Protein 4BX9 (pdb70)

Solvent-accessible surface area: 56184 Å² total; per-residue (Å²): 58,70,26,4,47,140,48,119,1,64,0,29,65,6,44,81,12,15,37,119,76,0,73,93,11,0,92,105,1,75,27,26,4,0,0,1,12,7,122,92,15,60,30,26,3,27,23,0,8,98,87,74,19,2,120,135,24,92,1,94,104,77,46,56,19,141,30,106,138,11,59,103,18,153,13,103,3,1,0,0,0,0,50,20,54,4,84,16,0,41,50,0,0,31,1,12,24,22,31,60,141,188,53,142,94,34,40,12,3,0,2,0,4,29,78,76,2,147,15,0,11,32,20,0,101,27,23,42,1,25,83,49,11,101,48,83,59,85,7,49,20,13,12,5,4,13,6,7,27,8,0,0,23,20,24,83,16,2,8,34,46,18,35,6,63,60,9,77,66,4,1,78,25,0,0,74,2,0,42,56,1,11,58,47,8,1,12,0,26,35,0,31,0,0,0,106,6,0,51,62,0,0,51,29,0,44,106,39,66,162,119,124,137,48,109,144,49,110,75,174,34,48,3,60,12,0,0,0,2,2,2,30,6,4,26,8,0,2,2,0,9,2,16,1,0,11,0,3,0,8,34,55,67,16,21,121,36,10,63,1,137,1,46,30,123,87,8,85,140,103,185,156,45,57,120,30,87,6,11,13,60,48,141,15,0,42,81,0,22,29,61,3,14,84,7,0,47,57,22,14,58,135,56,45,151,116,23,69,57,34,44,109,94,149,122,100,17,95,71,136,51,79,79,67,106,33,84,82,88,49,87,122,19,83,66,29,115,33,20,18,57,36,1,49,16,0,14,83,21,0,99,99,56,28,94,44,148,59,19,141,58,41,29,58,9,5,50,61,0,5,29,34,89,92,11,52,151,46,20,106,33,0,29,45,0,0,2,50,74,55,71,22,21,34,0,1,22,4,0,0,1,0,0,30,1,8,32,0,0,98,98,180,20,4,42,89,0,16,63,2,0,14,16,1,23,1,32,102,32,11,42,5,4,10,3,0,72,82,7,21,0,3,76,38,24,115,69,76,70,48,64,14,52,74,16,42,167,65,4,134,0,46,58,108,153,33,71,43,90,111,44,117,19,0,0,9,0,2,22,0,0,0,0,12,2,0,7,0,1,50,35,33,30,130,100,17,18,171,76,14,45,132,7,0,162,77,17,57,26,51,48,24,90,55,170,8,100,90,72,193,79,106,4,8,0,0,0,1,3,6,0,0,0,20,0,0,0,2,0,0,28,21,17,18,111,60,156,70,58,9,10,35,13,4,0,0,0,1,39,22,10,11,0,47,49,8,0,102,34,2,37,52,82,160,59,71,25,5,50,137,46,114,3,63,0,33,66,5,45,88,13,9,39,120,63,0,70,94,10,0,93,105,1,72,23,27,4,0,0,1,12,6,126,79,10,61,28,17,3,28,24,0,7,102,85,83,12,2,131,142,22,91,0,94,104,77,47,57,19,141,28,106,140,11,61,102,19,128,11,126,3,1,0,0,0,0,46,40,105,96,98,14,0,60,46,0,4,80,1,13,128,37,42,67,232,235,27,109,120,28,44,14,4,0,2,1,6,24,38,98,26,25,55,1,22,44,81,0,98,58,54,61,2,34,78,51,13,105,48,102,58,81,6,44,17,10,11,5,3,11,6,7,27,8,0,0,20,20,28,73,18,2,8,37,47,18,51,28,105,30,46,35,43,4,2,22,33,0,0,67,2,0,40,57,1,19,67,47,10,4,18,0,22,35,0,32,0,1,0,109,6,0,52,40,0,0,48,6,0,22,45,20,64,120,20,114,110,42,113,98,95,24,22,32,4,45,2,27,12,0,1,0,3,3,2,33,6,3,27,8,0,1,2,1,9,1,16,1,0,12,0,3,0,7,34,54,68,19,22,118,28,9,65,1,134,2,48,38,144,92,23,149,182,156,46,66,117,28,84,7,11,14,59,47,134,16,0,40,81,0,22,28,62,3,14,83,7,0,46,57,20,13,66,133,56,44,157,116,22,64,56,27,34,122,102,83,155,108,28,92,78,104,47,71,77,142,110,19,81,82,102,27,91,104,18,86,66,29,114,34,18,18,57,35,2,49,16,0,14,80,22,0,101,98,56,28,94,44,138,60,20,140,53,40,29,57,10,6,49,60,0,5,30,37,90,87,13,45,140,46,21,106,33,0,53,85,1,2,89,126,131,54,75,20,23,37,0,0,20,3,0,0,1,0,1,30,2,8,33,0,0,101,101,181,21,6,62,54,0,57,125,49,0,28,135,45,26,21,167,101,35,82,93,4,6,95,5,0,77,98,9,22,0,4,76,39,27,114,70,78,72,48,69,16,52,73,15,44,164,64,4,128,1,37,77,100,153,34,72,44,89,110,43,116,26,1,2,9,0,2,22,0,0,0,0,12,2,0,8,0,1,52,36,31,29,133,101,16,16,174,75,15,41,128,6,0,162,77,16,60,26,49,47,24,91,52,168,9,38,24,34,26,9,0,70,136,53,221,217,82,100,4,7,0,0,0,2,3,6,0,1,0,20,0,0,0,2,0,0,27,21,16,19,108,60,150,66,59,9,9,36,14,4,0,0,0,1,36,20,11,12,0,49,50,8,0,102,35,1,40,84,78,110,191,156,104,146,13,129,53,100,23,58,32,21,78,66,6,0,70,1,5,82,128,3,174,34,105,35,0,0,97,14,0,63,47,26,7,121,7,2,122,46,0,86,150,6,30,87,92,60,39,63,161,12,38,82,55,11,6,15,40,0,1,25,53,1,18,110,50,52,65,86,186,90,2,60,100,4,1,165,62,13,176,16,53,130,128,20,15,141,50,1,76,85,59,19,121,70,200

B-factor: mean 71.1, std 23.74, range [35.02, 200.02]

CATH classification: 3.40.50.2060 (+3 more: 3.40.50.1910, 3.90.830.10, 1.25.40.850)

Organism: Homo sapiens (NCBI:txid9606)

Nearest PDB structures (foldseek):
  4bx9-assembly2_B  TM=1.002E+00  e=0.000E+00  Homo sapiens
  5bv0-assembly1_A  TM=9.174E-01  e=5.388E-52  Thermochaetoides thermophila DSM 1495
  5buz-assembly2_D  TM=9.061E-01  e=5.449E-51  Thermochaetoides thermophila DSM 1495
  5bv1-assembly2_C  TM=9.093E-01  e=2.889E-50  Thermochaetoides thermophila DSM 1495
  4jc8-assembly2_B  TM=8.865E-01  e=1.598E-50  Thermochaetoides thermophila DSM 1495

GO terms:
  GO:0060090 molecular adaptor activity (F, IDA)
  GO:0005765 lysosomal membrane (C, IDA)
  GO:0030897 HOPS complex (C, IDA)
  GO:0061909 autophagosome-lysosome fusion (P, IDA)
  GO:0016192 vesicle-mediated transport (P, IDA)
  GO:0030123 AP-3 adaptor complex (C, IDA)
  GO:0071439 clathrin complex (C, IDA)
  GO:0097352 autophagosome maturation (P, IMP)
  GO:0008333 endosome to lysosome transport (P, IMP)
  GO:0005515 protein binding (F, IPI)
  GO:0010008 endosome membrane (C, TAS)
  GO:0048471 perinuclear region of cytoplasm (C, IDA)
  GO:0005769 early endosome (C, IDA)
  GO:0005770 late endosome (C, IDA)
  GO:0032400 melanosome localization (P, IDA)
  GO:0032418 lysosome localization (P, IDA)
  GO:0005765 lysosomal membrane (C, HDA)

Secondary structure (DSSP, 8-state):
-GGGGSSSS-THHHHHHHHHHHHHHHHHS-S-EEEEE-GGGHHHHTTT--HHHHHTTTEEEEEE--SSSPPP---SEEEEEE-S-HHHHHHHHHHHHTS--SSS--EEEEEESS---HHHHHHHHHTT-GGGEEEEEE----SEEEETTEEE---TTHHHHHHHH---HHHHHHHHHHHHHHHHH----EEEEESHHHHHHHHHHHHHHHT--SSPP-PPPS-SEEEEEEGGG--SGGGSPP-BHHHHHHHHT-EETTEEEE-STTSS---PPEEEE-STTSHHHHHHTTSBGGGHHHHHHHHHHHHHHHHHTTTT--SSHHHHHHHHHHHHHHHHHHHHHHHHHHHHHHHHHHTSHHHHHHHHHHHHHHTTSS-SSPPHHHHHHHHTT--HHHHHHHHHHHHHHHTSB-HHHHHHHHHHHHHHH-GGGHHHHHHHHHTTSS-B--TT---HHHHHHHHT-B-SS--SSS--SGGGGGTTB--HHHHHHHHHHTT-GGGGHHHHTTSSS-EEEEE------EEEEEEEET-B-HHHHHHHHHHHH--SS-EEEEEEES-B--HHHHHHHHS---/-GGGGSSSS-HHHHHHHHHHHHHHHHHHS-S-EEEEE-HHHHHHHTTT--HHHHHTTTEEEEEE--SSSPPP---SEEEEEE-S-HHHHHHHHHHHHT--TTS---EEEEEESS---HHHHHHHHHTTGGGGEEEEEE----SEEEETTEEE---TTHHHIIIII---HHHHHHHHHHHHHHHHH----EEEEESHHHHHHHHHHHHHHHH--S-------S-SEEEEEEGGG--STTTSPP-BHHHHHHHHT-EETTEEEE-STT---PPEEEE-STTSHHHHHHTTSBGGGHHHHHHHHHHHHHHHHHHHTT--SSHHHHHHHHTHHHHHHHHHHHHHHHHHHHHHHHHHTSHHHHHHHHHHHHHHTTSSTTSPPHHHHHHHHTT--HHHHHHHHHHHHHHHTSB-HHHHHHHHHHHHHHH-GGGHHHHHHHHHTTSS-B--TT---HHHHHHHHT-B-SS--SSS--SGGGGGTTB--HHHHHHHHHHTT-GGGGHHHHTTSSS-EEEEE-PPPGGG------EEEEEEEET-B-HHHHHHHHHHHH--SS-EEEEEEES-B--HHHHHHHHS-----/-TTHHHHHHHHHHHHHHHHTT-HHHHHHHHHHHHHHHHHHHHHHHH-S--TT--HHHHHHHHHHTT-HHHHHHHHHHTT--HHHHHHHHHHHH--

InterPro domains:
  IPR001619 Sec1-like protein [PF00995] (34-589)
  IPR001619 Sec1-like protein [PTHR11679] (26-591)
  IPR027482 Sec1-like, domain 2 [G3DSA:3.40.50.1910] (502-596)
  IPR036045 Sec1-like superfamily [SSF56815] (10-593)
  IPR043127 Sec1-like, domain 3a [G3DSA:3.90.830.10] (243-367)
  IPR043154 Sec1-like, domain 1 [G3DSA:3.40.50.2060] (1-143)
  IPR043155 Vacuolar protein sorting-associated protein 33, domain 3b [G3DSA:1.25.40.850] (368-459)

Radius of gyration: 36.99 Å; Cα contacts (8 Å, |Δi|>4): 2010; chains: 3; bounding box: 77×98×110 Å

Sequence (1250 aa):
AAHLSYGRVNLNVLREAVRRELREFLDKCAGSKAIVWDEYLTGPFGLIAQYSLLKEHEVEKMFTLKGNRLPAADVKNIIFFVRPRLELMDIIAENVLSEDRRGPTRDFHILFVPRRSLLCEQRLKDLGVLGSFIHREEYSLDLIPFDGDLLSMESEGAFKECYLEGDQTSLYHAAKGLMTLQALYGTIPQIFGKGECARQVANMMIRMKREFTGSQNSIFPVFDNLLLLDRNVDLLTPLATQLTYEGLIDEIYGIQNSYVKLPPEKFAPKTEAKKLQLNSAEELYAEIRDKNFNAVGSVLSKKAKIISAAFEERHNAKTVGEIKQFVSQLPHMQAARGSLANHTSIAELIKDVTTSEDFFDKLTVEQEFMSGIDTDKVNNYIEDCIAQKHSLIKVLRLVCLQSVCNSGLKQKVLDYYKREILQTYGYEHILTLHNLEKAGLLKPQTGGRNNYPTIRKTLRLWMDDVNEQNPTDISYVYSGYAPLSVRLAQLLSRPGWRSIEEVLRILPGPHFEERQPLPTNRVTLIFFLGGVTFAEIAALRFLSQLEDGGTEYVIATTKLMNGTSWIEALMEKPAAHLSYGRVNLNVLREAVRRELREFLDKCAGSKAIVWDEYLTGPFGLIAQYSLLKEHEVEKMFTLKGNRLPAADVKNIIFFVRPRLELMDIIAENVLSEDRRGPTRDFHILFVPRRSLLCEQRLKDLGVLGSFIHREEYSLDLIPFDGDLLSMESEGAFKECYLEGDQTSLYHAAKGLMTLQALYGTIPQIFGKGECARQVANMMIRMKREFTGSQNSIFPVFDNLLLLDRNVDLLTPLATQLTYEGLIDEIYGIQNSYVKLPPEKFATEAKKLQLNSAEELYAEIRDKNFNAVGSVLSKKAKIISAAFEERHNAKTVGEIKQFVSQLPHMQAARGSLANHTSIAELIKDVTTSEDFFDKLTVEQEFMSGIDTDKVNNYIEDCIAQKHSLIKVLRLVCLQSVCNSGLKQKVLDYYKREILQTYGYEHILTLHNLEKAGLLKPQTGGRNNYPTIRKTLRLWMDDVNEQNPTDISYVYSGYAPLSVRLAQLLSRPGWRSIEEVLRILPGPHFEERQPLPTGLQKKRQNRVTLIFFLGGVTFAEIAALRFLSQLEDGGTEYVIATTKLMNGTSWIEALMEKPFHERIEGRVAALQTAADAFYKAKNEFAAKATEDQMRLLRLQRRLEDELGGQFLDLSLHDTVTTLILGGHNKRAEQLARDFRIPDKRLWWLKLTALAD

Structure (mmCIF, N/CA/C/O backbone):
data_4BX9
#
_entry.id   4BX9
#
_cell.length_a   128.410
_cell.length_b   128.410
_cell.length_c   263.360
_cell.angle_alpha   90.00
_cell.angle_beta   90.00
_cell.angle_gamma   90.00
#
_symmetry.space_group_name_H-M   'P 43 21 2'
#
loop_
_entity.id
_entity.type
_entity.pdbx_description
1 polymer 'VACUOLAR PROTEIN SORTING-ASSOCIATED PROTEIN 33A'
2 polymer 'VACUOLAR PROTEIN SORTING-ASSOCIATED PROTEIN 16 HOMOLOG'
3 non-polymer 'FORMIC ACID'
4 non-polymer '(2S)-2-hydroxybutanedioic acid'
5 non-polymer 'MALONIC ACID'
6 water water
#
loop_
_atom_site.group_PDB
_atom_site.id
_atom_site.type_symbol
_atom_site.label_atom_id
_atom_site.label_alt_id
_atom_site.label_comp_id
_atom_site.label_asym_id
_atom_site.label_entity_id
_atom_site.label_seq_id
_atom_site.pdbx_PDB_ins_code
_atom_site.Cartn_x
_atom_site.Cartn_y
_atom_site.Cartn_z
_atom_site.occupancy
_atom_site.B_iso_or_equiv
_atom_site.auth_seq_id
_atom_site.auth_comp_id
_atom_site.auth_asym_id
_atom_site.auth_atom_id
_atom_site.pdbx_PDB_model_num
ATOM 1 N N . ALA A 1 2 ? 56.748 64.168 313.260 1.00 71.05 2 ALA A N 1
ATOM 2 C CA . ALA A 1 2 ? 55.449 63.844 313.943 1.00 61.13 2 ALA A CA 1
ATOM 3 C C . ALA A 1 2 ? 55.188 62.351 313.761 1.00 57.53 2 ALA A C 1
ATOM 4 O O . ALA A 1 2 ? 54.803 61.896 312.697 1.00 56.14 2 ALA A O 1
ATOM 6 N N . ALA A 1 3 ? 55.390 61.595 314.815 1.00 57.06 3 ALA A N 1
ATOM 7 C CA . ALA A 1 3 ? 55.284 60.170 314.730 1.00 56.69 3 ALA A CA 1
ATOM 8 C C . ALA A 1 3 ? 53.959 59.755 314.146 1.00 55.98 3 ALA A C 1
ATOM 9 O O . ALA A 1 3 ? 53.918 58.838 313.347 1.00 57.22 3 ALA A O 1
ATOM 11 N N . HIS A 1 4 ? 52.872 60.414 314.511 1.00 51.96 4 HIS A N 1
ATOM 12 C CA . HIS A 1 4 ? 51.607 59.926 314.033 1.00 53.01 4 HIS A CA 1
ATOM 13 C C . HIS A 1 4 ? 51.438 59.951 312.524 1.00 53.50 4 HIS A C 1
ATOM 14 O O . HIS A 1 4 ? 50.557 59.260 311.990 1.00 51.98 4 HIS A O 1
ATOM 21 N N . LEU A 1 5 ? 52.245 60.762 311.832 1.00 57.77 5 LEU A N 1
ATOM 22 C CA . LEU A 1 5 ? 52.213 60.833 310.325 1.00 55.72 5 LEU A CA 1
ATOM 23 C C . LEU A 1 5 ? 52.787 59.583 309.730 1.00 56.08 5 LEU A C 1
ATOM 24 O O . LEU A 1 5 ? 52.634 59.319 308.558 1.00 57.31 5 LEU A O 1
ATOM 29 N N . SER A 1 6 ? 53.383 58.767 310.576 1.00 59.82 6 SER A N 1
ATOM 30 C CA . SER A 1 6 ? 53.988 57.545 310.119 1.00 64.22 6 SER A CA 1
ATOM 31 C C . SER A 1 6 ? 53.374 56.292 310.723 1.00 63.54 6 SER A C 1
ATOM 32 O O . SER A 1 6 ? 53.992 55.308 310.753 1.00 64.50 6 SER A O 1
ATOM 35 N N . TYR A 1 7 ? 52.160 56.318 311.218 1.00 64.55 7 TYR A N 1
ATOM 36 C CA . TYR A 1 7 ? 51.647 55.115 311.920 1.00 69.77 7 TYR A CA 1
ATOM 37 C C . TYR A 1 7 ? 51.081 54.110 310.958 1.00 71.50 7 TYR A C 1
ATOM 38 O O . TYR A 1 7 ? 50.978 52.928 311.281 1.00 81.05 7 TYR A O 1
ATOM 47 N N . GLY A 1 8 ? 50.694 54.582 309.792 1.00 67.08 8 GLY A N 1
ATOM 48 C CA . GLY A 1 8 ? 50.047 53.733 308.835 1.00 67.66 8 GLY A CA 1
ATOM 49 C C . GLY A 1 8 ? 50.978 53.304 307.749 1.00 69.96 8 GLY A C 1
ATOM 50 O O . GLY A 1 8 ? 52.192 53.140 307.940 1.00 71.71 8 GLY A O 1
ATOM 51 N N . ARG A 1 9 ? 50.389 53.180 306.572 1.00 75.81 9 ARG A N 1
ATOM 52 C CA . ARG A 1 9 ? 51.055 52.608 305.403 1.00 80.49 9 ARG A CA 1
ATOM 53 C C . ARG A 1 9 ? 52.058 53.515 304.689 1.00 77.00 9 ARG A C 1
ATOM 54 O O . ARG A 1 9 ? 53.064 53.029 304.209 1.00 76.24 9 ARG A O 1
ATOM 62 N N . VAL A 1 10 ? 51.777 54.823 304.643 1.00 71.79 10 VAL A N 1
ATOM 63 C CA . VAL A 1 10 ? 52.603 55.729 303.920 1.00 67.94 10 VAL A CA 1
ATOM 64 C C . VAL A 1 10 ? 53.214 56.669 304.943 1.00 63.07 10 VAL A C 1
ATOM 65 O O . VAL A 1 10 ? 52.548 57.157 305.817 1.00 60.69 10 VAL A O 1
ATOM 69 N N . ASN A 1 11 ? 54.509 56.901 304.847 1.00 61.36 11 ASN A N 1
ATOM 70 C CA . ASN A 1 11 ? 55.120 57.829 305.725 1.00 59.22 11 ASN A CA 1
ATOM 71 C C . ASN A 1 11 ? 54.917 59.304 305.293 1.00 57.34 11 ASN A C 1
ATOM 72 O O . ASN A 1 11 ? 55.752 59.886 304.589 1.00 56.69 11 ASN A O 1
ATOM 77 N N . LEU A 1 12 ? 53.855 59.936 305.802 1.00 54.91 12 LEU A N 1
ATOM 78 C CA . LEU A 1 12 ? 53.614 61.312 305.440 1.00 53.46 12 LEU A CA 1
ATOM 79 C C . LEU A 1 12 ? 54.561 62.334 306.080 1.00 53.91 12 LEU A C 1
ATOM 80 O O . LEU A 1 12 ? 54.476 63.534 305.744 1.00 53.57 12 LEU A O 1
ATOM 85 N N . ASN A 1 13 ? 55.478 61.926 306.953 1.00 53.39 13 ASN A N 1
ATOM 86 C CA . ASN A 1 13 ? 56.583 62.848 307.262 1.00 56.65 13 ASN A CA 1
ATOM 87 C C . ASN A 1 13 ? 57.522 63.181 306.057 1.00 58.11 13 ASN A C 1
ATOM 88 O O . ASN A 1 13 ? 58.217 64.179 306.064 1.00 60.54 13 ASN A O 1
ATOM 93 N N . VAL A 1 14 ? 57.552 62.354 305.027 1.00 57.22 14 VAL A N 1
ATOM 94 C CA . VAL A 1 14 ? 58.434 62.646 303.939 1.00 57.52 14 VAL A CA 1
ATOM 95 C C . VAL A 1 14 ? 57.918 63.887 303.267 1.00 54.96 14 VAL A C 1
ATOM 96 O O . VAL A 1 14 ? 58.664 64.793 302.967 1.00 55.04 14 VAL A O 1
ATOM 100 N N . LEU A 1 15 ? 56.626 63.894 303.028 1.00 54.65 15 LEU A N 1
ATOM 101 C CA . LEU A 1 15 ? 55.950 65.052 302.491 1.00 54.20 15 LEU A CA 1
ATOM 102 C C . LEU A 1 15 ? 56.045 66.274 303.407 1.00 55.44 15 LEU A C 1
ATOM 103 O O . LEU A 1 15 ? 56.517 67.324 302.973 1.00 53.40 15 LEU A O 1
ATOM 108 N N . ARG A 1 16 ? 55.608 66.149 304.671 1.00 56.89 16 ARG A N 1
ATOM 109 C CA . ARG A 1 16 ? 55.680 67.289 305.591 1.00 53.56 16 ARG A CA 1
ATOM 110 C C . ARG A 1 16 ? 57.118 67.783 305.674 1.00 55.15 16 ARG A C 1
ATOM 111 O O . ARG A 1 16 ? 57.374 69.004 305.595 1.00 56.15 16 ARG A O 1
ATOM 119 N N . GLU A 1 17 ? 58.083 66.883 305.728 1.00 55.35 17 GLU A N 1
ATOM 120 C CA . GLU A 1 17 ? 59.443 67.388 305.893 1.00 58.67 17 GLU A CA 1
ATOM 121 C C . GLU A 1 17 ? 59.963 68.044 304.594 1.00 54.51 17 GLU A C 1
ATOM 122 O O . GLU A 1 17 ? 60.708 68.986 304.632 1.00 52.32 17 GLU A O 1
ATOM 128 N N . ALA A 1 18 ? 59.483 67.647 303.441 1.00 53.70 18 ALA A N 1
ATOM 129 C CA . ALA A 1 18 ? 59.964 68.286 302.219 1.00 53.42 18 ALA A CA 1
ATOM 130 C C . ALA A 1 18 ? 59.491 69.735 302.157 1.00 55.02 18 ALA A C 1
ATOM 131 O O . ALA A 1 18 ? 60.290 70.618 301.888 1.00 62.48 18 ALA A O 1
ATOM 133 N N . VAL A 1 19 ? 58.210 69.985 302.425 1.00 52.90 19 VAL A N 1
ATOM 134 C CA . VAL A 1 19 ? 57.708 71.334 302.383 1.00 51.36 19 VAL A CA 1
ATOM 135 C C . VAL A 1 19 ? 58.235 72.180 303.535 1.00 51.90 19 VAL A C 1
ATOM 136 O O . VAL A 1 19 ? 58.330 73.379 303.394 1.00 52.42 19 VAL A O 1
ATOM 140 N N . ARG A 1 20 ? 58.590 71.587 304.665 1.00 54.36 20 ARG A N 1
ATOM 141 C CA . ARG A 1 20 ? 59.293 72.359 305.727 1.00 54.12 20 ARG A CA 1
ATOM 142 C C . ARG A 1 20 ? 60.692 72.772 305.273 1.00 53.09 20 ARG A C 1
ATOM 143 O O . ARG A 1 20 ? 61.079 73.922 305.464 1.00 52.00 20 ARG A O 1
ATOM 151 N N . ARG A 1 21 ? 61.409 71.864 304.627 1.00 54.34 21 ARG A N 1
ATOM 152 C CA . ARG A 1 21 ? 62.747 72.161 304.097 1.00 58.80 21 ARG A CA 1
ATOM 153 C C . ARG A 1 21 ? 62.627 73.346 303.106 1.00 61.68 21 ARG A C 1
ATOM 154 O O . ARG A 1 21 ? 63.457 74.252 303.137 1.00 59.92 21 ARG A O 1
ATOM 162 N N . GLU A 1 22 ? 61.591 73.364 302.264 1.00 56.13 22 GLU A N 1
ATOM 163 C CA . GLU A 1 22 ? 61.498 74.419 301.290 1.00 60.48 22 GLU A CA 1
ATOM 164 C C . GLU A 1 22 ? 61.322 75.751 301.983 1.00 60.23 22 GLU A C 1
ATOM 165 O O . GLU A 1 22 ? 61.902 76.755 301.597 1.00 62.09 22 GLU A O 1
ATOM 171 N N . LEU A 1 23 ? 60.484 75.778 302.989 1.00 60.36 23 LEU A N 1
ATOM 172 C CA . LEU A 1 23 ? 60.230 77.014 303.650 1.00 57.52 23 LEU A CA 1
ATOM 173 C C . LEU A 1 23 ? 61.505 77.519 304.289 1.00 57.97 23 LEU A C 1
ATOM 174 O O . LEU A 1 23 ? 61.767 78.689 304.282 1.00 57.73 23 LEU A O 1
ATOM 179 N N . ARG A 1 24 ? 62.277 76.617 304.850 1.00 56.67 24 ARG A N 1
ATOM 180 C CA . ARG A 1 24 ? 63.497 76.983 305.530 1.00 59.03 24 ARG A CA 1
ATOM 181 C C . ARG A 1 24 ? 64.474 77.602 304.596 1.00 60.52 24 ARG A C 1
ATOM 182 O O . ARG A 1 24 ? 65.159 78.544 304.949 1.00 63.85 24 ARG A O 1
ATOM 190 N N . GLU A 1 25 ? 64.598 76.997 303.422 1.00 64.63 25 GLU A N 1
ATOM 191 C CA . GLU A 1 25 ? 65.530 77.427 302.404 1.00 61.04 25 GLU A CA 1
ATOM 192 C C . GLU A 1 25 ? 65.101 78.811 301.966 1.00 59.28 25 GLU A C 1
ATOM 193 O O . GLU A 1 25 ? 65.934 79.687 301.804 1.00 66.29 25 GLU A O 1
ATOM 199 N N . PHE A 1 26 ? 63.803 79.062 301.853 1.00 55.79 26 PHE A N 1
ATOM 200 C CA . PHE A 1 26 ? 63.363 80.377 301.451 1.00 55.47 26 PHE A CA 1
ATOM 201 C C . PHE A 1 26 ? 63.666 81.453 302.485 1.00 56.08 26 PHE A C 1
ATOM 202 O O . PHE A 1 26 ? 64.214 82.514 302.160 1.00 58.06 26 PHE A O 1
ATOM 210 N N . LEU A 1 27 ? 63.400 81.153 303.740 1.00 55.94 27 LEU A N 1
ATOM 211 C CA . LEU A 1 27 ? 63.704 82.106 304.772 1.00 56.09 27 LEU A CA 1
ATOM 212 C C . LEU A 1 27 ? 65.214 82.395 304.881 1.00 57.63 27 LEU A C 1
ATOM 213 O O . LEU A 1 27 ? 65.638 83.510 305.130 1.00 59.13 27 LEU A O 1
ATOM 218 N N . ASP A 1 28 ? 66.022 81.386 304.695 1.00 59.97 28 ASP A N 1
ATOM 219 C CA . ASP A 1 28 ? 67.462 81.567 304.729 1.00 62.45 28 ASP A CA 1
ATOM 220 C C . ASP A 1 28 ? 68.000 82.467 303.600 1.00 64.29 28 ASP A C 1
ATOM 221 O O . ASP A 1 28 ? 69.028 83.082 303.778 1.00 70.48 28 ASP A O 1
ATOM 226 N N . LYS A 1 29 ? 67.313 82.589 302.476 1.00 62.54 29 LYS A N 1
ATOM 227 C CA . LYS A 1 29 ? 67.787 83.523 301.443 1.00 65.45 29 LYS A CA 1
ATOM 228 C C . LYS A 1 29 ? 67.542 84.971 301.863 1.00 65.31 29 LYS A C 1
ATOM 229 O O . LYS A 1 29 ? 68.271 85.857 301.492 1.00 64.84 29 LYS A O 1
ATOM 235 N N . CYS A 1 30 ? 66.476 85.202 302.604 1.00 63.05 30 CYS A N 1
ATOM 236 C CA . CYS A 1 30 ? 66.162 86.504 303.080 1.00 58.14 30 CYS A CA 1
ATOM 237 C C . CYS A 1 30 ? 66.938 86.771 304.387 1.00 61.07 30 CYS A C 1
ATOM 238 O O . CYS A 1 30 ? 66.369 86.839 305.463 1.00 66.15 30 CYS A O 1
ATOM 241 N N . ALA A 1 31 ? 68.248 86.926 304.286 1.00 65.45 31 ALA A N 1
ATOM 242 C CA . ALA A 1 31 ? 69.177 86.977 305.462 1.00 64.58 31 ALA A CA 1
ATOM 243 C C . ALA A 1 31 ? 68.928 88.138 306.433 1.00 62.93 31 ALA A C 1
ATOM 244 O O . ALA A 1 31 ? 68.704 89.291 306.007 1.00 57.96 31 ALA A O 1
ATOM 246 N N . GLY A 1 32 ? 69.005 87.827 307.729 1.00 61.60 32 GLY A N 1
ATOM 247 C CA . GLY A 1 32 ? 68.720 88.783 308.804 1.00 61.66 32 GLY A CA 1
ATOM 248 C C . GLY A 1 32 ? 67.310 88.662 309.425 1.00 62.18 32 GLY A C 1
ATOM 249 O O . GLY A 1 32 ? 66.501 87.804 309.062 1.00 58.87 32 GLY A O 1
ATOM 250 N N . SER A 1 33 ? 67.052 89.543 310.385 1.00 60.01 33 SER A N 1
ATOM 251 C CA . SER A 1 33 ? 65.833 89.575 311.133 1.00 55.80 33 SER A CA 1
ATOM 252 C C . SER A 1 33 ? 64.632 89.895 310.182 1.00 58.04 33 SER A C 1
ATOM 253 O O . SER A 1 33 ? 64.777 90.644 309.215 1.00 57.07 33 SER A O 1
ATOM 256 N N . LYS A 1 34 ? 63.476 89.282 310.455 1.00 53.60 34 LYS A N 1
ATOM 257 C CA . LYS A 1 34 ? 62.339 89.365 309.560 1.00 56.53 34 LYS A CA 1
ATOM 258 C C . LYS A 1 34 ? 61.026 89.647 310.286 1.00 53.76 34 LYS A C 1
ATOM 259 O O . LYS A 1 34 ? 60.829 89.236 311.419 1.00 52.38 34 LYS A O 1
ATOM 265 N N . ALA A 1 35 ? 60.116 90.269 309.562 1.00 49.86 35 ALA A N 1
ATOM 266 C CA . ALA A 1 35 ? 58.726 90.195 309.887 1.00 50.04 35 ALA A CA 1
ATOM 267 C C . ALA A 1 35 ? 58.051 89.560 308.701 1.00 49.00 35 ALA A C 1
ATOM 268 O O . ALA A 1 35 ? 58.360 89.883 307.571 1.00 49.93 35 ALA A O 1
ATOM 270 N N . ILE A 1 36 ? 57.100 88.680 308.979 1.00 49.69 36 ILE A N 1
ATOM 271 C CA . ILE A 1 36 ? 56.223 88.147 307.976 1.00 46.40 36 ILE A CA 1
ATOM 272 C C . ILE A 1 36 ? 54.883 88.878 308.071 1.00 47.64 36 ILE A C 1
ATOM 273 O O . ILE A 1 36 ? 54.326 89.008 309.170 1.00 47.93 36 ILE A O 1
ATOM 278 N N . VAL A 1 37 ? 54.403 89.398 306.919 1.00 44.70 37 VAL A N 1
ATOM 279 C CA . VAL A 1 37 ? 53.065 89.955 306.803 1.00 44.63 37 VAL A CA 1
ATOM 280 C C . VAL A 1 37 ? 52.172 88.947 306.084 1.00 44.97 37 VAL A C 1
ATOM 281 O O . VAL A 1 37 ? 52.439 88.618 304.942 1.00 47.46 37 VAL A O 1
ATOM 285 N N . TRP A 1 38 ? 51.136 88.465 306.762 1.00 43.29 38 TRP A N 1
ATOM 286 C CA . TRP A 1 38 ? 50.317 87.335 306.310 1.00 43.76 38 TRP A CA 1
ATOM 287 C C . TRP A 1 38 ? 49.003 87.719 305.708 1.00 47.23 38 TRP A C 1
ATOM 288 O O . TRP A 1 38 ? 48.250 88.489 306.323 1.00 50.45 38 TRP A O 1
ATOM 299 N N . ASP A 1 39 ? 48.680 87.150 304.537 1.00 49.06 39 ASP A N 1
ATOM 300 C CA . ASP A 1 39 ? 47.272 87.084 304.034 1.00 47.05 39 ASP A CA 1
ATOM 301 C C . ASP A 1 39 ? 46.568 86.166 305.041 1.00 47.15 39 ASP A C 1
ATOM 302 O O . ASP A 1 39 ? 46.912 85.021 305.171 1.00 46.30 39 ASP A O 1
ATOM 307 N N . GLU A 1 40 ? 45.690 86.731 305.850 1.00 49.80 40 GLU A N 1
ATOM 308 C CA . GLU A 1 40 ? 45.028 86.024 306.954 1.00 54.71 40 GLU A CA 1
ATOM 309 C C . GLU A 1 40 ? 44.458 84.627 306.630 1.00 53.05 40 GLU A C 1
ATOM 310 O O . GLU A 1 40 ? 44.528 83.687 307.457 1.00 55.31 40 GLU A O 1
ATOM 316 N N . TYR A 1 41 ? 43.984 84.462 305.417 1.00 49.83 41 TYR A N 1
ATOM 317 C CA . TYR A 1 41 ? 43.465 83.188 304.951 1.00 49.00 41 TYR A CA 1
ATOM 318 C C . TYR A 1 41 ? 44.473 82.060 305.018 1.00 46.78 41 TYR A C 1
ATOM 319 O O . TYR A 1 41 ? 44.115 80.929 305.146 1.00 52.79 41 TYR A O 1
ATOM 328 N N . LEU A 1 42 ? 45.748 82.363 304.910 1.00 48.51 42 LEU A N 1
ATOM 329 C CA . LEU A 1 42 ? 46.762 81.326 304.927 1.00 49.67 42 LEU A CA 1
ATOM 330 C C . LEU A 1 42 ? 47.196 80.784 306.335 1.00 51.55 42 LEU A C 1
ATOM 331 O O . LEU A 1 42 ? 47.825 79.724 306.425 1.00 50.78 42 LEU A O 1
ATOM 336 N N . THR A 1 43 ? 46.929 81.511 307.417 1.00 48.98 43 THR A N 1
ATOM 337 C CA . THR A 1 43 ? 47.589 81.176 308.699 1.00 48.00 43 THR A CA 1
ATOM 338 C C . THR A 1 43 ? 47.149 79.833 309.299 1.00 48.26 43 THR A C 1
ATOM 339 O O . THR A 1 43 ? 47.965 79.080 309.784 1.00 50.17 43 THR A O 1
ATOM 343 N N . GLY A 1 44 ? 45.857 79.534 309.259 1.00 49.61 44 GLY A N 1
ATOM 344 C CA . GLY A 1 44 ? 45.300 78.313 309.840 1.00 48.87 44 GLY A CA 1
ATOM 345 C C . GLY A 1 44 ? 45.935 77.041 309.283 1.00 51.46 44 GLY A C 1
ATOM 346 O O . GLY A 1 44 ? 46.587 76.286 310.009 1.00 61.25 44 GLY A O 1
ATOM 347 N N . PRO A 1 45 ? 45.760 76.796 307.983 1.00 56.03 45 PRO A N 1
ATOM 348 C CA . PRO A 1 45 ? 46.312 75.587 307.370 1.00 56.96 45 PRO A CA 1
ATOM 349 C C . PRO A 1 45 ? 47.826 75.544 307.419 1.00 53.86 45 PRO A C 1
ATOM 350 O O . PRO A 1 45 ? 48.384 74.490 307.555 1.00 61.90 45 PRO A O 1
ATOM 354 N N . PHE A 1 46 ? 48.489 76.683 307.328 1.00 55.31 46 PHE A N 1
ATOM 355 C CA . PHE A 1 46 ? 49.966 76.701 307.449 1.00 54.02 46 PHE A CA 1
ATOM 356 C C . PHE A 1 46 ? 50.403 76.164 308.791 1.00 51.80 46 PHE A C 1
ATOM 357 O O . PHE A 1 46 ? 51.511 75.621 308.916 1.00 50.38 46 PHE A O 1
ATOM 365 N N . GLY A 1 47 ? 49.531 76.338 309.798 1.00 48.75 47 GLY A N 1
ATOM 366 C CA . GLY A 1 47 ? 49.773 75.810 311.124 1.00 48.52 47 GLY A CA 1
ATOM 367 C C . GLY A 1 47 ? 50.028 74.321 311.216 1.00 48.28 47 GLY A C 1
ATOM 368 O O . GLY A 1 47 ? 50.597 73.856 312.163 1.00 54.67 47 GLY A O 1
ATOM 369 N N . LEU A 1 48 ? 49.595 73.553 310.242 1.00 47.89 48 LEU A N 1
ATOM 370 C CA . LEU A 1 48 ? 49.900 72.123 310.200 1.00 49.54 48 LEU A CA 1
ATOM 371 C C . LEU A 1 48 ? 51.279 71.773 309.679 1.00 50.81 48 LEU A C 1
ATOM 372 O O . LEU A 1 48 ? 51.679 70.584 309.731 1.00 50.88 48 LEU A O 1
ATOM 377 N N . ILE A 1 49 ? 51.925 72.764 309.063 1.00 47.46 49 ILE A N 1
ATOM 378 C CA . ILE A 1 49 ? 53.202 72.599 308.477 1.00 46.49 49 ILE A CA 1
ATOM 379 C C . ILE A 1 49 ? 54.264 73.210 309.349 1.00 49.36 49 ILE A C 1
ATOM 380 O O . ILE A 1 49 ? 55.289 72.595 309.579 1.00 46.63 49 ILE A O 1
ATOM 385 N N . ALA A 1 50 ? 54.006 74.425 309.842 1.00 54.95 50 ALA A N 1
ATOM 386 C CA . ALA A 1 50 ? 54.950 75.125 310.717 1.00 53.27 50 ALA A CA 1
ATOM 387 C C . ALA A 1 50 ? 54.345 76.194 311.612 1.00 54.99 50 ALA A C 1
ATOM 388 O O . ALA A 1 50 ? 53.674 77.151 311.157 1.00 70.19 50 ALA A O 1
ATOM 390 N N . GLN A 1 51 ? 54.586 76.021 312.894 1.00 59.02 51 GLN A N 1
ATOM 391 C CA . GLN A 1 51 ? 54.196 76.970 313.943 1.00 64.03 51 GLN A CA 1
ATOM 392 C C . GLN A 1 51 ? 55.261 78.082 314.086 1.00 58.55 51 GLN A C 1
ATOM 393 O O . GLN A 1 51 ? 56.371 77.972 313.561 1.00 57.85 51 GLN A O 1
ATOM 399 N N . TYR A 1 52 ? 54.952 79.068 314.917 1.00 55.26 52 TYR A N 1
ATOM 400 C CA . TYR A 1 52 ? 55.857 80.125 315.192 1.00 54.72 52 TYR A CA 1
ATOM 401 C C . TYR A 1 52 ? 57.227 79.611 315.681 1.00 60.41 52 TYR A C 1
ATOM 402 O O . TYR A 1 52 ? 58.257 80.202 315.355 1.00 60.67 52 TYR A O 1
ATOM 411 N N . SER A 1 53 ? 57.253 78.503 316.412 1.00 59.49 53 SER A N 1
ATOM 412 C CA . SER A 1 53 ? 58.519 77.998 316.929 1.00 62.52 53 SER A CA 1
ATOM 413 C C . SER A 1 53 ? 59.552 77.708 315.853 1.00 61.48 53 SER A C 1
ATOM 414 O O . SER A 1 53 ? 60.750 77.904 316.091 1.00 69.64 53 SER A O 1
ATOM 417 N N . LEU A 1 54 ? 59.137 77.254 314.677 1.00 58.51 54 LEU A N 1
ATOM 418 C CA . LEU A 1 54 ? 60.127 77.014 313.624 1.00 59.69 54 LEU A CA 1
ATOM 419 C C . LEU A 1 54 ? 60.568 78.347 313.043 1.00 58.91 54 LEU A C 1
ATOM 420 O O . LEU A 1 54 ? 61.751 78.580 312.845 1.00 60.43 54 LEU A O 1
ATOM 425 N N . LEU A 1 55 ? 59.595 79.211 312.758 1.00 54.85 55 LEU A N 1
ATOM 426 C CA . LEU A 1 55 ? 59.865 80.480 312.173 1.00 53.14 55 LEU A CA 1
ATOM 427 C C . LEU A 1 55 ? 60.871 81.295 313.023 1.00 57.87 55 LEU A C 1
ATOM 428 O O . LEU A 1 55 ? 61.735 81.972 312.516 1.00 60.87 55 LEU A O 1
ATOM 433 N N . LYS A 1 56 ? 60.754 81.188 314.331 1.00 63.16 56 LYS A N 1
ATOM 434 C CA . LYS A 1 56 ? 61.617 81.893 315.235 1.00 64.30 56 LYS A CA 1
ATOM 435 C C . LYS A 1 56 ? 63.056 81.544 315.098 1.00 63.83 56 LYS A C 1
ATOM 436 O O . LYS A 1 56 ? 63.925 82.389 315.296 1.00 67.95 56 LYS A O 1
ATOM 442 N N . GLU A 1 57 ? 63.328 80.306 314.763 1.00 63.76 57 GLU A N 1
ATOM 443 C CA . GLU A 1 57 ? 64.704 79.887 314.615 1.00 64.86 57 GLU A CA 1
ATOM 444 C C . GLU A 1 57 ? 65.298 80.380 313.309 1.00 63.68 57 GLU A C 1
ATOM 445 O O . GLU A 1 57 ? 66.508 80.198 313.078 1.00 59.03 57 GLU A O 1
ATOM 451 N N . HIS A 1 58 ? 64.464 81.017 312.468 1.00 61.83 58 HIS A N 1
ATOM 452 C CA . HIS A 1 58 ? 64.938 81.684 311.244 1.00 61.42 58 HIS A CA 1
ATOM 453 C C . HIS A 1 58 ? 64.802 83.199 311.347 1.00 60.57 58 HIS A C 1
ATOM 454 O O . HIS A 1 58 ? 64.607 83.897 310.379 1.00 58.91 58 HIS A O 1
ATOM 461 N N . GLU A 1 59 ? 64.931 83.687 312.574 1.00 65.76 59 GLU A N 1
ATOM 462 C CA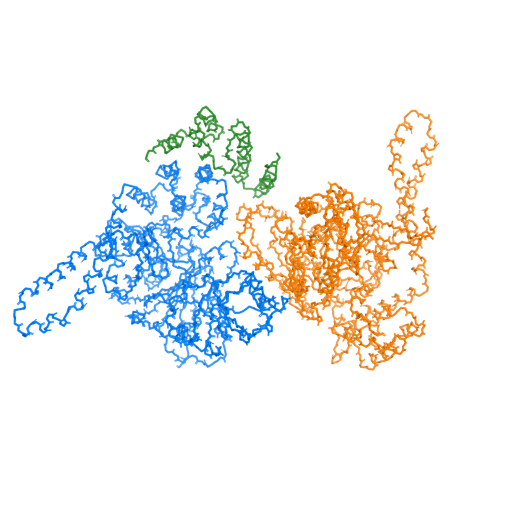 . GLU A 1 59 ? 64.942 85.120 312.916 1.00 65.93 59 GLU A CA 1
ATOM 463 C C . GLU A 1 59 ? 63.675 85.898 312.519 1.00 59.83 59 GLU A C 1
ATOM 464 O O . GLU A 1 59 ? 63.723 87.105 312.338 1.00 59.31 59 GLU A O 1
ATOM 470 N N . VAL A 1 60 ? 62.543 85.212 312.465 1.00 54.88 60 VAL A N 1
ATOM 471 C CA . VAL A 1 60 ? 61.291 85.886 312.362 1.00 53.16 60 VAL A CA 1
ATOM 472 C C . VAL A 1 60 ? 60.934 86.458 313.747 1.00 54.93 60 VAL A C 1
ATOM 473 O O . VAL A 1 60 ? 60.618 85.723 314.700 1.00 53.77 60 VAL A O 1
ATOM 477 N N . GLU A 1 61 ? 61.004 87.773 313.847 1.00 53.05 61 GLU A N 1
ATOM 478 C CA . GLU A 1 61 ? 60.814 88.428 315.097 1.00 57.68 61 GLU A CA 1
ATOM 479 C C . GLU A 1 61 ? 59.392 88.949 315.262 1.00 57.31 61 GLU A C 1
ATOM 480 O O . GLU A 1 61 ? 58.993 89.227 316.352 1.00 55.16 61 GLU A O 1
ATOM 486 N N . LYS A 1 62 ? 58.658 89.151 314.175 1.00 60.22 62 LYS A N 1
ATOM 487 C CA . LYS A 1 62 ? 57.345 89.715 314.238 1.00 59.14 62 LYS A CA 1
ATOM 488 C C . LYS A 1 62 ? 56.488 89.072 313.163 1.00 55.51 62 LYS A C 1
ATOM 489 O O . LYS A 1 62 ? 57.002 88.611 312.174 1.00 58.37 62 LYS A O 1
ATOM 495 N N . MET A 1 63 ? 55.179 89.040 313.391 1.00 55.99 63 MET A N 1
ATOM 496 C CA . MET A 1 63 ? 54.173 88.548 312.461 1.00 54.47 63 MET A CA 1
ATOM 497 C C . MET A 1 63 ? 52.963 89.482 312.431 1.00 55.08 63 MET A C 1
ATOM 498 O O . MET A 1 63 ? 52.451 89.848 313.488 1.00 49.55 63 MET A O 1
ATOM 503 N N . PHE A 1 64 ? 52.566 89.942 311.227 1.00 49.22 64 PHE A N 1
ATOM 504 C CA . PHE A 1 64 ? 51.487 90.841 311.147 1.00 48.00 64 PHE A CA 1
ATOM 505 C C . PHE A 1 64 ? 50.496 90.316 310.148 1.00 48.63 64 PHE A C 1
ATOM 506 O O . PHE A 1 64 ? 50.757 89.374 309.427 1.00 54.60 64 PHE A O 1
ATOM 514 N N . THR A 1 65 ? 49.356 90.953 310.123 1.00 50.01 65 THR A N 1
ATOM 515 C CA . THR A 1 65 ? 48.320 90.688 309.169 1.00 51.53 65 THR A CA 1
ATOM 516 C C . THR A 1 65 ? 48.361 91.775 308.071 1.00 49.35 65 THR A C 1
ATOM 517 O O . THR A 1 65 ? 48.562 92.941 308.353 1.00 47.23 65 THR A O 1
ATOM 521 N N . LEU A 1 66 ? 48.181 91.351 306.825 1.00 50.32 66 LEU A N 1
ATOM 522 C CA . LEU A 1 66 ? 48.098 92.242 305.658 1.00 51.05 66 LEU A CA 1
ATOM 523 C C . LEU A 1 66 ? 46.874 93.125 305.722 1.00 56.24 66 LEU A C 1
ATOM 524 O O . LEU A 1 66 ? 45.757 92.600 305.829 1.00 53.07 66 LEU A O 1
ATOM 529 N N . LYS A 1 67 ? 47.103 94.436 305.789 1.00 58.82 67 LYS A N 1
ATOM 530 C CA . LYS A 1 67 ? 46.059 95.472 305.733 1.00 66.52 67 LYS A CA 1
ATOM 531 C C . LYS A 1 67 ? 46.660 96.711 305.048 1.00 75.70 67 LYS A C 1
ATOM 532 O O . LYS A 1 67 ? 47.905 96.821 304.833 1.00 69.33 67 LYS A O 1
ATOM 538 N N . GLY A 1 68 ? 45.793 97.701 304.844 1.00 69.54 68 GLY A N 1
ATOM 539 C CA . GLY A 1 68 ? 46.173 98.882 304.104 1.00 72.96 68 GLY A CA 1
ATOM 540 C C . GLY A 1 68 ? 47.094 99.814 304.817 1.00 72.39 68 GLY A C 1
ATOM 541 O O . GLY A 1 68 ? 47.525 99.539 305.932 1.00 78.84 68 GLY A O 1
ATOM 542 N N . ASN A 1 69 ? 47.400 100.921 304.154 1.00 74.77 69 ASN A N 1
ATOM 543 C CA . ASN A 1 69 ? 48.163 102.018 304.760 1.00 82.57 69 ASN A CA 1
ATOM 544 C C . ASN A 1 69 ? 49.556 101.582 305.156 1.00 74.03 69 ASN A C 1
ATOM 545 O O . ASN A 1 69 ? 50.133 100.745 304.502 1.00 71.74 69 ASN A O 1
ATOM 550 N N . ARG A 1 70 ? 50.102 102.180 306.214 1.00 76.68 70 ARG A N 1
ATOM 551 C CA . ARG A 1 70 ? 51.494 102.022 306.537 1.00 71.86 70 ARG A CA 1
ATOM 552 C C . ARG A 1 70 ? 51.682 100.699 307.244 1.00 64.00 70 ARG A C 1
ATOM 553 O O . ARG A 1 70 ? 50.789 100.229 307.944 1.00 69.07 70 ARG A O 1
ATOM 561 N N . LEU A 1 71 ? 52.845 100.081 307.060 1.00 58.96 71 LEU A N 1
ATOM 562 C CA . LEU A 1 71 ? 53.206 98.922 307.875 1.00 57.91 71 LEU A CA 1
ATOM 563 C C . LEU A 1 71 ? 53.549 99.342 309.276 1.00 57.73 71 LEU A C 1
ATOM 564 O O . LEU A 1 71 ? 53.930 100.483 309.532 1.00 58.89 71 LEU A O 1
ATOM 569 N N . PRO A 1 72 ? 53.411 98.423 310.210 1.00 58.10 72 PRO A N 1
ATOM 570 C CA . PRO A 1 72 ? 53.723 98.843 311.597 1.00 60.87 72 PRO A CA 1
ATOM 571 C C . PRO A 1 72 ? 55.203 99.008 311.775 1.00 62.96 72 PRO A C 1
ATOM 572 O O . PRO A 1 72 ? 55.974 98.387 311.055 1.00 62.41 72 PRO A O 1
ATOM 576 N N . ALA A 1 73 ? 55.605 99.852 312.712 1.00 69.22 73 ALA A N 1
ATOM 577 C CA . ALA A 1 73 ? 57.027 100.053 312.963 1.00 67.38 73 ALA A CA 1
ATOM 578 C C . ALA A 1 73 ? 57.598 98.761 313.559 1.00 64.73 73 ALA A C 1
ATOM 579 O O . ALA A 1 73 ? 56.933 98.044 314.317 1.00 67.44 73 ALA A O 1
ATOM 581 N N . ALA A 1 74 ? 58.775 98.387 313.091 1.00 62.51 74 ALA A N 1
ATOM 582 C CA . ALA A 1 74 ? 59.459 97.222 313.634 1.00 63.08 74 ALA A CA 1
ATOM 583 C C . ALA A 1 74 ? 60.889 97.285 313.129 1.00 68.05 74 ALA A C 1
ATOM 584 O O . ALA A 1 74 ? 61.131 97.437 311.915 1.00 66.34 74 ALA A O 1
ATOM 586 N N . ASP A 1 75 ? 61.831 97.162 314.060 1.00 72.06 75 ASP A N 1
ATOM 587 C CA . ASP A 1 75 ? 63.239 97.270 313.720 1.00 73.33 75 ASP A CA 1
ATOM 588 C C . ASP A 1 75 ? 63.720 95.903 313.230 1.00 66.22 75 ASP A C 1
ATOM 589 O O . ASP A 1 75 ? 64.348 95.167 313.976 1.00 62.50 75 ASP A O 1
ATOM 594 N N . VAL A 1 76 ? 63.401 95.577 311.973 1.00 59.37 76 VAL A N 1
ATOM 595 C CA . VAL A 1 76 ? 63.839 94.325 311.331 1.00 57.65 76 VAL A CA 1
ATOM 596 C C . VAL A 1 76 ? 64.462 94.634 309.967 1.00 59.73 76 VAL A C 1
ATOM 597 O O . VAL A 1 76 ? 64.149 95.637 309.316 1.00 55.78 76 VAL A O 1
ATOM 601 N N . LYS A 1 77 ? 65.326 93.744 309.517 1.00 62.05 77 LYS A N 1
ATOM 602 C CA . LYS A 1 77 ? 65.983 93.921 308.240 1.00 62.87 77 LYS A CA 1
ATOM 603 C C . LYS A 1 77 ? 65.054 93.680 307.022 1.00 58.11 77 LYS A C 1
ATOM 604 O O . LYS A 1 77 ? 65.117 94.422 306.010 1.00 55.03 77 LYS A O 1
ATOM 610 N N . ASN A 1 78 ? 64.232 92.643 307.131 1.00 53.23 78 ASN A N 1
ATOM 611 C CA . ASN A 1 78 ? 63.390 92.129 306.044 1.00 52.52 78 ASN A CA 1
ATOM 612 C C . ASN A 1 78 ? 61.894 92.093 306.370 1.00 49.74 78 ASN A C 1
ATOM 613 O O . ASN A 1 78 ? 61.524 91.686 307.451 1.00 54.44 78 ASN A O 1
ATOM 618 N N . ILE A 1 79 ? 61.055 92.555 305.465 1.00 47.58 79 ILE A N 1
ATOM 619 C CA . ILE A 1 79 ? 59.604 92.334 305.516 1.00 45.95 79 ILE A CA 1
ATOM 620 C C . ILE A 1 79 ? 59.255 91.370 304.403 1.00 47.10 79 ILE A C 1
ATOM 621 O O . ILE A 1 79 ? 59.628 91.606 303.253 1.00 53.99 79 ILE A O 1
ATOM 626 N N . ILE A 1 80 ? 58.583 90.276 304.723 1.00 47.23 80 ILE A N 1
ATOM 627 C CA . ILE A 1 80 ? 58.222 89.224 303.728 1.00 45.84 80 ILE A CA 1
ATOM 628 C C . ILE A 1 80 ? 56.729 89.041 303.663 1.00 44.21 80 ILE A C 1
ATOM 629 O O . ILE A 1 80 ? 56.140 88.730 304.677 1.00 42.25 80 ILE A O 1
ATOM 634 N N . PHE A 1 81 ? 56.115 89.213 302.489 1.00 45.17 81 PHE A N 1
ATOM 635 C CA . PHE A 1 81 ? 54.671 89.049 302.366 1.00 43.05 81 PHE A CA 1
ATOM 636 C C . PHE A 1 81 ? 54.412 87.586 302.067 1.00 45.53 81 PHE A C 1
ATOM 637 O O . PHE A 1 81 ? 55.042 87.073 301.129 1.00 46.33 81 PHE A O 1
ATOM 645 N N . PHE A 1 82 ? 53.550 86.906 302.862 1.00 42.40 82 PHE A N 1
ATOM 646 C CA . PHE A 1 82 ? 53.061 85.577 302.488 1.00 44.19 82 PHE A CA 1
ATOM 647 C C . PHE A 1 82 ? 51.630 85.741 302.013 1.00 43.83 82 PHE A C 1
ATOM 648 O O . PHE A 1 82 ? 50.764 86.072 302.816 1.00 44.29 82 PHE A O 1
ATOM 656 N N . VAL A 1 83 ? 51.366 85.449 300.749 1.00 42.77 83 VAL A N 1
ATOM 657 C CA . VAL A 1 83 ? 50.144 85.936 300.157 1.00 45.52 83 VAL A CA 1
ATOM 658 C C . VAL A 1 83 ? 49.649 85.029 299.003 1.00 45.19 83 VAL A C 1
ATOM 659 O O . VAL A 1 83 ? 50.436 84.423 298.329 1.00 45.15 83 VAL A O 1
ATOM 663 N N . ARG A 1 84 ? 48.335 84.887 298.864 1.00 45.23 84 ARG A N 1
ATOM 664 C CA . ARG A 1 84 ? 47.734 84.181 297.720 1.00 46.00 84 ARG A CA 1
ATOM 665 C C . ARG A 1 84 ? 47.873 85.112 296.465 1.00 49.01 84 ARG A C 1
ATOM 666 O O . ARG A 1 84 ? 47.955 86.333 296.599 1.00 46.49 84 ARG A O 1
ATOM 674 N N . PRO A 1 85 ? 47.853 84.536 295.248 1.00 50.95 85 PRO A N 1
ATOM 675 C CA . PRO A 1 85 ? 47.929 85.280 294.009 1.00 52.06 85 PRO A CA 1
ATOM 676 C C . PRO A 1 85 ? 46.557 85.848 293.731 1.00 56.86 85 PRO A C 1
ATOM 677 O O . PRO A 1 85 ? 45.823 85.345 292.870 1.00 58.07 85 PRO A O 1
ATOM 681 N N . ARG A 1 86 ? 46.204 86.895 294.456 1.00 54.58 86 ARG A N 1
ATOM 682 C CA . ARG A 1 86 ? 44.937 87.571 294.228 1.00 52.07 86 ARG A CA 1
ATOM 683 C C . ARG A 1 86 ? 45.185 89.016 293.862 1.00 49.93 86 ARG A C 1
ATOM 684 O O . ARG A 1 86 ? 45.900 89.732 294.535 1.00 46.21 86 ARG A O 1
ATOM 692 N N . LEU A 1 87 ? 44.505 89.462 292.832 1.00 51.15 87 LEU A N 1
ATOM 693 C CA . LEU A 1 87 ? 44.715 90.783 292.305 1.00 52.13 87 LEU A CA 1
ATOM 694 C C . LEU A 1 87 ? 44.516 91.840 293.371 1.00 52.95 87 LEU A C 1
ATOM 695 O O . LEU A 1 87 ? 45.320 92.746 293.514 1.00 55.88 87 LEU A O 1
ATOM 700 N N . GLU A 1 88 ? 43.421 91.751 294.102 1.00 56.11 88 GLU A N 1
ATOM 701 C CA . GLU A 1 88 ? 43.077 92.797 295.078 1.00 57.99 88 GLU A CA 1
ATOM 702 C C . GLU A 1 88 ? 44.176 92.927 296.181 1.00 55.82 88 GLU A C 1
ATOM 703 O O . GLU A 1 88 ? 44.434 94.017 296.659 1.00 61.45 88 GLU A O 1
ATOM 709 N N . LEU A 1 89 ? 44.796 91.819 296.586 1.00 50.02 89 LEU A N 1
ATOM 710 C CA . LEU A 1 89 ? 45.819 91.861 297.595 1.00 49.36 89 LEU A CA 1
ATOM 711 C C . LEU A 1 89 ? 47.080 92.573 297.058 1.00 50.69 89 LEU A C 1
ATOM 712 O O . LEU A 1 89 ? 47.890 93.095 297.837 1.00 49.05 89 LEU A O 1
ATOM 717 N N . MET A 1 90 ? 47.261 92.593 295.744 1.00 49.54 90 MET A N 1
ATOM 718 C CA . MET A 1 90 ? 48.456 93.261 295.199 1.00 50.65 90 MET A CA 1
ATOM 719 C C . MET A 1 90 ? 48.406 94.767 295.463 1.00 48.93 90 MET A C 1
ATOM 720 O O . MET A 1 90 ? 49.398 95.370 295.787 1.00 46.06 90 MET A O 1
ATOM 725 N N . ASP A 1 91 ? 47.225 95.341 295.404 1.00 50.94 91 ASP A N 1
ATOM 726 C CA . ASP A 1 91 ? 47.059 96.780 295.676 1.00 54.68 91 ASP A CA 1
ATOM 727 C C . ASP A 1 91 ? 47.425 97.136 297.122 1.00 54.00 91 ASP A C 1
ATOM 728 O O . ASP A 1 91 ? 48.088 98.127 297.355 1.00 49.96 91 ASP A O 1
ATOM 733 N N . ILE A 1 92 ? 47.095 96.250 298.064 1.00 53.91 92 ILE A N 1
ATOM 734 C CA . ILE A 1 92 ? 47.410 96.463 299.478 1.00 53.62 92 ILE A CA 1
ATOM 735 C C . ILE A 1 92 ? 48.882 96.371 299.717 1.00 50.01 92 ILE A C 1
ATOM 736 O O . ILE A 1 92 ? 49.451 97.206 300.373 1.00 53.61 92 ILE A O 1
ATOM 741 N N . ILE A 1 93 ? 49.522 95.366 299.174 1.00 46.84 93 ILE A N 1
ATOM 742 C CA . ILE A 1 93 ? 50.989 95.289 299.276 1.00 47.43 93 ILE A CA 1
ATOM 743 C C . ILE A 1 93 ? 51.678 96.547 298.688 1.00 47.79 93 ILE A C 1
ATOM 744 O O . ILE A 1 93 ? 52.584 97.114 299.257 1.00 48.65 93 ILE A O 1
ATOM 749 N N . ALA A 1 94 ? 51.208 97.016 297.557 1.00 49.85 94 ALA A N 1
ATOM 750 C CA . ALA A 1 94 ? 51.791 98.212 296.968 1.00 51.77 94 ALA A CA 1
ATOM 751 C C . ALA A 1 94 ? 51.692 99.416 297.885 1.00 51.92 94 ALA A C 1
ATOM 752 O O . ALA A 1 94 ? 52.671 100.110 298.135 1.00 53.85 94 ALA A O 1
ATOM 754 N N . GLU A 1 95 ? 50.518 99.609 298.441 1.00 52.98 95 GLU A N 1
ATOM 755 C CA . GLU A 1 95 ? 50.322 100.640 299.428 1.00 57.85 95 GLU A CA 1
ATOM 756 C C . GLU A 1 95 ? 51.267 100.489 300.623 1.00 56.30 95 GLU A C 1
ATOM 757 O O . GLU A 1 95 ? 51.790 101.475 301.098 1.00 58.29 95 GLU A O 1
ATOM 763 N N . ASN A 1 96 ? 51.505 99.261 301.086 1.00 53.85 96 ASN A N 1
ATOM 764 C CA . ASN A 1 96 ? 52.435 99.051 302.188 1.00 52.31 96 ASN A CA 1
ATOM 765 C C . ASN A 1 96 ? 53.832 99.516 301.812 1.00 52.51 96 ASN A C 1
ATOM 766 O O . ASN A 1 96 ? 54.560 100.091 302.635 1.00 53.71 96 ASN A O 1
ATOM 771 N N . VAL A 1 97 ? 54.245 99.140 300.606 1.00 52.41 97 VAL A N 1
ATOM 772 C CA . VAL A 1 97 ? 55.609 99.368 300.183 1.00 54.40 97 VAL A CA 1
ATOM 773 C C . VAL A 1 97 ? 55.862 100.850 299.948 1.00 55.64 97 VAL A C 1
ATOM 774 O O . VAL A 1 97 ? 56.795 101.376 300.460 1.00 58.83 97 VAL A O 1
ATOM 778 N N . LEU A 1 98 ? 54.967 101.506 299.224 1.00 59.04 98 LEU A N 1
ATOM 779 C CA . LEU A 1 98 ? 55.053 102.940 298.932 1.00 58.45 98 LEU A CA 1
ATOM 780 C C . LEU A 1 98 ? 54.856 103.858 300.151 1.00 61.86 98 LEU A C 1
ATOM 781 O O . LEU A 1 98 ? 55.233 105.006 300.107 1.00 66.58 98 LEU A O 1
ATOM 786 N N . SER A 1 99 ? 54.302 103.346 301.237 1.00 61.59 99 SER A N 1
ATOM 787 C CA . SER A 1 99 ? 54.097 104.134 302.436 1.00 61.28 99 SER A CA 1
ATOM 788 C C . SER A 1 99 ? 55.282 104.030 303.413 1.00 59.66 99 SER A C 1
ATOM 789 O O . SER A 1 99 ? 55.189 104.583 304.494 1.00 65.22 99 SER A O 1
ATOM 792 N N . GLU A 1 100 ? 56.356 103.305 303.095 1.00 54.01 100 GLU A N 1
ATOM 793 C CA . GLU A 1 100 ? 57.467 103.250 304.006 1.00 56.19 100 GLU A CA 1
ATOM 794 C C . GLU A 1 100 ? 58.034 104.653 304.196 1.00 58.22 100 GLU A C 1
ATOM 795 O O . GLU A 1 100 ? 58.239 105.393 303.246 1.00 59.50 100 GLU A O 1
ATOM 801 N N . ASP A 1 101 ? 58.299 104.971 305.445 1.00 66.44 101 ASP A N 1
ATOM 802 C CA . ASP A 1 101 ? 59.140 106.074 305.819 1.00 76.09 101 ASP A CA 1
ATOM 803 C C . ASP A 1 101 ? 60.497 105.940 305.132 1.00 79.49 101 ASP A C 1
ATOM 804 O O . ASP A 1 101 ? 61.206 104.995 305.355 1.00 75.57 101 ASP A O 1
ATOM 809 N N . ARG A 1 102 ? 60.857 106.892 304.296 1.00 91.62 102 ARG A N 1
ATOM 810 C CA . ARG A 1 102 ? 62.084 106.772 303.513 1.00 108.80 102 ARG A CA 1
ATOM 811 C C . ARG A 1 102 ? 63.346 106.967 304.358 1.00 106.31 102 ARG A C 1
ATOM 812 O O . ARG A 1 102 ? 64.334 106.255 304.175 1.00 116.07 102 ARG A O 1
ATOM 820 N N . ARG A 1 103 ? 63.281 107.874 305.327 1.00 98.56 103 ARG A N 1
ATOM 821 C CA . ARG A 1 103 ? 64.461 108.315 306.042 1.00 95.50 103 ARG A CA 1
ATOM 822 C C . ARG A 1 103 ? 64.917 107.199 306.934 1.00 88.43 103 ARG A C 1
ATOM 823 O O . ARG A 1 103 ? 64.106 106.436 307.407 1.00 86.07 103 ARG A O 1
ATOM 831 N N . GLY A 1 104 ? 66.224 107.089 307.165 1.00 91.85 104 GLY A N 1
ATOM 832 C CA . GLY A 1 104 ? 66.760 106.021 308.031 1.00 87.81 104 GLY A CA 1
ATOM 833 C C . GLY A 1 104 ? 66.868 104.662 307.349 1.00 79.70 104 GLY A C 1
ATOM 834 O O . GLY A 1 104 ? 66.430 104.511 306.220 1.00 75.25 104 GLY A O 1
ATOM 835 N N . PRO A 1 105 ? 67.491 103.676 308.026 1.00 77.84 105 PRO A N 1
ATOM 836 C CA . PRO A 1 105 ? 67.702 102.375 307.376 1.00 71.51 105 PRO A CA 1
ATOM 837 C C . PRO A 1 105 ? 66.455 101.786 306.827 1.00 65.10 105 PRO A C 1
ATOM 838 O O . PRO A 1 105 ? 65.402 101.871 307.435 1.00 71.19 105 PRO A O 1
ATOM 842 N N . THR A 1 106 ? 66.570 101.200 305.661 1.00 60.10 106 THR A N 1
ATOM 843 C CA . THR A 1 106 ? 65.429 100.678 304.994 1.00 60.40 106 THR A CA 1
ATOM 844 C C . THR A 1 106 ? 65.264 99.251 305.298 1.00 55.49 106 THR A C 1
ATOM 845 O O . THR A 1 106 ? 66.163 98.619 305.771 1.00 57.22 106 THR A O 1
ATOM 849 N N . ARG A 1 107 ? 64.098 98.759 304.916 1.00 54.66 107 ARG A N 1
ATOM 850 C CA . ARG A 1 107 ? 63.719 97.400 305.125 1.00 53.47 107 ARG A CA 1
ATOM 851 C C . ARG A 1 107 ? 63.549 96.775 303.762 1.00 50.68 107 ARG A C 1
ATOM 852 O O . ARG A 1 107 ? 62.873 97.320 302.935 1.00 53.03 107 ARG A O 1
ATOM 860 N N . ASP A 1 108 ? 64.218 95.657 303.532 1.00 50.51 108 ASP A N 1
ATOM 861 C CA . ASP A 1 108 ? 64.174 94.986 302.277 1.00 50.36 108 ASP A CA 1
ATOM 862 C C . ASP A 1 108 ? 62.883 94.189 302.223 1.00 50.40 108 ASP A C 1
ATOM 863 O O . ASP A 1 108 ? 62.466 93.578 303.215 1.00 52.18 108 ASP A O 1
ATOM 868 N N . PHE A 1 109 ? 62.275 94.179 301.050 1.00 50.04 109 PHE A N 1
ATOM 869 C CA . PHE A 1 109 ? 60.995 93.521 300.800 1.00 48.95 109 PHE A CA 1
ATOM 870 C C . PHE A 1 109 ? 61.141 92.233 300.000 1.00 50.63 109 PHE A C 1
ATOM 871 O O . PHE A 1 109 ? 62.017 92.100 299.131 1.00 53.15 109 PHE A O 1
ATOM 879 N N . HIS A 1 110 ? 60.305 91.260 300.340 1.00 50.80 110 HIS A N 1
ATOM 880 C CA . HIS A 1 110 ? 60.247 90.011 299.583 1.00 52.83 110 HIS A CA 1
ATOM 881 C C . HIS A 1 110 ? 58.818 89.477 299.569 1.00 48.96 110 HIS A C 1
ATOM 882 O O . HIS A 1 110 ? 58.003 89.827 300.403 1.00 55.72 110 HIS A O 1
ATOM 889 N N . ILE A 1 111 ? 58.543 88.568 298.669 1.00 49.42 111 ILE A N 1
ATOM 890 C CA . ILE A 1 111 ? 57.207 88.035 298.531 1.00 49.01 111 ILE A CA 1
ATOM 891 C C . ILE A 1 111 ? 57.222 86.562 298.151 1.00 48.74 111 ILE A C 1
ATOM 892 O O . ILE A 1 111 ? 58.017 86.127 297.308 1.00 48.42 111 ILE A O 1
ATOM 897 N N . LEU A 1 112 ? 56.384 85.807 298.864 1.00 48.13 112 LEU A N 1
ATOM 898 C CA . LEU A 1 112 ? 56.183 84.385 298.682 1.00 48.64 112 LEU A CA 1
ATOM 899 C C . LEU A 1 112 ? 54.709 84.187 298.345 1.00 51.58 112 LEU A C 1
ATOM 900 O O . LEU A 1 112 ? 53.816 84.494 299.166 1.00 48.60 112 LEU A O 1
ATOM 905 N N . PHE A 1 113 ? 54.459 83.741 297.119 1.00 51.63 113 PHE A N 1
ATOM 906 C CA . PHE A 1 113 ? 53.128 83.490 296.642 1.00 48.90 113 PHE A CA 1
ATOM 907 C C . PHE A 1 113 ? 52.740 82.041 296.978 1.00 47.78 113 PHE A C 1
ATOM 908 O O . PHE A 1 113 ? 53.494 81.081 296.701 1.00 45.29 113 PHE A O 1
ATOM 916 N N . VAL A 1 114 ? 51.553 81.877 297.532 1.00 48.60 114 VAL A N 1
ATOM 917 C CA . VAL A 1 114 ? 51.063 80.579 298.015 1.00 51.38 114 VAL A CA 1
ATOM 918 C C . VAL A 1 114 ? 49.617 80.380 297.526 1.00 55.77 114 VAL A C 1
ATOM 919 O O . VAL A 1 114 ? 48.669 81.055 297.965 1.00 57.41 114 VAL A O 1
ATOM 923 N N . PRO A 1 115 ? 49.390 79.400 296.686 1.00 55.24 115 PRO A N 1
ATOM 924 C CA . PRO A 1 115 ? 50.165 78.281 296.338 1.00 56.59 115 PRO A CA 1
ATOM 925 C C . PRO A 1 115 ? 50.878 78.410 295.030 1.00 57.41 115 PRO A C 1
ATOM 926 O O . PRO A 1 115 ? 51.523 77.428 294.631 1.00 57.13 115 PRO A O 1
ATOM 930 N N . ARG A 1 116 ? 50.788 79.567 294.364 1.00 56.18 116 ARG A N 1
ATOM 931 C CA . ARG A 1 116 ? 51.407 79.722 293.018 1.00 58.67 116 ARG A CA 1
ATOM 932 C C . ARG A 1 116 ? 51.714 81.153 292.744 1.00 60.51 116 ARG A C 1
ATOM 933 O O . ARG A 1 116 ? 50.953 82.006 293.160 1.00 60.89 116 ARG A O 1
ATOM 941 N N . ARG A 1 117 ? 52.796 81.450 292.027 1.00 65.01 117 ARG A N 1
ATOM 942 C CA . ARG A 1 117 ? 52.969 82.824 291.545 1.00 67.42 117 ARG A CA 1
ATOM 943 C C . ARG A 1 117 ? 52.293 83.078 290.214 1.00 66.59 117 ARG A C 1
ATOM 944 O O . ARG A 1 117 ? 52.144 82.175 289.436 1.00 72.05 117 ARG A O 1
ATOM 952 N N . SER A 1 118 ? 51.833 84.310 289.993 1.00 61.74 118 SER A N 1
ATOM 953 C CA . SER A 1 118 ? 50.921 84.599 288.917 1.00 58.98 118 SER A CA 1
ATOM 954 C C . SER A 1 118 ? 51.544 85.679 288.086 1.00 58.77 118 SER A C 1
ATOM 955 O O . SER A 1 118 ? 51.894 86.698 288.627 1.00 55.54 118 SER A O 1
ATOM 958 N N . LEU A 1 119 ? 51.687 85.465 286.783 1.00 62.95 119 LEU A N 1
ATOM 959 C CA . LEU A 1 119 ? 52.264 86.500 285.905 1.00 67.66 119 LEU A CA 1
ATOM 960 C C . LEU A 1 119 ? 51.446 87.790 285.975 1.00 62.67 119 LEU A C 1
ATOM 961 O O . LEU A 1 119 ? 51.973 88.904 286.066 1.00 59.02 119 LEU A O 1
ATOM 966 N N . LEU A 1 120 ? 50.146 87.607 286.017 1.00 60.37 120 LEU A N 1
ATOM 967 C CA . LEU A 1 120 ? 49.243 88.691 286.096 1.00 59.24 120 LEU A CA 1
ATOM 968 C C . LEU A 1 120 ? 49.417 89.539 287.378 1.00 59.06 120 LEU A C 1
ATOM 969 O O . LEU A 1 120 ? 49.364 90.769 287.270 1.00 56.75 120 LEU A O 1
ATOM 974 N N . CYS A 1 121 ? 49.557 88.897 288.561 1.00 54.34 121 CYS A N 1
ATOM 975 C CA . CYS A 1 121 ? 49.784 89.641 289.805 1.00 53.18 121 CYS A CA 1
ATOM 976 C C . CYS A 1 121 ? 51.075 90.430 289.794 1.00 54.08 121 CYS A C 1
ATOM 977 O O . CYS A 1 121 ? 51.134 91.580 290.248 1.00 54.83 121 CYS A O 1
ATOM 980 N N . GLU A 1 122 ? 52.105 89.835 289.213 1.00 55.23 122 GLU A N 1
ATOM 981 C CA . GLU A 1 122 ? 53.375 90.520 289.061 1.00 54.29 122 GLU A CA 1
ATOM 982 C C . GLU A 1 122 ? 53.235 91.726 288.140 1.00 54.35 122 GLU A C 1
ATOM 983 O O . GLU A 1 122 ? 53.793 92.800 288.411 1.00 51.71 122 GLU A O 1
ATOM 989 N N . GLN A 1 123 ? 52.417 91.580 287.089 1.00 54.36 123 GLN A N 1
ATOM 990 C CA . GLN A 1 123 ? 52.187 92.686 286.150 1.00 53.30 123 GLN A CA 1
ATOM 991 C C . GLN A 1 123 ? 51.532 93.851 286.913 1.00 53.28 123 GLN A C 1
ATOM 992 O O . GLN A 1 123 ? 51.830 95.042 286.657 1.00 51.78 123 GLN A O 1
ATOM 998 N N . ARG A 1 124 ? 50.640 93.497 287.846 1.00 50.72 124 ARG A N 1
ATOM 999 C CA . ARG A 1 124 ? 49.921 94.483 288.567 1.00 50.01 124 ARG A CA 1
ATOM 1000 C C . ARG A 1 124 ? 50.870 95.189 289.499 1.00 49.21 124 ARG A C 1
ATOM 1001 O O . ARG A 1 124 ? 50.891 96.413 289.594 1.00 49.89 124 ARG A O 1
ATOM 1009 N N . LEU A 1 125 ? 51.705 94.436 290.170 1.00 49.57 125 LEU A N 1
ATOM 1010 C CA . LEU A 1 125 ? 52.700 95.055 291.027 1.00 49.51 125 LEU A CA 1
ATOM 1011 C C . LEU A 1 125 ? 53.670 95.945 290.203 1.00 51.37 125 LEU A C 1
ATOM 1012 O O . LEU A 1 125 ? 54.113 96.971 290.686 1.00 53.07 125 LEU A O 1
ATOM 1017 N N . LYS A 1 126 ? 53.963 95.579 288.966 1.00 49.62 126 LYS A N 1
ATOM 1018 C CA . LYS A 1 126 ? 54.771 96.442 288.137 1.00 52.42 126 LYS A CA 1
ATOM 1019 C C . LYS A 1 126 ? 54.087 97.770 287.787 1.00 52.20 126 LYS A C 1
ATOM 1020 O O . LYS A 1 126 ? 54.690 98.802 287.861 1.00 53.11 126 LYS A O 1
ATOM 1026 N N . ASP A 1 127 ? 52.840 97.722 287.363 1.00 54.61 127 ASP A N 1
ATOM 1027 C CA . ASP A 1 127 ? 52.071 98.901 287.068 1.00 55.14 127 ASP A CA 1
ATOM 1028 C C . ASP A 1 127 ? 51.863 99.809 288.263 1.00 55.33 127 ASP A C 1
ATOM 1029 O O . ASP A 1 127 ? 51.930 101.006 288.133 1.00 57.70 127 ASP A O 1
ATOM 1034 N N . LEU A 1 128 ? 51.678 99.253 289.448 1.00 54.79 128 LEU A N 1
ATOM 1035 C CA . LEU A 1 128 ? 51.547 100.059 290.631 1.00 52.53 128 LEU A CA 1
ATOM 1036 C C . LEU A 1 128 ? 52.846 100.699 291.051 1.00 54.98 128 LEU A C 1
ATOM 1037 O O . LEU A 1 128 ? 52.861 101.548 291.942 1.00 55.03 128 LEU A O 1
ATOM 1042 N N . GLY A 1 129 ? 53.942 100.285 290.430 1.00 56.46 129 GLY A N 1
ATOM 1043 C CA . GLY A 1 129 ? 55.248 100.917 290.630 1.00 55.81 129 GLY A CA 1
ATOM 1044 C C . GLY A 1 129 ? 56.129 100.298 291.701 1.00 54.42 129 GLY A C 1
ATOM 1045 O O . GLY A 1 129 ? 57.077 100.922 292.103 1.00 53.82 129 GLY A O 1
ATOM 1046 N N . VAL A 1 130 ? 55.863 99.069 292.136 1.00 51.11 130 VAL A N 1
ATOM 1047 C CA . VAL A 1 130 ? 56.681 98.482 293.166 1.00 47.51 130 VAL A CA 1
ATOM 1048 C C . VAL A 1 130 ? 57.323 97.178 292.867 1.00 48.68 130 VAL A C 1
ATOM 1049 O O . VAL A 1 130 ? 57.992 96.646 293.760 1.00 53.18 130 VAL A O 1
ATOM 1053 N N . LEU A 1 131 ? 57.185 96.604 291.672 1.00 48.09 131 LEU A N 1
ATOM 1054 C CA . LEU A 1 131 ? 57.807 95.272 291.467 1.00 49.48 131 LEU A CA 1
ATOM 1055 C C . LEU A 1 131 ? 59.321 95.221 291.744 1.00 51.53 131 LEU A C 1
ATOM 1056 O O . LEU A 1 131 ? 59.847 94.220 292.277 1.00 58.14 131 LEU A O 1
ATOM 1061 N N . GLY A 1 132 ? 60.017 96.287 291.391 1.00 52.45 132 GLY A N 1
ATOM 1062 C CA . GLY A 1 132 ? 61.438 96.335 291.573 1.00 55.03 132 GLY A CA 1
ATOM 1063 C C . GLY A 1 132 ? 61.913 96.497 293.023 1.00 56.14 132 GLY A C 1
ATOM 1064 O O . GLY A 1 132 ? 63.108 96.476 293.258 1.00 58.99 132 GLY A O 1
ATOM 1065 N N . SER A 1 133 ? 61.005 96.713 293.977 1.00 55.99 133 SER A N 1
ATOM 1066 C CA . SER A 1 133 ? 61.364 96.789 295.398 1.00 56.63 133 SER A CA 1
ATOM 1067 C C . SER A 1 133 ? 61.496 95.421 296.079 1.00 53.42 133 SER A C 1
ATOM 1068 O O . SER A 1 133 ? 62.010 95.342 297.185 1.00 53.02 133 SER A O 1
ATOM 1071 N N . PHE A 1 134 ? 61.078 94.355 295.407 1.00 51.39 134 PHE A N 1
ATOM 1072 C CA . PHE A 1 134 ? 61.217 93.000 295.941 1.00 51.56 134 PHE A CA 1
ATOM 1073 C C . PHE A 1 134 ? 62.521 92.357 295.543 1.00 52.78 134 PHE A C 1
ATOM 1074 O O . PHE A 1 134 ? 62.758 92.167 294.413 1.00 57.12 134 PHE A O 1
ATOM 1082 N N . ILE A 1 135 ? 63.366 92.039 296.511 1.00 56.10 135 ILE A N 1
ATOM 1083 C CA . ILE A 1 135 ? 64.565 91.261 296.266 1.00 54.64 135 ILE A CA 1
ATOM 1084 C C . ILE A 1 135 ? 64.257 89.799 295.885 1.00 57.60 135 ILE A C 1
ATOM 1085 O O . ILE A 1 135 ? 64.816 89.311 294.953 1.00 65.02 135 ILE A O 1
ATOM 1090 N N . HIS A 1 136 ? 63.405 89.073 296.617 1.00 61.63 136 HIS A N 1
ATOM 1091 C CA . HIS A 1 136 ? 63.008 87.702 296.226 1.00 56.38 136 HIS A CA 1
ATOM 1092 C C . HIS A 1 136 ? 61.526 87.602 295.974 1.00 55.35 136 HIS A C 1
ATOM 1093 O O . HIS A 1 136 ? 60.701 88.169 296.724 1.00 55.60 136 HIS A O 1
ATOM 1100 N N . ARG A 1 137 ? 61.194 86.899 294.907 1.00 53.63 137 ARG A N 1
ATOM 1101 C CA . ARG A 1 137 ? 59.826 86.609 294.554 1.00 55.17 137 ARG A CA 1
ATOM 1102 C C . ARG A 1 137 ? 59.724 85.128 294.275 1.00 55.98 137 ARG A C 1
ATOM 1103 O O . ARG A 1 137 ? 60.131 84.697 293.220 1.00 57.37 137 ARG A O 1
ATOM 1111 N N . GLU A 1 138 ? 59.082 84.360 295.127 1.00 57.06 138 GLU A N 1
ATOM 1112 C CA . GLU A 1 138 ? 59.007 82.954 294.856 1.00 63.04 138 GLU A CA 1
ATOM 1113 C C . GLU A 1 138 ? 57.662 82.403 295.120 1.00 61.76 138 GLU A C 1
ATOM 1114 O O . GLU A 1 138 ? 56.811 83.088 295.681 1.00 68.41 138 GLU A O 1
ATOM 1120 N N . GLU A 1 139 ? 57.461 81.150 294.731 1.00 58.92 139 GLU A N 1
ATOM 1121 C CA . GLU A 1 139 ? 56.230 80.459 295.086 1.00 55.66 139 GLU A CA 1
ATOM 1122 C C . GLU A 1 139 ? 56.514 79.312 296.056 1.00 52.58 139 GLU A C 1
ATOM 1123 O O . GLU A 1 139 ? 57.568 78.741 296.023 1.00 51.85 139 GLU A O 1
ATOM 1129 N N . TYR A 1 140 ? 55.541 78.983 296.886 1.00 53.65 140 TYR A N 1
ATOM 1130 C CA . TYR A 1 140 ? 55.574 77.855 297.804 1.00 52.91 140 TYR A CA 1
ATOM 1131 C C . TYR A 1 140 ? 54.274 77.055 297.561 1.00 55.71 140 TYR A C 1
ATOM 1132 O O . TYR A 1 140 ? 53.157 77.507 297.942 1.00 47.57 140 TYR A O 1
ATOM 1141 N N . SER A 1 141 ? 54.401 75.899 296.897 1.00 61.18 141 SER A N 1
ATOM 1142 C CA . SER A 1 141 ? 53.219 75.140 296.404 1.00 63.84 141 SER A CA 1
ATOM 1143 C C . SER A 1 141 ? 52.733 74.102 297.379 1.00 64.96 141 SER A C 1
ATOM 1144 O O . SER A 1 141 ? 52.818 72.878 297.183 1.00 74.63 141 SER A O 1
ATOM 1147 N N . LEU A 1 142 ? 52.220 74.649 298.459 1.00 61.99 142 LEU A N 1
ATOM 1148 C CA . LEU A 1 142 ? 51.459 73.919 299.436 1.00 63.89 142 LEU A CA 1
ATOM 1149 C C . LEU A 1 142 ? 50.049 73.620 298.909 1.00 65.20 142 LEU A C 1
ATOM 1150 O O . LEU A 1 142 ? 49.216 74.520 298.914 1.00 67.66 142 LEU A O 1
ATOM 1155 N N . ASP A 1 143 ? 49.831 72.395 298.413 1.00 59.97 143 ASP A N 1
ATOM 1156 C CA . ASP A 1 143 ? 48.573 71.903 297.934 1.00 61.16 143 ASP A CA 1
ATOM 1157 C C . ASP A 1 143 ? 47.922 70.898 298.887 1.00 62.20 143 ASP A C 1
ATOM 1158 O O . ASP A 1 143 ? 46.958 71.235 299.511 1.00 75.61 143 ASP A O 1
ATOM 1163 N N . LEU A 1 144 ? 48.447 69.680 299.035 1.00 60.05 144 LEU A N 1
ATOM 1164 C CA . LEU A 1 144 ? 47.899 68.703 299.954 1.00 53.12 144 LEU A CA 1
ATOM 1165 C C . LEU A 1 144 ? 48.656 68.771 301.262 1.00 53.65 144 LEU A C 1
ATOM 1166 O O . LEU A 1 144 ? 49.838 68.510 301.302 1.00 59.04 144 LEU A O 1
ATOM 1171 N N . ILE A 1 145 ? 47.950 69.099 302.335 1.00 51.59 145 ILE A N 1
ATOM 1172 C CA . ILE A 1 145 ? 48.494 69.212 303.674 1.00 49.02 145 ILE A CA 1
ATOM 1173 C C . ILE A 1 145 ? 48.111 67.948 304.442 1.00 50.16 145 ILE A C 1
ATOM 1174 O O . ILE A 1 145 ? 46.949 67.524 304.397 1.00 51.06 145 ILE A O 1
ATOM 1179 N N . PRO A 1 146 ? 49.070 67.329 305.131 1.00 51.19 146 PRO A N 1
ATOM 1180 C CA . PRO A 1 146 ? 48.799 66.150 305.929 1.00 51.55 146 PRO A CA 1
ATOM 1181 C C . PRO A 1 146 ? 48.213 66.545 307.255 1.00 53.03 146 PRO A C 1
ATOM 1182 O O . PRO A 1 146 ? 48.821 67.305 308.001 1.00 53.45 146 PRO A O 1
ATOM 1186 N N . PHE A 1 147 ? 47.059 65.969 307.542 1.00 48.18 147 PHE A N 1
ATOM 1187 C CA . PHE A 1 147 ? 46.329 66.201 308.755 1.00 52.45 147 PHE A CA 1
ATOM 1188 C C . PHE A 1 147 ? 46.539 65.027 309.726 1.00 55.06 147 PHE A C 1
ATOM 1189 O O . PHE A 1 147 ? 46.495 65.222 310.956 1.00 51.01 147 PHE A O 1
ATOM 1197 N N . ASP A 1 148 ? 46.748 63.828 309.186 1.00 52.53 148 ASP A N 1
ATOM 1198 C CA . ASP A 1 148 ? 47.002 62.651 310.034 1.00 54.25 148 ASP A CA 1
ATOM 1199 C C . ASP A 1 148 ? 47.669 61.589 309.187 1.00 53.90 148 ASP A C 1
ATOM 1200 O O . ASP A 1 148 ? 47.874 61.799 307.985 1.00 52.15 148 ASP A O 1
ATOM 1205 N N . GLY A 1 149 ? 47.949 60.437 309.788 1.00 51.25 149 GLY A N 1
ATOM 1206 C CA . GLY A 1 149 ? 48.705 59.403 309.111 1.00 53.28 149 GLY A CA 1
ATOM 1207 C C . GLY A 1 149 ? 48.043 58.828 307.870 1.00 55.19 149 GLY A C 1
ATOM 1208 O O . GLY A 1 149 ? 48.706 58.184 307.043 1.00 59.93 149 GLY A O 1
ATOM 1209 N N . ASP A 1 150 ? 46.745 59.028 307.730 1.00 50.42 150 ASP A N 1
ATOM 1210 C CA . ASP A 1 150 ? 46.068 58.527 306.539 1.00 52.73 150 ASP A CA 1
ATOM 1211 C C . ASP A 1 150 ? 45.198 59.618 305.888 1.00 53.24 150 ASP A C 1
ATOM 1212 O O . ASP A 1 150 ? 44.185 59.294 305.263 1.00 51.05 150 ASP A O 1
ATOM 1217 N N . LEU A 1 151 ? 45.547 60.905 306.058 1.00 48.33 151 LEU A N 1
ATOM 1218 C CA . LEU A 1 151 ? 44.614 61.938 305.695 1.00 45.58 151 LEU A CA 1
ATOM 1219 C C . LEU A 1 151 ? 45.306 63.173 305.204 1.00 48.04 151 LEU A C 1
ATOM 1220 O O . LEU A 1 151 ? 46.139 63.721 305.910 1.00 51.87 151 LEU A O 1
ATOM 1225 N N . LEU A 1 152 ? 44.924 63.625 304.003 1.00 48.81 152 LEU A N 1
ATOM 1226 C CA . LEU A 1 152 ? 45.451 64.847 303.375 1.00 47.21 152 LEU A CA 1
ATOM 1227 C C . LEU A 1 152 ? 44.305 65.759 302.896 1.00 48.45 152 LEU A C 1
ATOM 1228 O O . LEU A 1 152 ? 43.322 65.275 302.336 1.00 48.30 152 LEU A O 1
ATOM 1233 N N . SER A 1 153 ? 44.422 67.059 303.122 1.00 48.72 153 SER A N 1
ATOM 1234 C CA . SER A 1 153 ? 43.452 68.015 302.610 1.00 51.56 153 SER A CA 1
ATOM 1235 C C . SER A 1 153 ? 44.122 69.244 301.982 1.00 50.85 153 SER A C 1
ATOM 1236 O O . SER A 1 153 ? 45.184 69.667 302.417 1.00 52.42 153 SER A O 1
ATOM 1239 N N . MET A 1 154 ? 43.482 69.787 300.951 1.00 49.37 154 MET A N 1
ATOM 1240 C CA . MET A 1 154 ? 43.825 71.077 300.377 1.00 48.06 154 MET A CA 1
ATOM 1241 C C . MET A 1 154 ? 43.198 72.212 301.171 1.00 46.22 154 MET A C 1
ATOM 1242 O O . MET A 1 154 ? 43.587 73.349 301.070 1.00 48.71 154 MET A O 1
ATOM 1247 N N . GLU A 1 155 ? 42.155 71.936 301.906 1.00 44.21 155 GLU A N 1
ATOM 1248 C CA . GLU A 1 155 ? 41.460 73.020 302.655 1.00 47.65 155 GLU A CA 1
ATOM 1249 C C . GLU A 1 155 ? 41.067 74.212 301.758 1.00 47.73 155 GLU A C 1
ATOM 1250 O O . GLU A 1 155 ? 41.256 75.346 302.080 1.00 49.79 155 GLU A O 1
ATOM 1256 N N . SER A 1 156 ? 40.463 73.859 300.641 1.00 50.21 156 SER A N 1
ATOM 1257 C CA . SER A 1 156 ? 39.874 74.777 299.693 1.00 51.03 156 SER A CA 1
ATOM 1258 C C . SER A 1 156 ? 38.355 74.698 299.794 1.00 48.79 156 SER A C 1
ATOM 1259 O O . SER A 1 156 ? 37.699 73.921 299.129 1.00 48.83 156 SER A O 1
ATOM 1262 N N . GLU A 1 157 ? 37.777 75.512 300.660 1.00 51.50 157 GLU A N 1
ATOM 1263 C CA . GLU A 1 157 ? 36.350 75.434 300.959 1.00 52.06 157 GLU A CA 1
ATOM 1264 C C . GLU A 1 157 ? 35.463 75.813 299.768 1.00 49.94 157 GLU A C 1
ATOM 1265 O O . GLU A 1 157 ? 34.341 75.352 299.668 1.00 51.23 157 GLU A O 1
ATOM 1271 N N . GLY A 1 158 ? 35.977 76.633 298.878 1.00 46.13 158 GLY A N 1
ATOM 1272 C CA . GLY A 1 158 ? 35.229 77.083 297.715 1.00 48.88 158 GLY A CA 1
ATOM 1273 C C . GLY A 1 158 ? 35.190 76.126 296.529 1.00 51.75 158 GLY A C 1
ATOM 1274 O O . GLY A 1 158 ? 34.462 76.370 295.564 1.00 47.57 158 GLY A O 1
ATOM 1275 N N . ALA A 1 159 ? 35.937 75.022 296.600 1.00 50.39 159 ALA A N 1
ATOM 1276 C CA . ALA A 1 159 ? 36.033 74.119 295.447 1.00 51.25 159 ALA A CA 1
ATOM 1277 C C . ALA A 1 159 ? 34.726 73.585 294.953 1.00 50.25 159 ALA A C 1
ATOM 1278 O O . ALA A 1 159 ? 34.518 73.445 293.750 1.00 54.13 159 ALA A O 1
ATOM 1280 N N . PHE A 1 160 ? 33.852 73.245 295.869 1.00 50.08 160 PHE A N 1
ATOM 1281 C CA . PHE A 1 160 ? 32.576 72.686 295.443 1.00 51.66 160 PHE A CA 1
ATOM 1282 C C . PHE A 1 160 ? 31.779 73.719 294.639 1.00 50.43 160 PHE A C 1
ATOM 1283 O O . PHE A 1 160 ? 31.328 73.461 293.520 1.00 47.89 160 PHE A O 1
ATOM 1291 N N . LYS A 1 161 ? 31.620 74.894 295.219 1.00 50.01 161 LYS A N 1
ATOM 1292 C CA . LYS A 1 161 ? 30.954 75.975 294.513 1.00 54.25 161 LYS A CA 1
ATOM 1293 C C . LYS A 1 161 ? 31.660 76.334 293.175 1.00 50.53 161 LYS A C 1
ATOM 1294 O O . LYS A 1 161 ? 31.032 76.451 292.112 1.00 47.43 161 LYS A O 1
ATOM 1300 N N . GLU A 1 162 ? 32.964 76.469 293.221 1.00 49.11 162 GLU A N 1
ATOM 1301 C CA . GLU A 1 162 ? 33.655 76.908 292.036 1.00 50.75 162 GLU A CA 1
ATOM 1302 C C . GLU A 1 162 ? 33.420 75.965 290.878 1.00 53.49 162 GLU A C 1
ATOM 1303 O O . GLU A 1 162 ? 32.993 76.395 289.778 1.00 56.57 162 GLU A O 1
ATOM 1309 N N . CYS A 1 163 ? 33.634 74.683 291.131 1.00 51.72 163 CYS A N 1
ATOM 1310 C CA . CYS A 1 163 ? 33.429 73.694 290.102 1.00 52.75 163 CYS A CA 1
ATOM 1311 C C . CYS A 1 163 ? 31.978 73.562 289.622 1.00 54.64 163 CYS A C 1
ATOM 1312 O O . CYS A 1 163 ? 31.755 73.607 288.438 1.00 57.87 163 CYS A O 1
ATOM 1315 N N . TYR A 1 164 ? 31.003 73.360 290.509 1.00 54.50 164 TYR A N 1
ATOM 1316 C CA . TYR A 1 164 ? 29.659 72.956 290.067 1.00 52.77 164 TYR A CA 1
ATOM 1317 C C . TYR A 1 164 ? 28.693 74.102 289.767 1.00 56.68 164 TYR A C 1
ATOM 1318 O O . TYR A 1 164 ? 27.699 73.912 289.064 1.00 60.12 164 TYR A O 1
ATOM 1327 N N . LEU A 1 165 ? 28.957 75.280 290.317 1.00 56.73 165 LEU A N 1
ATOM 1328 C CA . LEU A 1 165 ? 28.172 76.459 290.029 1.00 53.39 165 LEU A CA 1
ATOM 1329 C C . LEU A 1 165 ? 28.827 77.491 289.126 1.00 56.60 165 LEU A C 1
ATOM 1330 O O . LEU A 1 165 ? 28.138 78.180 288.392 1.00 61.04 165 LEU A O 1
ATOM 1335 N N . GLU A 1 166 ? 30.125 77.673 289.228 1.00 58.61 166 GLU A N 1
ATOM 1336 C CA . GLU A 1 166 ? 30.789 78.782 288.536 1.00 59.58 166 GLU A CA 1
ATOM 1337 C C . GLU A 1 166 ? 31.651 78.362 287.365 1.00 57.22 166 GLU A C 1
ATOM 1338 O O . GLU A 1 166 ? 32.187 79.194 286.666 1.00 55.12 166 GLU A O 1
ATOM 1344 N N . GLY A 1 167 ? 31.747 77.064 287.115 1.00 60.16 167 GLY A N 1
ATOM 1345 C CA . GLY A 1 167 ? 32.569 76.557 286.002 1.00 61.58 167 GLY A CA 1
ATOM 1346 C C . GLY A 1 167 ? 34.079 76.812 286.166 1.00 63.96 167 GLY A C 1
ATOM 1347 O O . GLY A 1 167 ? 34.843 76.652 285.219 1.00 64.39 167 GLY A O 1
ATOM 1348 N N . ASP A 1 168 ? 34.497 77.181 287.375 1.00 59.77 168 ASP A N 1
ATOM 1349 C CA . ASP A 1 168 ? 35.888 77.488 287.714 1.00 58.83 168 ASP A CA 1
ATOM 1350 C C . ASP A 1 168 ? 36.600 76.230 288.242 1.00 55.36 168 ASP A C 1
ATOM 1351 O O . ASP A 1 168 ? 36.309 75.747 289.342 1.00 58.14 168 ASP A O 1
ATOM 1356 N N . GLN A 1 169 ? 37.537 75.719 287.483 1.00 53.95 169 GLN A N 1
ATOM 1357 C CA . GLN A 1 169 ? 38.261 74.522 287.891 1.00 55.63 169 GLN A CA 1
ATOM 1358 C C . GLN A 1 169 ? 39.686 74.770 288.376 1.00 52.74 169 GLN A C 1
ATOM 1359 O O . GLN A 1 169 ? 40.505 73.894 288.389 1.00 54.42 169 GLN A O 1
ATOM 1365 N N . THR A 1 170 ? 39.954 75.954 288.870 1.00 53.21 170 THR A N 1
ATOM 1366 C CA . THR A 1 170 ? 41.195 76.217 289.541 1.00 55.49 170 THR A CA 1
ATOM 1367 C C . THR A 1 170 ? 41.582 75.120 290.555 1.00 56.25 170 THR A C 1
ATOM 1368 O O . THR A 1 170 ? 42.723 74.661 290.587 1.00 56.58 170 THR A O 1
ATOM 1372 N N . SER A 1 171 ? 40.631 74.691 291.365 1.00 54.11 171 SER A N 1
ATOM 1373 C CA . SER A 1 171 ? 40.942 73.716 292.411 1.00 58.81 171 SER A CA 1
ATOM 1374 C C . SER A 1 171 ? 41.353 72.374 291.830 1.00 61.02 171 SER A C 1
ATOM 1375 O O . SER A 1 171 ? 42.074 71.652 292.471 1.00 63.10 171 SER A O 1
ATOM 1378 N N . LEU A 1 172 ? 40.916 72.038 290.609 1.00 66.13 172 LEU A N 1
ATOM 1379 C CA . LEU A 1 172 ? 41.276 70.745 289.984 1.00 59.45 172 LEU A CA 1
ATOM 1380 C C . LEU A 1 172 ? 42.693 70.772 289.471 1.00 58.55 172 LEU A C 1
ATOM 1381 O O . LEU A 1 172 ? 43.399 69.747 289.540 1.00 57.22 172 LEU A O 1
ATOM 1386 N N . TYR A 1 173 ? 43.126 71.942 289.019 1.00 53.54 173 TYR A N 1
ATOM 1387 C CA . TYR A 1 173 ? 44.521 72.092 288.668 1.00 56.98 173 TYR A CA 1
ATOM 1388 C C . TYR A 1 173 ? 45.413 71.882 289.925 1.00 54.44 173 TYR A C 1
ATOM 1389 O O . TYR A 1 173 ? 46.394 71.184 289.871 1.00 54.06 173 TYR A O 1
ATOM 1398 N N . HIS A 1 174 ? 45.035 72.432 291.054 1.00 55.50 174 HIS A N 1
ATOM 1399 C CA . HIS A 1 174 ? 45.849 72.287 292.268 1.00 56.51 174 HIS A CA 1
ATOM 1400 C C . HIS A 1 174 ? 45.807 70.860 292.809 1.00 54.13 174 HIS A C 1
ATOM 1401 O O . HIS A 1 174 ? 46.812 70.342 293.287 1.00 56.28 174 HIS A O 1
ATOM 1408 N N . ALA A 1 175 ? 44.684 70.195 292.640 1.00 51.87 175 ALA A N 1
ATOM 1409 C CA . ALA A 1 175 ? 44.643 68.787 292.970 1.00 52.43 175 ALA A CA 1
ATOM 1410 C C . ALA A 1 175 ? 45.596 68.000 292.095 1.00 53.41 175 ALA A C 1
ATOM 1411 O O . ALA A 1 175 ? 46.331 67.152 292.574 1.00 51.71 175 ALA A O 1
ATOM 1413 N N . ALA A 1 176 ? 45.585 68.246 290.799 1.00 55.26 176 ALA A N 1
ATOM 1414 C CA . ALA A 1 176 ? 46.533 67.517 289.947 1.00 56.86 176 ALA A CA 1
ATOM 1415 C C . ALA A 1 176 ? 47.989 67.781 290.342 1.00 56.00 176 ALA A C 1
ATOM 1416 O O . ALA A 1 176 ? 48.791 66.851 290.414 1.00 56.60 176 ALA A O 1
ATOM 1418 N N . LYS A 1 177 ? 48.326 69.040 290.593 1.00 57.21 177 LYS A N 1
ATOM 1419 C CA . LYS A 1 177 ? 49.690 69.415 291.018 1.00 61.45 177 LYS A CA 1
ATOM 1420 C C . LYS A 1 177 ? 50.009 68.684 292.316 1.00 58.98 177 LYS A C 1
ATOM 1421 O O . LYS A 1 177 ? 51.088 68.103 292.483 1.00 61.32 177 LYS A O 1
ATOM 1427 N N . GLY A 1 178 ? 49.052 68.671 293.233 1.00 56.81 178 GLY A N 1
ATOM 1428 C CA . GLY A 1 178 ? 49.194 67.863 294.450 1.00 56.35 178 GLY A CA 1
ATOM 1429 C C . GLY A 1 178 ? 49.557 66.405 294.223 1.00 57.61 178 GLY A C 1
ATOM 1430 O O . GLY A 1 178 ? 50.488 65.855 294.839 1.00 63.70 178 GLY A O 1
ATOM 1431 N N . LEU A 1 179 ? 48.842 65.776 293.316 1.00 60.45 179 LEU A N 1
ATOM 1432 C CA . LEU A 1 179 ? 49.152 64.398 292.914 1.00 61.46 179 LEU A CA 1
ATOM 1433 C C . LEU A 1 179 ? 50.504 64.273 292.255 1.00 64.20 179 LEU A C 1
ATOM 1434 O O . LEU A 1 179 ? 51.180 63.237 292.433 1.00 69.43 179 LEU A O 1
ATOM 1439 N N . MET A 1 180 ? 50.953 65.293 291.535 1.00 62.83 180 MET A N 1
ATOM 1440 C CA . MET A 1 180 ? 52.340 65.192 291.004 1.00 66.51 180 MET A CA 1
ATOM 1441 C C . MET A 1 180 ? 53.378 65.224 292.097 1.00 65.85 180 MET A C 1
ATOM 1442 O O . MET A 1 180 ? 54.347 64.469 292.057 1.00 70.41 180 MET A O 1
ATOM 1447 N N . THR A 1 181 ? 53.200 66.101 293.078 1.00 66.20 181 THR A N 1
ATOM 1448 C CA . THR A 1 181 ? 54.120 66.120 294.222 1.00 67.64 181 THR A CA 1
ATOM 1449 C C . THR A 1 181 ? 54.151 64.779 294.973 1.00 67.20 181 THR A C 1
ATOM 1450 O O . THR A 1 181 ? 55.260 64.235 295.249 1.00 70.65 181 THR A O 1
ATOM 1454 N N . LEU A 1 182 ? 52.968 64.228 295.278 1.00 61.39 182 LEU A N 1
ATOM 1455 C CA . LEU A 1 182 ? 52.934 62.897 295.854 1.00 61.11 182 LEU A CA 1
ATOM 1456 C C . LEU A 1 182 ? 53.676 61.858 295.017 1.00 65.21 182 LEU A C 1
ATOM 1457 O O . LEU A 1 182 ? 54.369 60.993 295.572 1.00 69.00 182 LEU A O 1
ATOM 1462 N N . GLN A 1 183 ? 53.527 61.888 293.698 1.00 64.13 183 GLN A N 1
ATOM 1463 C CA . GLN A 1 183 ? 54.219 60.874 292.906 1.00 63.91 183 GLN A CA 1
ATOM 1464 C C . GLN A 1 183 ? 55.725 61.065 292.891 1.00 64.89 183 GLN A C 1
ATOM 1465 O O . GLN A 1 183 ? 56.476 60.084 292.777 1.00 65.94 183 GLN A O 1
ATOM 1471 N N . ALA A 1 184 ? 56.192 62.309 292.963 1.00 63.23 184 ALA A N 1
ATOM 1472 C CA . ALA A 1 184 ? 57.646 62.561 293.073 1.00 63.34 184 ALA A CA 1
ATOM 1473 C C . ALA A 1 184 ? 58.221 61.964 294.378 1.00 65.43 184 ALA A C 1
ATOM 1474 O O . ALA A 1 184 ? 59.377 61.589 294.435 1.00 70.30 184 ALA A O 1
ATOM 1476 N N . LEU A 1 185 ? 57.427 61.888 295.436 1.00 65.48 185 LEU A N 1
ATOM 1477 C CA . LEU A 1 185 ? 57.957 61.383 296.711 1.00 66.31 185 LEU A CA 1
ATOM 1478 C C . LEU A 1 185 ? 57.661 59.923 296.944 1.00 64.17 185 LEU A C 1
ATOM 1479 O O . LEU A 1 185 ? 58.456 59.232 297.580 1.00 62.02 185 LEU A O 1
ATOM 1484 N N . TYR A 1 186 ? 56.512 59.461 296.459 1.00 60.96 186 TYR A N 1
ATOM 1485 C CA . TYR A 1 186 ? 56.029 58.151 296.804 1.00 63.64 186 TYR A CA 1
ATOM 1486 C C . TYR A 1 186 ? 55.844 57.251 295.601 1.00 65.92 186 TYR A C 1
ATOM 1487 O O . TYR A 1 186 ? 55.338 56.140 295.714 1.00 73.02 186 TYR A O 1
ATOM 1496 N N . GLY A 1 187 ? 56.282 57.719 294.451 1.00 68.74 187 GLY A N 1
ATOM 1497 C CA . GLY A 1 187 ? 56.303 56.910 293.252 1.00 69.17 187 GLY A CA 1
ATOM 1498 C C . GLY A 1 187 ? 55.043 57.065 292.446 1.00 70.58 187 GLY A C 1
ATOM 1499 O O . GLY A 1 187 ? 53.977 57.510 292.948 1.00 71.79 187 GLY A O 1
ATOM 1500 N N . THR A 1 188 ? 55.158 56.657 291.195 1.00 71.06 188 THR A N 1
ATOM 1501 C CA . THR A 1 188 ? 54.058 56.741 290.260 1.00 72.34 188 THR A CA 1
ATOM 1502 C C . THR A 1 188 ? 52.893 55.866 290.722 1.00 73.75 188 THR A C 1
ATOM 1503 O O . THR A 1 188 ? 53.117 54.771 291.231 1.00 80.05 188 THR A O 1
ATOM 1507 N N . ILE A 1 189 ? 51.663 56.344 290.540 1.00 71.50 189 ILE A N 1
ATOM 1508 C CA . ILE A 1 189 ? 50.468 55.561 290.811 1.00 69.67 189 ILE A CA 1
ATOM 1509 C C . ILE A 1 189 ? 50.050 54.855 289.534 1.00 71.59 189 ILE A C 1
ATOM 1510 O O . ILE A 1 189 ? 49.658 55.493 288.573 1.00 71.08 189 ILE A O 1
ATOM 1515 N N . PRO A 1 190 ? 50.111 53.539 289.507 1.00 74.66 190 PRO A N 1
ATOM 1516 C CA . PRO A 1 190 ? 49.966 52.837 288.203 1.00 78.47 190 PRO A CA 1
ATOM 1517 C C . PRO A 1 190 ? 48.551 52.727 287.664 1.00 79.95 190 PRO A C 1
ATOM 1518 O O . PRO A 1 190 ? 48.404 52.557 286.471 1.00 79.90 190 PRO A O 1
ATOM 1522 N N . GLN A 1 191 ? 47.543 52.758 288.546 1.00 84.52 191 GLN A N 1
ATOM 1523 C CA . GLN A 1 191 ? 46.120 52.582 288.176 1.00 83.82 191 GLN A CA 1
ATOM 1524 C C . GLN A 1 191 ? 45.293 53.723 288.673 1.00 76.63 191 GLN A C 1
ATOM 1525 O O . GLN A 1 191 ? 45.404 54.118 289.837 1.00 74.85 191 GLN A O 1
ATOM 1531 N N . ILE A 1 192 ? 44.462 54.245 287.802 1.00 72.35 192 ILE A N 1
ATOM 1532 C CA . ILE A 1 192 ? 43.637 55.348 288.133 1.00 72.57 192 ILE A CA 1
ATOM 1533 C C . ILE A 1 192 ? 42.232 54.990 287.781 1.00 70.52 192 ILE A C 1
ATOM 1534 O O . ILE A 1 192 ? 41.973 54.629 286.658 1.00 72.25 192 ILE A O 1
ATOM 1539 N N . PHE A 1 193 ? 41.323 55.154 288.737 1.00 68.97 193 PHE A N 1
ATOM 1540 C CA . PHE A 1 193 ? 39.893 54.926 288.520 1.00 67.83 193 PHE A CA 1
ATOM 1541 C C . PHE A 1 193 ? 39.182 56.195 288.910 1.00 64.27 193 PHE A C 1
ATOM 1542 O O . PHE A 1 193 ? 39.648 56.911 289.777 1.00 63.93 193 PHE A O 1
ATOM 1550 N N . GLY A 1 194 ? 38.044 56.474 288.285 1.00 68.28 194 GLY A N 1
ATOM 1551 C CA . GLY A 1 194 ? 37.221 57.613 288.703 1.00 65.39 194 GLY A CA 1
ATOM 1552 C C . GLY A 1 194 ? 35.762 57.573 288.313 1.00 65.42 194 GLY A C 1
ATOM 1553 O O . GLY A 1 194 ? 35.341 56.813 287.409 1.00 65.48 194 GLY A O 1
ATOM 1554 N N . LYS A 1 195 ? 34.995 58.367 289.059 1.00 60.19 195 LYS A N 1
ATOM 1555 C CA . LYS A 1 195 ? 33.604 58.611 288.795 1.00 59.91 195 LYS A CA 1
ATOM 1556 C C . LYS A 1 195 ? 33.332 60.105 289.020 1.00 59.92 195 LYS A C 1
ATOM 1557 O O . LYS A 1 195 ? 33.523 60.610 290.136 1.00 57.18 195 LYS A O 1
ATOM 1563 N N . GLY A 1 196 ? 32.889 60.793 287.965 1.00 59.51 196 GLY A N 1
ATOM 1564 C CA . GLY A 1 196 ? 32.505 62.209 288.018 1.00 56.99 196 GLY A CA 1
ATOM 1565 C C . GLY A 1 196 ? 33.163 63.122 286.965 1.00 58.02 196 GLY A C 1
ATOM 1566 O O . GLY A 1 196 ? 34.253 62.837 286.457 1.00 59.38 196 GLY A O 1
ATOM 1567 N N . GLU A 1 197 ? 32.524 64.243 286.673 1.00 58.04 197 GLU A N 1
ATOM 1568 C CA . GLU A 1 197 ? 33.101 65.245 285.778 1.00 62.46 197 GLU A CA 1
ATOM 1569 C C . GLU A 1 197 ? 34.439 65.794 286.288 1.00 60.30 197 GLU A C 1
ATOM 1570 O O . GLU A 1 197 ? 35.440 65.812 285.561 1.00 59.33 197 GLU A O 1
ATOM 1576 N N . CYS A 1 198 ? 34.468 66.219 287.538 1.00 58.90 198 CYS A N 1
ATOM 1577 C CA . CYS A 1 198 ? 35.703 66.764 288.103 1.00 58.35 198 CYS A CA 1
ATOM 1578 C C . CYS A 1 198 ? 36.816 65.755 288.049 1.00 57.78 198 CYS A C 1
ATOM 1579 O O . CYS A 1 198 ? 37.943 66.089 287.704 1.00 60.72 198 CYS A O 1
ATOM 1582 N N . ALA A 1 199 ? 36.500 64.516 288.383 1.00 54.50 199 ALA A N 1
ATOM 1583 C CA . ALA A 1 199 ? 37.446 63.437 288.334 1.00 55.35 199 ALA A CA 1
ATOM 1584 C C . ALA A 1 199 ? 38.089 63.262 286.988 1.00 60.58 199 ALA A C 1
ATOM 1585 O O . ALA A 1 199 ? 39.299 63.001 286.911 1.00 63.20 199 ALA A O 1
ATOM 1587 N N . ARG A 1 200 ? 37.267 63.306 285.935 1.00 61.71 200 ARG A N 1
ATOM 1588 C CA . ARG A 1 200 ? 37.764 63.125 284.567 1.00 62.37 200 ARG A CA 1
ATOM 1589 C C . ARG A 1 200 ? 38.806 64.177 284.248 1.00 61.58 200 ARG A C 1
ATOM 1590 O O . ARG A 1 200 ? 39.797 63.886 283.551 1.00 64.20 200 ARG A O 1
ATOM 1598 N N . GLN A 1 201 ? 38.577 65.399 284.723 1.00 58.72 201 GLN A N 1
ATOM 1599 C CA . GLN A 1 201 ? 39.534 66.504 284.474 1.00 61.94 201 GLN A CA 1
ATOM 1600 C C . GLN A 1 201 ? 40.840 66.349 285.269 1.00 62.89 201 GLN A C 1
ATOM 1601 O O . GLN A 1 201 ? 41.941 66.512 284.721 1.00 63.84 201 GLN A O 1
ATOM 1607 N N . VAL A 1 202 ? 40.729 65.946 286.533 1.00 59.25 202 VAL A N 1
ATOM 1608 C CA . VAL A 1 202 ? 41.913 65.726 287.313 1.00 57.63 202 VAL A CA 1
ATOM 1609 C C . VAL A 1 202 ? 42.765 64.647 286.655 1.00 61.49 202 VAL A C 1
ATOM 1610 O O . VAL A 1 202 ? 43.988 64.839 286.458 1.00 60.19 202 VAL A O 1
ATOM 1614 N N . ALA A 1 203 ? 42.149 63.511 286.323 1.00 63.18 203 ALA A N 1
ATOM 1615 C CA . ALA A 1 203 ? 42.893 62.445 285.617 1.00 64.82 203 ALA A CA 1
ATOM 1616 C C . ALA A 1 203 ? 43.571 63.010 284.360 1.00 65.32 203 ALA A C 1
ATOM 1617 O O . ALA A 1 203 ? 44.783 62.801 284.139 1.00 68.16 203 ALA A O 1
ATOM 1619 N N . ASN A 1 204 ? 42.817 63.755 283.560 1.00 65.16 204 ASN A N 1
ATOM 1620 C CA . ASN A 1 204 ? 43.368 64.225 282.285 1.00 66.00 204 ASN A CA 1
ATOM 1621 C C . ASN A 1 204 ? 44.572 65.115 282.566 1.00 67.09 204 ASN A C 1
ATOM 1622 O O . ASN A 1 204 ? 45.579 64.976 281.890 1.00 69.03 204 ASN A O 1
ATOM 1627 N N . MET A 1 205 ? 44.502 65.973 283.596 1.00 65.27 205 MET A N 1
ATOM 1628 C CA . MET A 1 205 ? 45.648 66.838 283.951 1.00 65.72 205 MET A CA 1
ATOM 1629 C C . MET A 1 205 ? 46.850 66.101 284.536 1.00 67.59 205 MET A C 1
ATOM 1630 O O . MET A 1 205 ? 47.961 66.404 284.160 1.00 74.94 205 MET A O 1
ATOM 1635 N N . MET A 1 206 ? 46.638 65.138 285.427 1.00 67.82 206 MET A N 1
ATOM 1636 C CA . MET A 1 206 ? 47.713 64.234 285.865 1.00 71.75 206 MET A CA 1
ATOM 1637 C C . MET A 1 206 ? 48.550 63.686 284.709 1.00 73.46 206 MET A C 1
ATOM 1638 O O . MET A 1 206 ? 49.759 63.643 284.763 1.00 73.24 206 MET A O 1
ATOM 1643 N N . ILE A 1 207 ? 47.856 63.163 283.715 1.00 75.24 207 ILE A N 1
ATOM 1644 C CA . ILE A 1 207 ? 48.478 62.408 282.658 1.00 81.84 207 ILE A CA 1
ATOM 1645 C C . ILE A 1 207 ? 49.257 63.378 281.757 1.00 79.92 207 ILE A C 1
ATOM 1646 O O . ILE A 1 207 ? 50.417 63.124 281.428 1.00 73.99 207 ILE A O 1
ATOM 1651 N N . ARG A 1 208 ? 48.644 64.520 281.462 1.00 80.58 208 ARG A N 1
ATOM 1652 C CA . ARG A 1 208 ? 49.316 65.587 280.728 1.00 86.67 208 ARG A CA 1
ATOM 1653 C C . ARG A 1 208 ? 50.566 66.079 281.434 1.00 85.35 208 ARG A C 1
ATOM 1654 O O . ARG A 1 208 ? 51.621 66.239 280.802 1.00 85.74 208 ARG A O 1
ATOM 1662 N N . MET A 1 209 ? 50.454 66.319 282.741 1.00 77.52 209 MET A N 1
ATOM 1663 C CA . MET A 1 209 ? 51.573 66.895 283.501 1.00 76.87 209 MET A CA 1
ATOM 1664 C C . MET A 1 209 ? 52.764 65.930 283.547 1.00 77.40 209 MET A C 1
ATOM 1665 O O . MET A 1 209 ? 53.927 66.351 283.494 1.00 73.19 209 MET A O 1
ATOM 1670 N N . LYS A 1 210 ? 52.453 64.638 283.625 1.00 79.78 210 LYS A N 1
ATOM 1671 C CA . LYS A 1 210 ? 53.454 63.575 283.585 1.00 83.84 210 LYS A CA 1
ATOM 1672 C C . LYS A 1 210 ? 54.120 63.413 282.208 1.00 88.61 210 LYS A C 1
ATOM 1673 O O . LYS A 1 210 ? 55.328 63.230 282.127 1.00 89.27 210 LYS A O 1
ATOM 1679 N N . ARG A 1 211 ? 53.336 63.486 281.138 1.00 92.61 211 ARG A N 1
ATOM 1680 C CA . ARG A 1 211 ? 53.920 63.488 279.794 1.00 98.45 211 ARG A CA 1
ATOM 1681 C C . ARG A 1 211 ? 54.824 64.717 279.552 1.00 98.91 211 ARG A C 1
ATOM 1682 O O . ARG A 1 211 ? 55.826 64.592 278.908 1.00 101.75 211 ARG A O 1
ATOM 1690 N N . GLU A 1 212 ? 54.474 65.886 280.089 1.00 101.00 212 GLU A N 1
ATOM 1691 C CA . GLU A 1 212 ? 55.255 67.127 279.922 1.00 97.29 212 GLU A CA 1
ATOM 1692 C C . GLU A 1 212 ? 56.422 67.264 280.945 1.00 96.85 212 GLU A C 1
ATOM 1693 O O . GLU A 1 212 ? 57.210 68.176 280.864 1.00 94.82 212 GLU A O 1
ATOM 1699 N N . PHE A 1 213 ? 56.534 66.382 281.924 1.00 100.48 213 PHE A N 1
ATOM 1700 C CA . PHE A 1 213 ? 57.706 66.397 282.798 1.00 108.31 213 PHE A CA 1
ATOM 1701 C C . PHE A 1 213 ? 58.905 65.984 281.949 1.00 112.36 213 PHE A C 1
ATOM 1702 O O . PHE A 1 213 ? 58.757 65.170 281.045 1.00 110.02 213 PHE A O 1
ATOM 1710 N N . THR A 1 214 ? 60.079 66.553 282.196 1.00 122.02 214 THR A N 1
ATOM 1711 C CA . THR A 1 214 ? 61.301 66.128 281.462 1.00 131.97 214 THR A CA 1
ATOM 1712 C C . THR A 1 214 ? 62.575 66.058 282.323 1.00 128.25 214 THR A C 1
ATOM 1713 O O . THR A 1 214 ? 63.675 66.095 281.791 1.00 117.11 214 THR A O 1
ATOM 1717 N N . GLY A 1 215 ? 62.402 65.943 283.643 1.00 134.09 215 GLY A N 1
ATOM 1718 C CA . GLY A 1 215 ? 63.501 65.661 284.588 1.00 142.37 215 GLY A CA 1
ATOM 1719 C C . GLY A 1 215 ? 63.830 64.174 284.686 1.00 144.15 215 GLY A C 1
ATOM 1720 O O . GLY A 1 215 ? 63.329 63.371 283.895 1.00 141.15 215 GLY A O 1
ATOM 1721 N N . SER A 1 216 ? 64.672 63.801 285.654 1.00 144.08 216 SER A N 1
ATOM 1722 C CA . SER A 1 216 ? 65.048 62.383 285.865 1.00 145.04 216 SER A CA 1
ATOM 1723 C C . SER A 1 216 ? 63.819 61.493 285.978 1.00 154.05 216 SER A C 1
ATOM 1724 O O . SER A 1 216 ? 62.866 61.837 286.689 1.00 144.81 216 SER A O 1
ATOM 1727 N N . GLN A 1 217 ? 63.856 60.346 285.296 1.00 151.71 217 GLN A N 1
ATOM 1728 C CA . GLN A 1 217 ? 62.741 59.411 285.339 1.00 147.36 217 GLN A CA 1
ATOM 1729 C C . GLN A 1 217 ? 62.601 58.835 286.750 1.00 137.78 217 GLN A C 1
ATOM 1730 O O . GLN A 1 217 ? 63.598 58.557 287.425 1.00 131.87 217 GLN A O 1
ATOM 1736 N N . ASN A 1 218 ? 61.355 58.673 287.188 1.00 123.42 218 ASN A N 1
ATOM 1737 C CA . ASN A 1 218 ? 61.084 58.394 288.584 1.00 110.71 218 ASN A CA 1
ATOM 1738 C C . ASN A 1 218 ? 61.405 56.954 288.947 1.00 110.52 218 ASN A C 1
ATOM 1739 O O . ASN A 1 218 ? 60.807 56.040 288.397 1.00 112.25 218 ASN A O 1
ATOM 1744 N N . SER A 1 219 ? 62.320 56.758 289.891 1.00 103.31 219 SER A N 1
ATOM 1745 C CA . SER A 1 219 ? 62.841 55.439 290.181 1.00 105.35 219 SER A CA 1
ATOM 1746 C C . SER A 1 219 ? 62.171 54.879 291.432 1.00 99.97 219 SER A C 1
ATOM 1747 O O . SER A 1 219 ? 62.361 53.737 291.794 1.00 106.88 219 SER A O 1
ATOM 1750 N N . ILE A 1 220 ? 61.361 55.685 292.084 1.00 96.33 220 ILE A N 1
ATOM 1751 C CA . ILE A 1 220 ? 60.792 55.314 293.372 1.00 93.01 220 ILE A CA 1
ATOM 1752 C C . ILE A 1 220 ? 59.741 54.193 293.273 1.00 88.05 220 ILE A C 1
ATOM 1753 O O . ILE A 1 220 ? 58.853 54.236 292.473 1.00 81.05 220 ILE A O 1
ATOM 1758 N N . PHE A 1 221 ? 59.872 53.185 294.118 1.00 92.40 221 PHE A N 1
ATOM 1759 C CA . PHE A 1 221 ? 58.944 52.076 294.143 1.00 95.02 221 PHE A CA 1
ATOM 1760 C C . PHE A 1 221 ? 57.596 52.546 294.689 1.00 88.05 221 PHE A C 1
ATOM 1761 O O . PHE A 1 221 ? 57.521 53.115 295.791 1.00 86.34 221 PHE A O 1
ATOM 1769 N N . PRO A 1 222 ? 56.523 52.278 293.936 1.00 82.93 222 PRO A N 1
ATOM 1770 C CA . PRO A 1 222 ? 55.201 52.786 294.235 1.00 79.84 222 PRO A CA 1
ATOM 1771 C C . PRO A 1 222 ? 54.672 52.346 295.587 1.00 77.45 222 PRO A C 1
ATOM 1772 O O . PRO A 1 222 ? 54.709 51.159 295.911 1.00 79.50 222 PRO A O 1
ATOM 1776 N N . VAL A 1 223 ? 54.217 53.318 296.347 1.00 70.09 223 VAL A N 1
ATOM 1777 C CA . VAL A 1 223 ? 53.563 53.102 297.622 1.00 71.73 223 VAL A CA 1
ATOM 1778 C C . VAL A 1 223 ? 52.050 52.969 297.457 1.00 68.90 223 VAL A C 1
ATOM 1779 O O . VAL A 1 223 ? 51.442 52.114 298.072 1.00 68.53 223 VAL A O 1
ATOM 1783 N N . PHE A 1 224 ? 51.463 53.803 296.606 1.00 70.51 224 PHE A N 1
ATOM 1784 C CA . PHE A 1 224 ? 50.066 53.649 296.187 1.00 68.77 224 PHE A CA 1
ATOM 1785 C C . PHE A 1 224 ? 49.928 52.730 294.991 1.00 71.46 224 PHE A C 1
ATOM 1786 O O . PHE A 1 224 ? 50.590 52.907 293.974 1.00 78.22 224 PHE A O 1
ATOM 1794 N N . ASP A 1 225 ? 49.056 51.748 295.131 1.00 71.72 225 ASP A N 1
ATOM 1795 C CA . ASP A 1 225 ? 48.691 50.860 294.053 1.00 73.70 225 ASP A CA 1
ATOM 1796 C C . ASP A 1 225 ? 47.628 51.487 293.149 1.00 73.63 225 ASP A C 1
ATOM 1797 O O . ASP A 1 225 ? 47.586 51.188 291.979 1.00 79.78 225 ASP A O 1
ATOM 1802 N N . ASN A 1 226 ? 46.764 52.330 293.698 1.00 73.96 226 ASN A N 1
ATOM 1803 C CA . ASN A 1 226 ? 45.577 52.828 293.002 1.00 72.77 226 ASN A CA 1
ATOM 1804 C C . ASN A 1 226 ? 45.244 54.195 293.419 1.00 70.06 226 ASN A C 1
ATOM 1805 O O . ASN A 1 226 ? 45.400 54.507 294.592 1.00 65.61 226 ASN A O 1
ATOM 1810 N N . LEU A 1 227 ? 44.686 54.970 292.498 1.00 68.78 227 LEU A N 1
ATOM 1811 C CA . LEU A 1 227 ? 44.004 56.192 292.851 1.00 66.72 227 LEU A CA 1
ATOM 1812 C C . LEU A 1 227 ? 42.553 56.065 292.463 1.00 66.50 227 LEU A C 1
ATOM 1813 O O . LEU A 1 227 ? 42.254 55.598 291.361 1.00 69.96 227 LEU A O 1
ATOM 1818 N N . LEU A 1 228 ? 41.662 56.510 293.343 1.00 62.80 228 LEU A N 1
ATOM 1819 C CA . LEU A 1 228 ? 40.239 56.601 293.025 1.00 61.69 228 LEU A CA 1
ATOM 1820 C C . LEU A 1 228 ? 39.782 58.016 293.205 1.00 60.81 228 LEU A C 1
ATOM 1821 O O . LEU A 1 228 ? 39.832 58.534 294.347 1.00 57.97 228 LEU A O 1
ATOM 1826 N N . LEU A 1 229 ? 39.333 58.629 292.096 1.00 61.75 229 LEU A N 1
ATOM 1827 C CA . LEU A 1 229 ? 38.907 60.021 292.061 1.00 57.95 229 LEU A CA 1
ATOM 1828 C C . LEU A 1 229 ? 37.431 60.051 292.096 1.00 58.05 229 LEU A C 1
ATOM 1829 O O . LEU A 1 229 ? 36.778 59.433 291.264 1.00 60.52 229 LEU A O 1
ATOM 1834 N N . LEU A 1 230 ? 36.884 60.815 293.032 1.00 56.33 230 LEU A N 1
ATOM 1835 C CA . LEU A 1 230 ? 35.462 60.808 293.245 1.00 56.55 230 LEU A CA 1
ATOM 1836 C C . LEU A 1 230 ? 34.831 62.166 293.402 1.00 53.53 230 LEU A C 1
ATOM 1837 O O . LEU A 1 230 ? 35.153 62.887 294.339 1.00 55.02 230 LEU A O 1
ATOM 1842 N N . ASP A 1 231 ? 33.884 62.487 292.536 1.00 54.80 231 ASP A N 1
ATOM 1843 C CA . ASP A 1 231 ? 33.166 63.757 292.620 1.00 55.87 231 ASP A CA 1
ATOM 1844 C C . ASP A 1 231 ? 32.228 63.787 293.796 1.00 54.80 231 ASP A C 1
ATOM 1845 O O . ASP A 1 231 ? 31.468 62.876 293.992 1.00 56.91 231 ASP A O 1
ATOM 1850 N N . ARG A 1 232 ? 32.229 64.879 294.552 1.00 54.52 232 ARG A N 1
ATOM 1851 C CA . ARG A 1 232 ? 31.279 65.041 295.637 1.00 51.30 232 ARG A CA 1
ATOM 1852 C C . ARG A 1 232 ? 29.831 64.923 295.139 1.00 51.85 232 ARG A C 1
ATOM 1853 O O . ARG A 1 232 ? 28.966 64.435 295.857 1.00 47.59 232 ARG A O 1
ATOM 1861 N N . ASN A 1 233 ? 29.564 65.383 293.909 1.00 52.45 233 ASN A N 1
ATOM 1862 C CA . ASN A 1 233 ? 28.172 65.408 293.424 1.00 55.34 233 ASN A CA 1
ATOM 1863 C C . ASN A 1 233 ? 27.648 64.053 293.023 1.00 53.62 233 ASN A C 1
ATOM 1864 O O . ASN A 1 233 ? 26.521 63.922 292.659 1.00 52.46 233 ASN A O 1
ATOM 1869 N N . VAL A 1 234 ? 28.502 63.052 293.084 1.00 55.72 234 VAL A N 1
ATOM 1870 C CA . VAL A 1 234 ? 28.055 61.680 292.921 1.00 57.71 234 VAL A CA 1
ATOM 1871 C C . VAL A 1 234 ? 27.289 61.218 294.138 1.00 55.69 234 VAL A C 1
ATOM 1872 O O . VAL A 1 234 ? 26.401 60.398 294.020 1.00 56.23 234 VAL A O 1
ATOM 1876 N N . ASP A 1 235 ? 27.632 61.765 295.307 1.00 54.55 235 ASP A N 1
ATOM 1877 C CA . ASP A 1 235 ? 26.939 61.463 296.548 1.00 53.49 235 ASP A CA 1
ATOM 1878 C C . ASP A 1 235 ? 26.667 62.724 297.328 1.00 51.40 235 ASP A C 1
ATOM 1879 O O . ASP A 1 235 ? 27.425 63.142 298.197 1.00 53.80 235 ASP A O 1
ATOM 1884 N N . LEU A 1 236 ? 25.570 63.355 296.964 1.00 53.99 236 LEU A N 1
ATOM 1885 C CA . LEU A 1 236 ? 25.080 64.555 297.620 1.00 49.59 236 LEU A CA 1
ATOM 1886 C C . LEU A 1 236 ? 24.389 64.295 298.942 1.00 49.67 236 LEU A C 1
ATOM 1887 O O . LEU A 1 236 ? 24.185 65.212 299.720 1.00 52.44 236 LEU A O 1
ATOM 1892 N N . LEU A 1 237 ? 23.980 63.065 299.175 1.00 51.62 237 LEU A N 1
ATOM 1893 C CA . LEU A 1 237 ? 23.213 62.755 300.366 1.00 53.65 237 LEU A CA 1
ATOM 1894 C C . LEU A 1 237 ? 24.082 62.813 301.638 1.00 54.65 237 LEU A C 1
ATOM 1895 O O . LEU A 1 237 ? 23.750 63.505 302.612 1.00 54.26 237 LEU A O 1
ATOM 1900 N N . THR A 1 238 ? 25.206 62.089 301.627 1.00 52.68 238 THR A N 1
ATOM 1901 C CA . THR A 1 238 ? 25.930 61.796 302.846 1.00 50.15 238 THR A CA 1
ATOM 1902 C C . THR A 1 238 ? 26.222 63.025 303.749 1.00 46.96 238 THR A C 1
ATOM 1903 O O . THR A 1 238 ? 26.051 62.962 304.960 1.00 49.18 238 THR A O 1
ATOM 1907 N N . PRO A 1 239 ? 26.670 64.145 303.161 1.00 45.88 239 PRO A N 1
ATOM 1908 C CA . PRO A 1 239 ? 27.043 65.287 304.005 1.00 44.85 239 PRO A CA 1
ATOM 1909 C C . PRO A 1 239 ? 25.881 65.959 304.682 1.00 43.93 239 PRO A C 1
ATOM 1910 O O . PRO A 1 239 ? 26.065 66.585 305.694 1.00 45.35 239 PRO A O 1
ATOM 1914 N N . LEU A 1 240 ? 24.684 65.775 304.157 1.00 45.91 240 LEU A N 1
ATOM 1915 C CA . LEU A 1 240 ? 23.499 66.392 304.705 1.00 43.25 240 LEU A CA 1
ATOM 1916 C C . LEU A 1 240 ? 23.112 65.704 306.031 1.00 48.18 240 LEU A C 1
ATOM 1917 O O . LEU A 1 240 ? 22.598 66.364 306.923 1.00 48.71 240 LEU A O 1
ATOM 1922 N N . ALA A 1 241 ? 23.280 64.382 306.120 1.00 46.47 241 ALA A N 1
ATOM 1923 C CA . ALA A 1 241 ? 22.851 63.628 307.304 1.00 48.39 241 ALA A CA 1
ATOM 1924 C C . ALA A 1 241 ? 23.709 63.947 308.533 1.00 49.40 241 ALA A C 1
ATOM 1925 O O . ALA A 1 241 ? 24.912 64.308 308.426 1.00 46.56 241 ALA A O 1
ATOM 1927 N N . THR A 1 242 ? 23.079 63.869 309.699 1.00 48.54 242 THR A N 1
ATOM 1928 C CA . THR A 1 242 ? 23.807 64.082 310.941 1.00 46.65 242 THR A CA 1
ATOM 1929 C C . THR A 1 242 ? 24.767 62.933 311.223 1.00 46.45 242 THR A C 1
ATOM 1930 O O . THR A 1 242 ? 24.356 61.772 311.289 1.00 50.82 242 THR A O 1
ATOM 1934 N N . GLN A 1 243 ? 26.039 63.269 311.399 1.00 43.80 243 GLN A N 1
ATOM 1935 C CA . GLN A 1 243 ? 27.035 62.284 311.709 1.00 45.05 243 GLN A CA 1
ATOM 1936 C C . GLN A 1 243 ? 26.885 61.730 313.109 1.00 44.70 243 GLN A C 1
ATOM 1937 O O . GLN A 1 243 ? 26.593 62.482 314.042 1.00 44.78 243 GLN A O 1
ATOM 1943 N N . LEU A 1 244 ? 27.151 60.432 313.269 1.00 43.89 244 LEU A N 1
ATOM 1944 C CA . LEU A 1 244 ? 26.895 59.795 314.571 1.00 47.03 244 LEU A CA 1
ATOM 1945 C C . LEU A 1 244 ? 28.150 59.153 315.210 1.00 44.67 244 LEU A C 1
ATOM 1946 O O . LEU A 1 244 ? 28.040 58.430 316.215 1.00 47.77 244 LEU A O 1
ATOM 1951 N N . THR A 1 245 ? 29.323 59.423 314.656 1.00 41.29 245 THR A N 1
ATOM 1952 C CA . THR A 1 245 ? 30.547 59.020 315.318 1.00 45.51 245 THR A CA 1
ATOM 1953 C C . THR A 1 245 ? 30.996 60.060 316.323 1.00 46.04 245 THR A C 1
ATOM 1954 O O . THR A 1 245 ? 30.485 61.165 316.332 1.00 46.40 245 THR A O 1
ATOM 1958 N N . TYR A 1 246 ? 31.954 59.693 317.174 1.00 47.00 246 TYR A N 1
ATOM 1959 C CA . TYR A 1 246 ? 32.446 60.614 318.197 1.00 46.63 246 TYR A CA 1
ATOM 1960 C C . TYR A 1 246 ? 33.040 61.849 317.521 1.00 44.20 246 TYR A C 1
ATOM 1961 O O . TYR A 1 246 ? 32.631 62.981 317.813 1.00 46.13 246 TYR A O 1
ATOM 1970 N N . GLU A 1 247 ? 33.983 61.639 316.613 1.00 43.78 247 GLU A N 1
ATOM 1971 C CA . GLU A 1 247 ? 34.643 62.767 315.925 1.00 45.20 247 GLU A CA 1
ATOM 1972 C C . GLU A 1 247 ? 33.605 63.509 315.075 1.00 44.16 247 GLU A C 1
ATOM 1973 O O . GLU A 1 247 ? 33.511 64.729 315.109 1.00 42.08 247 GLU A O 1
ATOM 1979 N N . GLY A 1 248 ? 32.748 62.766 314.403 1.00 44.00 248 GLY A N 1
ATOM 1980 C CA . GLY A 1 248 ? 31.654 63.391 313.653 1.00 45.78 248 GLY A CA 1
ATOM 1981 C C . GLY A 1 248 ? 30.832 64.360 314.483 1.00 44.89 248 GLY A C 1
ATOM 1982 O O . GLY A 1 248 ? 30.504 65.484 314.038 1.00 43.44 248 GLY A O 1
ATOM 1983 N N . LEU A 1 249 ? 30.432 63.918 315.652 1.00 40.81 249 LEU A N 1
ATOM 1984 C CA . LEU A 1 249 ? 29.582 64.761 316.462 1.00 41.03 249 LEU A CA 1
ATOM 1985 C C . LEU A 1 249 ? 30.323 65.942 317.046 1.00 39.52 249 LEU A C 1
A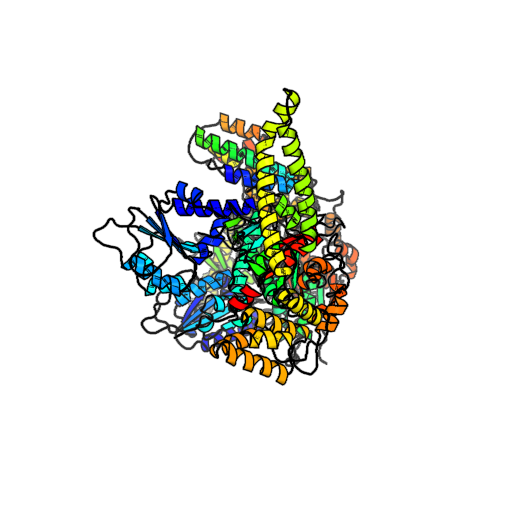TOM 1986 O O . LEU A 1 249 ? 29.750 66.994 317.208 1.00 41.24 249 LEU A O 1
ATOM 1991 N N . ILE A 1 250 ? 31.612 65.811 317.314 1.00 41.51 250 ILE A N 1
ATOM 1992 C CA . ILE A 1 250 ? 32.362 66.970 317.762 1.00 42.11 250 ILE A CA 1
ATOM 1993 C C . ILE A 1 250 ? 32.362 68.010 316.624 1.00 44.22 250 ILE A C 1
ATOM 1994 O O . ILE A 1 250 ? 32.116 69.198 316.856 1.00 45.24 250 ILE A O 1
ATOM 1999 N N . ASP A 1 251 ? 32.577 67.545 315.392 1.00 41.99 251 ASP A N 1
ATOM 2000 C CA . ASP A 1 251 ? 32.498 68.423 314.234 1.00 45.93 251 ASP A CA 1
ATOM 2001 C C . ASP A 1 251 ? 31.080 69.039 313.995 1.00 47.70 251 ASP A C 1
ATOM 2002 O O . ASP A 1 251 ? 30.947 70.265 313.813 1.00 46.11 251 ASP A O 1
ATOM 2007 N N . GLU A 1 252 ? 30.026 68.225 314.106 1.00 47.15 252 GLU A N 1
ATOM 2008 C CA . GLU A 1 252 ? 28.645 68.737 313.933 1.00 45.21 252 GLU A CA 1
ATOM 2009 C C . GLU A 1 252 ? 28.353 69.805 314.931 1.00 45.79 252 GLU A C 1
ATOM 2010 O O . GLU A 1 252 ? 27.795 70.830 314.571 1.00 41.13 252 GLU A O 1
ATOM 2016 N N . ILE A 1 253 ? 28.796 69.617 316.166 1.00 47.65 253 ILE A N 1
ATOM 2017 C CA . ILE A 1 253 ? 28.336 70.484 317.246 1.00 45.86 253 ILE A CA 1
ATOM 2018 C C . ILE A 1 253 ? 29.255 71.664 317.457 1.00 43.98 253 ILE A C 1
ATOM 2019 O O . ILE A 1 253 ? 28.764 72.757 317.580 1.00 43.66 253 ILE A O 1
ATOM 2024 N N . TYR A 1 254 ? 30.557 71.446 317.556 1.00 44.93 254 TYR A N 1
ATOM 2025 C CA . TYR A 1 254 ? 31.529 72.543 317.841 1.00 43.93 254 TYR A CA 1
ATOM 2026 C C . TYR A 1 254 ? 32.394 72.969 316.673 1.00 43.29 254 TYR A C 1
ATOM 2027 O O . TYR A 1 254 ? 32.918 74.098 316.678 1.00 42.01 254 TYR A O 1
ATOM 2036 N N . GLY A 1 255 ? 32.567 72.070 315.695 1.00 46.50 255 GLY A N 1
ATOM 2037 C CA . GLY A 1 255 ? 33.378 72.306 314.498 1.00 45.33 255 GLY A CA 1
ATOM 2038 C C . GLY A 1 255 ? 34.861 72.084 314.771 1.00 49.11 255 GLY A C 1
ATOM 2039 O O . GLY A 1 255 ? 35.407 72.617 315.743 1.00 54.55 255 GLY A O 1
ATOM 2040 N N . ILE A 1 256 ? 35.512 71.266 313.944 1.00 46.81 256 ILE A N 1
ATOM 2041 C CA . ILE A 1 256 ? 36.944 71.059 314.092 1.00 47.66 256 ILE A CA 1
ATOM 2042 C C . ILE A 1 256 ? 37.653 71.854 312.983 1.00 49.23 256 ILE A C 1
ATOM 2043 O O . ILE A 1 256 ? 37.315 71.703 311.830 1.00 46.81 256 ILE A O 1
ATOM 2048 N N . GLN A 1 257 ? 38.579 72.740 313.336 1.00 52.84 257 GLN A N 1
ATOM 2049 C CA . GLN A 1 257 ? 39.264 73.580 312.326 1.00 56.72 257 GLN A CA 1
ATOM 2050 C C . GLN A 1 257 ? 40.750 73.317 312.393 1.00 49.68 257 GLN A C 1
ATOM 2051 O O . GLN A 1 257 ? 41.327 73.511 313.446 1.00 46.95 257 GLN A O 1
ATOM 2057 N N . ASN A 1 258 ? 41.376 72.903 311.291 1.00 49.17 258 ASN A N 1
ATOM 2058 C CA . ASN A 1 258 ? 42.831 72.631 311.320 1.00 50.84 258 ASN A CA 1
ATOM 2059 C C . ASN A 1 258 ? 43.293 71.689 312.447 1.00 48.80 258 ASN A C 1
ATOM 2060 O O . ASN A 1 258 ? 44.394 71.850 313.017 1.00 51.20 258 ASN A O 1
ATOM 2065 N N . SER A 1 259 ? 42.435 70.682 312.676 1.00 46.40 259 SER A N 1
ATOM 2066 C CA . SER A 1 259 ? 42.520 69.658 313.766 1.00 50.59 259 SER A CA 1
ATOM 2067 C C . SER A 1 259 ? 42.476 70.185 315.207 1.00 45.81 259 SER A C 1
ATOM 2068 O O . SER A 1 259 ? 42.928 69.468 316.135 1.00 46.40 259 SER A O 1
ATOM 2071 N N . TYR A 1 260 ? 41.959 71.394 315.400 1.00 43.79 260 TYR A N 1
ATOM 2072 C CA . TYR A 1 260 ? 41.661 71.900 316.753 1.00 46.71 260 TYR A CA 1
ATOM 2073 C C . TYR A 1 260 ? 40.173 72.165 316.925 1.00 43.64 260 TYR A C 1
ATOM 2074 O O . TYR A 1 260 ? 39.476 72.493 315.980 1.00 45.76 260 TYR A O 1
ATOM 2083 N N . VAL A 1 261 ? 39.693 71.976 318.151 1.00 44.81 261 VAL A N 1
ATOM 2084 C CA . VAL A 1 261 ? 38.324 72.309 318.532 1.00 43.89 261 VAL A CA 1
ATOM 2085 C C . VAL A 1 261 ? 38.353 73.288 319.720 1.00 45.64 261 VAL A C 1
ATOM 2086 O O . VAL A 1 261 ? 39.236 73.234 320.589 1.00 49.00 261 VAL A O 1
ATOM 2090 N N . LYS A 1 262 ? 37.412 74.200 319.717 1.00 46.07 262 LYS A N 1
ATOM 2091 C CA . LYS A 1 262 ? 37.206 75.155 320.777 1.00 51.78 262 LYS A CA 1
ATOM 2092 C C . LYS A 1 262 ? 35.966 74.756 321.549 1.00 48.49 262 LYS A C 1
ATOM 2093 O O . LYS A 1 262 ? 34.884 74.716 321.011 1.00 51.30 262 LYS A O 1
ATOM 2099 N N . LEU A 1 263 ? 36.127 74.474 322.812 1.00 46.91 263 LEU A N 1
ATOM 2100 C CA . LEU A 1 263 ? 35.007 74.006 323.634 1.00 51.22 263 LEU A CA 1
ATOM 2101 C C . LEU A 1 263 ? 34.633 74.992 324.723 1.00 49.61 263 LEU A C 1
ATOM 2102 O O . LEU A 1 263 ? 35.469 75.774 325.196 1.00 49.55 263 LEU A O 1
ATOM 2107 N N . PRO A 1 264 ? 33.412 74.918 325.184 1.00 48.73 264 PRO A N 1
ATOM 2108 C CA . PRO A 1 264 ? 33.102 75.649 326.451 1.00 51.65 264 PRO A CA 1
ATOM 2109 C C . PRO A 1 264 ? 33.988 75.188 327.593 1.00 53.40 264 PRO A C 1
ATOM 2110 O O . PRO A 1 264 ? 34.186 73.995 327.808 1.00 53.64 264 PRO A O 1
ATOM 2114 N N . PRO A 1 265 ? 34.508 76.129 328.356 1.00 59.27 265 PRO A N 1
ATOM 2115 C CA . PRO A 1 265 ? 35.570 75.808 329.327 1.00 57.68 265 PRO A CA 1
ATOM 2116 C C . PRO A 1 265 ? 35.185 75.257 330.721 1.00 63.45 265 PRO A C 1
ATOM 2117 O O . PRO A 1 265 ? 36.111 74.879 331.486 1.00 65.54 265 PRO A O 1
ATOM 2121 N N . GLU A 1 266 ? 33.886 75.219 331.058 1.00 61.04 266 GLU A N 1
ATOM 2122 C CA . GLU A 1 266 ? 33.469 74.999 332.452 1.00 67.41 266 GLU A CA 1
ATOM 2123 C C . GLU A 1 266 ? 33.999 73.698 332.961 1.00 65.32 266 GLU A C 1
ATOM 2124 O O . GLU A 1 266 ? 34.487 73.663 334.070 1.00 62.84 266 GLU A O 1
ATOM 2130 N N . LYS A 1 267 ? 33.923 72.634 332.149 1.00 60.19 267 LYS A N 1
ATOM 2131 C CA . LYS A 1 267 ? 34.288 71.295 332.616 1.00 55.35 267 LYS A CA 1
ATOM 2132 C C . LYS A 1 267 ? 35.770 71.050 332.621 1.00 55.85 267 LYS A C 1
ATOM 2133 O O . LYS A 1 267 ? 36.228 70.031 333.100 1.00 58.15 267 LYS A O 1
ATOM 2139 N N . PHE A 1 268 ? 36.542 71.980 332.095 1.00 59.97 268 PHE A N 1
ATOM 2140 C CA . PHE A 1 268 ? 37.956 71.739 331.965 1.00 60.84 268 PHE A CA 1
ATOM 2141 C C . PHE A 1 268 ? 38.838 72.458 332.974 1.00 66.05 268 PHE A C 1
ATOM 2142 O O . PHE A 1 268 ? 38.432 73.448 333.576 1.00 68.74 268 PHE A O 1
ATOM 2150 N N . ALA A 1 269 ? 40.062 71.935 333.126 1.00 83.86 269 ALA A N 1
ATOM 2151 C CA . ALA A 1 269 ? 41.140 72.616 333.874 1.00 104.60 269 ALA A CA 1
ATOM 2152 C C . ALA A 1 269 ? 41.688 73.894 333.150 1.00 119.54 269 AL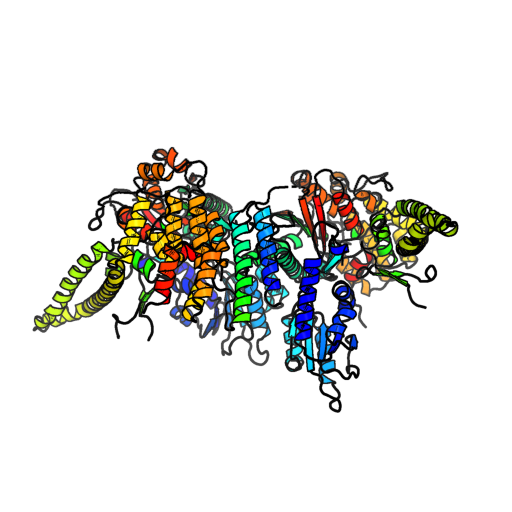A A C 1
ATOM 2153 O O . ALA A 1 269 ? 41.880 73.898 331.901 1.00 92.84 269 ALA A O 1
ATOM 2155 N N . PRO A 1 270 ? 41.906 74.995 333.926 1.00 136.60 270 PRO A N 1
ATOM 2156 C CA . PRO A 1 270 ? 41.364 75.209 335.291 1.00 134.15 270 PRO A CA 1
ATOM 2157 C C . PRO A 1 270 ? 40.012 75.977 335.259 1.00 131.94 270 PRO A C 1
ATOM 2158 O O . PRO A 1 270 ? 39.960 77.105 334.759 1.00 131.40 270 PRO A O 1
ATOM 2162 N N . LYS A 1 271 ? 38.927 75.369 335.738 1.00 116.33 271 LYS A N 1
ATOM 2163 C CA . LYS A 1 271 ? 37.631 76.079 335.825 1.00 112.16 271 LYS A CA 1
ATOM 2164 C C . LYS A 1 271 ? 36.634 75.355 336.765 1.00 108.13 271 LYS A C 1
ATOM 2165 O O . LYS A 1 271 ? 36.826 74.177 337.109 1.00 103.18 271 LYS A O 1
ATOM 2167 N N . THR A 1 282 ? 35.674 84.417 330.479 1.00 102.40 282 THR A N 1
ATOM 2168 C CA . THR A 1 282 ? 36.926 83.716 330.192 1.00 114.74 282 THR A CA 1
ATOM 2169 C C . THR A 1 282 ? 36.793 82.751 328.988 1.00 112.47 282 THR A C 1
ATOM 2170 O O . THR A 1 282 ? 35.719 82.217 328.691 1.00 103.63 282 THR A O 1
ATOM 2174 N N . GLU A 1 283 ? 37.935 82.511 328.345 1.00 109.07 283 GLU A N 1
ATOM 2175 C CA . GLU A 1 283 ? 38.025 81.918 327.009 1.00 95.97 283 GLU A CA 1
ATOM 2176 C C . GLU A 1 283 ? 37.846 80.378 326.914 1.00 87.25 283 GLU A C 1
ATOM 2177 O O . GLU A 1 283 ? 37.990 79.601 327.903 1.00 79.17 283 GLU A O 1
ATOM 2183 N N . ALA A 1 284 ? 37.575 79.964 325.676 1.00 64.82 284 ALA A N 1
ATOM 2184 C CA . ALA A 1 284 ? 37.330 78.595 325.331 1.00 54.82 284 ALA A CA 1
ATOM 2185 C C . ALA A 1 284 ? 38.537 77.716 325.542 1.00 55.31 284 ALA A C 1
ATOM 2186 O O . ALA A 1 284 ? 39.653 78.125 325.321 1.00 60.29 284 ALA A O 1
ATOM 2188 N N . LYS A 1 285 ? 38.276 76.482 325.920 1.00 52.02 285 LYS A N 1
ATOM 2189 C CA . LYS A 1 285 ? 39.279 75.457 325.977 1.00 61.59 285 LYS A CA 1
ATOM 2190 C C . LYS A 1 285 ? 39.572 74.963 324.555 1.00 59.13 285 LYS A C 1
ATOM 2191 O O . LYS A 1 285 ? 38.660 74.491 323.870 1.00 57.56 285 LYS A O 1
ATOM 2197 N N . LYS A 1 286 ? 40.825 75.098 324.125 1.00 56.22 286 LYS A N 1
ATOM 2198 C CA . LYS A 1 286 ? 41.267 74.699 322.798 1.00 55.13 286 LYS A CA 1
ATOM 2199 C C . LYS A 1 286 ? 42.007 73.358 322.879 1.00 56.31 286 LYS A C 1
ATOM 2200 O O . LYS A 1 286 ? 42.962 73.250 323.626 1.00 51.55 286 LYS A O 1
ATOM 2206 N N . LEU A 1 287 ? 41.590 72.344 322.119 1.00 55.93 287 LEU A N 1
ATOM 2207 C CA . LEU A 1 287 ? 42.266 71.035 322.122 1.00 51.96 287 LEU A CA 1
ATOM 2208 C C . LEU A 1 287 ? 42.566 70.507 320.739 1.00 49.20 287 LEU A C 1
ATOM 2209 O O . LEU A 1 287 ? 41.748 70.645 319.812 1.00 47.94 287 LEU A O 1
ATOM 2214 N N . GLN A 1 288 ? 43.704 69.839 320.612 1.00 50.97 288 GLN A N 1
ATOM 2215 C CA . GLN A 1 288 ? 44.065 69.199 319.358 1.00 48.03 288 GLN A CA 1
ATOM 2216 C C . GLN A 1 288 ? 43.510 67.774 319.303 1.00 45.62 288 GLN A C 1
ATOM 2217 O O . GLN A 1 288 ? 43.664 67.021 320.203 1.00 44.47 288 GLN A O 1
ATOM 2223 N N . LEU A 1 289 ? 42.903 67.417 318.192 1.00 44.49 289 LEU A N 1
ATOM 2224 C CA . LEU A 1 289 ? 42.327 66.130 317.991 1.00 43.90 289 LEU A CA 1
ATOM 2225 C C . LEU A 1 289 ? 42.952 65.417 316.805 1.00 47.22 289 LEU A C 1
ATOM 2226 O O . LEU A 1 289 ? 42.654 65.709 315.598 1.00 50.39 289 LEU A O 1
ATOM 2231 N N . ASN A 1 290 ? 43.820 64.463 317.108 1.00 45.91 290 ASN A N 1
ATOM 2232 C CA . ASN A 1 290 ? 44.349 63.611 316.054 1.00 44.23 290 ASN A CA 1
ATOM 2233 C C . ASN A 1 290 ? 44.831 62.310 316.660 1.00 44.21 290 ASN A C 1
ATOM 2234 O O . ASN A 1 290 ? 44.802 62.191 317.885 1.00 48.14 290 ASN A O 1
ATOM 2239 N N . SER A 1 291 ? 45.382 61.424 315.821 1.00 43.20 291 SER A N 1
ATOM 2240 C CA . SER A 1 291 ? 45.812 60.121 316.234 1.00 44.49 291 SER A CA 1
ATOM 2241 C C . SER A 1 291 ? 47.002 60.038 317.132 1.00 45.17 291 SER A C 1
ATOM 2242 O O . SER A 1 291 ? 47.345 58.976 317.578 1.00 48.14 291 SER A O 1
ATOM 2245 N N . ALA A 1 292 ? 47.668 61.128 317.410 1.00 46.95 292 ALA A N 1
ATOM 2246 C CA . ALA A 1 292 ? 48.853 61.055 318.320 1.00 47.23 292 ALA A CA 1
ATOM 2247 C C . ALA A 1 292 ? 48.435 60.750 319.765 1.00 45.84 292 ALA A C 1
ATOM 2248 O O . ALA A 1 292 ? 49.224 60.313 320.509 1.00 50.41 292 ALA A O 1
ATOM 2250 N N . GLU A 1 293 ? 47.204 61.046 320.142 1.00 47.36 293 GLU A N 1
ATOM 2251 C CA . GLU A 1 293 ? 46.610 60.713 321.453 1.00 47.68 293 GLU A CA 1
ATOM 2252 C C . GLU A 1 293 ? 45.983 59.304 321.444 1.00 46.70 293 GLU A C 1
ATOM 2253 O O . GLU A 1 293 ? 44.975 59.073 320.746 1.00 46.27 293 GLU A O 1
ATOM 2259 N N . GLU A 1 294 ? 46.562 58.372 322.187 1.00 51.90 294 GLU A N 1
ATOM 2260 C CA . GLU A 1 294 ? 46.109 56.956 322.095 1.00 57.28 294 GLU A CA 1
ATOM 2261 C C . GLU A 1 294 ? 44.569 56.847 322.267 1.00 52.21 294 GLU A C 1
ATOM 2262 O O . GLU A 1 294 ? 43.882 56.125 321.560 1.00 50.72 294 GLU A O 1
ATOM 2268 N N . LEU A 1 295 ? 44.043 57.533 323.257 1.00 48.13 295 LEU A N 1
ATOM 2269 C CA . LEU A 1 295 ? 42.675 57.298 323.621 1.00 47.28 295 LEU A CA 1
ATOM 2270 C C . LEU A 1 295 ? 41.795 57.816 322.496 1.00 48.06 295 LEU A C 1
ATOM 2271 O O . LEU A 1 295 ? 40.821 57.183 322.142 1.00 52.50 295 LEU A O 1
ATOM 2276 N N . TYR A 1 296 ? 42.129 58.983 321.933 1.00 49.33 296 TYR A N 1
ATOM 2277 C CA . TYR A 1 296 ? 41.366 59.546 320.798 1.00 46.47 296 TYR A CA 1
ATOM 2278 C C . TYR A 1 296 ? 41.444 58.640 319.585 1.00 45.34 296 TYR A C 1
ATOM 2279 O O . TYR A 1 296 ? 40.423 58.360 318.910 1.00 44.75 296 TYR A O 1
ATOM 2288 N N . ALA A 1 297 ? 42.616 58.087 319.344 1.00 45.31 297 ALA A N 1
ATOM 2289 C CA . ALA A 1 297 ? 42.731 57.090 318.232 1.00 47.64 297 ALA A CA 1
ATOM 2290 C C . ALA A 1 297 ? 41.729 55.945 318.395 1.00 48.49 297 ALA A C 1
ATOM 2291 O O . ALA A 1 297 ? 41.184 55.454 317.462 1.00 50.99 297 ALA A O 1
ATOM 2293 N N . GLU A 1 298 ? 41.463 55.573 319.625 1.00 52.92 298 GLU A N 1
ATOM 2294 C CA . GLU A 1 298 ? 40.670 54.418 319.905 1.00 55.46 298 GLU A CA 1
ATOM 2295 C C . GLU A 1 298 ? 39.160 54.708 319.804 1.00 53.82 298 GLU A C 1
ATOM 2296 O O . GLU A 1 298 ? 38.439 53.845 319.352 1.00 57.68 298 GLU A O 1
ATOM 2302 N N . ILE A 1 299 ? 38.700 55.904 320.185 1.00 46.83 299 ILE A N 1
ATOM 2303 C CA . ILE A 1 299 ? 37.296 56.204 320.155 1.00 44.20 299 ILE A CA 1
ATOM 2304 C C . ILE A 1 299 ? 36.803 57.115 319.008 1.00 43.45 299 ILE A C 1
ATOM 2305 O O . ILE A 1 299 ? 35.612 57.217 318.776 1.00 44.40 299 ILE A O 1
ATOM 2310 N N . ARG A 1 300 ? 37.673 57.824 318.311 1.00 43.15 300 ARG A N 1
ATOM 2311 C CA . ARG A 1 300 ? 37.199 58.794 317.354 1.00 41.73 300 ARG A CA 1
ATOM 2312 C C . ARG A 1 300 ? 36.312 58.251 316.241 1.00 43.03 300 ARG A C 1
ATOM 2313 O O . ARG A 1 300 ? 35.382 58.925 315.812 1.00 48.58 300 ARG A O 1
ATOM 2321 N N . ASP A 1 301 ? 36.590 57.053 315.758 1.00 44.54 301 ASP A N 1
ATOM 2322 C CA . ASP A 1 301 ? 35.858 56.428 314.650 1.00 45.69 301 ASP A CA 1
ATOM 2323 C C . ASP A 1 301 ? 34.661 55.601 315.114 1.00 48.29 301 ASP A C 1
ATOM 2324 O O . ASP A 1 301 ? 33.907 55.050 314.302 1.00 51.42 301 ASP A O 1
ATOM 2329 N N . LYS A 1 302 ? 34.487 55.463 316.414 1.00 51.16 302 LYS A N 1
ATOM 2330 C CA . LYS A 1 302 ? 33.350 54.716 316.958 1.00 50.27 302 LYS A CA 1
ATOM 2331 C C . LYS A 1 302 ? 32.033 55.461 316.854 1.00 49.44 302 LYS A C 1
ATOM 2332 O O . LYS A 1 302 ? 31.983 56.685 317.002 1.00 46.77 302 LYS A O 1
ATOM 2338 N N . ASN A 1 303 ? 30.951 54.714 316.680 1.00 50.08 303 ASN A N 1
ATOM 2339 C CA . ASN A 1 303 ? 29.612 55.262 316.946 1.00 49.65 303 ASN A CA 1
ATOM 2340 C C . ASN A 1 303 ? 29.545 55.797 318.364 1.00 47.88 303 ASN A C 1
ATOM 2341 O O . ASN A 1 303 ? 30.065 55.186 319.283 1.00 45.85 303 ASN A O 1
ATOM 2346 N N . PHE A 1 304 ? 28.957 56.968 318.533 1.00 48.01 304 PHE A N 1
ATOM 2347 C CA . PHE A 1 304 ? 29.023 57.622 319.823 1.00 48.21 304 PHE A CA 1
ATOM 2348 C C . PHE A 1 304 ? 28.418 56.768 320.935 1.00 52.75 304 PHE A C 1
ATOM 2349 O O . PHE A 1 304 ? 28.835 56.894 322.099 1.00 59.56 304 PHE A O 1
ATOM 2357 N N . ASN A 1 305 ? 27.496 55.863 320.611 1.00 49.86 305 ASN A N 1
ATOM 2358 C CA . ASN A 1 305 ? 26.928 55.007 321.675 1.00 52.81 305 ASN A CA 1
ATOM 2359 C C . ASN A 1 305 ? 27.875 53.914 322.218 1.00 53.79 305 ASN A C 1
ATOM 2360 O O . ASN A 1 305 ? 27.553 53.300 323.188 1.00 55.20 305 ASN A O 1
ATOM 2365 N N . ALA A 1 306 ? 29.021 53.680 321.585 1.00 50.75 306 ALA A N 1
ATOM 2366 C CA . ALA A 1 306 ? 30.033 52.735 322.068 1.00 49.22 306 ALA A CA 1
ATOM 2367 C C . ALA A 1 306 ? 31.134 53.395 322.904 1.00 50.36 306 ALA A C 1
ATOM 2368 O O . ALA A 1 306 ? 31.964 52.699 323.483 1.00 58.27 306 ALA A O 1
ATOM 2370 N N . VAL A 1 307 ? 31.127 54.719 322.998 1.00 47.27 307 VAL A N 1
ATOM 2371 C CA . VAL A 1 307 ? 32.187 55.424 323.662 1.00 45.34 307 VAL A CA 1
ATOM 2372 C C . VAL A 1 307 ? 32.176 55.306 325.187 1.00 47.22 307 VAL A C 1
ATOM 2373 O O . VAL A 1 307 ? 33.237 55.043 325.797 1.00 50.92 307 VAL A O 1
ATOM 2377 N N . GLY A 1 308 ? 31.011 55.518 325.795 1.00 45.92 308 GLY A N 1
ATOM 2378 C CA . GLY A 1 308 ? 30.800 55.325 327.232 1.00 47.05 308 GLY A CA 1
ATOM 2379 C C . GLY A 1 308 ? 31.479 54.109 327.808 1.00 48.52 308 GLY A C 1
ATOM 2380 O O . GLY A 1 308 ? 32.206 54.249 328.782 1.00 51.47 308 GLY A O 1
ATOM 2381 N N . SER A 1 309 ? 31.322 52.925 327.189 1.00 50.67 309 SER A N 1
ATOM 2382 C CA . SER A 1 309 ? 31.960 51.704 327.741 1.00 55.08 309 SER A CA 1
ATOM 2383 C C . SER A 1 309 ? 33.457 51.785 327.697 1.00 53.87 309 SER A C 1
ATOM 2384 O O . SER A 1 309 ? 34.108 51.337 328.659 1.00 57.74 309 SER A O 1
ATOM 2387 N N . VAL A 1 310 ? 34.004 52.285 326.578 1.00 47.89 310 VAL A N 1
ATOM 2388 C CA . VAL A 1 310 ? 35.445 52.433 326.483 1.00 46.86 310 VAL A CA 1
ATOM 2389 C C . VAL A 1 310 ? 35.959 53.296 327.629 1.00 48.14 310 VAL A C 1
ATOM 2390 O O . VAL A 1 310 ? 36.882 52.849 328.358 1.00 48.56 310 VAL A O 1
ATOM 2394 N N . LEU A 1 311 ? 35.305 54.447 327.869 1.00 47.93 311 LEU A N 1
ATOM 2395 C CA . LEU A 1 311 ? 35.712 55.371 328.981 1.00 46.70 311 LEU A CA 1
ATOM 2396 C C . LEU A 1 311 ? 35.657 54.742 330.356 1.00 49.71 311 LEU A C 1
ATOM 2397 O O . LEU A 1 311 ? 36.581 54.914 331.164 1.00 50.02 311 LEU A O 1
ATOM 2402 N N . SER A 1 312 ? 34.584 54.004 330.648 1.00 52.24 312 SER A N 1
ATOM 2403 C CA . SER A 1 312 ? 34.522 53.239 331.898 1.00 52.33 312 SER A CA 1
ATOM 2404 C C . SER A 1 312 ? 35.648 52.274 332.104 1.00 51.79 312 SER A C 1
ATOM 2405 O O . SER A 1 312 ? 36.122 52.156 333.224 1.00 56.10 312 SER A O 1
ATOM 2408 N N . LYS A 1 313 ? 36.011 51.515 331.067 1.00 49.66 313 LYS A N 1
ATOM 2409 C CA . LYS A 1 313 ? 37.156 50.645 331.175 1.00 53.60 313 LYS A CA 1
ATOM 2410 C C . LYS A 1 313 ? 38.426 51.409 331.521 1.00 51.17 313 LYS A C 1
ATOM 2411 O O . LYS A 1 313 ? 39.156 50.989 332.429 1.00 53.94 313 LYS A O 1
ATOM 2417 N N . LYS A 1 314 ? 38.665 52.540 330.884 1.00 47.33 314 LYS A N 1
ATOM 2418 C CA . LYS A 1 314 ? 39.901 53.219 331.163 1.00 51.47 314 LYS A CA 1
ATOM 2419 C C . LYS A 1 314 ? 39.875 53.779 332.566 1.00 49.13 314 LYS A C 1
ATOM 2420 O O . LYS A 1 314 ? 40.881 53.759 333.271 1.00 47.13 314 LYS A O 1
ATOM 2426 N N . ALA A 1 315 ? 38.730 54.300 332.961 1.00 48.02 315 ALA A N 1
ATOM 2427 C CA . ALA A 1 315 ? 38.590 54.836 334.320 1.00 47.07 315 ALA A CA 1
ATOM 2428 C C . ALA A 1 315 ? 38.967 53.822 335.323 1.00 46.95 315 ALA A C 1
ATOM 2429 O O . ALA A 1 315 ? 39.745 54.124 336.211 1.00 49.81 315 ALA A O 1
ATOM 2431 N N . LYS A 1 316 ? 38.475 52.600 335.187 1.00 48.88 316 LYS A N 1
ATOM 2432 C CA . LYS A 1 316 ? 38.891 51.551 336.126 1.00 52.13 316 LYS A CA 1
ATOM 2433 C C . LYS A 1 316 ? 40.377 51.237 336.098 1.00 52.02 316 LYS A C 1
ATOM 2434 O O . LYS A 1 316 ? 40.969 50.960 337.141 1.00 56.27 316 LYS A O 1
ATOM 2440 N N . ILE A 1 317 ? 41.001 51.228 334.918 1.00 50.48 317 ILE A N 1
ATOM 2441 C CA . ILE A 1 317 ? 42.411 50.859 334.852 1.00 51.18 317 ILE A CA 1
ATOM 2442 C C . ILE A 1 317 ? 43.264 51.923 335.528 1.00 49.74 317 ILE A C 1
ATOM 2443 O O . ILE A 1 317 ? 44.136 51.641 336.353 1.00 47.12 317 ILE A O 1
ATOM 2448 N N . ILE A 1 318 ? 42.955 53.168 335.200 1.00 50.10 318 ILE A N 1
ATOM 2449 C CA . ILE A 1 318 ? 43.691 54.334 335.730 1.00 52.31 318 ILE A CA 1
ATOM 2450 C C . ILE A 1 318 ? 43.483 54.534 337.215 1.00 52.04 318 ILE A C 1
ATOM 2451 O O . ILE A 1 318 ? 44.416 54.556 338.049 1.00 54.51 318 ILE A O 1
ATOM 2456 N N . SER A 1 319 ? 42.240 54.475 337.577 1.00 52.43 319 SER A N 1
ATOM 2457 C CA . SER A 1 319 ? 41.882 54.493 338.977 1.00 52.79 319 SER A CA 1
ATOM 2458 C C . SER A 1 319 ? 42.652 53.470 339.802 1.00 53.45 319 SER A C 1
ATOM 2459 O O . SER A 1 319 ? 43.148 53.767 340.878 1.00 55.51 319 SER A O 1
ATOM 2462 N N . ALA A 1 320 ? 42.749 52.226 339.318 1.00 55.12 320 ALA A N 1
ATOM 2463 C CA . ALA A 1 320 ? 43.480 51.166 340.046 1.00 53.36 320 ALA A CA 1
ATOM 2464 C C . ALA A 1 320 ? 44.961 51.386 340.121 1.00 52.59 320 ALA A C 1
ATOM 2465 O O . ALA A 1 320 ? 45.597 51.047 341.094 1.00 53.23 320 ALA A O 1
ATOM 2467 N N . ALA A 1 321 ? 45.531 51.931 339.063 1.00 52.36 321 ALA A N 1
ATOM 2468 C CA . ALA A 1 321 ? 46.965 52.226 339.072 1.00 51.92 321 ALA A CA 1
ATOM 2469 C C . ALA A 1 321 ? 47.263 53.217 340.190 1.00 52.55 321 ALA A C 1
ATOM 2470 O O . ALA A 1 321 ? 48.194 53.000 340.929 1.00 50.85 321 ALA A O 1
ATOM 2472 N N . PHE A 1 322 ? 46.478 54.313 340.259 1.00 53.16 322 PHE A N 1
ATOM 2473 C CA . PHE A 1 322 ? 46.648 55.349 341.307 1.00 56.85 322 PHE A CA 1
ATOM 2474 C C . PHE A 1 322 ? 46.355 54.812 342.705 1.00 58.98 322 PHE A C 1
ATOM 2475 O O . PHE A 1 322 ? 47.148 55.008 343.594 1.00 62.59 322 PHE A O 1
ATOM 2483 N N . GLU A 1 323 ? 45.273 54.062 342.871 1.00 60.78 323 GLU A N 1
ATOM 2484 C CA . GLU A 1 323 ? 45.009 53.375 344.138 1.00 66.76 323 GLU A CA 1
ATOM 2485 C C . GLU A 1 323 ? 46.189 52.545 344.627 1.00 67.44 323 GLU A C 1
ATOM 2486 O O . GLU A 1 323 ? 46.366 52.336 345.782 1.00 67.97 323 GLU A O 1
ATOM 2492 N N . GLU A 1 324 ? 47.028 52.104 343.720 1.00 70.18 324 GLU A N 1
ATOM 2493 C CA . GLU A 1 324 ? 48.175 51.271 344.059 1.00 74.24 324 GLU A CA 1
ATOM 2494 C C . GLU A 1 324 ? 49.317 52.057 344.734 1.00 79.71 324 GLU A C 1
ATOM 2495 O O . GLU A 1 324 ? 50.268 51.405 345.202 1.00 77.28 324 GLU A O 1
ATOM 2501 N N . ARG A 1 325 ? 49.229 53.404 344.845 1.00 82.35 325 ARG A N 1
ATOM 2502 C CA . ARG A 1 325 ? 50.315 54.177 345.549 1.00 86.99 325 ARG A CA 1
ATOM 2503 C C . ARG A 1 325 ? 50.382 53.949 347.055 1.00 90.21 325 ARG A C 1
ATOM 2504 O O . ARG A 1 325 ? 51.468 54.006 347.613 1.00 93.98 325 ARG A O 1
ATOM 2512 N N . HIS A 1 326 ? 49.239 53.653 347.682 1.00 96.20 326 HIS A N 1
ATOM 2513 C CA . HIS A 1 326 ? 49.173 53.249 349.102 1.00 103.12 326 HIS A CA 1
ATOM 2514 C C . HIS A 1 326 ? 49.937 51.938 349.355 1.00 105.15 326 HIS A C 1
ATOM 2515 O O . HIS A 1 326 ? 50.554 51.799 350.391 1.00 110.66 326 HIS A O 1
ATOM 2522 N N . ASN A 1 327 ? 49.929 50.998 348.409 1.00 109.41 327 ASN A N 1
ATOM 2523 C CA . ASN A 1 327 ? 50.686 49.719 348.556 1.00 110.83 327 ASN A CA 1
ATOM 2524 C C . ASN A 1 327 ? 52.205 49.858 348.389 1.00 113.33 327 ASN A C 1
ATOM 2525 O O . ASN A 1 327 ? 52.941 48.953 348.764 1.00 126.81 327 ASN A O 1
ATOM 2530 N N . ALA A 1 328 ? 52.702 50.921 347.774 1.00 114.28 328 ALA A N 1
ATOM 2531 C CA . ALA A 1 328 ? 54.139 50.986 347.572 1.00 119.49 328 ALA A CA 1
ATOM 2532 C C . ALA A 1 328 ? 54.860 51.505 348.850 1.00 126.79 328 ALA A C 1
ATOM 2533 O O . ALA A 1 328 ? 55.235 52.677 348.954 1.00 126.15 328 ALA A O 1
ATOM 2535 N N . LYS A 1 329 ? 55.042 50.599 349.824 1.00 135.26 329 LYS A N 1
ATOM 2536 C CA . LYS A 1 329 ? 55.599 50.931 351.164 1.00 129.38 329 LYS A CA 1
ATOM 2537 C C . LYS A 1 329 ? 57.141 50.821 351.142 1.00 133.16 329 LYS A C 1
ATOM 2538 O O . LYS A 1 329 ? 57.825 51.548 351.868 1.00 121.79 329 LYS A O 1
ATOM 2540 N N . THR A 1 330 ? 57.658 49.949 350.260 1.00 138.85 330 THR A N 1
ATOM 2541 C CA . THR A 1 330 ? 59.100 49.618 350.135 1.00 146.57 330 THR A CA 1
ATOM 2542 C C . THR A 1 330 ? 59.915 50.695 349.430 1.00 146.77 330 THR A C 1
ATOM 2543 O O . THR A 1 330 ? 59.351 51.542 348.755 1.00 154.20 330 THR A O 1
ATOM 2547 N N . VAL A 1 331 ? 61.242 50.623 349.527 1.00 149.49 331 VAL A N 1
ATOM 2548 C CA . VAL A 1 331 ? 62.114 51.445 348.663 1.00 153.29 331 VAL A CA 1
ATOM 2549 C C . VAL A 1 331 ? 62.153 50.899 347.216 1.00 156.28 331 VAL A C 1
ATOM 2550 O O . VAL A 1 331 ? 62.283 51.684 346.262 1.00 147.75 331 VAL A O 1
ATOM 2554 N N . GLY A 1 332 ? 62.051 49.569 347.060 1.00 155.02 332 GLY A N 1
ATOM 2555 C CA . GLY A 1 332 ? 62.089 48.919 345.737 1.00 150.49 332 GLY A CA 1
ATOM 2556 C C . GLY A 1 332 ? 60.954 49.298 344.781 1.00 146.33 332 GLY A C 1
ATOM 2557 O O . GLY A 1 332 ? 61.195 49.736 343.643 1.00 126.39 332 GLY A O 1
ATOM 2558 N N . GLU A 1 333 ? 59.718 49.126 345.260 1.00 147.81 333 GLU A N 1
ATOM 2559 C CA . GLU A 1 333 ? 58.492 49.355 344.464 1.00 136.72 333 GLU A CA 1
ATOM 2560 C C . GLU A 1 333 ? 58.054 50.826 344.398 1.00 131.53 333 GLU A C 1
ATOM 2561 O O . GLU A 1 333 ? 57.121 51.158 343.653 1.00 121.86 333 GLU A O 1
ATOM 2567 N N . ILE A 1 334 ? 58.709 51.691 345.185 1.00 127.37 334 ILE A N 1
ATOM 2568 C CA . ILE A 1 334 ? 58.543 53.141 345.047 1.00 128.19 334 ILE A CA 1
ATOM 2569 C C . ILE A 1 334 ? 59.340 53.630 343.834 1.00 131.34 334 ILE A C 1
ATOM 2570 O O . ILE A 1 334 ? 58.869 54.495 343.100 1.00 129.46 334 ILE A O 1
ATOM 2575 N N . LYS A 1 335 ? 60.546 53.091 343.644 1.00 138.71 335 LYS A N 1
ATOM 2576 C CA . LYS A 1 335 ? 61.305 53.286 342.386 1.00 134.65 335 LYS A CA 1
ATOM 2577 C C . LYS A 1 335 ? 60.414 53.110 341.157 1.00 128.03 335 LYS A C 1
ATOM 2578 O O . LYS A 1 335 ? 60.379 53.971 340.267 1.00 117.63 335 LYS A O 1
ATOM 2580 N N . GLN A 1 336 ? 59.722 51.975 341.109 1.00 123.59 336 GLN A N 1
ATOM 2581 C CA . GLN A 1 336 ? 58.938 51.613 339.947 1.00 120.28 336 GLN A CA 1
ATOM 2582 C C . GLN A 1 336 ? 57.608 52.396 339.731 1.00 112.18 336 GLN A C 1
ATOM 2583 O O . GLN A 1 336 ? 57.355 52.897 338.630 1.00 110.36 336 GLN A O 1
ATOM 2589 N N . PHE A 1 337 ? 56.754 52.462 340.746 1.00 101.87 337 PHE A N 1
ATOM 2590 C CA . PHE A 1 337 ? 55.555 53.285 340.691 1.00 97.65 337 PHE A CA 1
ATOM 2591 C C . PHE A 1 337 ? 55.902 54.677 340.138 1.00 98.78 337 PHE A C 1
ATOM 2592 O O . PHE A 1 337 ? 55.246 55.172 339.193 1.00 95.24 337 PHE A O 1
ATOM 2600 N N . VAL A 1 338 ? 56.935 55.279 340.728 1.00 93.60 338 VAL A N 1
ATOM 2601 C CA . VAL A 1 338 ? 57.471 56.578 340.319 1.00 94.84 338 VAL A CA 1
ATOM 2602 C C . VAL A 1 338 ? 57.868 56.681 338.846 1.00 91.74 338 VAL A C 1
ATOM 2603 O O . VAL A 1 338 ? 57.693 57.727 338.220 1.00 81.94 338 VAL A O 1
ATOM 2607 N N . SER A 1 339 ? 58.430 55.607 338.306 1.00 92.74 339 SER A N 1
ATOM 2608 C CA . SER A 1 339 ? 58.868 55.610 336.923 1.00 93.05 339 SER A CA 1
ATOM 2609 C C . SER A 1 339 ? 57.667 55.562 335.989 1.00 87.17 339 SER A C 1
ATOM 2610 O O . SER A 1 339 ? 57.804 55.962 334.840 1.00 88.50 339 SER A O 1
ATOM 2613 N N . GLN A 1 340 ? 56.522 55.076 336.486 1.00 81.57 340 GLN A N 1
ATOM 2614 C CA . GLN A 1 340 ? 55.296 54.934 335.688 1.00 81.35 340 GLN A CA 1
ATOM 2615 C C . GLN A 1 340 ? 54.368 56.134 335.733 1.00 76.64 340 GLN A C 1
ATOM 2616 O O . GLN A 1 340 ? 53.426 56.230 334.948 1.00 67.18 340 GLN A O 1
ATOM 2622 N N . LEU A 1 341 ? 54.672 57.056 336.633 1.00 76.09 341 LEU A N 1
ATOM 2623 C CA . LEU A 1 341 ? 53.759 58.140 336.992 1.00 74.85 341 LEU A CA 1
ATOM 2624 C C . LEU A 1 341 ? 53.493 59.123 335.875 1.00 70.23 341 LEU A C 1
ATOM 2625 O O . LEU A 1 341 ? 52.376 59.604 335.717 1.00 70.99 341 LEU A O 1
ATOM 2630 N N . PRO A 1 342 ? 54.515 59.447 335.084 1.00 67.85 342 PRO A N 1
ATOM 2631 C CA . PRO A 1 342 ? 54.245 60.427 334.041 1.00 64.64 342 PRO A CA 1
ATOM 2632 C C . PRO A 1 342 ? 53.199 59.942 333.067 1.00 61.24 342 PRO A C 1
ATOM 2633 O O . PRO A 1 342 ? 52.384 60.735 332.549 1.00 64.24 342 PRO A O 1
ATOM 2637 N N . HIS A 1 343 ? 53.260 58.653 332.785 1.00 60.06 343 HIS A N 1
ATOM 2638 C CA . HIS A 1 343 ? 52.356 58.070 331.835 1.00 58.28 343 HIS A CA 1
ATOM 2639 C C . HIS A 1 343 ? 50.968 57.993 332.466 1.00 54.66 343 HIS A C 1
ATOM 2640 O O . HIS A 1 343 ? 49.982 58.326 331.838 1.00 52.90 343 HIS A O 1
ATOM 2647 N N . MET A 1 344 ? 50.903 57.578 333.720 1.00 54.74 344 MET A N 1
ATOM 2648 C CA . MET A 1 344 ? 49.640 57.588 334.462 1.00 56.30 344 MET A CA 1
ATOM 2649 C C . MET A 1 344 ? 48.976 58.954 334.470 1.00 53.71 344 MET A C 1
ATOM 2650 O O . MET A 1 344 ? 47.769 59.071 334.179 1.00 52.06 344 MET A O 1
ATOM 2655 N N . GLN A 1 345 ? 49.764 59.988 334.697 1.00 53.52 345 GLN A N 1
ATOM 2656 C CA . GLN A 1 345 ? 49.222 61.383 334.712 1.00 54.75 345 GLN A CA 1
ATOM 2657 C C . GLN A 1 345 ? 48.705 61.832 333.371 1.00 52.87 345 GLN A C 1
ATOM 2658 O O . GLN A 1 345 ? 47.627 62.422 333.272 1.00 56.02 345 GLN A O 1
ATOM 2664 N N . ALA A 1 346 ? 49.433 61.524 332.314 1.00 50.50 346 ALA A N 1
ATOM 2665 C CA . ALA A 1 346 ? 48.959 61.888 330.966 1.00 48.93 346 ALA A CA 1
ATOM 2666 C C . ALA A 1 346 ? 47.675 61.071 330.544 1.00 50.80 346 ALA A C 1
ATOM 2667 O O . ALA A 1 346 ? 46.726 61.604 329.910 1.00 51.22 346 ALA A O 1
ATOM 2669 N N . ALA A 1 347 ? 47.619 59.795 330.946 1.00 48.56 347 ALA A N 1
ATOM 2670 C CA . ALA A 1 347 ? 46.459 58.983 330.639 1.00 46.91 347 ALA A CA 1
ATOM 2671 C C . ALA A 1 347 ? 45.234 59.509 331.402 1.00 46.84 347 ALA A C 1
ATOM 2672 O O . ALA A 1 347 ? 44.145 59.608 330.820 1.00 44.89 347 ALA A O 1
ATOM 2674 N N . ARG A 1 348 ? 45.429 59.879 332.680 1.00 46.13 348 ARG A N 1
ATOM 2675 C CA . ARG A 1 348 ? 44.351 60.538 333.486 1.00 47.41 348 ARG A CA 1
ATOM 2676 C C . ARG A 1 348 ? 43.881 61.822 332.837 1.00 47.42 348 ARG A C 1
ATOM 2677 O O . ARG A 1 348 ? 42.693 62.054 332.756 1.00 50.89 348 ARG A O 1
ATOM 2685 N N . GLY A 1 349 ? 44.810 62.637 332.311 1.00 45.89 349 GLY A N 1
ATOM 2686 C CA . GLY A 1 349 ? 44.432 63.919 331.729 1.00 44.35 349 GLY A CA 1
ATOM 2687 C C . GLY A 1 349 ? 43.665 63.739 330.433 1.00 44.97 349 GLY A C 1
ATOM 2688 O O . GLY A 1 349 ? 42.627 64.379 330.183 1.00 48.70 349 GLY A O 1
ATOM 2689 N N . SER A 1 350 ? 44.174 62.861 329.591 1.00 43.75 350 SER A N 1
ATOM 2690 C CA . SER A 1 350 ? 43.505 62.523 328.343 1.00 42.56 350 SER A CA 1
ATOM 2691 C C . SER A 1 350 ? 42.076 61.983 328.600 1.00 43.78 350 SER A C 1
ATOM 2692 O O . SER A 1 350 ? 41.128 62.359 327.957 1.00 41.63 350 SER A O 1
ATOM 2695 N N . LEU A 1 351 ? 41.943 61.095 329.583 1.00 46.40 351 LEU A N 1
ATOM 2696 C CA . LEU A 1 351 ? 40.665 60.561 329.909 1.00 45.85 351 LEU A CA 1
ATOM 2697 C C . LEU A 1 351 ? 39.749 61.642 330.435 1.00 43.88 351 LEU A C 1
ATOM 2698 O O . LEU A 1 351 ? 38.584 61.611 330.174 1.00 48.21 351 LEU A O 1
ATOM 2703 N N . ALA A 1 352 ? 40.241 62.546 331.277 1.00 42.90 352 ALA A N 1
ATOM 2704 C CA . ALA A 1 352 ? 39.344 63.596 331.837 1.00 40.92 352 ALA A CA 1
ATOM 2705 C C . ALA A 1 352 ? 38.833 64.419 330.652 1.00 41.62 352 ALA A C 1
ATOM 2706 O O . ALA A 1 352 ? 37.645 64.721 330.557 1.00 45.71 352 ALA A O 1
ATOM 2708 N N . ASN A 1 353 ? 39.687 64.729 329.680 1.00 42.27 353 ASN A N 1
ATOM 2709 C CA . ASN A 1 353 ? 39.185 65.582 328.575 1.00 44.95 353 ASN A CA 1
ATOM 2710 C C . ASN A 1 353 ? 38.102 64.924 327.814 1.00 43.61 353 ASN A C 1
ATOM 2711 O O . ASN A 1 353 ? 37.110 65.535 327.510 1.00 45.14 353 ASN A O 1
ATOM 2716 N N . HIS A 1 354 ? 38.292 63.674 327.452 1.00 46.22 354 HIS A N 1
ATOM 2717 C CA . HIS A 1 354 ? 37.302 63.039 326.568 1.00 46.74 354 HIS A CA 1
ATOM 2718 C C . HIS A 1 354 ? 36.087 62.646 327.318 1.00 47.94 354 HIS A C 1
ATOM 2719 O O . HIS A 1 354 ? 35.002 62.580 326.724 1.00 50.11 354 HIS A O 1
ATOM 2726 N N . THR A 1 355 ? 36.242 62.404 328.613 1.00 47.01 355 THR A N 1
ATOM 2727 C CA . THR A 1 355 ? 35.075 62.221 329.459 1.00 47.73 355 THR A CA 1
ATOM 2728 C C . THR A 1 355 ? 34.213 63.481 329.497 1.00 47.24 355 THR A C 1
ATOM 2729 O O . THR A 1 355 ? 32.956 63.388 329.396 1.00 49.85 355 THR A O 1
ATOM 2733 N N . SER A 1 356 ? 34.845 64.634 329.605 1.00 45.19 356 SER A N 1
ATOM 2734 C CA . SER A 1 356 ? 34.062 65.902 329.579 1.00 46.89 356 SER A CA 1
ATOM 2735 C C . SER A 1 356 ? 33.442 66.181 328.194 1.00 45.74 356 SER A C 1
ATOM 2736 O O . SER A 1 356 ? 32.314 66.637 328.081 1.00 47.98 356 SER A O 1
ATOM 2739 N N . ILE A 1 357 ? 34.157 65.856 327.129 1.00 45.05 357 ILE A N 1
ATOM 2740 C CA . ILE A 1 357 ? 33.617 66.056 325.787 1.00 43.98 357 ILE A CA 1
ATOM 2741 C C . ILE A 1 357 ? 32.409 65.151 325.592 1.00 45.65 357 ILE A C 1
ATOM 2742 O O . ILE A 1 357 ? 31.401 65.587 325.098 1.00 42.47 357 ILE A O 1
ATOM 2747 N N . ALA A 1 358 ? 32.517 63.871 325.961 1.00 48.23 358 ALA A N 1
ATOM 2748 C CA . ALA A 1 358 ? 31.365 62.961 325.866 1.00 46.92 358 ALA A CA 1
ATOM 2749 C C . ALA A 1 358 ? 30.155 63.481 326.628 1.00 48.84 358 ALA A C 1
ATOM 2750 O O . ALA A 1 358 ? 29.069 63.355 326.125 1.00 50.14 358 ALA A O 1
ATOM 2752 N N . GLU A 1 359 ? 30.327 64.097 327.810 1.00 50.39 359 GLU A N 1
ATOM 2753 C CA . GLU A 1 359 ? 29.185 64.666 328.552 1.00 47.58 359 GLU A CA 1
ATOM 2754 C C . GLU A 1 359 ? 28.554 65.806 327.775 1.00 50.02 359 GLU A C 1
ATOM 2755 O O . GLU A 1 359 ? 27.325 65.865 327.658 1.00 48.29 359 GLU A O 1
ATOM 2761 N N . LEU A 1 360 ? 29.375 66.646 327.129 1.00 50.62 360 LEU A N 1
ATOM 2762 C CA . LEU A 1 360 ? 28.818 67.699 326.264 1.00 50.45 360 LEU A CA 1
ATOM 2763 C C . LEU A 1 360 ? 28.023 67.182 325.105 1.00 50.39 360 LEU A C 1
ATOM 2764 O O . LEU A 1 360 ? 26.945 67.682 324.818 1.00 56.19 360 LEU A O 1
ATOM 2769 N N . ILE A 1 361 ? 28.523 66.145 324.453 1.00 53.03 361 ILE A N 1
ATOM 2770 C CA . ILE A 1 361 ? 27.818 65.558 323.325 1.00 51.36 361 ILE A CA 1
ATOM 2771 C C . ILE A 1 361 ? 26.497 64.899 323.773 1.00 52.29 361 ILE A C 1
ATOM 2772 O O . ILE A 1 361 ? 25.488 65.017 323.123 1.00 58.88 361 ILE A O 1
ATOM 2777 N N . LYS A 1 362 ? 26.523 64.226 324.909 1.00 56.97 362 LYS A N 1
ATOM 2778 C CA . LYS A 1 362 ? 25.355 63.600 325.529 1.00 59.98 362 LYS A CA 1
ATOM 2779 C C . LYS A 1 362 ? 24.205 64.605 325.826 1.00 58.52 362 LYS A C 1
ATOM 2780 O O . LYS A 1 362 ? 23.032 64.310 325.559 1.00 57.65 362 LYS A O 1
ATOM 2786 N N . ASP A 1 363 ? 24.554 65.787 326.343 1.00 55.95 363 ASP A N 1
ATOM 2787 C CA . ASP A 1 363 ? 23.576 66.861 326.568 1.00 59.73 363 ASP A CA 1
ATOM 2788 C C . ASP A 1 363 ? 22.804 67.135 325.252 1.00 62.24 363 ASP A C 1
ATOM 2789 O O . ASP A 1 363 ? 21.600 67.380 325.254 1.00 63.06 363 ASP A O 1
ATOM 2794 N N . VAL A 1 364 ? 23.495 67.072 324.111 1.00 57.91 364 VAL A N 1
ATOM 2795 C CA . VAL A 1 364 ? 22.830 67.282 322.854 1.00 52.62 364 VAL A CA 1
ATOM 2796 C C . VAL A 1 364 ? 22.126 66.038 322.378 1.00 51.99 364 VAL A C 1
ATOM 2797 O O . VAL A 1 364 ? 20.965 66.109 321.990 1.00 54.62 364 VAL A O 1
ATOM 2801 N N . THR A 1 365 ? 22.794 64.902 322.389 1.00 51.51 365 THR A N 1
ATOM 2802 C CA . THR A 1 365 ? 22.172 63.714 321.777 1.00 56.23 365 THR A CA 1
ATOM 2803 C C . THR A 1 365 ? 21.015 63.118 322.543 1.00 59.88 365 THR A C 1
ATOM 2804 O O . THR A 1 365 ? 20.361 62.225 322.024 1.00 60.48 365 THR A O 1
ATOM 2808 N N . THR A 1 366 ? 20.794 63.550 323.785 1.00 57.92 366 THR A N 1
ATOM 2809 C CA . THR A 1 366 ? 19.643 63.076 324.539 1.00 55.48 366 THR A CA 1
ATOM 2810 C C . THR A 1 366 ? 18.517 64.078 324.495 1.00 57.18 366 THR A C 1
ATOM 2811 O O . THR A 1 366 ? 17.504 63.864 325.146 1.00 58.89 366 THR A O 1
ATOM 2815 N N . SER A 1 367 ? 18.682 65.204 323.803 1.00 57.74 367 SER A N 1
ATOM 2816 C CA . SER A 1 367 ? 17.596 66.211 323.789 1.00 57.07 367 SER A CA 1
ATOM 2817 C C . SER A 1 367 ? 16.405 65.716 322.950 1.00 59.07 367 SER A C 1
ATOM 2818 O O . SER A 1 367 ? 16.561 64.836 322.100 1.00 60.97 367 SER A O 1
ATOM 2821 N N . GLU A 1 368 ? 15.221 66.252 323.188 1.00 64.80 368 GLU A N 1
ATOM 2822 C CA . GLU A 1 368 ? 14.057 65.870 322.364 1.00 69.18 368 GLU A CA 1
ATOM 2823 C C . GLU A 1 368 ? 14.258 66.322 320.895 1.00 66.26 368 GLU A C 1
ATOM 2824 O O . GLU A 1 368 ? 14.007 65.556 319.944 1.00 63.23 368 GLU A O 1
ATOM 2830 N N . ASP A 1 369 ? 14.788 67.529 320.694 1.00 60.93 369 ASP A N 1
ATOM 2831 C CA . ASP A 1 369 ? 14.966 67.999 319.332 1.00 54.65 369 ASP A CA 1
ATOM 2832 C C . ASP A 1 369 ? 15.882 67.071 318.517 1.00 55.89 369 ASP A C 1
ATOM 2833 O O . ASP A 1 369 ? 15.662 66.858 317.317 1.00 59.10 369 ASP A O 1
ATOM 2838 N N . PHE A 1 370 ? 16.927 66.543 319.140 1.00 52.14 370 PHE A N 1
ATOM 2839 C CA . PHE A 1 370 ? 17.840 65.672 318.423 1.00 50.03 370 PHE A CA 1
ATOM 2840 C C . PHE A 1 370 ? 17.099 64.392 318.024 1.00 53.18 370 PHE A C 1
ATOM 2841 O O . PHE A 1 370 ? 17.154 63.955 316.884 1.00 52.43 370 PHE A O 1
ATOM 2849 N N . PHE A 1 371 ? 16.369 63.806 318.961 1.00 55.07 371 PHE A N 1
ATOM 2850 C CA . PHE A 1 371 ? 15.659 62.580 318.669 1.00 58.44 371 PHE A CA 1
ATOM 2851 C C . PHE A 1 371 ? 14.729 62.785 317.454 1.00 56.79 371 PHE A C 1
ATOM 2852 O O . PHE A 1 371 ? 14.623 61.903 316.576 1.00 54.97 371 PHE A O 1
ATOM 2860 N N . ASP A 1 372 ? 14.052 63.930 317.413 1.00 55.86 372 ASP A N 1
ATOM 2861 C CA . ASP A 1 372 ? 13.056 64.196 316.350 1.00 58.56 372 ASP A CA 1
ATOM 2862 C C . ASP A 1 372 ? 13.699 64.410 314.986 1.00 55.75 372 ASP A C 1
ATOM 2863 O O . ASP A 1 372 ? 13.253 63.841 313.992 1.00 54.26 372 ASP A O 1
ATOM 2868 N N . LYS A 1 373 ? 14.803 65.152 314.976 1.00 54.94 373 LYS A N 1
ATOM 2869 C CA . LYS A 1 373 ? 15.592 65.388 313.769 1.00 53.74 373 LYS A CA 1
ATOM 2870 C C . LYS A 1 373 ? 16.022 64.090 313.157 1.00 53.70 373 LYS A C 1
ATOM 2871 O O . LYS A 1 373 ? 15.856 63.856 311.968 1.00 56.69 373 LYS A O 1
ATOM 2877 N N . LEU A 1 374 ? 16.507 63.218 313.996 1.00 53.42 374 LEU A N 1
ATOM 2878 C CA . LEU A 1 374 ? 17.047 61.967 313.548 1.00 58.21 374 LEU A CA 1
ATOM 2879 C C . LEU A 1 374 ? 15.995 60.979 313.081 1.00 55.18 374 LEU A C 1
ATOM 2880 O O . LEU A 1 374 ? 16.200 60.231 312.123 1.00 54.45 374 LEU A O 1
ATOM 2885 N N . THR A 1 375 ? 14.876 60.945 313.769 1.00 54.98 375 THR A N 1
ATOM 2886 C CA . THR A 1 375 ? 13.757 60.187 313.296 1.00 56.96 375 THR A CA 1
ATOM 2887 C C . THR A 1 375 ? 13.431 60.628 311.835 1.00 58.49 375 THR A C 1
ATOM 2888 O O . THR A 1 375 ? 13.273 59.796 310.938 1.00 56.99 375 THR A O 1
ATOM 2892 N N . VAL A 1 376 ? 13.357 61.943 311.611 1.00 57.33 376 VAL A N 1
ATOM 2893 C CA . VAL A 1 376 ? 13.068 62.470 310.275 1.00 56.18 376 VAL A CA 1
ATOM 2894 C C . VAL A 1 376 ? 14.165 62.115 309.276 1.00 53.46 376 VAL A C 1
ATOM 2895 O O . VAL A 1 376 ? 13.855 61.620 308.188 1.00 53.94 376 VAL A O 1
ATOM 2899 N N . GLU A 1 377 ? 15.430 62.286 309.655 1.00 52.25 377 GLU A N 1
ATOM 2900 C CA . GLU A 1 377 ? 16.545 61.941 308.751 1.00 52.00 377 GLU A CA 1
ATOM 2901 C C . GLU A 1 377 ? 16.459 60.472 308.296 1.00 52.89 377 GLU A C 1
ATOM 2902 O O . GLU A 1 377 ? 16.586 60.148 307.126 1.00 53.62 377 GLU A O 1
ATOM 2908 N N . GLN A 1 378 ? 16.143 59.612 309.236 1.00 56.24 378 GLN A N 1
ATOM 2909 C CA . GLN A 1 378 ? 16.074 58.190 309.001 1.00 55.45 378 GLN A CA 1
ATOM 2910 C C . GLN A 1 378 ? 14.878 57.776 308.251 1.00 55.74 378 GLN A C 1
ATOM 2911 O O . GLN A 1 378 ? 14.961 56.852 307.429 1.00 55.77 378 GLN A O 1
ATOM 2917 N N . GLU A 1 379 ? 13.762 58.448 308.503 1.00 58.37 379 GLU A N 1
ATOM 2918 C CA . GLU A 1 379 ? 12.603 58.295 307.625 1.00 62.01 379 GLU A CA 1
ATOM 2919 C C . GLU A 1 379 ? 13.016 58.549 306.136 1.00 61.83 379 GLU A C 1
ATOM 2920 O O . GLU A 1 379 ? 12.831 57.693 305.280 1.00 60.98 379 GLU A O 1
ATOM 2926 N N . PHE A 1 380 ? 13.609 59.700 305.848 1.00 57.51 380 PHE A N 1
ATOM 2927 C CA . PHE A 1 380 ? 13.954 60.024 304.471 1.00 57.64 380 PHE A CA 1
ATOM 2928 C C . PHE A 1 380 ? 14.966 59.048 303.874 1.00 60.22 380 PHE A C 1
ATOM 2929 O O . PHE A 1 380 ? 14.827 58.666 302.715 1.00 63.72 380 PHE A O 1
ATOM 2937 N N . MET A 1 381 ? 15.992 58.666 304.635 1.00 58.40 381 MET A N 1
ATOM 2938 C CA . MET A 1 381 ? 17.026 57.759 304.095 1.00 58.78 381 MET A CA 1
ATOM 2939 C C . MET A 1 381 ? 16.500 56.362 303.844 1.00 61.34 381 MET A C 1
ATOM 2940 O O . MET A 1 381 ? 16.904 55.713 302.912 1.00 66.18 381 MET A O 1
ATOM 2945 N N . SER A 1 382 ? 15.529 55.916 304.616 1.00 65.32 382 SER A N 1
ATOM 2946 C CA . SER A 1 382 ? 14.931 54.604 304.339 1.00 67.64 382 SER A CA 1
ATOM 2947 C C . SER A 1 382 ? 13.767 54.659 303.361 1.00 68.88 382 SER A C 1
ATOM 2948 O O . SER A 1 382 ? 13.068 53.695 303.236 1.00 70.38 382 SER A O 1
ATOM 2951 N N . GLY A 1 383 ? 13.512 55.798 302.728 1.00 74.14 383 GLY A N 1
ATOM 2952 C CA . GLY A 1 383 ? 12.448 55.886 301.688 1.00 76.44 383 GLY A CA 1
ATOM 2953 C C . GLY A 1 383 ? 11.018 56.196 302.068 1.00 75.58 383 GLY A C 1
ATOM 2954 O O . GLY A 1 383 ? 10.150 56.126 301.222 1.00 80.65 383 GLY A O 1
ATOM 2955 N N . ILE A 1 384 ? 10.778 56.585 303.316 1.00 79.58 384 ILE A N 1
ATOM 2956 C CA . ILE A 1 384 ? 9.422 56.893 303.822 1.00 86.13 384 ILE A CA 1
ATOM 2957 C C . ILE A 1 384 ? 8.990 58.375 303.643 1.00 83.16 384 ILE A C 1
ATOM 2958 O O . ILE A 1 384 ? 9.594 59.262 304.230 1.00 80.32 384 ILE A O 1
ATOM 2963 N N . ASP A 1 385 ? 7.916 58.632 302.892 1.00 85.10 385 ASP A N 1
ATOM 2964 C CA . ASP A 1 385 ? 7.280 59.959 302.902 1.00 85.16 385 ASP A CA 1
ATOM 2965 C C . ASP A 1 385 ? 8.211 61.085 302.447 1.00 81.84 385 ASP A C 1
ATOM 2966 O O . ASP A 1 385 ? 8.210 62.196 302.982 1.00 77.60 385 ASP A O 1
ATOM 2971 N N . THR A 1 386 ? 9.008 60.790 301.439 1.00 77.85 386 THR A N 1
ATOM 2972 C CA . THR A 1 386 ? 9.996 61.730 301.019 1.00 74.23 386 THR A CA 1
ATOM 2973 C C . THR A 1 386 ? 9.382 62.725 300.047 1.00 73.75 386 THR A C 1
ATOM 2974 O O . THR A 1 386 ? 10.132 63.502 299.445 1.00 76.39 386 THR A O 1
ATOM 2978 N N . ASP A 1 387 ? 8.058 62.722 299.866 1.00 73.69 387 ASP A N 1
ATOM 2979 C CA . ASP A 1 387 ? 7.424 63.705 298.943 1.00 77.35 387 ASP A CA 1
ATOM 2980 C C . ASP A 1 387 ? 6.387 64.634 299.560 1.00 72.67 387 ASP A C 1
ATOM 2981 O O . ASP A 1 387 ? 5.987 65.567 298.943 1.00 70.22 387 ASP A O 1
ATOM 2986 N N . LYS A 1 388 ? 5.964 64.403 300.787 1.00 80.71 388 LYS A N 1
ATOM 2987 C CA . LYS A 1 388 ? 5.025 65.328 301.421 1.00 77.93 388 LYS A CA 1
ATOM 2988 C C . LYS A 1 388 ? 5.784 66.429 302.152 1.00 67.56 388 LYS A C 1
ATOM 2989 O O . LYS A 1 388 ? 6.915 66.254 302.509 1.00 67.45 388 LYS A O 1
ATOM 2995 N N . VAL A 1 389 ? 5.167 67.569 302.332 1.00 63.65 389 VAL A N 1
ATOM 2996 C CA . VAL A 1 389 ? 5.654 68.570 303.250 1.00 62.56 389 VAL A CA 1
ATOM 2997 C C . VAL A 1 389 ? 5.737 67.909 304.652 1.00 64.43 389 VAL A C 1
ATOM 2998 O O . VAL A 1 389 ? 4.819 67.259 305.085 1.00 61.75 389 VAL A O 1
ATOM 3002 N N . ASN A 1 390 ? 6.846 68.069 305.345 1.00 60.44 390 ASN A N 1
ATOM 3003 C CA . ASN A 1 390 ? 7.096 67.338 306.549 1.00 59.18 390 ASN A CA 1
ATOM 3004 C C . ASN A 1 390 ? 6.843 68.215 307.763 1.00 59.79 390 ASN A C 1
ATOM 3005 O O . ASN A 1 390 ? 7.335 69.350 307.830 1.00 58.54 390 ASN A O 1
ATOM 3010 N N . ASN A 1 391 ? 6.150 67.672 308.754 1.00 60.24 391 ASN A N 1
ATOM 3011 C CA . ASN A 1 391 ? 5.642 68.493 309.864 1.00 61.38 391 ASN A CA 1
ATOM 3012 C C . ASN A 1 391 ? 6.712 68.948 310.845 1.00 58.40 391 ASN A C 1
ATOM 3013 O O . ASN A 1 391 ? 6.610 70.043 311.409 1.00 56.24 391 ASN A O 1
ATOM 3018 N N . TYR A 1 392 ? 7.782 68.182 310.980 1.00 54.45 392 TYR A N 1
ATOM 3019 C CA . TYR A 1 392 ? 8.848 68.606 311.873 1.00 54.04 392 TYR A CA 1
ATOM 3020 C C . TYR A 1 392 ? 9.618 69.752 311.222 1.00 53.89 392 TYR A C 1
ATOM 3021 O O . TYR A 1 392 ? 10.006 70.727 311.903 1.00 48.60 392 TYR A O 1
ATOM 3030 N N . ILE A 1 393 ? 9.829 69.661 309.904 1.00 55.64 393 ILE A N 1
ATOM 3031 C CA . ILE A 1 393 ? 10.533 70.753 309.196 1.00 54.02 393 ILE A CA 1
ATOM 3032 C C . ILE A 1 393 ? 9.718 72.029 309.367 1.00 54.50 393 ILE A C 1
ATOM 3033 O O . ILE A 1 393 ? 10.262 73.057 309.767 1.00 55.70 393 ILE A O 1
ATOM 3038 N N . GLU A 1 394 ? 8.416 71.938 309.129 1.00 54.99 394 GLU A N 1
ATOM 3039 C CA . GLU A 1 394 ? 7.525 73.090 309.296 1.00 61.58 394 GLU A CA 1
ATOM 3040 C C . GLU A 1 394 ? 7.567 73.706 310.713 1.00 56.84 394 GLU A C 1
ATOM 3041 O O . GLU A 1 394 ? 7.665 74.914 310.839 1.00 52.84 394 GLU A O 1
ATOM 3047 N N . ASP A 1 395 ? 7.543 72.874 311.768 1.00 57.99 395 ASP A N 1
ATOM 3048 C CA . ASP A 1 395 ? 7.775 73.358 313.162 1.00 55.81 395 ASP A CA 1
ATOM 3049 C C . ASP A 1 395 ? 9.106 74.101 313.323 1.00 53.86 395 ASP A C 1
ATOM 3050 O O . ASP A 1 395 ? 9.136 75.213 313.900 1.00 51.98 395 ASP A O 1
ATOM 3055 N N . CYS A 1 396 ? 10.184 73.564 312.740 1.00 50.23 396 CYS A N 1
ATOM 3056 C CA . CYS A 1 396 ? 11.480 74.238 312.851 1.00 51.02 396 CYS A CA 1
ATOM 3057 C C . CYS A 1 396 ? 11.493 75.566 312.120 1.00 53.74 396 CYS A C 1
ATOM 3058 O O . CYS A 1 396 ? 12.077 76.542 312.605 1.00 59.79 396 CYS A O 1
ATOM 3061 N N . ILE A 1 397 ? 10.842 75.630 310.951 1.00 53.40 397 ILE A N 1
ATOM 3062 C CA . ILE A 1 397 ? 10.774 76.881 310.247 1.00 50.11 397 ILE A CA 1
ATOM 3063 C C . ILE A 1 397 ? 9.949 77.868 311.040 1.00 50.63 397 ILE A C 1
ATOM 3064 O O . ILE A 1 397 ? 10.323 79.012 311.153 1.00 51.17 397 ILE A O 1
ATOM 3069 N N . ALA A 1 398 ? 8.813 77.440 311.580 1.00 52.07 398 ALA A N 1
ATOM 3070 C CA . ALA A 1 398 ? 7.936 78.351 312.324 1.00 55.23 398 ALA A CA 1
ATOM 3071 C C . ALA A 1 398 ? 8.614 78.902 313.582 1.00 53.92 398 ALA A C 1
ATOM 3072 O O . ALA A 1 398 ? 8.405 80.053 313.971 1.00 51.63 398 ALA A O 1
ATOM 3074 N N . GLN A 1 399 ? 9.440 78.082 314.208 1.00 55.92 399 GLN A N 1
ATOM 3075 C CA . GLN A 1 399 ? 10.134 78.533 315.400 1.00 58.95 399 GLN A CA 1
ATOM 3076 C C . GLN A 1 399 ? 11.400 79.260 315.085 1.00 56.54 399 GLN A C 1
ATOM 3077 O O . GLN A 1 399 ? 12.119 79.686 315.974 1.00 59.61 399 GLN A O 1
ATOM 3083 N N . LYS A 1 400 ? 11.680 79.393 313.800 1.00 57.08 400 LYS A N 1
ATOM 3084 C CA . LYS A 1 400 ? 12.871 80.073 313.344 1.00 52.91 400 LYS A CA 1
ATOM 3085 C C . LYS A 1 400 ? 14.157 79.461 313.981 1.00 52.04 400 LYS A C 1
ATOM 3086 O O . LYS A 1 400 ? 15.032 80.150 314.480 1.00 49.33 400 LYS A O 1
ATOM 3092 N N . HIS A 1 401 ? 14.267 78.147 313.942 1.00 49.89 401 HIS A N 1
ATOM 3093 C CA . HIS A 1 401 ? 15.528 77.530 314.220 1.00 50.14 401 HIS A CA 1
ATOM 3094 C C . HIS A 1 401 ? 16.548 77.952 313.178 1.00 48.94 401 HIS A C 1
ATOM 3095 O O . HIS A 1 401 ? 16.254 78.653 312.223 1.00 54.99 401 HIS A O 1
ATOM 3102 N N . SER A 1 402 ? 17.769 77.517 313.372 1.00 48.67 402 SER A N 1
ATOM 3103 C CA . SER A 1 402 ? 18.863 77.873 312.494 1.00 49.30 402 SER A CA 1
ATOM 3104 C C . SER A 1 402 ? 18.531 77.570 311.002 1.00 48.70 402 SER A C 1
ATOM 3105 O O . SER A 1 402 ? 18.130 76.455 310.586 1.00 50.57 402 SER A O 1
ATOM 3108 N N . LEU A 1 403 ? 18.697 78.565 310.172 1.00 49.35 403 LEU A N 1
ATOM 3109 C CA . LEU A 1 403 ? 18.421 78.376 308.761 1.00 51.55 403 LEU A CA 1
ATOM 3110 C C . LEU A 1 403 ? 19.124 77.151 308.149 1.00 50.71 403 LEU A C 1
ATOM 3111 O O . LEU A 1 403 ? 18.518 76.410 307.354 1.00 51.14 403 LEU A O 1
ATOM 3116 N N . ILE A 1 404 ? 20.388 76.965 308.503 1.00 48.62 404 ILE A N 1
ATOM 3117 C CA . ILE A 1 404 ? 21.164 75.891 307.924 1.00 46.93 404 ILE A CA 1
ATOM 3118 C C . ILE A 1 404 ? 20.703 74.518 308.334 1.00 46.78 404 ILE A C 1
ATOM 3119 O O . ILE A 1 404 ? 20.793 73.563 307.552 1.00 47.55 404 ILE A O 1
ATOM 3124 N N . LYS A 1 405 ? 20.154 74.398 309.548 1.00 47.57 405 LYS A N 1
ATOM 3125 C CA . LYS A 1 405 ? 19.551 73.142 309.960 1.00 45.76 405 LYS A CA 1
ATOM 3126 C C . LYS A 1 405 ? 18.367 72.848 309.057 1.00 48.49 405 LYS A C 1
ATOM 3127 O O . LYS A 1 405 ? 18.173 71.713 308.621 1.00 49.88 405 LYS A O 1
ATOM 3133 N N . VAL A 1 406 ? 17.557 73.868 308.797 1.00 47.29 406 VAL A N 1
ATOM 3134 C CA . VAL A 1 406 ? 16.398 73.678 307.953 1.00 47.64 406 VAL A CA 1
ATOM 3135 C C . VAL A 1 406 ? 16.807 73.302 306.536 1.00 47.71 406 VAL A C 1
ATOM 3136 O O . VAL A 1 406 ? 16.237 72.388 305.954 1.00 46.87 406 VAL A O 1
ATOM 3140 N N . LEU A 1 407 ? 17.809 73.978 306.000 1.00 46.86 407 LEU A N 1
ATOM 3141 C CA . LEU A 1 407 ? 18.223 73.696 304.646 1.00 49.70 407 LEU A CA 1
ATOM 3142 C C . LEU A 1 407 ? 18.775 72.259 304.484 1.00 50.47 407 LEU A C 1
ATOM 3143 O O . LEU A 1 407 ? 18.501 71.561 303.479 1.00 46.37 407 LEU A O 1
ATOM 3148 N N . ARG A 1 408 ? 19.545 71.821 305.459 1.00 49.27 408 ARG A N 1
ATOM 3149 C CA . ARG A 1 408 ? 20.038 70.449 305.405 1.00 48.49 408 ARG A CA 1
ATOM 3150 C C . ARG A 1 408 ? 18.901 69.479 305.313 1.00 46.99 408 ARG A C 1
ATOM 3151 O O . ARG A 1 408 ? 18.967 68.512 304.570 1.00 53.37 408 ARG A O 1
ATOM 3159 N N . LEU A 1 409 ? 17.852 69.741 306.057 1.00 46.34 409 LEU A N 1
ATOM 3160 C CA . LEU A 1 409 ? 16.748 68.817 306.102 1.00 49.59 409 LEU A CA 1
ATOM 3161 C C . LEU A 1 409 ? 15.951 68.809 304.796 1.00 49.35 409 LEU A C 1
ATOM 3162 O O . LEU A 1 409 ? 15.610 67.757 304.305 1.00 50.76 409 LEU A O 1
ATOM 3167 N N . VAL A 1 410 ? 15.618 69.971 304.253 1.00 50.00 410 VAL A N 1
ATOM 3168 C CA . VAL A 1 410 ? 14.859 69.995 302.995 1.00 51.27 410 VAL A CA 1
ATOM 3169 C C . VAL A 1 410 ? 15.719 69.478 301.835 1.00 51.47 410 VAL A C 1
ATOM 3170 O O . VAL A 1 410 ? 15.164 68.900 300.880 1.00 49.47 410 VAL A O 1
ATOM 3174 N N . CYS A 1 411 ? 17.046 69.670 301.897 1.00 49.10 411 CYS A N 1
ATOM 3175 C CA . CYS A 1 411 ? 17.887 69.137 300.828 1.00 49.94 411 CYS A CA 1
ATOM 3176 C C . CYS A 1 411 ? 17.962 67.618 300.912 1.00 51.66 411 CYS A C 1
ATOM 3177 O O . CYS A 1 411 ? 17.943 66.925 299.904 1.00 52.74 411 CYS A O 1
ATOM 3180 N N . LEU A 1 412 ? 17.987 67.087 302.124 1.00 50.07 412 LEU A N 1
ATOM 3181 C CA . LEU A 1 412 ? 17.964 65.658 302.293 1.00 49.12 412 LEU A CA 1
ATOM 3182 C C . LEU A 1 412 ? 16.698 65.063 301.709 1.00 51.12 412 LEU A C 1
ATOM 3183 O O . LEU A 1 412 ? 16.724 64.032 301.009 1.00 54.82 412 LEU A O 1
ATOM 3188 N N . GLN A 1 413 ? 15.573 65.698 302.014 1.00 49.33 413 GLN A N 1
ATOM 3189 C CA . GLN A 1 413 ? 14.321 65.292 301.441 1.00 50.73 413 GLN A CA 1
ATOM 3190 C C . GLN A 1 413 ? 14.389 65.323 299.898 1.00 52.09 413 GLN A C 1
ATOM 3191 O O . GLN A 1 413 ? 13.943 64.375 299.254 1.00 53.34 413 GLN A O 1
ATOM 3197 N N . SER A 1 414 ? 14.999 66.355 299.313 1.00 51.00 414 SER A N 1
ATOM 3198 C CA . SER A 1 414 ? 15.001 66.473 297.852 1.00 55.59 414 SER A CA 1
ATOM 3199 C C . SER A 1 414 ? 15.858 65.363 297.254 1.00 54.83 414 SER A C 1
ATOM 3200 O O . SER A 1 414 ? 15.468 64.668 296.343 1.00 58.00 414 SER A O 1
ATOM 3203 N N . VAL A 1 415 ? 17.032 65.181 297.795 1.00 54.38 415 VAL A N 1
ATOM 3204 C CA . VAL A 1 415 ? 17.917 64.166 297.305 1.00 52.87 415 VAL A CA 1
ATOM 3205 C C . VAL A 1 415 ? 17.333 62.757 297.438 1.00 56.20 415 VAL A C 1
ATOM 3206 O O . VAL A 1 415 ? 17.489 61.968 296.550 1.00 59.55 415 VAL A O 1
ATOM 3210 N N . CYS A 1 416 ? 16.650 62.452 298.530 1.00 55.85 416 CYS A N 1
ATOM 3211 C CA . CYS A 1 416 ? 16.018 61.147 298.690 1.00 59.99 416 CYS A CA 1
ATOM 3212 C C . CYS A 1 416 ? 14.793 60.907 297.830 1.00 60.73 416 CYS A C 1
ATOM 3213 O O . CYS A 1 416 ? 14.378 59.783 297.654 1.00 64.57 416 CYS A O 1
ATOM 3216 N N . ASN A 1 417 ? 14.190 61.974 297.339 1.00 63.04 417 ASN A N 1
ATOM 3217 C CA . ASN A 1 417 ? 13.041 61.913 296.442 1.00 61.82 417 ASN A CA 1
ATOM 3218 C C . ASN A 1 417 ? 13.380 62.193 294.952 1.00 59.36 417 ASN A C 1
ATOM 3219 O O . ASN A 1 417 ? 12.501 62.108 294.107 1.00 55.70 417 ASN A O 1
ATOM 3224 N N . SER A 1 418 ? 14.643 62.471 294.630 1.00 58.43 418 SER A N 1
ATOM 3225 C CA . SER A 1 418 ? 15.035 63.001 293.281 1.00 62.47 418 SER A CA 1
ATOM 3226 C C . SER A 1 418 ? 14.292 64.295 292.918 1.00 61.81 418 SER A C 1
ATOM 3227 O O . SER A 1 418 ? 13.809 64.452 291.807 1.00 70.31 418 SER A O 1
ATOM 3230 N N . GLY A 1 419 ? 14.234 65.223 293.864 1.00 61.57 419 GLY A N 1
ATOM 3231 C CA . GLY A 1 419 ? 13.592 66.491 293.669 1.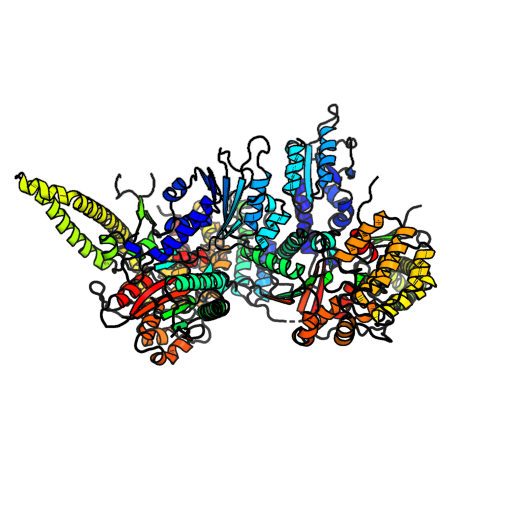00 59.87 419 GLY A CA 1
ATOM 3232 C C . GLY A 1 419 ? 12.271 66.411 294.358 1.00 59.54 419 GLY A C 1
ATOM 3233 O O . GLY A 1 419 ? 11.814 65.349 294.744 1.00 59.45 419 GLY A O 1
ATOM 3234 N N . LEU A 1 420 ? 11.643 67.560 294.507 1.00 60.05 420 LEU A N 1
ATOM 3235 C CA . LEU A 1 420 ? 10.325 67.632 295.109 1.00 59.20 420 LEU A CA 1
ATOM 3236 C C . LEU A 1 420 ? 9.345 68.134 294.054 1.00 62.69 420 LEU A C 1
ATOM 3237 O O . LEU A 1 420 ? 9.727 68.914 293.169 1.00 64.11 420 LEU A O 1
ATOM 3242 N N . LYS A 1 421 ? 8.105 67.696 294.123 1.00 67.06 421 LYS A N 1
ATOM 3243 C CA . LYS A 1 421 ? 7.095 68.235 293.234 1.00 70.54 421 LYS A CA 1
ATOM 3244 C C . LYS A 1 421 ? 7.066 69.748 293.399 1.00 69.30 421 LYS A C 1
ATOM 3245 O O . LYS A 1 421 ? 7.300 70.230 294.508 1.00 65.22 421 LYS A O 1
ATOM 3251 N N . GLN A 1 422 ? 6.787 70.469 292.294 1.00 68.55 422 GLN A N 1
ATOM 3252 C CA . GLN A 1 422 ? 6.668 71.911 292.306 1.00 69.62 422 GLN A CA 1
ATOM 3253 C C . GLN A 1 422 ? 5.969 72.478 293.530 1.00 68.61 422 GLN A C 1
ATOM 3254 O O . GLN A 1 422 ? 6.469 73.401 294.160 1.00 67.46 422 GLN A O 1
ATOM 3260 N N . LYS A 1 423 ? 4.816 71.945 293.870 1.00 70.72 423 LYS A N 1
ATOM 3261 C CA . LYS A 1 423 ? 3.993 72.533 294.940 1.00 76.07 423 LYS A CA 1
ATOM 3262 C C . LYS A 1 423 ? 4.687 72.467 296.277 1.00 72.40 423 LYS A C 1
ATOM 3263 O O . LYS A 1 423 ? 4.634 73.394 297.052 1.00 76.59 423 LYS A O 1
ATOM 3269 N N . VAL A 1 424 ? 5.320 71.339 296.539 1.00 66.55 424 VAL A N 1
ATOM 3270 C CA . VAL A 1 424 ? 6.035 71.130 297.768 1.00 64.25 424 VAL A CA 1
ATOM 3271 C C . VAL A 1 424 ? 7.238 72.036 297.800 1.00 57.80 424 VAL A C 1
ATOM 3272 O O . VAL A 1 424 ? 7.511 72.689 298.779 1.00 58.85 424 VAL A O 1
ATOM 3276 N N . LEU A 1 425 ? 7.997 72.049 296.741 1.00 58.94 425 LEU A N 1
ATOM 3277 C CA . LEU A 1 425 ? 9.262 72.849 296.711 1.00 56.45 425 LEU A CA 1
ATOM 3278 C C . LEU A 1 425 ? 8.978 74.326 296.936 1.00 55.73 425 LEU A C 1
ATOM 3279 O O . LEU A 1 425 ? 9.590 74.955 297.789 1.00 54.65 425 LEU A O 1
ATOM 3284 N N . ASP A 1 426 ? 7.992 74.824 296.201 1.00 57.83 426 ASP A N 1
ATOM 3285 C CA . ASP A 1 426 ? 7.502 76.195 296.304 1.00 59.82 426 ASP A CA 1
ATOM 3286 C C . ASP A 1 426 ? 6.930 76.541 297.691 1.00 59.01 426 ASP A C 1
ATOM 3287 O O . ASP A 1 426 ? 7.040 77.657 298.151 1.00 57.58 426 ASP A O 1
ATOM 3292 N N . TYR A 1 427 ? 6.327 75.583 298.365 1.00 58.24 427 TYR A N 1
ATOM 3293 C CA . TYR A 1 427 ? 5.758 75.833 299.685 1.00 56.50 427 TYR A CA 1
ATOM 3294 C C . TYR A 1 427 ? 6.896 76.022 300.695 1.00 56.00 427 TYR A C 1
ATOM 3295 O O . TYR A 1 427 ? 6.989 77.010 301.406 1.00 57.09 427 TYR A O 1
ATOM 3304 N N . TYR A 1 428 ? 7.825 75.091 300.699 1.00 56.76 428 TYR A N 1
ATOM 3305 C CA . TYR A 1 428 ? 9.075 75.241 301.473 1.00 54.12 428 TYR A CA 1
ATOM 3306 C C . TYR A 1 428 ? 9.756 76.561 301.196 1.00 53.78 428 TYR A C 1
ATOM 3307 O O . TYR A 1 428 ? 10.108 77.259 302.128 1.00 52.30 428 TYR A O 1
ATOM 3316 N N . LYS A 1 429 ? 9.888 76.951 299.922 1.00 56.31 429 LYS A N 1
ATOM 3317 C CA . LYS A 1 429 ? 10.632 78.178 299.605 1.00 54.88 429 LYS A CA 1
ATOM 3318 C C . LYS A 1 429 ? 9.959 79.454 300.089 1.00 53.92 429 LYS A C 1
ATOM 3319 O O . LYS A 1 429 ? 10.598 80.338 300.673 1.00 53.44 429 LYS A O 1
ATOM 3325 N N . ARG A 1 430 ? 8.666 79.547 299.877 1.00 53.28 430 ARG A N 1
ATOM 3326 C CA . ARG A 1 430 ? 7.930 80.728 300.340 1.00 53.86 430 ARG A CA 1
ATOM 3327 C C . ARG A 1 430 ? 8.059 80.904 301.853 1.00 53.33 430 ARG A C 1
ATOM 3328 O O . ARG A 1 430 ? 8.326 81.994 302.316 1.00 51.46 430 ARG A O 1
ATOM 3336 N N . GLU A 1 431 ? 7.939 79.821 302.616 1.00 54.91 431 GLU A N 1
ATOM 3337 C CA . GLU A 1 431 ? 8.021 79.952 304.067 1.00 57.93 431 GLU A CA 1
ATOM 3338 C C . GLU A 1 431 ? 9.443 80.213 304.543 1.00 53.56 431 GLU A C 1
ATOM 3339 O O . GLU A 1 431 ? 9.634 80.976 305.490 1.00 51.73 431 GLU A O 1
ATOM 3345 N N . ILE A 1 432 ? 10.444 79.722 303.811 1.00 51.95 432 ILE A N 1
ATOM 3346 C CA . ILE A 1 432 ? 11.842 80.089 304.113 1.00 49.37 432 ILE A CA 1
ATOM 3347 C C . ILE A 1 432 ? 12.074 81.561 303.857 1.00 52.08 432 ILE A C 1
ATOM 3348 O O . ILE A 1 432 ? 12.594 82.219 304.708 1.00 59.36 432 ILE A O 1
ATOM 3353 N N . LEU A 1 433 ? 11.669 82.101 302.712 1.00 52.83 433 LEU A N 1
ATOM 3354 C CA . LEU A 1 433 ? 11.834 83.544 302.466 1.00 50.80 433 LEU A CA 1
ATOM 3355 C C . LEU A 1 433 ? 11.043 84.457 303.408 1.00 51.46 433 LEU A C 1
ATOM 3356 O O . LEU A 1 433 ? 11.508 85.516 303.811 1.00 48.94 433 LEU A O 1
ATOM 3361 N N . GLN A 1 434 ? 9.818 84.082 303.709 1.00 52.81 434 GLN A N 1
ATOM 3362 C CA . GLN A 1 434 ? 9.044 84.878 304.665 1.00 52.50 434 GLN A CA 1
ATOM 3363 C C . GLN A 1 434 ? 9.667 84.919 306.069 1.00 50.87 434 GLN A C 1
ATOM 3364 O O . GLN A 1 434 ? 9.627 85.954 306.747 1.00 49.44 434 GLN A O 1
ATOM 3370 N N . THR A 1 435 ? 10.214 83.800 306.489 1.00 48.90 435 THR A N 1
ATOM 3371 C CA . THR A 1 435 ? 10.728 83.689 307.827 1.00 50.20 435 THR A CA 1
ATOM 3372 C C . THR A 1 435 ? 12.156 84.266 307.962 1.00 52.22 435 THR A C 1
ATOM 3373 O O . THR A 1 435 ? 12.484 84.938 308.960 1.00 53.06 435 THR A O 1
ATOM 3377 N N . TYR A 1 436 ? 13.015 83.972 306.984 1.00 50.64 436 TYR A N 1
ATOM 3378 C CA . TYR A 1 436 ? 14.450 84.303 307.084 1.00 50.20 436 TYR A CA 1
ATOM 3379 C C . TYR A 1 436 ? 14.856 85.528 306.246 1.00 50.30 436 TYR A C 1
ATOM 3380 O O . TYR A 1 436 ? 15.896 86.106 306.504 1.00 53.00 436 TYR A O 1
ATOM 3389 N N . GLY A 1 437 ? 14.049 85.910 305.244 1.00 48.25 437 GLY A N 1
ATOM 3390 C CA . GLY A 1 437 ? 14.306 87.094 304.433 1.00 46.82 437 GLY A CA 1
ATOM 3391 C C . GLY A 1 437 ? 14.416 86.806 302.956 1.00 47.22 437 GLY A C 1
ATOM 3392 O O . GLY A 1 437 ? 14.968 85.778 302.565 1.00 43.46 437 GLY A O 1
ATOM 3393 N N . TYR A 1 438 ? 13.917 87.729 302.130 1.00 47.98 438 TYR A N 1
ATOM 3394 C CA . TYR A 1 438 ? 14.012 87.599 300.674 1.00 48.71 438 TYR A CA 1
ATOM 3395 C C . TYR A 1 438 ? 15.435 87.364 300.204 1.00 48.90 438 TYR A C 1
ATOM 3396 O O . TYR A 1 438 ? 15.672 86.620 299.283 1.00 48.06 438 TYR A O 1
ATOM 3405 N N . GLU A 1 439 ? 16.396 88.027 300.819 1.00 50.92 439 GLU A N 1
ATOM 3406 C CA . GLU A 1 439 ? 17.800 87.898 300.390 1.00 52.40 439 GLU A CA 1
ATOM 3407 C C . GLU A 1 439 ? 18.255 86.441 300.205 1.00 51.22 439 GLU A C 1
ATOM 3408 O O . GLU A 1 439 ? 19.185 86.185 299.494 1.00 52.03 439 GLU A O 1
ATOM 3414 N N . HIS A 1 440 ? 17.597 85.467 300.833 1.00 52.35 440 HIS A N 1
ATOM 3415 C CA . HIS A 1 440 ? 18.031 84.061 300.739 1.00 48.98 440 HIS A CA 1
ATOM 3416 C C . HIS A 1 440 ? 17.551 83.371 299.467 1.00 52.59 440 HIS A C 1
ATOM 3417 O O . HIS A 1 440 ? 17.873 82.176 299.239 1.00 51.81 440 HIS A O 1
ATOM 3424 N N . ILE A 1 441 ? 16.808 84.095 298.618 1.00 49.71 441 ILE A N 1
ATOM 3425 C CA . ILE A 1 441 ? 16.458 83.510 297.366 1.00 52.55 441 ILE A CA 1
ATOM 3426 C C . ILE A 1 441 ? 17.729 83.143 296.576 1.00 53.00 441 ILE A C 1
ATOM 3427 O O . ILE A 1 441 ? 17.763 82.196 295.795 1.00 55.43 441 ILE A O 1
ATOM 3432 N N . LEU A 1 442 ? 18.786 83.888 296.785 1.00 54.33 442 LEU A N 1
ATOM 3433 C CA . LEU A 1 442 ? 20.052 83.539 296.184 1.00 56.37 442 LEU A CA 1
ATOM 3434 C C . LEU A 1 442 ? 20.594 82.202 296.697 1.00 50.83 442 LEU A C 1
ATOM 3435 O O . LEU A 1 442 ? 21.010 81.327 295.921 1.00 49.90 442 LEU A O 1
ATOM 3440 N N . THR A 1 443 ? 20.561 82.009 298.006 1.00 50.93 443 THR A N 1
ATOM 3441 C CA . THR A 1 443 ? 20.925 80.703 298.565 1.00 47.71 443 THR A CA 1
ATOM 3442 C C . THR A 1 443 ? 20.091 79.522 297.956 1.00 47.41 443 THR A C 1
ATOM 3443 O O . THR A 1 443 ? 20.633 78.466 297.649 1.00 41.12 443 THR A O 1
ATOM 3447 N N . LEU A 1 444 ? 18.776 79.722 297.769 1.00 47.03 444 LEU A N 1
ATOM 3448 C CA . LEU A 1 444 ? 17.903 78.680 297.189 1.00 47.95 444 LEU A CA 1
ATOM 3449 C C . LEU A 1 444 ? 18.257 78.371 295.754 1.00 47.48 444 LEU A C 1
ATOM 3450 O O . LEU A 1 444 ? 18.383 77.239 295.368 1.00 48.23 444 LEU A O 1
ATOM 3455 N N . HIS A 1 445 ? 18.433 79.387 294.960 1.00 49.20 445 HIS A N 1
ATOM 3456 C CA . HIS A 1 445 ? 18.933 79.177 293.599 1.00 50.82 445 HIS A CA 1
ATOM 3457 C C . HIS A 1 445 ? 20.272 78.440 293.579 1.00 50.58 445 HIS A C 1
ATOM 3458 O O . HIS A 1 445 ? 20.470 77.569 292.724 1.00 52.15 445 HIS A O 1
ATOM 3465 N N . ASN A 1 446 ? 21.184 78.768 294.488 1.00 46.30 446 ASN A N 1
ATOM 3466 C CA . ASN A 1 446 ? 22.456 78.053 294.466 1.00 47.12 446 ASN A CA 1
ATOM 3467 C C . ASN A 1 446 ? 22.258 76.564 294.795 1.00 48.97 446 ASN A C 1
ATOM 3468 O O . ASN A 1 446 ? 22.907 75.717 294.200 1.00 46.34 446 ASN A O 1
ATOM 3473 N N . LEU A 1 447 ? 21.337 76.262 295.720 1.00 49.07 447 LEU A N 1
ATOM 3474 C CA . LEU A 1 447 ? 21.074 74.905 296.112 1.00 49.71 447 LEU A CA 1
ATOM 3475 C C . LEU A 1 447 ? 20.464 74.160 294.967 1.00 48.52 447 LEU A C 1
ATOM 3476 O O . LEU A 1 447 ? 20.727 72.984 294.763 1.00 49.75 447 LEU A O 1
ATOM 3481 N N . GLU A 1 448 ? 19.680 74.854 294.171 1.00 50.36 448 GLU A N 1
ATOM 3482 C CA . GLU A 1 448 ? 19.093 74.200 293.024 1.00 51.76 448 GLU A CA 1
ATOM 3483 C C . GLU A 1 448 ? 20.201 73.836 291.989 1.00 52.46 448 GLU A C 1
ATOM 3484 O O . GLU A 1 448 ? 20.194 72.756 291.402 1.00 50.29 448 GLU A O 1
ATOM 3490 N N . LYS A 1 449 ? 21.123 74.752 291.748 1.00 52.57 449 LYS A N 1
ATOM 3491 C CA . LYS A 1 449 ? 22.120 74.517 290.716 1.00 58.50 449 LYS A CA 1
ATOM 3492 C C . LYS A 1 449 ? 23.083 73.395 291.145 1.00 55.04 449 LYS A C 1
ATOM 3493 O O . LYS A 1 449 ? 23.498 72.619 290.345 1.00 51.33 449 LYS A O 1
ATOM 3499 N N . ALA A 1 450 ? 23.363 73.303 292.431 1.00 52.72 450 ALA A N 1
ATOM 3500 C CA . ALA A 1 450 ? 24.113 72.205 292.997 1.00 51.09 450 ALA A CA 1
ATOM 3501 C C . ALA A 1 450 ? 23.428 70.837 292.885 1.00 51.78 450 ALA A C 1
ATOM 3502 O O . ALA A 1 450 ? 24.051 69.839 293.188 1.00 51.08 450 ALA A O 1
ATOM 3504 N N . GLY A 1 451 ? 22.137 70.792 292.546 1.00 52.79 451 GLY A N 1
ATOM 3505 C CA . GLY A 1 451 ? 21.360 69.541 292.626 1.00 52.13 451 GLY A CA 1
ATOM 3506 C C . GLY A 1 451 ? 20.820 69.139 294.026 1.00 51.98 451 GLY A C 1
ATOM 3507 O O . GLY A 1 451 ? 20.367 68.007 294.199 1.00 48.24 451 GLY A O 1
ATOM 3508 N N . LEU A 1 452 ? 20.867 70.046 295.004 1.00 46.40 452 LEU A N 1
ATOM 3509 C CA . LEU A 1 452 ? 20.462 69.728 296.371 1.00 46.34 452 LEU A CA 1
ATOM 3510 C C . LEU A 1 452 ? 18.994 70.003 296.699 1.00 48.00 452 LEU A C 1
ATOM 3511 O O . LEU A 1 452 ? 18.431 69.353 297.534 1.00 51.16 452 LEU A O 1
ATOM 3516 N N . LEU A 1 453 ? 18.381 71.000 296.071 1.00 50.51 453 LEU A N 1
ATOM 3517 C CA . LEU A 1 453 ? 17.011 71.352 296.352 1.00 48.43 453 LEU A CA 1
ATOM 3518 C C . LEU A 1 453 ? 16.381 71.804 295.051 1.00 51.97 453 LEU A C 1
ATOM 3519 O O . LEU A 1 453 ? 16.565 72.954 294.627 1.00 49.98 453 LEU A O 1
ATOM 3524 N N . LYS A 1 454 ? 15.694 70.869 294.395 1.00 53.49 454 LYS A N 1
ATOM 3525 C CA . LYS A 1 454 ? 15.324 71.058 292.997 1.00 57.30 454 LYS A CA 1
ATOM 3526 C C . LYS A 1 454 ? 13.996 70.411 292.725 1.00 60.21 454 LYS A C 1
ATOM 3527 O O . LYS A 1 454 ? 13.503 69.620 293.542 1.00 61.27 454 LYS A O 1
ATOM 3533 N N . PRO A 1 455 ? 13.385 70.773 291.606 1.00 60.33 455 PRO A N 1
ATOM 3534 C CA . PRO A 1 455 ? 12.162 70.122 291.198 1.00 65.27 455 PRO A CA 1
ATOM 3535 C C . PRO A 1 455 ? 12.439 68.737 290.666 1.00 68.22 455 PRO A C 1
ATOM 3536 O O . PRO A 1 455 ? 13.479 68.489 290.052 1.00 64.17 455 PRO A O 1
ATOM 3540 N N . GLN A 1 456 ? 11.526 67.840 290.984 1.00 73.68 456 GLN A N 1
ATOM 3541 C CA . GLN A 1 456 ? 11.505 66.513 290.429 1.00 76.71 456 GLN A CA 1
ATOM 3542 C C . GLN A 1 456 ? 11.161 66.657 288.961 1.00 83.26 456 GLN A C 1
ATOM 3543 O O . GLN A 1 456 ? 10.317 67.491 288.626 1.00 79.51 456 GLN A O 1
ATOM 3549 N N . THR A 1 457 ? 11.786 65.860 288.084 1.00 89.56 457 THR A N 1
ATOM 3550 C CA . THR A 1 457 ? 11.358 65.820 286.658 1.00 94.99 457 THR A CA 1
ATOM 3551 C C . THR A 1 457 ? 10.720 64.481 286.286 1.00 96.89 457 THR A C 1
ATOM 3552 O O . THR A 1 457 ? 11.152 63.404 286.733 1.00 94.43 457 THR A O 1
ATOM 3556 N N . GLY A 1 458 ? 9.678 64.566 285.460 1.00 99.61 458 GLY A N 1
ATOM 3557 C CA . GLY A 1 458 ? 8.765 63.446 285.230 1.00 103.78 458 GLY A CA 1
ATOM 3558 C C . GLY A 1 458 ? 8.199 63.079 286.584 1.00 105.38 458 GLY A C 1
ATOM 3559 O O . GLY A 1 458 ? 8.316 63.854 287.547 1.00 105.53 458 GLY A O 1
ATOM 3560 N N . GLY A 1 459 ? 7.602 61.905 286.686 1.00 102.20 459 GLY A N 1
ATOM 3561 C CA . GLY A 1 459 ? 7.330 61.351 288.007 1.00 105.21 459 GLY A CA 1
ATOM 3562 C C . GLY A 1 459 ? 8.493 60.518 288.539 1.00 104.14 459 GLY A C 1
ATOM 3563 O O . GLY A 1 459 ? 8.339 59.865 289.566 1.00 99.30 459 GLY A O 1
ATOM 3564 N N . ARG A 1 460 ? 9.643 60.538 287.840 1.00 104.79 460 ARG A N 1
ATOM 3565 C CA . ARG A 1 460 ? 10.701 59.520 287.998 1.00 103.37 460 ARG A CA 1
ATOM 3566 C C . ARG A 1 460 ? 11.481 59.706 289.323 1.00 97.98 460 ARG A C 1
ATOM 3567 O O . ARG A 1 460 ? 11.828 60.837 289.699 1.00 90.73 460 ARG A O 1
ATOM 3569 N N . ASN A 1 461 ? 11.722 58.614 290.051 1.00 89.35 461 ASN A N 1
ATOM 3570 C CA . ASN A 1 461 ? 12.553 58.696 291.283 1.00 82.22 461 ASN A CA 1
ATOM 3571 C C . ASN A 1 461 ? 13.457 57.513 291.434 1.00 79.62 461 ASN A C 1
ATOM 3572 O O . ASN A 1 461 ? 12.993 56.409 291.754 1.00 75.47 461 ASN A O 1
ATOM 3577 N N . ASN A 1 462 ? 14.749 57.772 291.277 1.00 75.95 462 ASN A N 1
ATOM 3578 C CA . ASN A 1 462 ? 15.738 56.708 291.264 1.00 80.94 462 ASN A CA 1
ATOM 3579 C C . ASN A 1 462 ? 16.397 56.298 292.576 1.00 78.08 462 ASN A C 1
ATOM 3580 O O . ASN A 1 462 ? 17.019 55.227 292.639 1.00 76.64 462 ASN A O 1
ATOM 3585 N N . TYR A 1 463 ? 16.243 57.100 293.624 1.00 75.54 463 TYR A N 1
ATOM 3586 C CA . TYR A 1 463 ? 16.932 56.785 294.866 1.00 79.44 463 TYR A CA 1
ATOM 3587 C C . TYR A 1 463 ? 16.569 55.366 295.355 1.00 72.65 463 TYR A C 1
ATOM 3588 O O . TYR A 1 463 ? 17.469 54.619 295.704 1.00 71.51 463 TYR A O 1
ATOM 3597 N N . PRO A 1 464 ? 15.297 54.966 295.299 1.00 72.22 464 PRO A N 1
ATOM 3598 C CA . PRO A 1 464 ? 15.006 53.588 295.777 1.00 77.52 464 PRO A CA 1
ATOM 3599 C C . PRO A 1 464 ? 15.772 52.467 295.058 1.00 76.85 464 PRO A C 1
ATOM 3600 O O . PRO A 1 464 ? 16.252 51.548 295.739 1.00 74.50 464 PRO A O 1
ATOM 3604 N N . THR A 1 465 ? 15.922 52.553 293.730 1.00 73.84 465 THR A N 1
ATOM 3605 C CA . THR A 1 465 ? 16.749 51.591 293.015 1.00 77.48 465 THR A CA 1
ATOM 3606 C C . THR A 1 465 ? 18.203 51.666 293.503 1.00 76.36 465 THR A C 1
ATOM 3607 O O . THR A 1 465 ? 18.826 50.629 293.749 1.00 76.08 465 THR A O 1
ATOM 3611 N N . ILE A 1 466 ? 18.735 52.883 293.658 1.00 71.54 466 ILE A N 1
ATOM 3612 C CA . ILE A 1 466 ? 20.101 53.058 294.142 1.00 68.26 466 ILE A CA 1
ATOM 3613 C C . ILE A 1 466 ? 20.256 52.560 295.569 1.00 67.33 466 ILE A C 1
ATOM 3614 O O . ILE A 1 466 ? 21.214 51.858 295.881 1.00 68.30 466 ILE A O 1
ATOM 3619 N N . ARG A 1 467 ? 19.287 52.859 296.415 1.00 65.62 467 ARG A N 1
ATOM 3620 C CA . ARG A 1 467 ? 19.344 52.438 297.821 1.00 69.40 467 ARG A CA 1
ATOM 3621 C C . ARG A 1 467 ? 19.265 50.900 297.976 1.00 70.74 467 ARG A C 1
ATOM 3622 O O . ARG A 1 467 ? 20.108 50.283 298.630 1.00 69.55 467 ARG A O 1
ATOM 3630 N N . LYS A 1 468 ? 18.247 50.305 297.393 1.00 72.65 468 LYS A N 1
ATOM 3631 C CA . LYS A 1 468 ? 18.048 48.881 297.516 1.00 80.26 468 LYS A CA 1
ATOM 3632 C C . LYS A 1 468 ? 19.265 48.140 296.894 1.00 78.09 468 LYS A C 1
ATOM 3633 O O . LYS A 1 468 ? 19.853 47.268 297.554 1.00 75.41 468 LYS A O 1
ATOM 3639 N N . THR A 1 469 ? 19.718 48.545 295.704 1.00 75.18 469 THR A N 1
ATOM 3640 C CA . THR A 1 469 ? 20.814 47.838 295.024 1.00 76.24 469 THR A CA 1
ATOM 3641 C C . THR A 1 469 ? 22.181 47.910 295.738 1.00 75.18 469 THR A C 1
ATOM 3642 O O . THR A 1 469 ? 22.853 46.912 295.819 1.00 73.42 469 THR A O 1
ATOM 3646 N N . LEU A 1 470 ? 22.593 49.088 296.214 1.00 70.38 470 LEU A N 1
ATOM 3647 C CA . LEU A 1 470 ? 23.837 49.244 296.956 1.00 69.06 470 LEU A CA 1
ATOM 3648 C C . LEU A 1 470 ? 23.712 49.014 298.469 1.00 71.35 470 LEU A C 1
ATOM 3649 O O . LEU A 1 470 ? 24.685 49.255 299.201 1.00 65.82 470 LEU A O 1
ATOM 3654 N N . ARG A 1 471 ? 22.552 48.512 298.922 1.00 73.26 471 ARG A N 1
ATOM 3655 C CA . ARG A 1 471 ? 22.292 48.235 300.343 1.00 76.30 471 ARG A CA 1
ATOM 3656 C C . ARG A 1 471 ? 22.629 49.478 301.186 1.00 69.20 471 ARG A C 1
ATOM 3657 O O . ARG A 1 471 ? 23.403 49.415 302.102 1.00 71.49 471 ARG A O 1
ATOM 3665 N N . LEU A 1 472 ? 22.057 50.621 300.838 1.00 66.50 472 LEU A N 1
ATOM 3666 C CA . LEU A 1 472 ? 22.372 51.897 301.512 1.00 63.00 472 LEU A CA 1
ATOM 3667 C C . LEU A 1 472 ? 21.642 52.158 302.810 1.00 59.74 472 LEU A C 1
ATOM 3668 O O . LEU A 1 472 ? 22.106 52.980 303.622 1.00 56.67 472 LEU A O 1
ATOM 3673 N N . TRP A 1 473 ? 20.513 51.504 303.028 1.00 60.97 473 TRP A N 1
ATOM 3674 C CA . TRP A 1 473 ? 19.859 51.604 304.344 1.00 65.60 473 TRP A CA 1
ATOM 3675 C C . TRP A 1 473 ? 19.707 50.208 304.938 1.00 69.62 473 TRP A C 1
ATOM 3676 O O . TRP A 1 473 ? 19.291 49.318 304.241 1.00 71.52 473 TRP A O 1
ATOM 3687 N N . MET A 1 474 ? 20.040 50.027 306.212 1.00 75.09 474 MET A N 1
ATOM 3688 C CA . MET A 1 474 ? 19.795 48.766 306.923 1.00 79.84 474 MET A CA 1
ATOM 3689 C C . MET A 1 474 ? 19.160 49.052 308.291 1.00 77.32 474 MET A C 1
ATOM 3690 O O . MET A 1 474 ? 19.530 50.002 308.965 1.00 74.06 474 MET A O 1
ATOM 3695 N N . ASP A 1 475 ? 18.213 48.229 308.724 1.00 78.65 475 ASP A N 1
ATOM 3696 C CA . ASP A 1 475 ? 17.673 48.365 310.085 1.00 82.32 475 ASP A CA 1
ATOM 3697 C C . ASP A 1 475 ? 18.509 47.573 311.092 1.00 77.58 475 ASP A C 1
ATOM 3698 O O . ASP A 1 475 ? 19.256 46.634 310.711 1.00 74.64 475 ASP A O 1
ATOM 3703 N N . ASP A 1 476 ? 18.406 47.947 312.370 1.00 78.50 476 ASP A N 1
ATOM 3704 C CA . ASP A 1 476 ? 19.042 47.139 313.475 1.00 88.86 476 ASP A CA 1
ATOM 3705 C C . ASP A 1 476 ? 20.544 46.870 313.263 1.00 86.30 476 ASP A C 1
ATOM 3706 O O . ASP A 1 476 ? 21.029 45.737 313.339 1.00 91.43 476 ASP A O 1
ATOM 3711 N N . VAL A 1 477 ? 21.271 47.932 313.000 1.00 77.57 477 VAL A N 1
ATOM 3712 C CA . VAL A 1 477 ? 22.699 47.837 312.758 1.00 76.69 477 VAL A CA 1
ATOM 3713 C C . VAL A 1 477 ? 23.481 47.673 314.056 1.00 72.17 477 VAL A C 1
ATOM 3714 O O . VAL A 1 477 ? 23.193 48.335 315.038 1.00 62.84 477 VAL A O 1
ATOM 3718 N N . ASN A 1 478 ? 24.516 46.844 314.047 1.00 71.50 478 ASN A N 1
ATOM 3719 C CA . ASN A 1 478 ? 25.373 46.790 315.205 1.00 70.84 478 ASN A CA 1
ATOM 3720 C C . ASN A 1 478 ? 26.263 48.038 315.356 1.00 66.36 478 ASN A C 1
ATOM 3721 O O . ASN A 1 478 ? 27.145 48.254 314.565 1.00 63.38 478 ASN A O 1
ATOM 3726 N N . GLU A 1 479 ? 26.031 48.794 316.427 1.00 64.52 479 GLU A N 1
ATOM 3727 C CA . GLU A 1 479 ? 26.809 49.970 316.766 1.00 65.40 479 GLU A CA 1
ATOM 3728 C C . GLU A 1 479 ? 28.002 49.704 317.687 1.00 64.96 479 GLU A C 1
ATOM 3729 O O . GLU A 1 479 ? 28.922 50.501 317.765 1.00 64.32 479 GLU A O 1
ATOM 3735 N N . GLN A 1 480 ? 27.992 48.588 318.381 1.00 71.47 480 GLN A N 1
ATOM 3736 C CA . GLN A 1 480 ? 29.016 48.319 319.385 1.00 72.03 480 GLN A CA 1
ATOM 3737 C C . GLN A 1 480 ? 30.186 47.549 318.808 1.00 69.56 480 GLN A C 1
ATOM 3738 O O . GLN A 1 480 ? 31.309 47.848 319.127 1.00 63.50 480 GLN A O 1
ATOM 3744 N N . ASN A 1 481 ? 29.897 46.531 317.995 1.00 75.78 481 ASN A N 1
ATOM 3745 C CA . ASN A 1 481 ? 30.905 45.737 317.254 1.00 73.37 481 ASN A CA 1
ATOM 3746 C C . ASN A 1 481 ? 30.493 45.709 315.830 1.00 67.38 481 ASN A C 1
ATOM 3747 O O . ASN A 1 481 ? 29.761 44.830 315.396 1.00 66.43 481 ASN A O 1
ATOM 3752 N N . PRO A 1 482 ? 30.875 46.736 315.106 1.00 67.01 482 PRO A N 1
ATOM 3753 C CA . PRO A 1 482 ? 30.258 46.882 313.796 1.00 70.60 482 PRO A CA 1
ATOM 3754 C C . PRO A 1 482 ? 30.677 45.800 312.802 1.00 69.41 482 PRO A C 1
ATOM 3755 O O . PRO A 1 482 ? 31.787 45.262 312.881 1.00 66.18 482 PRO A O 1
ATOM 3759 N N . THR A 1 483 ? 29.780 45.522 311.868 1.00 69.13 483 THR A N 1
ATOM 3760 C CA . THR A 1 483 ? 30.068 44.619 310.760 1.00 71.81 483 THR A CA 1
ATOM 3761 C C . THR A 1 483 ? 29.946 45.312 309.425 1.00 69.66 483 THR A C 1
ATOM 3762 O O . THR A 1 483 ? 30.226 44.700 308.426 1.00 72.22 483 THR A O 1
ATOM 3766 N N . ASP A 1 484 ? 29.500 46.560 309.378 1.00 66.54 484 ASP A N 1
ATOM 3767 C CA . ASP A 1 484 ? 29.334 47.202 308.088 1.00 63.82 484 ASP A CA 1
ATOM 3768 C C . ASP A 1 484 ? 29.484 48.706 308.174 1.00 59.26 484 ASP A C 1
ATOM 3769 O O . ASP A 1 484 ? 29.292 49.274 309.230 1.00 59.34 484 ASP A O 1
ATOM 3774 N N . ILE A 1 485 ? 29.837 49.347 307.061 1.00 56.99 485 ILE A N 1
ATOM 3775 C CA . ILE A 1 485 ? 30.080 50.788 307.078 1.00 52.75 485 ILE A CA 1
ATOM 3776 C C . ILE A 1 485 ? 28.868 51.578 307.513 1.00 54.41 485 ILE A C 1
ATOM 3777 O O . ILE A 1 485 ? 28.997 52.735 307.879 1.00 52.99 485 ILE A O 1
ATOM 3782 N N . SER A 1 486 ? 27.679 50.986 307.494 1.00 57.26 486 SER A N 1
ATOM 3783 C CA . SER A 1 486 ? 26.501 51.736 307.944 1.00 56.47 486 SER A CA 1
ATOM 3784 C C . SER A 1 486 ? 26.543 52.158 309.429 1.00 53.58 486 SER A C 1
ATOM 3785 O O . SER A 1 486 ? 25.730 52.989 309.839 1.00 50.00 486 SER A O 1
ATOM 3788 N N . TYR A 1 487 ? 27.446 51.584 310.239 1.00 52.91 487 TYR A N 1
ATOM 3789 C CA . TYR A 1 487 ? 27.476 51.912 311.672 1.00 53.65 487 TYR A CA 1
ATOM 3790 C C . TYR A 1 487 ? 27.700 53.443 311.910 1.00 56.03 487 TYR A C 1
ATOM 3791 O O . TYR A 1 487 ? 27.200 53.996 312.867 1.00 51.23 487 TYR A O 1
ATOM 3800 N N . VAL A 1 488 ? 28.386 54.120 310.984 1.00 53.06 488 VAL A N 1
ATOM 3801 C CA . VAL A 1 488 ? 28.740 55.494 311.203 1.00 53.20 488 VAL A CA 1
ATOM 3802 C C . VAL A 1 488 ? 27.527 56.450 311.181 1.00 52.60 488 VAL A C 1
ATOM 3803 O O . VAL A 1 488 ? 27.625 57.582 311.697 1.00 50.44 488 VAL A O 1
ATOM 3807 N N . TYR A 1 489 ? 26.465 56.053 310.470 1.00 52.83 489 TYR A N 1
ATOM 3808 C CA . TYR A 1 489 ? 25.180 56.768 310.463 1.00 50.25 489 TYR A CA 1
ATOM 3809 C C . TYR A 1 489 ? 24.034 55.900 311.007 1.00 50.86 489 TYR A C 1
ATOM 3810 O O . TYR A 1 489 ? 22.910 56.109 310.660 1.00 51.79 489 TYR A O 1
ATOM 3819 N N . SER A 1 490 ? 24.342 54.933 311.865 1.00 53.22 490 SER A N 1
ATOM 3820 C CA . SER A 1 490 ? 23.345 54.049 312.459 1.00 55.02 490 SER A CA 1
ATOM 3821 C C . SER A 1 490 ? 22.330 53.545 311.471 1.00 55.13 490 SER A C 1
ATOM 3822 O O . SER A 1 490 ? 21.173 53.508 311.778 1.00 51.20 490 SER A O 1
ATOM 3825 N N . GLY A 1 491 ? 22.777 53.156 310.281 1.00 57.62 491 GLY A N 1
ATOM 3826 C CA . GLY A 1 491 ? 21.892 52.486 309.353 1.00 58.20 491 GLY A CA 1
ATOM 3827 C C . GLY A 1 491 ? 22.201 52.808 307.940 1.00 58.07 491 GLY A C 1
ATOM 3828 O O . GLY A 1 491 ? 22.005 51.962 307.061 1.00 56.53 491 GLY A O 1
ATOM 3829 N N . TYR A 1 492 ? 22.636 54.058 307.712 1.00 57.95 492 TYR A N 1
ATOM 3830 C CA . TYR A 1 492 ? 22.906 54.555 306.367 1.00 56.00 492 TYR A CA 1
ATOM 3831 C C . TYR A 1 492 ? 24.375 54.304 306.027 1.00 55.78 492 TYR A C 1
ATOM 3832 O O . TYR A 1 492 ? 25.277 54.805 306.723 1.00 52.80 492 TYR A O 1
ATOM 3841 N N . ALA A 1 493 ? 24.586 53.546 304.949 1.00 55.69 493 ALA A N 1
ATOM 3842 C CA . ALA A 1 493 ? 25.910 53.325 304.412 1.00 55.83 493 ALA A CA 1
ATOM 3843 C C . ALA A 1 493 ? 26.273 54.434 303.428 1.00 53.75 493 ALA A C 1
ATOM 3844 O O . ALA A 1 493 ? 25.666 54.534 302.371 1.00 54.80 493 ALA A O 1
ATOM 3846 N N . PRO A 1 494 ? 27.275 55.256 303.739 1.00 52.84 494 PRO A N 1
ATOM 3847 C CA . PRO A 1 494 ? 27.588 56.318 302.761 1.00 55.50 494 PRO A CA 1
ATOM 3848 C C . PRO A 1 494 ? 27.803 55.772 301.335 1.00 58.71 494 PRO A C 1
ATOM 3849 O O . PRO A 1 494 ? 28.566 54.823 301.169 1.00 56.65 494 PRO A O 1
ATOM 3853 N N . LEU A 1 495 ? 27.110 56.350 300.346 1.00 57.10 495 LEU A N 1
ATOM 3854 C CA . LEU A 1 495 ? 27.211 55.901 298.957 1.00 58.50 495 LEU A CA 1
ATOM 3855 C C . LEU A 1 495 ? 28.633 55.957 298.426 1.00 57.19 495 LEU A C 1
ATOM 3856 O O . LEU A 1 495 ? 29.115 55.038 297.797 1.00 58.20 495 LEU A O 1
ATOM 3861 N N . SER A 1 496 ? 29.316 57.043 298.707 1.00 57.27 496 SER A N 1
ATOM 3862 C CA . SER A 1 496 ? 30.707 57.194 298.308 1.00 58.23 496 SER A CA 1
ATOM 3863 C C . SER A 1 496 ? 31.595 56.042 298.727 1.00 55.49 496 SER A C 1
ATOM 3864 O O . SER A 1 496 ? 32.317 55.500 297.921 1.00 53.94 496 SER A O 1
ATOM 3867 N N . VAL A 1 497 ? 31.500 55.642 299.983 1.00 57.83 497 VAL A N 1
ATOM 3868 C CA . VAL A 1 497 ? 32.321 54.556 300.493 1.00 57.86 497 VAL A CA 1
ATOM 3869 C C . VAL A 1 497 ? 31.860 53.217 299.938 1.00 58.85 497 VAL A C 1
ATOM 3870 O O . VAL A 1 497 ? 32.636 52.321 299.695 1.00 60.60 497 VAL A O 1
ATOM 3874 N N . ARG A 1 498 ? 30.576 53.101 299.711 1.00 60.88 498 ARG A N 1
ATOM 3875 C CA . ARG A 1 498 ? 30.043 51.879 299.138 1.00 61.19 498 ARG A CA 1
ATOM 3876 C C . ARG A 1 498 ? 30.584 51.651 297.721 1.00 61.49 498 ARG A C 1
ATOM 3877 O O . ARG A 1 498 ? 30.951 50.533 297.351 1.00 64.81 498 ARG A O 1
ATOM 3885 N N . LEU A 1 499 ? 30.675 52.722 296.946 1.00 62.72 499 LEU A N 1
ATOM 3886 C CA . LEU A 1 499 ? 31.254 52.657 295.603 1.00 61.72 499 LEU A CA 1
ATOM 3887 C C . LEU A 1 499 ? 32.730 52.243 295.673 1.00 65.42 499 LEU A C 1
ATOM 3888 O O . LEU A 1 499 ? 33.199 51.445 294.841 1.00 64.99 499 LEU A O 1
ATOM 3893 N N . ALA A 1 500 ? 33.463 52.764 296.665 1.00 62.05 500 ALA A N 1
ATOM 3894 C CA . ALA A 1 500 ? 34.886 52.433 296.780 1.00 63.34 500 ALA A CA 1
ATOM 3895 C C . ALA A 1 500 ? 35.045 50.949 297.098 1.00 64.88 500 ALA A C 1
ATOM 3896 O O . ALA A 1 500 ? 35.891 50.234 296.560 1.00 64.07 500 ALA A O 1
ATOM 3898 N N . GLN A 1 501 ? 34.200 50.507 297.997 1.00 65.63 501 GLN A N 1
ATOM 3899 C CA . GLN A 1 501 ? 34.221 49.143 298.453 1.00 70.08 501 GLN A CA 1
ATOM 3900 C C . GLN A 1 501 ? 33.989 48.218 297.267 1.00 70.78 501 GLN A C 1
ATOM 3901 O O . GLN A 1 501 ? 34.678 47.234 297.106 1.00 71.47 501 GLN A O 1
ATOM 3907 N N . LEU A 1 502 ? 33.000 48.549 296.446 1.00 71.04 502 LEU A N 1
ATOM 3908 C CA . LEU A 1 502 ? 32.587 47.688 295.349 1.00 73.21 502 LEU A CA 1
ATOM 3909 C C . LEU A 1 502 ? 33.519 47.741 294.145 1.00 77.68 502 LEU A C 1
ATOM 3910 O O . LEU A 1 502 ? 33.536 46.801 293.364 1.00 80.35 502 LEU A O 1
ATOM 3915 N N . LEU A 1 503 ? 34.303 48.810 294.009 1.00 77.59 503 LEU A N 1
ATOM 3916 C CA . LEU A 1 503 ? 35.407 48.839 293.047 1.00 82.29 503 LEU A CA 1
ATOM 3917 C C . LEU A 1 503 ? 36.472 47.766 293.373 1.00 88.09 503 LEU A C 1
ATOM 3918 O O . LEU A 1 503 ? 36.940 47.008 292.508 1.00 84.81 503 LEU A O 1
ATOM 3923 N N . SER A 1 504 ? 36.868 47.750 294.636 1.00 88.53 504 SER A N 1
ATOM 3924 C CA . SER A 1 504 ? 37.812 46.792 295.149 1.00 93.39 504 SER A CA 1
ATOM 3925 C C . SER A 1 504 ? 37.273 45.356 295.030 1.00 94.75 504 SER A C 1
ATOM 3926 O O . SER A 1 504 ? 38.004 44.486 294.601 1.00 96.38 504 SER A O 1
ATOM 3929 N N . ARG A 1 505 ? 36.009 45.115 295.383 1.00 96.98 505 ARG A N 1
ATOM 3930 C CA . ARG A 1 505 ? 35.427 43.761 295.326 1.00 102.31 505 ARG A CA 1
ATOM 3931 C C . ARG A 1 505 ? 33.886 43.767 295.278 1.00 101.62 505 ARG A C 1
ATOM 3932 O O . ARG A 1 505 ? 33.238 44.229 296.223 1.00 100.77 505 ARG A O 1
ATOM 3940 N N . PRO A 1 506 ? 33.285 43.195 294.215 1.00 101.75 506 PRO A N 1
ATOM 3941 C CA . PRO A 1 506 ? 33.864 42.384 293.131 1.00 105.76 506 PRO A CA 1
ATOM 3942 C C . PRO A 1 506 ? 34.288 43.172 291.897 1.00 103.37 506 PRO A C 1
ATOM 3943 O O . PRO A 1 506 ? 34.708 42.562 290.913 1.00 107.42 506 PRO A O 1
ATOM 3947 N N . GLY A 1 507 ? 34.144 44.495 291.925 1.00 94.27 507 GLY A N 1
ATOM 3948 C CA . GLY A 1 507 ? 34.438 45.318 290.760 1.00 90.42 507 GLY A CA 1
ATOM 3949 C C . GLY A 1 507 ? 33.217 46.046 290.235 1.00 88.28 507 GLY A C 1
ATOM 3950 O O . GLY A 1 507 ? 32.077 45.650 290.492 1.00 89.36 507 GLY A O 1
ATOM 3951 N N . TRP A 1 508 ? 33.455 47.110 289.474 1.00 83.03 508 TRP A N 1
ATOM 3952 C CA . TRP A 1 508 ? 32.367 47.964 289.065 1.00 84.27 508 TRP A CA 1
ATOM 3953 C C . TRP A 1 508 ? 31.518 47.371 287.943 1.00 92.46 508 TRP A C 1
ATOM 3954 O O . TRP A 1 508 ? 30.452 47.922 287.647 1.00 92.45 508 TRP A O 1
ATOM 3965 N N . ARG A 1 509 ? 31.953 46.257 287.333 1.00 100.76 509 ARG A N 1
ATOM 3966 C CA . ARG A 1 509 ? 31.124 45.595 286.313 1.00 107.86 509 ARG A CA 1
ATOM 3967 C C . ARG A 1 509 ? 29.797 45.155 286.935 1.00 105.78 509 ARG A C 1
ATOM 3968 O O . ARG A 1 509 ? 28.731 45.300 286.322 1.00 90.05 509 ARG A O 1
ATOM 3976 N N . SER A 1 510 ? 29.850 44.681 288.183 1.00 106.53 510 SER A N 1
ATOM 3977 C CA . SER A 1 510 ? 28.637 44.195 288.853 1.00 102.23 510 SER A CA 1
ATOM 3978 C C . SER A 1 510 ? 27.544 45.261 289.106 1.00 92.69 510 SER A C 1
ATOM 3979 O O . SER A 1 510 ? 26.432 44.905 289.406 1.00 84.22 510 SER A O 1
ATOM 3982 N N . ILE A 1 511 ? 27.843 46.554 288.936 1.00 97.23 511 ILE A N 1
ATOM 3983 C CA . ILE A 1 511 ? 26.862 47.634 289.215 1.00 92.26 511 ILE A CA 1
ATOM 3984 C C . ILE A 1 511 ? 26.753 48.661 288.101 1.00 91.45 511 ILE A C 1
ATOM 3985 O O . ILE A 1 511 ? 26.306 49.810 288.307 1.00 92.80 511 ILE A O 1
ATOM 3990 N N . GLU A 1 512 ? 27.178 48.245 286.922 1.00 96.83 512 GLU A N 1
ATOM 3991 C CA . GLU A 1 512 ? 27.034 49.041 285.713 1.00 98.42 512 GLU A CA 1
ATOM 3992 C C . GLU A 1 512 ? 25.701 49.823 285.673 1.00 91.69 512 GLU A C 1
ATOM 3993 O O . GLU A 1 512 ? 25.704 51.043 285.511 1.00 80.71 512 GLU A O 1
ATOM 3999 N N . GLU A 1 513 ? 24.572 49.134 285.857 1.00 93.69 513 GLU A N 1
ATOM 4000 C CA . GLU A 1 513 ? 23.283 49.787 285.659 1.00 95.21 513 GLU A CA 1
ATOM 4001 C C . GLU A 1 513 ? 23.105 50.940 286.635 1.00 88.22 513 GLU A C 1
ATOM 4002 O O . GLU A 1 513 ? 22.562 51.953 286.278 1.00 89.92 513 GLU A O 1
ATOM 4008 N N . VAL A 1 514 ? 23.622 50.824 287.844 1.00 88.25 514 VAL A N 1
ATOM 4009 C CA . VAL A 1 514 ? 23.495 51.908 288.826 1.00 87.15 514 VAL A CA 1
ATOM 4010 C C . VAL A 1 514 ? 24.457 53.083 288.576 1.00 82.73 514 VAL A C 1
ATOM 4011 O O . VAL A 1 514 ? 24.069 54.252 288.664 1.00 77.55 514 VAL A O 1
ATOM 4015 N N . LEU A 1 515 ? 25.705 52.785 288.244 1.00 80.90 515 LEU A N 1
ATOM 4016 C CA . LEU A 1 515 ? 26.646 53.851 287.862 1.00 78.27 515 LEU A CA 1
ATOM 4017 C C . LEU A 1 515 ? 26.123 54.732 286.729 1.00 78.91 515 LEU A C 1
ATOM 4018 O O . LEU A 1 515 ? 26.345 55.940 286.730 1.00 73.22 515 LEU A O 1
ATOM 4023 N N . ARG A 1 516 ? 25.460 54.122 285.750 1.00 84.24 516 ARG A N 1
ATOM 4024 C CA . ARG A 1 516 ? 24.929 54.896 284.623 1.00 89.77 516 ARG A CA 1
ATOM 4025 C C . ARG A 1 516 ? 23.883 55.908 285.040 1.00 86.32 516 ARG A C 1
ATOM 4026 O O . ARG A 1 516 ? 23.644 56.814 284.279 1.00 80.15 516 ARG A O 1
ATOM 4034 N N . ILE A 1 517 ? 23.256 55.761 286.213 1.00 85.22 517 ILE A N 1
ATOM 4035 C CA . ILE A 1 517 ? 22.318 56.802 286.662 1.00 84.71 517 ILE A CA 1
ATOM 4036 C C . ILE A 1 517 ? 22.891 57.747 287.668 1.00 81.02 517 ILE A C 1
ATOM 4037 O O . ILE A 1 517 ? 22.194 58.616 288.140 1.00 84.95 517 ILE A O 1
ATOM 4042 N N . LEU A 1 518 ? 24.170 57.599 287.975 1.00 79.17 518 LEU A N 1
ATOM 4043 C CA . LEU A 1 518 ? 24.876 58.577 288.787 1.00 73.96 518 LEU A CA 1
ATOM 4044 C C . LEU A 1 518 ? 25.676 59.550 287.893 1.00 71.56 518 LEU A C 1
ATOM 4045 O O . LEU A 1 518 ? 26.082 59.193 286.825 1.00 76.48 518 LEU A O 1
ATOM 4050 N N . PRO A 1 519 ? 25.891 60.796 288.336 1.00 72.66 519 PRO A N 1
ATOM 4051 C CA . PRO A 1 519 ? 26.532 61.839 287.486 1.00 73.57 519 PRO A CA 1
ATOM 4052 C C . PRO A 1 519 ? 27.982 61.600 287.038 1.00 71.39 519 PRO A C 1
ATOM 4053 O O . PRO A 1 519 ? 28.815 61.102 287.790 1.00 74.69 519 PRO A O 1
ATOM 4057 N N . GLY A 1 520 ? 28.247 61.952 285.793 1.00 68.14 520 GLY A N 1
ATOM 4058 C CA . GLY A 1 520 ? 29.570 61.880 285.205 1.00 65.68 520 GLY A CA 1
ATOM 4059 C C . GLY A 1 520 ? 29.920 60.504 284.693 1.00 67.41 520 GLY A C 1
ATOM 4060 O O . GLY A 1 520 ? 29.194 59.529 284.945 1.00 67.07 520 GLY A O 1
ATOM 4061 N N . PRO A 1 521 ? 31.047 60.410 283.978 1.00 65.10 521 PRO A N 1
ATOM 4062 C CA . PRO A 1 521 ? 31.556 59.123 283.548 1.00 67.95 521 PRO A CA 1
ATOM 4063 C C . PRO A 1 521 ? 32.305 58.361 284.634 1.00 72.62 521 PRO A C 1
ATOM 4064 O O . PRO A 1 521 ? 32.872 58.974 285.563 1.00 72.39 521 PRO A O 1
ATOM 4068 N N . HIS A 1 522 ? 32.315 57.037 284.477 1.00 73.24 522 HIS A N 1
ATOM 4069 C CA . HIS A 1 522 ? 33.216 56.150 285.184 1.00 73.27 522 HIS A CA 1
ATOM 4070 C C . HIS A 1 522 ? 34.317 55.735 284.204 1.00 74.14 522 HIS A C 1
ATOM 4071 O O . HIS A 1 522 ? 34.049 55.399 283.090 1.00 75.58 522 HIS A O 1
ATOM 4078 N N . PHE A 1 523 ? 35.565 55.735 284.634 1.00 76.40 523 PHE A N 1
ATOM 4079 C CA . PHE A 1 523 ? 36.674 55.505 283.719 1.00 74.03 523 PHE A CA 1
ATOM 4080 C C . PHE A 1 523 ? 37.854 54.893 284.446 1.00 72.86 523 PHE A C 1
ATOM 4081 O O . PHE A 1 523 ? 37.899 54.858 285.668 1.00 73.82 523 PHE A O 1
ATOM 4089 N N . GLU A 1 524 ? 38.832 54.470 283.673 1.00 75.26 524 GLU A N 1
ATOM 4090 C CA . GLU A 1 524 ? 40.000 53.802 284.180 1.00 79.48 524 GLU A CA 1
ATOM 4091 C C . GLU A 1 524 ? 41.207 54.185 283.284 1.00 80.44 524 GLU A C 1
ATOM 4092 O O . GLU A 1 524 ? 41.059 54.357 282.084 1.00 85.14 524 GLU A O 1
ATOM 4098 N N . GLU A 1 525 ? 42.388 54.361 283.865 1.00 79.09 525 GLU A N 1
ATOM 4099 C CA . GLU A 1 525 ? 43.596 54.639 283.079 1.00 80.63 525 GLU A CA 1
ATOM 4100 C C . GLU A 1 525 ? 44.780 53.944 283.755 1.00 82.82 525 GLU A C 1
ATOM 4101 O O . GLU A 1 525 ? 44.759 53.753 284.946 1.00 81.73 525 GLU A O 1
ATOM 4107 N N . ARG A 1 526 ? 45.797 53.579 282.987 1.00 85.54 526 ARG A N 1
ATOM 4108 C CA . ARG A 1 526 ? 47.063 53.129 283.540 1.00 86.79 526 ARG A CA 1
ATOM 4109 C C . ARG A 1 526 ? 48.172 54.106 283.277 1.00 86.80 526 ARG A C 1
ATOM 4110 O O . ARG A 1 526 ? 48.208 54.840 282.247 1.00 83.06 526 ARG A O 1
ATOM 4118 N N . GLN A 1 527 ? 49.115 54.087 284.199 1.00 83.84 527 GLN A N 1
ATOM 4119 C CA . GLN A 1 527 ? 50.295 54.880 284.036 1.00 86.93 527 GLN A CA 1
ATOM 4120 C C . GLN A 1 527 ? 51.446 53.877 283.953 1.00 91.33 527 GLN A C 1
ATOM 4121 O O . GLN A 1 527 ? 51.548 52.959 284.780 1.00 81.63 527 GLN A O 1
ATOM 4127 N N . PRO A 1 528 ? 52.274 54.017 282.909 1.00 99.15 528 PRO A N 1
ATOM 4128 C CA . PRO A 1 528 ? 53.349 53.039 282.703 1.00 107.22 528 PRO A CA 1
ATOM 4129 C C . PRO A 1 528 ? 54.466 53.155 283.757 1.00 108.52 528 PRO A C 1
ATOM 4130 O O . PRO A 1 528 ? 54.772 54.266 284.233 1.00 110.79 528 PRO A O 1
ATOM 4134 N N . LEU A 1 529 ? 55.002 51.998 284.142 1.00 108.34 529 LEU A N 1
ATOM 4135 C CA . LEU A 1 529 ? 56.142 51.889 285.019 1.00 114.44 529 LEU A CA 1
ATOM 4136 C C . LEU A 1 529 ? 57.401 51.472 284.279 1.00 117.57 529 LEU A C 1
ATOM 4137 O O . LEU A 1 529 ? 57.378 50.570 283.417 1.00 119.62 529 LEU A O 1
ATOM 4142 N N . PRO A 1 530 ? 58.523 52.126 284.617 1.00 118.78 530 PRO A N 1
ATOM 4143 C CA . PRO A 1 530 ? 59.828 51.598 284.194 1.00 116.51 530 PRO A CA 1
ATOM 4144 C C . PRO A 1 530 ? 60.037 50.103 284.510 1.00 115.14 530 PRO A C 1
ATOM 4145 O O . PRO A 1 530 ? 59.540 49.566 285.512 1.00 107.19 530 PRO A O 1
ATOM 4149 N N . THR A 1 531 ? 60.789 49.463 283.630 1.00 117.66 531 THR A N 1
ATOM 4150 C CA . THR A 1 531 ? 61.079 48.048 283.710 1.00 117.18 531 THR A CA 1
ATOM 4151 C C . THR A 1 531 ? 62.276 47.837 284.646 1.00 111.69 531 THR A C 1
ATOM 4152 O O . THR A 1 531 ? 62.139 48.010 285.860 1.00 104.65 531 THR A O 1
ATOM 4156 N N . ASN A 1 542 ? 47.819 43.170 301.113 1.00 99.67 542 ASN A N 1
ATOM 4157 C CA . ASN A 1 542 ? 46.845 44.260 301.055 1.00 99.14 542 ASN A CA 1
ATOM 4158 C C . ASN A 1 542 ? 47.305 45.409 300.132 1.00 94.81 542 ASN A C 1
ATOM 4159 O O . ASN A 1 542 ? 48.386 45.957 300.316 1.00 85.86 542 ASN A O 1
ATOM 4164 N N . ARG A 1 543 ? 46.511 45.761 299.122 1.00 94.33 543 ARG A N 1
ATOM 4165 C CA . ARG A 1 543 ? 46.817 46.926 298.267 1.00 92.02 543 ARG A CA 1
ATOM 4166 C C . ARG A 1 543 ? 46.545 48.272 298.976 1.00 84.38 543 ARG A C 1
ATOM 4167 O O . ARG A 1 543 ? 45.719 48.369 299.884 1.00 74.93 543 ARG A O 1
ATOM 4175 N N . VAL A 1 544 ? 47.232 49.318 298.544 1.00 75.08 544 VAL A N 1
ATOM 4176 C CA . VAL A 1 544 ? 46.962 50.626 299.088 1.00 70.14 544 VAL A CA 1
ATOM 4177 C C . VAL A 1 544 ? 46.292 51.506 298.059 1.00 65.71 544 VAL A C 1
ATOM 4178 O O . VAL A 1 544 ? 46.878 51.783 297.010 1.00 64.68 544 VAL A O 1
ATOM 4182 N N . THR A 1 545 ? 45.061 51.943 298.364 1.00 60.67 545 THR A N 1
ATOM 4183 C CA . THR A 1 545 ? 44.323 52.850 297.514 1.00 55.84 545 THR A CA 1
ATOM 4184 C C . THR A 1 545 ? 44.285 54.289 298.076 1.00 57.13 545 THR A C 1
ATOM 4185 O O . THR A 1 545 ? 43.960 54.516 299.252 1.00 55.02 545 THR A O 1
ATOM 4189 N N . LEU A 1 546 ? 44.612 55.258 297.221 1.00 57.57 546 LEU A N 1
ATOM 4190 C CA . LEU A 1 546 ? 44.461 56.643 297.559 1.00 57.18 546 LEU A CA 1
ATOM 4191 C C . LEU A 1 546 ? 43.121 57.062 296.988 1.00 57.74 546 LEU A C 1
ATOM 4192 O O . LEU A 1 546 ? 42.872 56.911 295.793 1.00 61.92 546 LEU A O 1
ATOM 4197 N N . ILE A 1 547 ? 42.249 57.573 297.855 1.00 56.82 547 ILE A N 1
ATOM 4198 C CA . ILE A 1 547 ? 40.915 57.979 297.463 1.00 51.82 547 ILE A CA 1
ATOM 4199 C C . ILE A 1 547 ? 40.755 59.489 297.679 1.00 51.78 547 ILE A C 1
ATOM 4200 O O . ILE A 1 547 ? 40.945 59.971 298.791 1.00 49.38 547 ILE A O 1
ATOM 4205 N N . PHE A 1 548 ? 40.411 60.204 296.607 1.00 48.41 548 PHE A N 1
ATOM 4206 C CA . PHE A 1 548 ? 40.451 61.644 296.586 1.00 48.53 548 PHE A CA 1
ATOM 4207 C C . PHE A 1 548 ? 39.038 62.172 296.350 1.00 51.45 548 PHE A C 1
ATOM 4208 O O . PHE A 1 548 ? 38.465 62.025 295.258 1.00 52.75 548 PHE A O 1
ATOM 4216 N N . PHE A 1 549 ? 38.474 62.780 297.381 1.00 50.36 549 PHE A N 1
ATOM 4217 C CA . PHE A 1 549 ? 37.176 63.388 297.294 1.00 48.16 549 PHE A CA 1
ATOM 4218 C C . PHE A 1 549 ? 37.276 64.799 296.729 1.00 48.92 549 PHE A C 1
ATOM 4219 O O . PHE A 1 549 ? 37.855 65.695 297.339 1.00 51.17 549 PHE A O 1
ATOM 4227 N N . LEU A 1 550 ? 36.689 65.023 295.569 1.00 51.78 550 LEU A N 1
ATOM 4228 C CA . LEU A 1 550 ? 36.765 66.347 294.927 1.00 48.43 550 LEU A CA 1
ATOM 4229 C C . LEU A 1 550 ? 35.501 67.086 295.274 1.00 46.80 550 LEU A C 1
ATOM 4230 O O . LEU A 1 550 ? 34.445 66.809 294.690 1.00 51.46 550 LEU A O 1
ATOM 4235 N N . GLY A 1 551 ? 35.596 68.026 296.216 1.00 45.57 551 GLY A N 1
ATOM 4236 C CA . GLY A 1 551 ? 34.428 68.797 296.681 1.00 44.92 551 GLY A CA 1
ATOM 4237 C C . GLY A 1 551 ? 34.071 68.595 298.147 1.00 46.87 551 GLY A C 1
ATOM 4238 O O . GLY A 1 551 ? 33.033 69.063 298.574 1.00 52.02 551 GLY A O 1
ATOM 4239 N N . GLY A 1 552 ? 34.879 67.820 298.881 1.00 46.89 552 GLY A N 1
ATOM 4240 C CA . GLY A 1 552 ? 34.749 67.668 300.322 1.00 48.32 552 GLY A CA 1
ATOM 4241 C C . GLY A 1 552 ? 34.515 66.252 300.825 1.00 48.29 552 GLY A C 1
ATOM 4242 O O . GLY A 1 552 ? 34.024 65.368 300.081 1.00 52.54 552 GLY A O 1
ATOM 4243 N N . VAL A 1 553 ? 34.845 66.033 302.091 1.00 43.86 553 VAL A N 1
ATOM 4244 C CA . VAL A 1 553 ? 34.600 64.759 302.744 1.00 44.69 553 VAL A CA 1
ATOM 4245 C C . VAL A 1 553 ? 34.242 64.979 304.230 1.00 42.72 553 VAL A C 1
ATOM 4246 O O . VAL A 1 553 ? 34.697 65.909 304.843 1.00 43.08 553 VAL A O 1
ATOM 4250 N N . THR A 1 554 ? 33.442 64.094 304.799 1.00 43.79 554 THR A N 1
ATOM 4251 C CA . THR A 1 554 ? 33.076 64.179 306.210 1.00 45.33 554 THR A CA 1
ATOM 4252 C C . THR A 1 554 ? 33.903 63.198 307.036 1.00 45.19 554 THR A C 1
ATOM 4253 O O . THR A 1 554 ? 34.346 62.155 306.546 1.00 48.17 554 THR A O 1
ATOM 4257 N N . PHE A 1 555 ? 34.048 63.503 308.306 1.00 44.31 555 PHE A N 1
ATOM 4258 C CA . PHE A 1 555 ? 34.724 62.612 309.191 1.00 42.97 555 PHE A CA 1
ATOM 4259 C C . PHE A 1 555 ? 34.067 61.225 309.291 1.00 46.69 555 PHE A C 1
ATOM 4260 O O . PHE A 1 555 ? 34.737 60.211 309.478 1.00 46.60 555 PHE A O 1
ATOM 4268 N N . ALA A 1 556 ? 32.758 61.161 309.197 1.00 48.50 556 ALA A N 1
ATOM 4269 C CA . ALA A 1 556 ? 32.083 59.851 309.154 1.00 51.90 556 ALA A CA 1
ATOM 4270 C C . ALA A 1 556 ? 32.478 58.984 307.928 1.00 52.23 556 ALA A C 1
ATOM 4271 O O . ALA A 1 556 ? 32.688 57.747 308.039 1.00 50.91 556 ALA A O 1
ATOM 4273 N N . GLU A 1 557 ? 32.566 59.604 306.764 1.00 50.11 557 GLU A N 1
ATOM 4274 C CA . GLU A 1 557 ? 33.088 58.863 305.599 1.00 50.60 557 GLU A CA 1
ATOM 4275 C C . GLU A 1 557 ? 34.519 58.367 305.874 1.00 49.17 557 GLU A C 1
ATOM 4276 O O . GLU A 1 557 ? 34.911 57.272 305.444 1.00 49.13 557 GLU A O 1
ATOM 4282 N N . ILE A 1 558 ? 35.314 59.211 306.539 1.00 44.73 558 ILE A N 1
ATOM 4283 C CA . ILE A 1 558 ? 36.673 58.854 306.824 1.00 44.84 558 ILE A CA 1
ATOM 4284 C C . ILE A 1 558 ? 36.686 57.621 307.738 1.00 47.19 558 ILE A C 1
ATOM 4285 O O . ILE A 1 558 ? 37.449 56.693 307.510 1.00 50.10 558 ILE A O 1
ATOM 4290 N N . ALA A 1 559 ? 35.824 57.604 308.750 1.00 48.15 559 ALA A N 1
ATOM 4291 C CA . ALA A 1 559 ? 35.772 56.488 309.679 1.00 47.46 559 ALA A CA 1
ATOM 4292 C C . ALA A 1 559 ? 35.398 55.215 308.970 1.00 47.90 559 ALA A C 1
ATOM 4293 O O . ALA A 1 559 ? 35.966 54.156 309.240 1.00 51.38 559 ALA A O 1
ATOM 4295 N N . ALA A 1 560 ? 34.414 55.297 308.093 1.00 47.25 560 ALA A N 1
ATOM 4296 C CA . ALA A 1 560 ? 33.988 54.134 307.322 1.00 48.39 560 ALA A CA 1
ATOM 4297 C C . ALA A 1 560 ? 35.128 53.550 306.471 1.00 51.59 560 ALA A C 1
ATOM 4298 O O . ALA A 1 560 ? 35.251 52.314 306.348 1.00 52.02 560 ALA A O 1
ATOM 4300 N N . LEU A 1 561 ? 35.954 54.425 305.899 1.00 51.81 561 LEU A N 1
ATOM 4301 C CA . LEU A 1 561 ? 37.116 53.973 305.112 1.00 54.46 561 LEU A CA 1
ATOM 4302 C C . LEU A 1 561 ? 38.162 53.324 306.006 1.00 54.58 561 LEU A C 1
ATOM 4303 O O . LEU A 1 561 ? 38.779 52.353 305.610 1.00 55.79 561 LEU A O 1
ATOM 4308 N N . ARG A 1 562 ? 38.353 53.867 307.208 1.00 54.42 562 ARG A N 1
ATOM 4309 C CA . ARG A 1 562 ? 39.256 53.237 308.202 1.00 56.34 562 ARG A CA 1
ATOM 4310 C C . ARG A 1 562 ? 38.716 51.868 308.619 1.00 58.16 562 ARG A C 1
ATOM 4311 O O . ARG A 1 562 ? 39.475 50.904 308.774 1.00 59.51 562 ARG A O 1
ATOM 4319 N N . PHE A 1 563 ? 37.394 51.789 308.728 1.00 57.00 563 PHE A N 1
ATOM 4320 C CA . PHE A 1 563 ? 36.759 50.535 309.000 1.00 58.16 563 PHE A CA 1
ATOM 4321 C C . PHE A 1 563 ? 37.064 49.482 307.892 1.00 60.15 563 PHE A C 1
ATOM 4322 O O . PHE A 1 563 ? 37.501 48.376 308.219 1.00 63.52 563 PHE A O 1
ATOM 4330 N N . LEU A 1 564 ? 36.918 49.818 306.617 1.00 54.92 564 LEU A N 1
ATOM 4331 C CA . LEU A 1 564 ? 37.299 48.876 305.560 1.00 57.56 564 LEU A CA 1
ATOM 4332 C C . LEU A 1 564 ? 38.782 48.581 305.614 1.00 59.81 564 LEU A C 1
ATOM 4333 O O . LEU A 1 564 ? 39.197 47.438 305.462 1.00 57.90 564 LEU A O 1
ATOM 4338 N N . SER A 1 565 ? 39.579 49.600 305.882 1.00 59.95 565 SER A N 1
ATOM 4339 C CA . SER A 1 565 ? 41.037 49.430 305.873 1.00 60.56 565 SER A CA 1
ATOM 4340 C C . SER A 1 565 ? 41.509 48.421 306.858 1.00 62.91 565 SER A C 1
ATOM 4341 O O . SER A 1 565 ? 42.510 47.801 306.653 1.00 64.36 565 SER A O 1
ATOM 4344 N N . GLN A 1 566 ? 40.813 48.295 307.973 1.00 70.52 566 GLN A N 1
ATOM 4345 C CA . GLN A 1 566 ? 41.286 47.437 309.048 1.00 69.91 566 GLN A CA 1
ATOM 4346 C C . GLN A 1 566 ? 40.622 46.079 309.015 1.00 69.50 566 GLN A C 1
ATOM 4347 O O . GLN A 1 566 ? 40.963 45.270 309.826 1.00 74.63 566 GLN A O 1
ATOM 4353 N N . LEU A 1 567 ? 39.669 45.785 308.128 1.00 73.33 567 LEU A N 1
ATOM 4354 C CA . LEU A 1 567 ? 39.272 44.370 307.968 1.00 83.13 567 LEU A CA 1
ATOM 4355 C C . LEU A 1 567 ? 40.500 43.650 307.408 1.00 92.25 567 LEU A C 1
ATOM 4356 O O . LEU A 1 567 ? 41.092 44.109 306.417 1.00 99.09 567 LEU A O 1
ATOM 4361 N N . GLU A 1 568 ? 40.909 42.554 308.034 1.00 95.56 568 GLU A N 1
ATOM 4362 C CA . GLU A 1 568 ? 42.042 41.769 307.509 1.00 99.59 568 GLU A CA 1
ATOM 4363 C C . GLU A 1 568 ? 41.437 40.652 306.683 1.00 97.97 568 GLU A C 1
ATOM 4364 O O . GLU A 1 568 ? 41.702 39.471 306.926 1.00 101.58 568 GLU A O 1
ATOM 4370 N N . ASP A 1 569 ? 40.616 41.059 305.712 1.00 97.66 569 ASP A N 1
ATOM 4371 C CA . ASP A 1 569 ? 39.929 40.170 304.783 1.00 101.44 569 ASP A CA 1
ATOM 4372 C C . ASP A 1 569 ? 40.622 40.156 303.404 1.00 106.61 569 ASP A C 1
ATOM 4373 O O . ASP A 1 569 ? 39.963 39.895 302.389 1.00 109.22 569 ASP A O 1
ATOM 4378 N N . GLY A 1 570 ? 41.936 40.427 303.375 1.00 104.96 570 GLY A N 1
ATOM 4379 C CA . GLY A 1 570 ? 42.689 40.597 302.125 1.00 104.16 570 GLY A CA 1
ATOM 4380 C C . GLY A 1 570 ? 42.253 41.713 301.152 1.00 114.45 570 GLY A C 1
ATOM 4381 O O . GLY A 1 570 ? 42.587 41.631 299.960 1.00 125.52 570 GLY A O 1
ATOM 4382 N N . GLY A 1 571 ? 41.528 42.753 301.615 1.00 108.79 571 GLY A N 1
ATOM 4383 C CA . GLY A 1 571 ? 41.063 43.836 300.737 1.00 91.03 571 GLY A CA 1
ATOM 4384 C C . GLY A 1 571 ? 42.130 44.910 300.552 1.00 87.05 571 GLY A C 1
ATOM 4385 O O . GLY A 1 571 ? 43.266 44.650 300.165 1.00 100.04 571 GLY A O 1
ATOM 4386 N N . THR A 1 572 ? 41.744 46.139 300.825 1.00 83.24 572 THR A N 1
ATOM 4387 C CA . THR A 1 572 ? 42.504 47.335 300.486 1.00 78.99 572 THR A CA 1
ATOM 4388 C C . THR A 1 572 ? 42.533 48.230 301.694 1.00 71.92 572 THR A C 1
ATOM 4389 O O . THR A 1 572 ? 41.583 48.247 302.458 1.00 65.38 572 THR A O 1
ATOM 4393 N N . GLU A 1 573 ? 43.611 48.983 301.820 1.00 68.66 573 GLU A N 1
ATOM 4394 C CA . GLU A 1 573 ? 43.751 50.002 302.800 1.00 68.64 573 GLU A CA 1
ATOM 4395 C C . GLU A 1 573 ? 43.678 51.360 302.110 1.00 68.06 573 GLU A C 1
ATOM 4396 O O . GLU A 1 573 ? 44.150 51.539 300.992 1.00 64.86 573 GLU A O 1
ATOM 4402 N N . TYR A 1 574 ? 43.083 52.317 302.795 1.00 62.15 574 TYR A N 1
ATOM 4403 C CA . TYR A 1 574 ? 42.803 53.582 302.196 1.00 59.55 574 TYR A CA 1
ATOM 4404 C C . TYR A 1 574 ? 43.658 54.647 302.825 1.00 56.18 574 TYR A C 1
ATOM 4405 O O . TYR A 1 574 ? 43.867 54.624 304.008 1.00 54.64 574 TYR A O 1
ATOM 4414 N N . VAL A 1 575 ? 44.185 55.542 301.988 1.00 59.71 575 VAL A N 1
ATOM 4415 C CA . VAL A 1 575 ? 44.686 56.832 302.411 1.00 60.31 575 VAL A CA 1
ATOM 4416 C C . VAL A 1 575 ? 43.753 57.867 301.757 1.00 61.17 575 VAL A C 1
ATOM 4417 O O . VAL A 1 575 ? 43.454 57.751 300.580 1.00 58.16 575 VAL A O 1
ATOM 4421 N N . ILE A 1 576 ? 43.254 58.821 302.552 1.00 55.64 576 ILE A N 1
ATOM 4422 C CA . ILE A 1 576 ? 42.212 59.733 302.114 1.00 53.61 576 ILE A CA 1
ATOM 4423 C C . ILE A 1 576 ? 42.755 61.122 301.798 1.00 50.03 576 ILE A C 1
ATOM 4424 O O . ILE A 1 576 ? 43.441 61.741 302.610 1.00 51.97 576 ILE A O 1
ATOM 4429 N N . ALA A 1 577 ? 42.403 61.619 300.626 1.00 49.03 577 ALA A N 1
ATOM 4430 C CA . ALA A 1 577 ? 42.668 63.018 300.258 1.00 50.89 577 ALA A CA 1
ATOM 4431 C C . ALA A 1 577 ? 41.365 63.713 299.960 1.00 51.42 577 ALA A C 1
ATOM 4432 O O . ALA A 1 577 ? 40.394 63.069 299.559 1.00 49.37 577 ALA A O 1
ATOM 4434 N N . THR A 1 578 ? 41.360 65.029 300.107 1.00 53.25 578 THR A N 1
ATOM 4435 C CA . THR A 1 578 ? 40.152 65.807 299.824 1.00 51.66 578 THR A CA 1
ATOM 4436 C C . THR A 1 578 ? 40.477 67.235 299.528 1.00 49.09 578 THR A C 1
ATOM 4437 O O . THR A 1 578 ? 41.566 67.736 299.893 1.00 53.17 578 THR A O 1
ATOM 4441 N N . THR A 1 579 ? 39.554 67.905 298.845 1.00 47.55 579 THR A N 1
ATOM 4442 C CA . THR A 1 579 ? 39.681 69.354 298.616 1.00 46.69 579 THR A CA 1
ATOM 4443 C C . THR A 1 579 ? 39.381 70.095 299.903 1.00 48.08 579 THR A C 1
ATOM 4444 O O . THR A 1 579 ? 39.885 71.216 300.132 1.00 48.79 579 THR A O 1
ATOM 4448 N N . LYS A 1 580 ? 38.554 69.479 300.729 1.00 45.43 580 LYS A N 1
ATOM 4449 C CA . LYS A 1 580 ? 38.151 70.094 301.971 1.00 48.81 580 LYS A CA 1
ATOM 4450 C C . LYS A 1 580 ? 37.602 69.113 302.990 1.00 44.71 580 LYS A C 1
ATOM 4451 O O . LYS A 1 580 ? 36.897 68.197 302.639 1.00 47.36 580 LYS A O 1
ATOM 4457 N N . LEU A 1 581 ? 37.914 69.341 304.251 1.00 39.65 581 LEU A N 1
ATOM 4458 C CA . LEU A 1 581 ? 37.296 68.609 305.318 1.00 39.67 581 LEU A CA 1
ATOM 4459 C C . LEU A 1 581 ? 36.034 69.373 305.719 1.00 42.95 581 LEU A C 1
ATOM 4460 O O . LEU A 1 581 ? 36.153 70.501 306.167 1.00 42.79 581 LEU A O 1
ATOM 4465 N N . MET A 1 582 ? 34.845 68.791 305.564 1.00 42.49 582 MET A N 1
ATOM 4466 C CA . MET A 1 582 ? 33.661 69.498 305.955 1.00 47.70 582 MET A CA 1
ATOM 4467 C C . MET A 1 582 ? 32.585 68.658 306.529 1.00 47.13 582 MET A C 1
ATOM 4468 O O . MET A 1 582 ? 32.692 67.438 306.580 1.00 47.80 582 MET A O 1
ATOM 4473 N N . ASN A 1 583 ? 31.526 69.362 306.932 1.00 46.23 583 ASN A N 1
ATOM 4474 C CA . ASN A 1 583 ? 30.245 68.749 307.298 1.00 44.04 583 ASN A CA 1
ATOM 4475 C C . ASN A 1 583 ? 29.146 69.487 306.579 1.00 43.84 583 ASN A C 1
ATOM 4476 O O . ASN A 1 583 ? 29.397 70.428 305.834 1.00 52.90 583 ASN A O 1
ATOM 4481 N N . GLY A 1 584 ? 27.921 69.024 306.759 1.00 42.98 584 GLY A N 1
ATOM 4482 C CA . GLY A 1 584 ? 26.770 69.566 306.038 1.00 42.72 584 GLY A CA 1
ATOM 4483 C C . GLY A 1 584 ? 26.551 71.038 306.313 1.00 43.28 584 GLY A C 1
ATOM 4484 O O . GLY A 1 584 ? 26.210 71.779 305.406 1.00 45.74 584 GLY A O 1
ATOM 4485 N N . THR A 1 585 ? 26.790 71.461 307.544 1.00 40.55 585 THR A N 1
ATOM 4486 C CA . THR A 1 585 ? 26.661 72.842 307.916 1.00 38.82 585 THR A CA 1
ATOM 4487 C C . THR A 1 585 ? 27.673 73.710 307.236 1.00 42.60 585 THR A C 1
ATOM 4488 O O . THR A 1 585 ? 27.320 74.752 306.730 1.00 49.66 585 THR A O 1
ATOM 4492 N N . SER A 1 586 ? 28.945 73.329 307.197 1.00 44.81 586 SER A N 1
ATOM 4493 C CA . SER A 1 586 ? 29.919 74.264 306.621 1.00 41.95 586 SER A CA 1
ATOM 4494 C C . SER A 1 586 ? 29.843 74.199 305.103 1.00 43.97 586 SER A C 1
ATOM 4495 O O . SER A 1 586 ? 30.217 75.201 304.418 1.00 43.16 586 SER A O 1
ATOM 4498 N N . TRP A 1 587 ? 29.421 73.032 304.585 1.00 42.10 587 TRP A N 1
ATOM 4499 C CA . TRP A 1 587 ? 29.205 72.832 303.146 1.00 44.15 587 TRP A CA 1
ATOM 4500 C C . TRP A 1 587 ? 28.150 73.800 302.625 1.00 44.76 587 TRP A C 1
ATOM 4501 O O . TRP A 1 587 ? 28.382 74.514 301.690 1.00 47.03 587 TRP A O 1
ATOM 4512 N N . ILE A 1 588 ? 27.021 73.869 303.306 1.00 46.82 588 ILE A N 1
ATOM 4513 C CA . ILE A 1 588 ? 25.964 74.749 302.887 1.00 48.90 588 ILE A CA 1
ATOM 4514 C C . ILE A 1 588 ? 26.308 76.191 303.200 1.00 50.05 588 ILE A C 1
ATOM 4515 O O . ILE A 1 588 ? 25.998 77.029 302.374 1.00 50.73 588 ILE A O 1
ATOM 4520 N N . GLU A 1 589 ? 26.952 76.510 304.335 1.00 49.59 589 GLU A N 1
ATOM 4521 C CA . GLU A 1 589 ? 27.368 77.908 304.514 1.00 53.47 589 GLU A CA 1
ATOM 4522 C C . GLU A 1 589 ? 28.180 78.356 303.331 1.00 49.61 589 GLU A C 1
ATOM 4523 O O . GLU A 1 589 ? 28.052 79.456 302.884 1.00 47.22 589 GLU A O 1
ATOM 4529 N N . ALA A 1 590 ? 29.039 77.507 302.826 1.00 48.82 590 ALA A N 1
ATOM 4530 C CA . ALA A 1 590 ? 29.922 77.932 301.742 1.00 48.93 590 ALA A CA 1
ATOM 4531 C C . ALA A 1 590 ? 29.126 78.144 300.474 1.00 53.46 590 ALA A C 1
ATOM 4532 O O . ALA A 1 590 ? 29.600 78.773 299.593 1.00 54.74 590 ALA A O 1
ATOM 4534 N N . LEU A 1 591 ? 27.928 77.573 300.369 1.00 57.75 591 LEU A N 1
ATOM 4535 C CA . LEU A 1 591 ? 27.061 77.855 299.223 1.00 59.11 591 LEU A CA 1
ATOM 4536 C C . LEU A 1 591 ? 26.216 79.103 299.358 1.00 57.49 591 LEU A C 1
ATOM 4537 O O . LEU A 1 591 ? 25.537 79.467 298.440 1.00 54.88 591 LEU A O 1
ATOM 4542 N N . MET A 1 592 ? 26.264 79.765 300.489 1.00 57.57 592 MET A N 1
ATOM 4543 C CA . MET A 1 592 ? 25.534 81.002 300.639 1.00 65.49 592 MET A CA 1
ATOM 4544 C C . MET A 1 592 ? 26.379 82.159 300.157 1.00 75.06 592 MET A C 1
ATOM 4545 O O . MET A 1 592 ? 27.538 81.950 299.799 1.00 78.27 592 MET A O 1
ATOM 4550 N N . GLU A 1 593 ? 25.807 83.372 300.150 1.00 93.41 593 GLU A N 1
ATOM 4551 C CA . GLU A 1 593 ? 26.595 84.594 299.870 1.00 114.92 593 GLU A CA 1
ATOM 4552 C C . GLU A 1 593 ? 26.706 85.535 301.108 1.00 126.06 593 GLU A C 1
ATOM 4553 O O . GLU A 1 593 ? 25.921 85.414 302.041 1.00 116.63 593 GLU A O 1
ATOM 4559 N N . LYS A 1 594 ? 27.718 86.418 301.131 1.00 142.84 594 LYS A N 1
ATOM 4560 C CA . LYS A 1 594 ? 27.986 87.319 302.289 1.00 153.00 594 LYS A CA 1
ATOM 4561 C C . LYS A 1 594 ? 26.817 88.302 302.522 1.00 164.51 594 LYS A C 1
ATOM 4562 O O . LYS A 1 594 ? 26.713 89.291 301.793 1.00 146.91 594 LYS A O 1
ATOM 4564 N N . PRO A 1 595 ? 25.947 88.045 303.542 1.00 177.16 595 PRO A N 1
ATOM 4565 C CA . PRO A 1 595 ? 24.654 88.767 303.631 1.00 170.34 595 PRO A CA 1
ATOM 4566 C C . PRO A 1 595 ? 24.809 90.229 304.030 1.00 150.45 595 PRO A C 1
ATOM 4567 O O . PRO A 1 595 ? 24.347 91.102 303.304 1.00 129.70 595 PRO A O 1
ATOM 4571 N N . ALA B 1 2 ? 19.360 111.693 277.766 1.00 57.70 2 ALA B N 1
ATOM 4572 C CA . ALA B 1 2 ? 19.740 111.920 276.326 1.00 55.44 2 ALA B CA 1
ATOM 4573 C C . ALA B 1 2 ? 19.112 110.805 275.494 1.00 53.13 2 ALA B C 1
ATOM 4574 O O . ALA B 1 2 ? 19.554 109.653 275.551 1.00 53.97 2 ALA B O 1
ATOM 4576 N N . ALA B 1 3 ? 18.038 111.127 274.786 1.00 50.93 3 ALA B N 1
ATOM 4577 C CA . ALA B 1 3 ? 17.272 110.117 274.087 1.00 49.10 3 ALA B CA 1
ATOM 4578 C C . ALA B 1 3 ? 18.137 109.271 273.202 1.00 47.35 3 ALA B C 1
ATOM 4579 O O . ALA B 1 3 ? 17.972 108.076 273.171 1.00 46.13 3 ALA B O 1
ATOM 4581 N N . HIS B 1 4 ? 19.135 109.860 272.545 1.00 46.29 4 HIS B N 1
ATOM 4582 C CA . HIS B 1 4 ? 19.919 109.082 271.598 1.00 46.44 4 HIS B CA 1
ATOM 4583 C C . HIS B 1 4 ? 20.747 107.989 272.224 1.00 46.29 4 HIS B C 1
ATOM 4584 O O . HIS B 1 4 ? 21.125 107.066 271.515 1.00 46.52 4 HIS B O 1
ATOM 4591 N N . LEU B 1 5 ? 21.005 108.058 273.540 1.00 46.94 5 LEU B N 1
ATOM 4592 C CA . LEU B 1 5 ? 21.714 106.968 274.253 1.00 46.86 5 LEU B CA 1
ATOM 4593 C C . LEU B 1 5 ? 20.850 105.727 274.396 1.00 48.93 5 LEU B C 1
ATOM 4594 O O . LEU B 1 5 ? 21.334 104.649 274.706 1.00 50.34 5 LEU B O 1
ATOM 4599 N N . SER B 1 6 ? 19.569 105.869 274.100 1.00 49.34 6 SER B N 1
ATOM 4600 C CA . SER B 1 6 ? 18.673 104.769 274.191 1.00 51.12 6 SER B CA 1
ATOM 4601 C C . SER B 1 6 ? 18.054 104.356 272.847 1.00 50.26 6 SER B C 1
ATOM 4602 O O . SER B 1 6 ? 17.025 103.739 272.835 1.00 54.03 6 SER B O 1
ATOM 4605 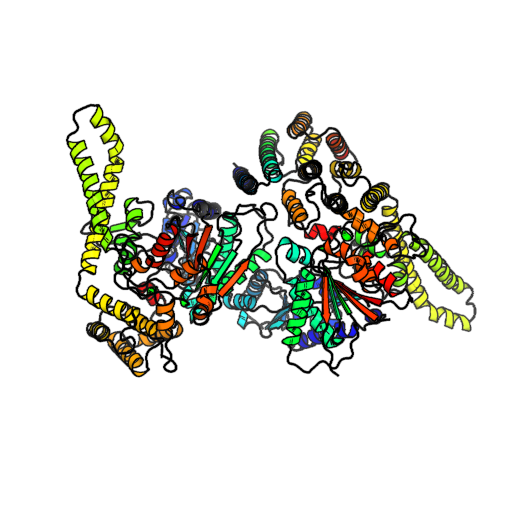N N . TYR B 1 7 ? 18.640 104.696 271.731 1.00 49.11 7 TYR B N 1
ATOM 4606 C CA . TYR B 1 7 ? 18.025 104.358 270.457 1.00 50.53 7 TYR B CA 1
ATOM 4607 C C . TYR B 1 7 ? 18.332 102.951 270.027 1.00 51.48 7 TYR B C 1
ATOM 4608 O O . TYR B 1 7 ? 17.580 102.374 269.268 1.00 55.62 7 TYR B O 1
ATOM 4617 N N . GLY B 1 8 ? 19.433 102.383 270.507 1.00 51.28 8 GLY B N 1
ATOM 4618 C CA . GLY B 1 8 ? 19.873 101.076 270.067 1.00 51.71 8 GLY B CA 1
ATOM 4619 C C . GLY B 1 8 ? 19.487 99.989 271.044 1.00 54.96 8 GLY B C 1
ATOM 4620 O O . GLY B 1 8 ? 18.492 100.064 271.802 1.00 60.25 8 GLY B O 1
ATOM 4621 N N . ARG B 1 9 ? 20.308 98.972 271.057 1.00 56.20 9 ARG B N 1
ATOM 4622 C CA . ARG B 1 9 ? 20.047 97.774 271.821 1.00 57.16 9 ARG B CA 1
ATOM 4623 C C . ARG B 1 9 ? 20.367 97.797 273.309 1.00 55.03 9 ARG B C 1
ATOM 4624 O O . ARG B 1 9 ? 19.939 96.930 274.010 1.00 55.80 9 ARG B O 1
ATOM 4632 N N . VAL B 1 10 ? 21.120 98.763 273.783 1.00 51.93 10 VAL B N 1
ATOM 4633 C CA . VAL B 1 10 ? 21.373 98.872 275.185 1.00 50.61 10 VAL B CA 1
ATOM 4634 C C . VAL B 1 10 ? 21.067 100.287 275.642 1.00 47.62 10 VAL B C 1
ATOM 4635 O O . VAL B 1 10 ? 21.420 101.240 275.017 1.00 47.14 10 VAL B O 1
ATOM 4639 N N . ASN B 1 11 ? 20.396 100.434 276.755 1.00 47.83 11 ASN B N 1
ATOM 4640 C CA . ASN B 1 11 ? 20.136 101.768 277.260 1.00 47.22 11 ASN B CA 1
ATOM 4641 C C . ASN B 1 11 ? 21.313 102.426 278.008 1.00 45.50 11 ASN B C 1
ATOM 4642 O O . ASN B 1 11 ? 21.427 102.315 279.248 1.00 44.74 11 ASN B O 1
ATOM 4647 N N . LEU B 1 12 ? 22.150 103.124 277.270 1.00 43.79 12 LEU B N 1
ATOM 4648 C CA . LEU B 1 12 ? 23.303 103.740 277.887 1.00 44.56 12 LEU B CA 1
ATOM 4649 C C . LEU B 1 12 ? 23.002 104.950 278.777 1.00 45.73 12 LEU B C 1
ATOM 4650 O O . LEU B 1 12 ? 23.896 105.480 279.431 1.00 43.27 12 LEU B O 1
ATOM 4655 N N . ASN B 1 13 ? 21.755 105.370 278.881 1.00 48.44 13 ASN B N 1
ATOM 4656 C CA . ASN B 1 13 ? 21.411 106.298 279.986 1.00 50.02 13 ASN B CA 1
ATOM 4657 C C . ASN B 1 13 ? 21.554 105.711 281.399 1.00 50.94 13 ASN B C 1
ATOM 4658 O O . ASN B 1 13 ? 21.654 106.459 282.366 1.00 51.66 13 ASN B O 1
ATOM 4663 N N . VAL B 1 14 ? 21.519 104.389 281.530 1.00 49.69 14 VAL B N 1
ATOM 4664 C CA . VAL B 1 14 ? 21.596 103.806 282.825 1.00 51.15 14 VAL B CA 1
ATOM 4665 C C . VAL B 1 14 ? 23.005 104.046 283.337 1.00 52.23 14 VAL B C 1
ATOM 4666 O O . VAL B 1 14 ? 23.227 104.447 284.478 1.00 51.17 14 VAL B O 1
ATOM 4670 N N . LEU B 1 15 ? 23.956 103.801 282.474 1.00 52.36 15 LEU B N 1
ATOM 4671 C CA . LEU B 1 15 ? 25.311 104.118 282.770 1.00 52.44 15 LEU B CA 1
ATOM 4672 C C . LEU B 1 15 ? 25.537 105.614 282.994 1.00 54.53 15 LEU B C 1
ATOM 4673 O O . LEU B 1 15 ? 26.104 106.011 284.005 1.00 56.52 15 LEU B O 1
ATOM 4678 N N . ARG B 1 16 ? 25.170 106.448 282.033 1.00 53.95 16 ARG B N 1
ATOM 4679 C CA . ARG B 1 16 ? 25.408 107.882 282.194 1.00 54.00 16 ARG B CA 1
ATOM 4680 C C . ARG B 1 16 ? 24.731 108.354 283.485 1.00 58.64 16 ARG B C 1
ATOM 4681 O O . ARG B 1 16 ? 25.307 109.116 284.258 1.00 63.26 16 ARG B O 1
ATOM 4689 N N . GLU B 1 17 ? 23.526 107.903 283.774 1.00 62.13 17 GLU B N 1
ATOM 4690 C CA . GLU B 1 17 ? 22.869 108.425 284.986 1.00 69.15 17 GLU B CA 1
ATOM 4691 C C . GLU B 1 17 ? 23.557 107.930 286.275 1.00 68.47 17 GLU B C 1
ATOM 4692 O O . GLU B 1 17 ? 23.577 108.615 287.264 1.00 65.44 17 GLU B O 1
ATOM 4698 N N . ALA B 1 18 ? 24.203 106.771 286.241 1.00 68.80 18 ALA B N 1
ATOM 4699 C CA . ALA B 1 18 ? 24.860 106.274 287.438 1.00 65.97 18 ALA B CA 1
ATOM 4700 C C . ALA B 1 18 ? 26.061 107.132 287.756 1.00 65.09 18 ALA B C 1
ATOM 4701 O O . ALA B 1 18 ? 26.214 107.559 288.888 1.00 75.56 18 ALA B O 1
ATOM 4703 N N . VAL B 1 19 ? 26.885 107.427 286.776 1.00 61.47 19 VAL B N 1
ATOM 4704 C CA . VAL B 1 19 ? 28.047 108.274 287.022 1.00 63.54 19 VAL B CA 1
ATOM 4705 C C . VAL B 1 19 ? 27.658 109.742 287.266 1.00 65.30 19 VAL B C 1
ATOM 4706 O O . VAL B 1 19 ? 28.399 110.445 287.916 1.00 64.54 19 VAL B O 1
ATOM 4710 N N . ARG B 1 20 ? 26.513 110.220 286.763 1.00 64.75 20 ARG B N 1
ATOM 4711 C CA . ARG B 1 20 ? 26.039 111.550 287.168 1.00 62.31 20 ARG B CA 1
ATOM 4712 C C . ARG B 1 20 ? 25.672 111.557 288.678 1.00 69.95 20 ARG B C 1
ATOM 4713 O O . ARG B 1 20 ? 25.967 112.514 289.376 1.00 72.13 20 ARG B O 1
ATOM 4721 N N . ARG B 1 21 ? 24.995 110.504 289.149 1.00 73.76 21 ARG B N 1
ATOM 4722 C CA . ARG B 1 21 ? 24.579 110.381 290.546 1.00 81.10 21 ARG B CA 1
ATOM 4723 C C . ARG B 1 21 ? 25.835 110.442 291.424 1.00 84.17 21 ARG B C 1
ATOM 4724 O O . ARG B 1 21 ? 25.856 111.134 292.440 1.00 81.41 21 ARG B O 1
ATOM 4732 N N . GLU B 1 22 ? 26.905 109.768 291.001 1.00 82.42 22 GLU B N 1
ATOM 4733 C CA . GLU B 1 22 ? 28.115 109.728 291.803 1.00 82.57 22 GLU B CA 1
ATOM 4734 C C . GLU B 1 22 ? 28.755 111.108 291.929 1.00 84.34 22 GLU B C 1
ATOM 4735 O O . GLU B 1 22 ? 29.149 111.534 293.012 1.00 94.51 22 GLU B O 1
ATOM 4741 N N . LEU B 1 23 ? 28.795 111.835 290.834 1.00 78.11 23 LEU B N 1
ATOM 4742 C CA . LEU B 1 23 ? 29.296 113.157 290.861 1.00 74.86 23 LEU B CA 1
ATOM 4743 C C . LEU B 1 23 ? 28.493 114.030 291.793 1.00 75.61 23 LEU B C 1
ATOM 4744 O O . LEU B 1 23 ? 29.057 114.842 292.512 1.00 73.32 23 LEU B O 1
ATOM 4749 N N . ARG B 1 24 ? 27.171 113.887 291.768 1.00 78.47 24 ARG B N 1
ATOM 4750 C CA . ARG B 1 24 ? 26.295 114.703 292.597 1.00 82.40 24 ARG B CA 1
ATOM 4751 C C . ARG B 1 24 ? 26.587 114.471 294.076 1.00 87.85 24 ARG B C 1
ATOM 4752 O O . ARG B 1 24 ? 26.573 115.406 294.870 1.00 85.53 24 ARG B O 1
ATOM 4760 N N . GLU B 1 25 ? 26.782 113.205 294.428 1.00 88.67 25 GLU B N 1
ATOM 4761 C CA . GLU B 1 25 ? 26.980 112.794 295.803 1.00 91.25 25 GLU B CA 1
ATOM 4762 C C . GLU B 1 25 ? 28.317 113.385 296.275 1.00 89.96 25 GLU B C 1
ATOM 4763 O O . GLU B 1 25 ? 28.433 113.897 297.390 1.00 95.21 25 GLU B O 1
ATOM 4769 N N . PHE B 1 26 ? 29.295 113.409 295.399 1.00 81.19 26 PHE B N 1
ATOM 4770 C CA . PHE B 1 26 ? 30.557 113.986 295.785 1.00 80.16 26 PHE B CA 1
ATOM 4771 C C . PHE B 1 26 ? 30.458 115.489 296.022 1.00 84.64 26 PHE B C 1
ATOM 4772 O O . PHE B 1 26 ? 30.988 116.016 297.002 1.00 95.91 26 PHE B O 1
ATOM 4780 N N . LEU B 1 27 ? 29.804 116.203 295.128 1.00 83.34 27 LEU B N 1
ATOM 4781 C CA . LEU B 1 27 ? 29.709 117.649 295.297 1.00 84.64 27 LEU B CA 1
ATOM 4782 C C . LEU B 1 27 ? 28.907 117.999 296.554 1.00 89.52 27 LEU B C 1
ATOM 4783 O O . LEU B 1 27 ? 29.207 118.965 297.249 1.00 93.16 27 LEU B O 1
ATOM 4788 N N . ASP B 1 28 ? 27.909 117.194 296.862 1.00 88.85 28 ASP B N 1
ATOM 4789 C CA . ASP B 1 28 ? 27.151 117.407 298.057 1.00 96.37 28 ASP B CA 1
ATOM 4790 C C . ASP B 1 28 ? 27.964 117.256 299.370 1.00 99.99 28 ASP B C 1
ATOM 4791 O O . ASP B 1 28 ? 27.627 117.893 300.362 1.00 99.95 28 ASP B O 1
ATOM 4796 N N . LYS B 1 29 ? 29.042 116.471 299.379 1.00 98.87 29 LYS B N 1
ATOM 4797 C CA . LYS B 1 29 ? 29.886 116.384 300.578 1.00 99.65 29 LYS B CA 1
ATOM 4798 C C . LYS B 1 29 ? 30.666 117.653 300.805 1.00 99.88 29 LYS B C 1
ATOM 4799 O O . LYS B 1 29 ? 30.962 118.000 301.933 1.00 105.62 29 LYS B O 1
ATOM 4805 N N . CYS B 1 30 ? 31.065 118.305 299.723 1.00 94.30 30 CYS B N 1
ATOM 4806 C CA . CYS B 1 30 ? 31.816 119.528 299.806 1.00 92.19 30 CYS B CA 1
ATOM 4807 C C . CYS B 1 30 ? 30.839 120.708 299.972 1.00 94.13 30 CYS B C 1
ATOM 4808 O O . CYS B 1 30 ? 30.655 121.504 299.058 1.00 91.18 30 CYS B O 1
ATOM 4811 N N . ALA B 1 31 ? 30.244 120.814 301.164 1.00 98.49 31 ALA B N 1
ATOM 4812 C CA . ALA B 1 31 ? 29.129 121.742 301.443 1.00 101.02 31 ALA B CA 1
ATOM 4813 C C . ALA B 1 31 ? 29.480 123.224 301.287 1.00 100.81 31 ALA B C 1
ATOM 4814 O O . ALA B 1 31 ? 30.504 123.689 301.781 1.00 98.48 31 ALA B O 1
ATOM 4816 N N . GLY B 1 32 ? 28.596 123.946 300.590 1.00 102.65 32 GLY B N 1
ATOM 4817 C CA . GLY B 1 32 ? 28.785 125.363 300.266 1.00 105.39 32 GLY B CA 1
ATOM 4818 C C . GLY B 1 32 ? 29.182 125.664 298.823 1.00 102.80 32 GLY B C 1
ATOM 4819 O O . GLY B 1 32 ? 29.309 124.790 297.984 1.00 98.22 32 GLY B O 1
ATOM 4820 N N . SER B 1 33 ? 29.389 126.943 298.561 1.00 106.48 33 SER B N 1
ATOM 4821 C CA . SER B 1 33 ? 29.751 127.444 297.251 1.00 101.97 33 SER B CA 1
ATOM 4822 C C . SER B 1 33 ? 31.129 126.896 296.838 1.00 96.71 33 SER B C 1
ATOM 4823 O O . SER B 1 33 ? 32.014 126.729 297.678 1.00 92.96 33 SER B O 1
ATOM 4826 N N . LYS B 1 34 ? 31.293 126.640 295.544 1.00 91.30 34 LYS B N 1
ATOM 4827 C CA . LYS B 1 34 ? 32.478 125.982 295.036 1.00 90.10 34 LYS B CA 1
ATOM 4828 C C . LYS B 1 34 ? 33.033 126.625 293.775 1.00 86.84 34 LYS B C 1
ATOM 4829 O O . LYS B 1 34 ? 32.286 127.169 292.956 1.00 87.01 34 LYS B O 1
ATOM 4835 N N . ALA B 1 35 ? 34.351 126.518 293.617 1.00 78.31 35 ALA B N 1
ATOM 4836 C CA . ALA B 1 35 ? 34.958 126.643 292.334 1.00 74.86 35 ALA B CA 1
ATOM 4837 C C . ALA B 1 35 ? 35.611 125.299 292.061 1.00 73.28 35 ALA B C 1
ATOM 4838 O O . ALA B 1 35 ? 36.199 124.687 292.960 1.00 70.51 35 ALA B O 1
ATOM 4840 N N . ILE B 1 36 ? 35.511 124.848 290.817 1.00 70.23 36 ILE B N 1
ATOM 4841 C CA . ILE B 1 36 ? 36.252 123.695 290.355 1.00 68.61 36 ILE B CA 1
ATOM 4842 C C . ILE B 1 36 ? 37.439 124.177 289.563 1.00 68.61 36 ILE B C 1
ATOM 4843 O O . ILE B 1 36 ? 37.279 125.022 288.663 1.00 70.23 36 ILE B O 1
ATOM 4848 N N . VAL B 1 37 ? 38.623 123.675 289.908 1.00 67.77 37 VAL B N 1
ATOM 4849 C CA . VAL B 1 37 ? 39.814 123.899 289.093 1.00 67.82 37 VAL B CA 1
ATOM 4850 C C . VAL B 1 37 ? 40.103 122.640 288.296 1.00 65.13 37 VAL B C 1
ATOM 4851 O O . VAL B 1 37 ? 40.366 121.596 288.879 1.00 67.55 37 VAL B O 1
ATOM 4855 N N . TRP B 1 38 ? 40.055 122.744 286.972 1.00 66.54 38 TRP B N 1
ATOM 4856 C CA . TRP B 1 38 ? 40.118 121.581 286.029 1.00 64.40 38 TRP B CA 1
ATOM 4857 C C . TRP B 1 38 ? 41.487 121.355 285.414 1.00 62.76 38 TRP B C 1
ATOM 4858 O O . TRP B 1 38 ? 42.082 122.274 284.842 1.00 61.49 38 TRP B O 1
ATOM 4869 N N . ASP B 1 39 ? 41.947 120.115 285.467 1.00 64.53 39 ASP B N 1
ATOM 4870 C CA . ASP B 1 39 ? 43.002 119.637 284.544 1.00 68.85 39 ASP B CA 1
ATOM 4871 C C . ASP B 1 39 ? 42.375 119.765 283.162 1.00 65.56 39 ASP B C 1
ATOM 4872 O O . ASP B 1 39 ? 41.389 119.092 282.891 1.00 62.87 39 ASP B O 1
ATOM 4877 N N . GLU B 1 40 ? 42.912 120.644 282.324 1.00 65.75 40 GLU B N 1
ATOM 4878 C CA . GLU B 1 40 ? 42.304 120.970 281.028 1.00 70.71 40 GLU B CA 1
ATOM 4879 C C . GLU B 1 40 ? 41.883 119.746 280.184 1.00 65.89 40 GLU B C 1
ATOM 4880 O O . GLU B 1 40 ? 40.858 119.758 279.511 1.00 62.02 40 GLU B O 1
ATOM 4886 N N . TYR B 1 41 ? 42.686 118.702 280.235 1.00 65.27 41 TYR B N 1
ATOM 4887 C CA . TYR B 1 41 ? 42.478 117.507 279.452 1.00 64.56 41 TYR B CA 1
ATOM 4888 C C . TYR B 1 41 ? 41.149 116.842 279.786 1.00 60.77 41 TYR B C 1
ATOM 4889 O O . TYR B 1 41 ? 40.583 116.173 278.941 1.00 61.30 41 TYR B O 1
ATOM 4898 N N . LEU B 1 42 ? 40.644 117.024 280.993 1.00 55.48 42 LEU B N 1
ATOM 4899 C CA . LEU B 1 42 ? 39.388 116.418 281.376 1.00 55.78 42 LEU B CA 1
ATOM 4900 C C . LEU B 1 42 ? 38.140 117.158 280.947 1.00 54.30 42 LEU B C 1
ATOM 4901 O O . LEU B 1 42 ? 37.075 116.546 280.910 1.00 52.20 42 LEU B O 1
ATOM 4906 N N . THR B 1 43 ? 38.211 118.456 280.652 1.00 55.70 43 THR B N 1
ATOM 4907 C CA . THR B 1 43 ? 36.969 119.214 280.460 1.00 61.50 43 THR B CA 1
ATOM 4908 C C . THR B 1 43 ? 36.190 118.653 279.273 1.00 59.43 43 THR B C 1
ATOM 4909 O O . THR B 1 43 ? 34.953 118.560 279.342 1.00 55.14 43 THR B O 1
ATOM 4913 N N . GLY B 1 44 ? 36.915 118.305 278.192 1.00 57.24 44 GLY B N 1
ATOM 4914 C CA . GLY B 1 44 ? 36.286 117.766 276.985 1.00 57.43 44 GLY B CA 1
ATOM 4915 C C . GLY B 1 44 ? 35.455 116.518 277.270 1.00 58.82 44 GLY B C 1
ATOM 4916 O O . GLY B 1 44 ? 34.241 116.547 277.146 1.00 60.99 44 GLY B O 1
ATOM 4917 N N . PRO B 1 45 ? 36.105 115.423 277.671 1.00 56.22 45 PRO B N 1
ATOM 4918 C CA . PRO B 1 45 ? 35.380 114.197 277.918 1.00 59.16 45 PRO B CA 1
ATOM 4919 C C . PRO B 1 45 ? 34.280 114.341 278.941 1.00 59.66 45 PRO B C 1
ATOM 4920 O O . PRO B 1 45 ? 33.233 113.660 278.857 1.00 54.58 45 PRO B O 1
ATOM 4924 N N . PHE B 1 46 ? 34.516 115.191 279.917 1.00 58.24 46 PHE B N 1
ATOM 4925 C CA . PHE B 1 46 ? 33.541 115.334 280.988 1.00 59.84 46 PHE B CA 1
ATOM 4926 C C . PHE B 1 46 ? 32.267 115.952 280.515 1.00 59.78 46 PHE B C 1
ATOM 4927 O O . PHE B 1 46 ? 31.193 115.694 281.084 1.00 61.39 46 PHE B O 1
ATOM 4935 N N . GLY B 1 47 ? 32.378 116.750 279.448 1.00 59.58 47 GLY B N 1
ATOM 4936 C CA . GLY B 1 47 ? 31.219 117.366 278.802 1.00 54.80 47 GLY B CA 1
ATOM 4937 C C . GLY B 1 47 ? 30.171 116.385 278.318 1.00 53.06 47 GLY B C 1
ATOM 4938 O O . GLY B 1 47 ? 29.006 116.746 278.185 1.00 54.06 47 GLY B O 1
ATOM 4939 N N . LEU B 1 48 ? 30.579 115.148 278.051 1.00 50.43 48 LEU B N 1
ATOM 4940 C CA . LEU B 1 48 ? 29.621 114.120 277.641 1.00 52.65 48 LEU B CA 1
ATOM 4941 C C . LEU B 1 48 ? 28.819 113.575 278.810 1.00 54.60 48 LEU B C 1
ATOM 4942 O O . LEU B 1 48 ? 27.815 112.922 278.570 1.00 52.83 48 LEU B O 1
ATOM 4947 N N . ILE B 1 49 ? 29.305 113.792 280.060 1.00 55.38 49 ILE B N 1
ATOM 4948 C CA . ILE B 1 49 ? 28.626 113.395 281.286 1.00 54.49 49 ILE B CA 1
ATOM 4949 C C . ILE B 1 49 ? 27.811 114.519 281.905 1.00 57.57 49 ILE B C 1
ATOM 4950 O O . ILE B 1 49 ? 26.673 114.332 282.306 1.00 54.72 49 ILE B O 1
ATOM 4955 N N . ALA B 1 50 ? 28.404 115.698 282.004 1.00 69.74 50 ALA B N 1
ATOM 4956 C CA . ALA B 1 50 ? 27.758 116.850 282.671 1.00 75.38 50 ALA B CA 1
ATOM 4957 C C . ALA B 1 50 ? 28.301 118.206 282.252 1.00 76.32 50 ALA B C 1
ATOM 4958 O O . ALA B 1 50 ? 29.506 118.489 282.383 1.00 77.75 50 ALA B O 1
ATOM 4960 N N . GLN B 1 51 ? 27.368 119.038 281.807 1.00 80.38 51 GLN B N 1
ATOM 4961 C CA . GLN B 1 51 ? 27.604 120.424 281.452 1.00 83.96 51 GLN B CA 1
ATOM 4962 C C . GLN B 1 51 ? 27.542 121.316 282.690 1.00 81.33 51 GLN B C 1
ATOM 4963 O O . GLN B 1 51 ? 27.069 120.910 283.761 1.00 74.31 51 GLN B O 1
ATOM 4969 N N . TYR B 1 52 ? 27.937 122.574 282.504 1.00 82.60 52 TYR B N 1
ATOM 4970 C CA . TYR B 1 52 ? 27.887 123.554 283.573 1.00 84.10 52 TYR B CA 1
ATOM 4971 C C . TYR B 1 52 ? 26.502 123.626 284.240 1.00 86.04 52 TYR B C 1
ATOM 4972 O O . TYR B 1 52 ? 26.411 123.853 285.457 1.00 85.31 52 TYR B O 1
ATOM 4981 N N . SER B 1 53 ? 25.432 123.423 283.470 1.00 90.13 53 SER B N 1
ATOM 4982 C CA . SER B 1 53 ? 24.078 123.555 284.039 1.00 94.06 53 SER B CA 1
ATOM 4983 C C . SER B 1 53 ? 23.824 122.621 285.233 1.00 94.19 53 SER B C 1
ATOM 4984 O O . SER B 1 53 ? 23.152 123.029 286.178 1.00 98.07 53 SER B O 1
ATOM 4987 N N . LEU B 1 54 ? 24.372 121.399 285.221 1.00 88.17 54 LEU B N 1
ATOM 4988 C CA . LEU B 1 54 ? 24.195 120.503 286.371 1.00 88.96 54 LEU B CA 1
ATOM 4989 C C . LEU B 1 54 ? 25.046 120.976 287.541 1.00 92.05 54 LEU B C 1
ATOM 4990 O O . LEU B 1 54 ? 24.575 121.074 288.673 1.00 93.66 54 LEU B O 1
ATOM 4995 N N . LEU B 1 55 ? 26.306 121.269 287.254 1.00 87.96 55 LEU B N 1
ATOM 4996 C CA . LEU B 1 55 ? 27.231 121.722 288.266 1.00 88.79 55 LEU B CA 1
ATOM 4997 C C . LEU B 1 55 ? 26.689 122.952 289.017 1.00 93.15 55 LEU B C 1
ATOM 4998 O O . LEU B 1 55 ? 26.818 123.065 290.240 1.00 91.58 55 LEU B O 1
ATOM 5003 N N . LYS B 1 56 ? 26.052 123.859 288.286 1.00 96.69 56 LYS B N 1
ATOM 5004 C CA . LYS B 1 56 ? 25.508 125.057 288.892 1.00 104.51 56 LYS B CA 1
ATOM 5005 C C . LYS B 1 56 ? 24.463 124.780 289.951 1.00 105.51 56 LYS B C 1
ATOM 5006 O O . LYS B 1 56 ? 24.355 125.538 290.915 1.00 104.98 56 LYS B O 1
ATOM 5012 N N . GLU B 1 57 ? 23.690 123.711 289.786 1.00 103.46 57 GLU B N 1
ATOM 5013 C CA . GLU B 1 57 ? 22.679 123.390 290.789 1.00 111.57 57 GLU B CA 1
ATOM 5014 C C . GLU B 1 57 ? 23.297 122.833 292.078 1.00 111.14 57 GLU B C 1
ATOM 5015 O O . GLU B 1 57 ? 22.582 122.630 293.070 1.00 109.59 57 GLU B O 1
ATOM 5021 N N . HIS B 1 58 ? 24.612 122.584 292.055 1.00 105.49 58 HIS B N 1
ATOM 5022 C CA . HIS B 1 58 ? 25.344 122.182 293.248 1.00 103.99 58 HIS B CA 1
ATOM 5023 C C . HIS B 1 58 ? 26.294 123.269 293.718 1.00 99.86 58 HIS B C 1
ATOM 5024 O O . HIS B 1 58 ? 27.339 123.005 294.284 1.00 104.02 58 HIS B O 1
ATOM 5031 N N . GLU B 1 59 ? 25.883 124.504 293.472 1.00 99.60 59 GLU B N 1
ATOM 5032 C CA . GLU B 1 59 ? 26.559 125.726 293.925 1.00 102.27 59 GLU B CA 1
ATOM 5033 C C . GLU B 1 59 ? 27.983 125.897 293.394 1.00 96.15 59 GLU B C 1
ATOM 5034 O O . GLU B 1 59 ? 28.800 126.567 294.021 1.00 95.16 59 GLU B O 1
ATOM 5040 N N . VAL B 1 60 ? 28.275 125.305 292.238 1.00 90.25 60 VAL B N 1
ATOM 5041 C CA . VAL B 1 60 ? 29.498 125.619 291.541 1.00 88.53 60 VAL B CA 1
ATOM 5042 C C . VAL B 1 60 ? 29.314 126.990 290.893 1.00 91.40 60 VAL B C 1
ATOM 5043 O O . VAL B 1 60 ? 28.578 127.155 289.924 1.00 85.92 60 VAL B O 1
ATOM 5047 N N . GLU B 1 61 ? 30.009 127.977 291.442 1.00 97.41 61 GLU B N 1
ATOM 5048 C CA . GLU B 1 61 ? 29.856 129.354 291.006 1.00 105.07 61 GLU B CA 1
ATOM 5049 C C . GLU B 1 61 ? 30.958 129.787 290.034 1.00 103.98 61 GLU B C 1
ATOM 5050 O O . GLU B 1 61 ? 30.769 130.730 289.296 1.00 106.05 61 GLU B O 1
ATOM 5056 N N . LYS B 1 62 ? 32.090 129.085 290.006 1.00 101.20 62 LYS B N 1
ATOM 5057 C CA . LYS B 1 62 ? 33.212 129.431 289.115 1.00 100.47 62 LYS B CA 1
ATOM 5058 C C . LYS B 1 62 ? 33.938 128.165 288.650 1.00 94.19 62 LYS B C 1
ATOM 5059 O O . LYS B 1 62 ? 33.862 127.133 289.329 1.00 89.73 62 LYS B O 1
ATOM 5065 N N . MET B 1 63 ? 34.600 128.245 287.482 1.00 87.97 63 MET B N 1
ATOM 5066 C CA . MET B 1 63 ? 35.402 127.155 286.915 1.00 79.05 63 MET B CA 1
ATOM 5067 C C . MET B 1 63 ? 36.679 127.721 286.377 1.00 81.03 63 MET B C 1
ATOM 5068 O O . MET B 1 63 ? 36.679 128.701 285.660 1.00 81.22 63 MET B O 1
ATOM 5073 N N . PHE B 1 64 ? 37.796 127.120 286.737 1.00 84.63 64 PHE B N 1
ATOM 5074 C CA . PHE B 1 64 ? 39.077 127.591 286.232 1.00 82.87 64 PHE B CA 1
ATOM 5075 C C . PHE B 1 64 ? 39.860 126.438 285.644 1.00 74.99 64 PHE B C 1
ATOM 5076 O O . PHE B 1 64 ? 39.513 125.294 285.804 1.00 77.21 64 PHE B O 1
ATOM 5084 N N . THR B 1 65 ? 40.942 126.771 284.981 1.00 78.09 65 THR B N 1
ATOM 5085 C CA . THR B 1 65 ? 41.894 125.817 284.481 1.00 76.11 65 THR B CA 1
ATOM 5086 C C . THR B 1 65 ? 43.077 125.762 285.448 1.00 78.74 65 THR B C 1
ATOM 5087 O O . THR B 1 65 ? 43.518 126.792 285.980 1.00 83.59 65 THR B O 1
ATOM 5091 N N . LEU B 1 66 ? 43.581 124.557 285.695 1.00 80.64 66 LEU B N 1
ATOM 5092 C CA . LEU B 1 66 ? 44.777 124.325 286.520 1.00 81.57 66 LEU B CA 1
ATOM 5093 C C . LEU B 1 66 ? 46.030 124.939 285.862 1.00 85.33 66 LEU B C 1
ATOM 5094 O O . LEU B 1 66 ? 46.359 124.571 284.756 1.00 80.99 66 LEU B O 1
ATOM 5099 N N . LYS B 1 67 ? 46.660 125.896 286.555 1.00 97.28 67 LYS B N 1
ATOM 5100 C CA . LYS B 1 67 ? 47.956 126.497 286.207 1.00 104.49 67 LYS B CA 1
ATOM 5101 C C . LYS B 1 67 ? 48.722 126.829 287.468 1.00 110.63 67 LYS B C 1
ATOM 5102 O O . LYS B 1 67 ? 48.177 126.794 288.598 1.00 106.16 67 LYS B O 1
ATOM 5108 N N . GLY B 1 68 ? 49.961 127.264 287.261 1.00 116.22 68 GLY B N 1
ATOM 5109 C CA . GLY B 1 68 ? 50.870 127.527 288.376 1.00 125.08 68 GLY B CA 1
ATOM 5110 C C . GLY B 1 68 ? 50.517 128.758 289.188 1.00 125.18 68 GLY B C 1
ATOM 5111 O O . GLY B 1 68 ? 49.519 129.428 288.929 1.00 124.22 68 GLY B O 1
ATOM 5112 N N . ASN B 1 69 ? 51.342 129.025 290.194 1.00 125.31 69 ASN B N 1
ATOM 5113 C CA . ASN B 1 69 ? 51.255 130.246 291.002 1.00 129.14 69 ASN B CA 1
ATOM 5114 C C . ASN B 1 69 ? 49.958 130.326 291.773 1.00 127.17 69 ASN B C 1
ATOM 5115 O O . ASN B 1 69 ? 49.412 129.302 292.156 1.00 124.97 69 ASN B O 1
ATOM 5120 N N . ARG B 1 70 ? 49.460 131.535 291.992 1.00 127.52 70 ARG B N 1
ATOM 5121 C CA . ARG B 1 70 ? 48.320 131.719 292.855 1.00 122.03 70 ARG B CA 1
ATOM 5122 C C . ARG B 1 70 ? 47.033 131.391 292.092 1.00 110.40 70 ARG B C 1
ATOM 5123 O O . ARG B 1 70 ? 46.944 131.558 290.890 1.00 105.09 70 ARG B O 1
ATOM 5131 N N . LEU B 1 71 ? 46.038 130.904 292.812 1.00 107.96 71 LEU B N 1
ATOM 5132 C CA . LEU B 1 71 ? 44.704 130.736 292.245 1.00 101.67 71 LEU B CA 1
ATOM 5133 C C . LEU B 1 71 ? 44.069 132.096 292.060 1.00 104.22 71 LEU B C 1
ATOM 5134 O O . LEU B 1 71 ? 44.381 133.042 292.778 1.00 115.51 71 LEU B O 1
ATOM 5139 N N . PRO B 1 72 ? 43.126 132.195 291.141 1.00 101.89 72 PRO B N 1
ATOM 5140 C CA . PRO B 1 72 ? 42.421 133.470 291.027 1.00 108.41 72 PRO B CA 1
ATOM 5141 C C . PRO B 1 72 ? 41.526 133.760 292.229 1.00 111.04 72 PRO B C 1
ATOM 5142 O O . PRO B 1 72 ? 41.026 132.850 292.883 1.00 106.80 72 PRO B O 1
ATOM 5146 N N . ALA B 1 73 ? 41.310 135.033 292.506 1.00 114.40 73 ALA B N 1
ATOM 5147 C CA . ALA B 1 73 ? 40.407 135.400 293.580 1.00 115.21 73 ALA B CA 1
ATOM 5148 C C . ALA B 1 73 ? 38.957 134.965 293.221 1.00 110.64 73 ALA B C 1
ATOM 5149 O O . ALA B 1 73 ? 38.527 135.038 292.078 1.00 105.18 73 ALA B O 1
ATOM 5151 N N . ALA B 1 74 ? 38.242 134.459 294.213 1.00 108.45 74 ALA B N 1
ATOM 5152 C CA . ALA B 1 74 ? 36.828 134.136 294.068 1.00 107.69 74 ALA B CA 1
ATOM 5153 C C . ALA B 1 74 ? 36.270 133.861 295.461 1.00 106.93 74 ALA B C 1
ATOM 5154 O O . ALA B 1 74 ? 36.868 133.089 296.233 1.00 98.66 74 ALA B O 1
ATOM 5156 N N . ASP B 1 75 ? 35.147 134.510 295.788 1.00 112.61 75 ASP B N 1
ATOM 5157 C CA . ASP B 1 75 ? 34.558 134.407 297.139 1.00 116.13 75 ASP B CA 1
ATOM 5158 C C . ASP B 1 75 ? 33.693 133.163 297.194 1.00 111.54 75 ASP B C 1
ATOM 5159 O O . ASP B 1 75 ? 32.472 133.230 297.039 1.00 110.33 75 ASP B O 1
ATOM 5164 N N . VAL B 1 76 ? 34.366 132.026 297.368 1.00 106.06 76 VAL B N 1
ATOM 5165 C CA . VAL B 1 76 ? 33.704 130.730 297.477 1.00 101.15 76 VAL B CA 1
ATOM 5166 C C . VAL B 1 76 ? 34.265 129.978 298.670 1.00 97.66 76 VAL B C 1
ATOM 5167 O O . VAL B 1 76 ? 35.420 130.156 299.059 1.00 93.87 76 VAL B O 1
ATOM 5171 N N . LYS 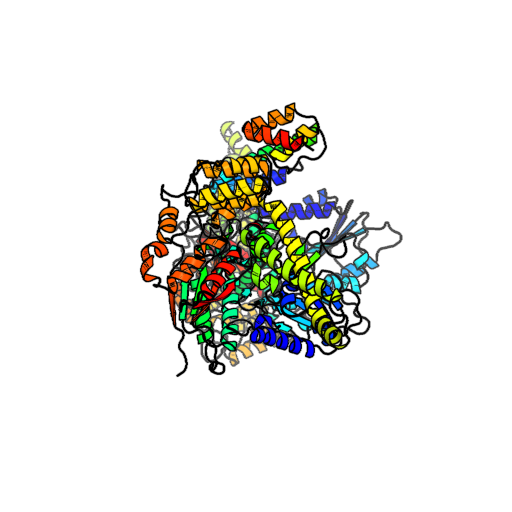B 1 77 ? 33.446 129.106 299.227 1.00 98.38 77 LYS B N 1
ATOM 5172 C CA . LYS B 1 77 ? 33.843 128.347 300.418 1.00 99.44 77 LYS B CA 1
ATOM 5173 C C . LYS B 1 77 ? 34.886 127.268 300.066 1.00 91.48 77 LYS B C 1
ATOM 5174 O O . LYS B 1 77 ? 35.856 127.045 300.804 1.00 86.39 77 LYS B O 1
ATOM 5180 N N . ASN B 1 78 ? 34.647 126.593 298.938 1.00 87.02 78 ASN B N 1
ATOM 5181 C CA . ASN B 1 78 ? 35.407 125.402 298.549 1.00 84.30 78 ASN B CA 1
ATOM 5182 C C . ASN B 1 78 ? 36.099 125.539 297.207 1.00 82.04 78 ASN B C 1
ATOM 5183 O O . ASN B 1 78 ? 35.479 125.992 296.245 1.00 82.96 78 ASN B O 1
ATOM 5188 N N . ILE B 1 79 ? 37.366 125.135 297.140 1.00 80.42 79 ILE B N 1
ATOM 5189 C CA . ILE B 1 79 ? 38.041 124.902 295.868 1.00 78.61 79 ILE B CA 1
ATOM 5190 C C . ILE B 1 79 ? 38.202 123.405 295.716 1.00 74.60 79 ILE B C 1
ATOM 5191 O O . ILE B 1 79 ? 38.762 122.767 296.601 1.00 73.79 79 ILE B O 1
ATOM 5196 N N . ILE B 1 80 ? 37.769 122.863 294.578 1.00 72.63 80 ILE B N 1
ATOM 5197 C CA . ILE B 1 80 ? 37.863 121.421 294.285 1.00 70.02 80 ILE B CA 1
ATOM 5198 C C . ILE B 1 80 ? 38.672 121.173 293.050 1.00 66.75 80 ILE B C 1
ATOM 5199 O O . ILE B 1 80 ? 38.319 121.675 292.001 1.00 67.87 80 ILE B O 1
ATOM 5204 N N . PHE B 1 81 ? 39.743 120.382 293.142 1.00 68.52 81 PHE B N 1
ATOM 5205 C CA . PHE B 1 81 ? 40.588 120.075 291.951 1.00 64.33 81 PHE B CA 1
ATOM 5206 C C . PHE B 1 81 ? 40.091 118.825 291.295 1.00 62.95 81 PHE B C 1
ATOM 5207 O O . PHE B 1 81 ? 39.854 117.843 292.007 1.00 63.44 81 PHE B O 1
ATOM 5215 N N . PHE B 1 82 ? 39.831 118.878 289.985 1.00 63.30 82 PHE B N 1
ATOM 5216 C CA . PHE B 1 82 ? 39.450 117.659 289.217 1.00 61.52 82 PHE B CA 1
ATOM 5217 C C . PHE B 1 82 ? 40.604 117.394 288.357 1.00 63.44 82 PHE B C 1
ATOM 5218 O O . PHE B 1 82 ? 40.915 118.199 287.477 1.00 66.55 82 PHE B O 1
ATOM 5226 N N . VAL B 1 83 ? 41.220 116.250 288.550 1.00 67.55 83 VAL B N 1
ATOM 5227 C CA . VAL B 1 83 ? 42.548 116.087 288.017 1.00 71.04 83 VAL B CA 1
ATOM 5228 C C . VAL B 1 83 ? 42.848 114.629 287.728 1.00 78.68 83 VAL B C 1
ATOM 5229 O O . VAL B 1 83 ? 42.337 113.738 288.421 1.00 83.27 83 VAL B O 1
ATOM 5233 N N . ARG B 1 84 ? 43.608 114.385 286.648 1.00 86.96 84 ARG B N 1
ATOM 5234 C CA . ARG B 1 84 ? 44.079 113.042 286.322 1.00 89.16 84 ARG B CA 1
ATOM 5235 C C . ARG B 1 84 ? 45.147 112.692 287.355 1.00 89.87 84 ARG B C 1
ATOM 5236 O O . ARG B 1 84 ? 45.853 113.581 287.902 1.00 77.60 84 ARG B O 1
ATOM 5244 N N . PRO B 1 85 ? 45.255 111.384 287.619 1.00 89.51 85 PRO B N 1
ATOM 5245 C CA . PRO B 1 85 ? 46.365 110.886 288.403 1.00 92.11 85 PRO B CA 1
ATOM 5246 C C . PRO B 1 85 ? 47.682 111.024 287.647 1.00 93.19 85 PRO B C 1
ATOM 5247 O O . PRO B 1 85 ? 48.049 110.081 286.970 1.00 90.23 85 PRO B O 1
ATOM 5251 N N . ARG B 1 86 ? 48.335 112.198 287.708 1.00 92.26 86 ARG B N 1
ATOM 5252 C CA . ARG B 1 86 ? 49.625 112.406 287.071 1.00 91.31 86 ARG B CA 1
ATOM 5253 C C . ARG B 1 86 ? 50.550 113.136 287.938 1.00 94.78 86 ARG B C 1
ATOM 5254 O O . ARG B 1 86 ? 50.230 114.204 288.448 1.00 101.30 86 ARG B O 1
ATOM 5262 N N . LEU B 1 87 ? 51.773 112.650 287.970 1.00 102.82 87 LEU B N 1
ATOM 5263 C CA . LEU B 1 87 ? 52.766 113.149 288.875 1.00 102.74 87 LEU B CA 1
ATOM 5264 C C . LEU B 1 87 ? 53.035 114.664 288.681 1.00 97.42 87 LEU B C 1
ATOM 5265 O O . LEU B 1 87 ? 52.984 115.443 289.640 1.00 88.17 87 LEU B O 1
ATOM 5270 N N . GLU B 1 88 ? 53.236 115.088 287.434 1.00 102.89 88 GLU B N 1
ATOM 5271 C CA . GLU B 1 88 ? 53.514 116.518 287.094 1.00 106.05 88 GLU B CA 1
ATOM 5272 C C . GLU B 1 88 ? 52.407 117.530 287.613 1.00 102.21 88 GLU B C 1
ATOM 5273 O O . GLU B 1 88 ? 52.722 118.636 288.128 1.00 94.79 88 GLU B O 1
ATOM 5279 N N . LEU B 1 89 ? 51.132 117.115 287.538 1.00 82.57 89 LEU B N 1
ATOM 5280 C CA . LEU B 1 89 ? 50.024 117.938 288.007 1.00 78.34 89 LEU B CA 1
ATOM 5281 C C . LEU B 1 89 ? 49.957 118.062 289.509 1.00 82.40 89 LEU B C 1
ATOM 5282 O O . LEU B 1 89 ? 49.464 119.064 290.050 1.00 84.53 89 LEU B O 1
ATOM 5287 N N . MET B 1 90 ? 50.488 117.073 290.217 1.00 88.34 90 MET B N 1
ATOM 5288 C CA . MET B 1 90 ? 50.530 117.189 291.676 1.00 89.74 90 MET B CA 1
ATOM 5289 C C . MET B 1 90 ? 51.354 118.409 292.096 1.00 84.64 90 MET B C 1
ATOM 5290 O O . MET B 1 90 ? 50.998 119.094 293.047 1.00 81.03 90 MET B O 1
ATOM 5295 N N . ASP B 1 91 ? 52.436 118.696 291.386 1.00 88.45 91 ASP B N 1
ATOM 5296 C CA . ASP B 1 91 ? 53.296 119.835 291.770 1.00 100.00 91 ASP B CA 1
ATOM 5297 C C . ASP B 1 91 ? 52.541 121.158 291.662 1.00 96.19 91 ASP B C 1
ATOM 5298 O O . ASP B 1 91 ? 52.693 122.044 292.519 1.00 92.32 91 ASP B O 1
ATOM 5303 N N . ILE B 1 92 ? 51.708 121.268 290.624 1.00 92.87 92 ILE B N 1
ATOM 5304 C CA . ILE B 1 92 ? 50.984 122.500 290.351 1.00 92.38 92 ILE B CA 1
ATOM 5305 C C . ILE B 1 92 ? 49.904 122.720 291.408 1.00 90.51 92 ILE B C 1
ATOM 5306 O O . ILE B 1 92 ? 49.750 123.816 291.937 1.00 86.44 92 ILE B O 1
ATOM 5311 N N . ILE B 1 93 ? 49.167 121.677 291.735 1.00 86.44 93 ILE B N 1
ATOM 5312 C CA . ILE B 1 93 ? 48.209 121.779 292.824 1.00 88.26 93 ILE B CA 1
ATOM 5313 C C . ILE B 1 93 ? 48.896 122.225 294.150 1.00 94.50 93 ILE B C 1
ATOM 5314 O O . ILE B 1 93 ? 48.398 123.109 294.883 1.00 91.29 93 ILE B O 1
ATOM 5319 N N . ALA B 1 94 ? 50.041 121.627 294.468 1.00 97.94 94 ALA B N 1
ATOM 5320 C CA . ALA B 1 94 ? 50.759 122.004 295.693 1.00 97.58 94 ALA B CA 1
ATOM 5321 C C . ALA B 1 94 ? 51.063 123.508 295.694 1.00 97.20 94 ALA B C 1
ATOM 5322 O O . ALA B 1 94 ? 50.799 124.206 296.660 1.00 94.75 94 ALA B O 1
ATOM 5324 N N . GLU B 1 95 ? 51.582 124.004 294.580 1.00 99.33 95 GLU B N 1
ATOM 5325 C CA . GLU B 1 95 ? 51.840 125.428 294.444 1.00 104.63 95 GLU B CA 1
ATOM 5326 C C . GLU B 1 95 ? 50.575 126.281 294.654 1.00 102.81 95 GLU B C 1
ATOM 5327 O O . GLU B 1 95 ? 50.645 127.338 295.268 1.00 107.54 95 GLU B O 1
ATOM 5333 N N . ASN B 1 96 ? 49.426 125.828 294.155 1.00 97.12 96 ASN B N 1
ATOM 5334 C CA . ASN B 1 96 ? 48.168 126.589 294.304 1.00 95.18 96 ASN B CA 1
ATOM 5335 C C . ASN B 1 96 ? 47.767 126.698 295.751 1.00 98.52 96 ASN B C 1
ATOM 5336 O O . ASN B 1 96 ? 47.310 127.751 296.229 1.00 93.23 96 ASN B O 1
ATOM 5341 N N . VAL B 1 97 ? 47.911 125.571 296.430 1.00 102.57 97 VAL B N 1
ATOM 5342 C CA . VAL B 1 97 ? 47.510 125.481 297.813 1.00 111.16 97 VAL B CA 1
ATOM 5343 C C . VAL B 1 97 ? 48.409 126.346 298.672 1.00 115.05 97 VAL B C 1
ATOM 5344 O O . VAL B 1 97 ? 47.908 127.133 299.450 1.00 122.51 97 VAL B O 1
ATOM 5348 N N . LEU B 1 98 ? 49.725 126.179 298.537 1.00 116.64 98 LEU B N 1
ATOM 5349 C CA . LEU B 1 98 ? 50.711 126.912 299.363 1.00 119.56 98 LEU B CA 1
ATOM 5350 C C . LEU B 1 98 ? 50.748 128.423 299.118 1.00 110.91 98 LEU B C 1
ATOM 5351 O O . LEU B 1 98 ? 51.254 129.155 299.950 1.00 107.72 98 LEU B O 1
ATOM 5356 N N . SER B 1 99 ? 50.207 128.869 297.991 1.00 104.65 99 SER B N 1
ATOM 5357 C CA . SER B 1 99 ? 50.218 130.279 297.611 1.00 106.71 99 SER B CA 1
ATOM 5358 C C . SER B 1 99 ? 48.993 131.074 298.076 1.00 106.81 99 SER B C 1
ATOM 5359 O O . SER B 1 99 ? 48.863 132.236 297.720 1.00 109.11 99 SER B O 1
ATOM 5362 N N . GLU B 1 100 ? 48.049 130.468 298.785 1.00 105.86 100 GLU B N 1
ATOM 5363 C CA . GLU B 1 100 ? 46.828 131.231 299.165 1.00 108.58 100 GLU B CA 1
ATOM 5364 C C . GLU B 1 100 ? 47.108 132.539 299.961 1.00 110.43 100 GLU B C 1
ATOM 5365 O O . GLU B 1 100 ? 47.902 132.530 300.910 1.00 105.73 100 GLU B O 1
ATOM 5371 N N . ASP B 1 101 ? 46.436 133.640 299.575 1.00 110.39 101 ASP B N 1
ATOM 5372 C CA . ASP B 1 101 ? 46.544 134.952 300.264 1.00 117.58 101 ASP B CA 1
ATOM 5373 C C . ASP B 1 101 ? 45.956 134.918 301.691 1.00 119.40 101 ASP B C 1
ATOM 5374 O O . ASP B 1 101 ? 44.745 134.784 301.875 1.00 117.91 101 ASP B O 1
ATOM 5379 N N . ARG B 1 102 ? 46.804 135.079 302.692 1.00 119.12 102 ARG B N 1
ATOM 5380 C CA . ARG B 1 102 ? 46.355 134.837 304.059 1.00 125.14 102 ARG B CA 1
ATOM 5381 C C . ARG B 1 102 ? 45.312 135.887 304.548 1.00 130.57 102 ARG B C 1
ATOM 5382 O O . ARG B 1 102 ? 44.406 135.553 305.323 1.00 127.43 102 ARG B O 1
ATOM 5390 N N . ARG B 1 103 ? 45.410 137.113 304.014 1.00 136.38 103 ARG B N 1
ATOM 5391 C CA . ARG B 1 103 ? 44.454 138.230 304.292 1.00 139.56 103 ARG B CA 1
ATOM 5392 C C . ARG B 1 103 ? 43.019 138.062 303.714 1.00 135.05 103 ARG B C 1
ATOM 5393 O O . ARG B 1 103 ? 42.135 138.878 303.954 1.00 133.65 103 ARG B O 1
ATOM 5401 N N . GLY B 1 104 ? 42.764 137.012 302.966 1.00 132.15 104 GLY B N 1
ATOM 5402 C CA . GLY B 1 104 ? 41.442 136.874 302.402 1.00 138.60 104 GLY B CA 1
ATOM 5403 C C . GLY B 1 104 ? 40.802 135.690 303.056 1.00 141.17 104 GLY B C 1
ATOM 5404 O O . GLY B 1 104 ? 41.497 134.882 303.667 1.00 137.67 104 GLY B O 1
ATOM 5405 N N . PRO B 1 105 ? 39.471 135.585 302.951 1.00 148.29 105 PRO B N 1
ATOM 5406 C CA . PRO B 1 105 ? 38.798 134.451 303.558 1.00 145.35 105 PRO B CA 1
ATOM 5407 C C . PRO B 1 105 ? 39.469 133.130 303.207 1.00 134.09 105 PRO B C 1
ATOM 5408 O O . PRO B 1 105 ? 39.987 132.972 302.108 1.00 121.02 105 PRO B O 1
ATOM 5412 N N . THR B 1 106 ? 39.465 132.212 304.172 1.00 130.41 106 THR B N 1
ATOM 5413 C CA . THR B 1 106 ? 39.993 130.852 303.986 1.00 121.70 106 THR B CA 1
ATOM 5414 C C . THR B 1 106 ? 39.107 129.994 303.087 1.00 114.79 106 THR B C 1
ATOM 5415 O O . THR B 1 106 ? 37.887 130.057 303.179 1.00 114.43 106 THR B O 1
ATOM 5419 N N . ARG B 1 107 ? 39.722 129.188 302.226 1.00 107.41 107 ARG B N 1
ATOM 5420 C CA . ARG B 1 107 ? 38.976 128.331 301.294 1.00 101.07 107 ARG B CA 1
ATOM 5421 C C . ARG B 1 107 ? 39.389 126.895 301.528 1.00 98.45 107 ARG B C 1
ATOM 5422 O O . ARG B 1 107 ? 40.577 126.579 301.559 1.00 99.47 107 ARG B O 1
ATOM 5430 N N . ASP B 1 108 ? 38.407 126.036 301.751 1.00 96.76 108 ASP B N 1
ATOM 5431 C CA . ASP B 1 108 ? 38.677 124.640 302.031 1.00 97.70 108 ASP B CA 1
ATOM 5432 C C . ASP B 1 108 ? 38.988 123.955 300.709 1.00 91.47 108 ASP B C 1
ATOM 5433 O O . ASP B 1 108 ? 38.351 124.243 299.677 1.00 87.70 108 ASP B O 1
ATOM 5438 N N . PHE B 1 109 ? 39.943 123.030 300.748 1.00 89.24 109 PHE B N 1
ATOM 5439 C CA . PHE B 1 109 ? 40.404 122.337 299.542 1.00 82.76 109 PHE B CA 1
ATOM 5440 C C . PHE B 1 109 ? 39.928 120.911 299.483 1.00 80.28 109 PHE B C 1
ATOM 5441 O O . PHE B 1 109 ? 39.792 120.227 300.533 1.00 77.33 109 PHE B O 1
ATOM 5449 N N . HIS B 1 110 ? 39.676 120.460 298.252 1.00 74.97 110 HIS B N 1
ATOM 5450 C CA . HIS B 1 110 ? 39.337 119.052 298.016 1.00 75.23 110 HIS B CA 1
ATOM 5451 C C . HIS B 1 110 ? 39.846 118.599 296.674 1.00 71.16 110 HIS B C 1
ATOM 5452 O O . HIS B 1 110 ? 40.116 119.405 295.799 1.00 70.35 110 HIS B O 1
ATOM 5459 N N . ILE B 1 111 ? 39.956 117.291 296.493 1.00 72.88 111 ILE B N 1
ATOM 5460 C CA . ILE B 1 111 ? 40.509 116.746 295.255 1.00 73.46 111 ILE B CA 1
ATOM 5461 C C . ILE B 1 111 ? 39.780 115.469 294.855 1.00 75.57 111 ILE B C 1
ATOM 5462 O O . ILE B 1 111 ? 39.452 114.624 295.700 1.00 80.70 111 ILE B O 1
ATOM 5467 N N . LEU B 1 112 ? 39.451 115.415 293.571 1.00 72.31 112 LEU B N 1
ATOM 5468 C CA . LEU B 1 112 ? 38.792 114.305 292.918 1.00 70.94 112 LEU B CA 1
ATOM 5469 C C . LEU B 1 112 ? 39.713 113.829 291.816 1.00 72.12 112 LEU B C 1
ATOM 5470 O O . LEU B 1 112 ? 40.022 114.592 290.870 1.00 70.22 112 LEU B O 1
ATOM 5475 N N . PHE B 1 113 ? 40.168 112.587 291.945 1.00 71.16 113 PHE B N 1
ATOM 5476 C CA . PHE B 1 113 ? 41.057 111.975 290.971 1.00 75.79 113 PHE B CA 1
ATOM 5477 C C . PHE B 1 113 ? 40.245 111.208 289.934 1.00 80.49 113 PHE B C 1
ATOM 5478 O O . PHE B 1 113 ? 39.324 110.404 290.320 1.00 77.83 113 PHE B O 1
ATOM 5486 N N . VAL B 1 114 ? 40.583 111.439 288.651 1.00 78.21 114 VAL B N 1
ATOM 5487 C CA . VAL B 1 114 ? 39.767 110.892 287.536 1.00 80.16 114 VAL B CA 1
ATOM 5488 C C . VAL B 1 114 ? 40.559 110.026 286.566 1.00 80.44 114 VAL B C 1
ATOM 5489 O O . VAL B 1 114 ? 41.464 110.552 285.879 1.00 80.79 114 VAL B O 1
ATOM 5493 N N . PRO B 1 115 ? 40.230 108.702 286.503 1.00 85.69 115 PRO B N 1
ATOM 5494 C CA . PRO B 1 115 ? 39.120 107.926 287.095 1.00 86.90 115 PRO B CA 1
ATOM 5495 C C . PRO B 1 115 ? 39.404 107.251 288.371 1.00 97.60 115 PRO B C 1
ATOM 5496 O O . PRO B 1 115 ? 38.481 106.641 288.950 1.00 103.64 115 PRO B O 1
ATOM 5500 N N . ARG B 1 116 ? 40.666 107.287 288.809 1.00 102.03 116 ARG B N 1
ATOM 5501 C CA . ARG B 1 116 ? 41.014 106.506 289.996 1.00 101.34 116 ARG B CA 1
ATOM 5502 C C . ARG B 1 116 ? 42.258 107.048 290.636 1.00 100.92 116 ARG B C 1
ATOM 5503 O O . ARG B 1 116 ? 43.142 107.539 289.917 1.00 95.43 116 ARG B O 1
ATOM 5511 N N . ARG B 1 117 ? 42.311 106.938 291.976 1.00 100.95 117 ARG B N 1
ATOM 5512 C CA . ARG B 1 117 ? 43.458 107.408 292.782 1.00 103.05 117 ARG B CA 1
ATOM 5513 C C . ARG B 1 117 ? 44.660 106.677 292.249 1.00 99.98 117 ARG B C 1
ATOM 5514 O O . ARG B 1 117 ? 44.497 105.644 291.606 1.00 99.61 117 ARG B O 1
ATOM 5522 N N . SER B 1 118 ? 45.846 107.226 292.488 1.00 93.78 118 SER B N 1
ATOM 5523 C CA . SER B 1 118 ? 47.105 106.564 292.151 1.00 87.39 118 SER B CA 1
ATOM 5524 C C . SER B 1 118 ? 47.863 106.585 293.413 1.00 85.88 118 SER B C 1
ATOM 5525 O O . SER B 1 118 ? 48.028 107.653 293.991 1.00 82.65 118 SER B O 1
ATOM 5528 N N . LEU B 1 119 ? 48.345 105.420 293.843 1.00 88.63 119 LEU B N 1
ATOM 5529 C CA . LEU B 1 119 ? 49.153 105.344 295.078 1.00 91.50 119 LEU B CA 1
ATOM 5530 C C . LEU B 1 119 ? 50.403 106.276 294.984 1.00 91.48 119 LEU B C 1
ATOM 5531 O O . LEU B 1 119 ? 50.764 107.002 295.943 1.00 89.35 119 LEU B O 1
ATOM 5536 N N . LEU B 1 120 ? 51.010 106.283 293.795 1.00 92.35 120 LEU B N 1
ATOM 5537 C CA . LEU B 1 120 ? 52.198 107.109 293.495 1.00 97.49 120 LEU B CA 1
ATOM 5538 C C . LEU B 1 120 ? 51.967 108.640 293.637 1.00 94.42 120 LEU B C 1
ATOM 5539 O O . LEU B 1 120 ? 52.806 109.369 294.274 1.00 90.66 120 LEU B O 1
ATOM 5544 N N . CYS B 1 121 ? 50.839 109.109 293.081 1.00 87.11 121 CYS B N 1
ATOM 5545 C CA . CYS B 1 121 ? 50.455 110.523 293.216 1.00 90.13 121 CYS B CA 1
ATOM 5546 C C . CYS B 1 121 ? 50.230 110.950 294.672 1.00 89.15 121 CYS B C 1
ATOM 5547 O O . CYS B 1 121 ? 50.631 112.075 295.084 1.00 81.47 121 CYS B O 1
ATOM 5550 N N . GLU B 1 122 ? 49.547 110.069 295.422 1.00 89.57 122 GLU B N 1
ATOM 5551 C CA . GLU B 1 122 ? 49.272 110.316 296.829 1.00 95.23 122 GLU B CA 1
ATOM 5552 C C . GLU B 1 122 ? 50.589 110.447 297.596 1.00 98.16 122 GLU B C 1
ATOM 5553 O O . GLU B 1 122 ? 50.723 111.361 298.445 1.00 100.23 122 GLU B O 1
ATOM 5559 N N . GLN B 1 123 ? 51.580 109.624 297.227 1.00 97.03 123 GLN B N 1
ATOM 5560 C CA . GLN B 1 123 ? 52.919 109.744 297.819 1.00 104.52 123 GLN B CA 1
ATOM 5561 C C . GLN B 1 123 ? 53.552 111.135 297.535 1.00 104.61 123 GLN B C 1
ATOM 5562 O O . GLN B 1 123 ? 54.150 111.770 298.430 1.00 101.77 123 GLN B O 1
ATOM 5568 N N . ARG B 1 124 ? 53.357 111.630 296.311 1.00 102.06 124 ARG B N 1
ATOM 5569 C CA . ARG B 1 124 ? 53.965 112.870 295.883 1.00 102.67 124 ARG B CA 1
ATOM 5570 C C . ARG B 1 124 ? 53.350 114.067 296.640 1.00 103.71 124 ARG B C 1
ATOM 5571 O O . ARG B 1 124 ? 54.056 114.962 297.095 1.00 103.38 124 ARG B O 1
ATOM 5579 N N . LEU B 1 125 ? 52.032 114.102 296.792 1.00 105.29 125 LEU B N 1
ATOM 5580 C CA . LEU B 1 125 ? 51.437 115.230 297.539 1.00 111.25 125 LEU B CA 1
ATOM 5581 C C . LEU B 1 125 ? 51.860 115.192 299.004 1.00 116.23 125 LEU B C 1
ATOM 5582 O O . LEU B 1 125 ? 51.981 116.242 299.649 1.00 117.75 125 LEU B O 1
ATOM 5587 N N . LYS B 1 126 ? 52.084 113.990 299.530 1.00 115.19 126 LYS B N 1
ATOM 5588 C CA . LYS B 1 126 ? 52.610 113.867 300.894 1.00 128.36 126 LYS B CA 1
ATOM 5589 C C . LYS B 1 126 ? 54.030 114.427 301.034 1.00 122.72 126 LYS B C 1
ATOM 5590 O O . LYS B 1 126 ? 54.324 115.130 301.997 1.00 114.18 126 LYS B O 1
ATOM 5596 N N . ASP B 1 127 ? 54.889 114.097 300.070 1.00 117.33 127 ASP B N 1
ATOM 5597 C CA . ASP B 1 127 ? 56.260 114.599 300.038 1.00 117.25 127 ASP B CA 1
ATOM 5598 C C . ASP B 1 127 ? 56.276 116.128 299.910 1.00 112.76 127 ASP B C 1
ATOM 5599 O O . ASP B 1 127 ? 57.063 116.809 300.562 1.00 105.28 127 ASP B O 1
ATOM 5604 N N . LEU B 1 128 ? 55.395 116.666 299.070 1.00 109.34 128 LEU B N 1
ATOM 5605 C CA . LEU B 1 128 ? 55.298 118.106 298.902 1.00 108.06 128 LEU B CA 1
ATOM 5606 C C . LEU B 1 128 ? 54.717 118.830 300.131 1.00 109.16 128 LEU B C 1
ATOM 5607 O O . LEU B 1 128 ? 54.706 120.062 300.147 1.00 105.84 128 LEU B O 1
ATOM 5612 N N . GLY B 1 129 ? 54.226 118.062 301.119 1.00 106.26 129 GLY B N 1
ATOM 5613 C CA . GLY B 1 129 ? 53.680 118.586 302.376 1.00 108.12 129 GLY B CA 1
ATOM 5614 C C . GLY B 1 129 ? 52.156 118.870 302.498 1.00 109.32 129 GLY B C 1
ATOM 5615 O O . GLY B 1 129 ? 51.611 118.922 303.610 1.00 111.12 129 GLY B O 1
ATOM 5616 N N . VAL B 1 130 ? 51.448 119.000 301.375 1.00 106.89 130 VAL B N 1
ATOM 5617 C CA . VAL B 1 130 ? 50.082 119.574 301.340 1.00 106.97 130 VAL B CA 1
ATOM 5618 C C . VAL B 1 130 ? 48.995 118.518 301.440 1.00 106.22 130 VAL B C 1
ATOM 5619 O O . VAL B 1 130 ? 47.819 118.871 301.359 1.00 105.14 130 VAL B O 1
ATOM 5623 N N . LEU B 1 131 ? 49.347 117.238 301.550 1.00 104.88 131 LEU B N 1
ATOM 5624 C CA . LEU B 1 131 ? 48.308 116.206 301.569 1.00 104.71 131 LEU B CA 1
ATOM 5625 C C . LEU B 1 131 ? 47.228 116.459 302.653 1.00 109.73 131 LEU B C 1
ATOM 5626 O O . LEU B 1 131 ? 46.032 116.189 302.444 1.00 103.96 131 LEU B O 1
ATOM 5631 N N . GLY B 1 132 ? 47.649 117.000 303.793 1.00 112.30 132 GLY B N 1
ATOM 5632 C CA . GLY B 1 132 ? 46.737 117.283 304.887 1.00 116.00 132 GLY B CA 1
ATOM 5633 C C . GLY B 1 132 ? 45.851 118.516 304.773 1.00 114.09 132 GLY B C 1
ATOM 5634 O O . GLY B 1 132 ? 45.010 118.731 305.625 1.00 119.28 132 GLY B O 1
ATOM 5635 N N . SER B 1 133 ? 46.021 119.329 303.740 1.00 111.85 133 SER B N 1
ATOM 5636 C CA . SER B 1 133 ? 45.102 120.465 303.490 1.00 110.49 133 SER B CA 1
ATOM 5637 C C . SER B 1 133 ? 43.771 120.062 302.784 1.00 102.03 133 SER B C 1
ATOM 5638 O O . SER B 1 133 ? 42.854 120.890 302.654 1.00 98.03 133 SER B O 1
ATOM 5641 N N . PHE B 1 134 ? 43.683 118.820 302.316 1.00 94.69 134 PHE B N 1
ATOM 5642 C CA . PHE B 1 134 ? 42.489 118.367 301.625 1.00 93.86 134 PHE B CA 1
ATOM 5643 C C . PHE B 1 134 ? 41.505 117.711 302.557 1.00 96.97 134 PHE B C 1
ATOM 5644 O O . PHE B 1 134 ? 41.826 116.703 303.136 1.00 95.11 134 PHE B O 1
ATOM 5652 N N . ILE B 1 135 ? 40.307 118.283 302.682 1.00 99.37 135 ILE B N 1
ATOM 5653 C CA . ILE B 1 135 ? 39.232 117.687 303.464 1.00 102.01 135 ILE B CA 1
ATOM 5654 C C . ILE B 1 135 ? 38.695 116.402 302.804 1.00 100.77 135 ILE B C 1
ATOM 5655 O O . ILE B 1 135 ? 38.518 115.418 303.482 1.00 106.09 135 ILE B O 1
ATOM 5660 N N . HIS B 1 136 ? 38.416 116.404 301.502 1.00 100.47 136 HIS B N 1
ATOM 5661 C CA . HIS B 1 136 ? 38.034 115.158 300.803 1.00 97.00 136 HIS B CA 1
ATOM 5662 C C . HIS B 1 136 ? 38.984 114.822 299.679 1.00 90.04 136 HIS B C 1
ATOM 5663 O O . HIS B 1 136 ? 39.433 115.716 298.967 1.00 86.49 136 HIS B O 1
ATOM 5670 N N . ARG B 1 137 ? 39.327 113.535 299.586 1.00 91.71 137 ARG B N 1
ATOM 5671 C CA . ARG B 1 137 ? 40.149 112.992 298.505 1.00 91.73 137 ARG B CA 1
ATOM 5672 C C . ARG B 1 137 ? 39.444 111.813 297.954 1.00 89.32 137 ARG B C 1
ATOM 5673 O O . ARG B 1 137 ? 39.401 110.788 298.619 1.00 89.23 137 ARG B O 1
ATOM 5681 N N . GLU B 1 138 ? 38.870 111.913 296.765 1.00 80.89 138 GLU B N 1
ATOM 5682 C CA . GLU B 1 138 ? 38.169 110.759 296.278 1.00 80.70 138 GLU B CA 1
ATOM 5683 C C . GLU B 1 138 ? 38.513 110.481 294.890 1.00 79.86 138 GLU B C 1
ATOM 5684 O O . GLU B 1 138 ? 39.172 111.275 294.246 1.00 86.46 138 GLU B O 1
ATOM 5690 N N . GLU B 1 139 ? 38.057 109.331 294.420 1.00 84.10 139 GLU B N 1
ATOM 5691 C CA . GLU B 1 139 ? 38.197 108.988 293.025 1.00 83.56 139 GLU B CA 1
ATOM 5692 C C . GLU B 1 139 ? 36.823 108.929 292.366 1.00 81.71 139 GLU B C 1
ATOM 5693 O O . GLU B 1 139 ? 35.816 108.631 293.022 1.00 70.72 139 GLU B O 1
ATOM 5699 N N . TYR B 1 140 ? 36.768 109.256 291.064 1.00 80.54 140 TYR B N 1
ATOM 5700 C CA . TYR B 1 140 ? 35.492 109.213 290.318 1.00 74.11 140 TYR B CA 1
ATOM 5701 C C . TYR B 1 140 ? 35.584 108.236 289.185 1.00 75.33 140 TYR B C 1
ATOM 5702 O O . TYR B 1 140 ? 36.417 108.447 288.318 1.00 72.99 140 TYR B O 1
ATOM 5711 N N . SER B 1 141 ? 34.800 107.140 289.207 1.00 83.34 141 SER B N 1
ATOM 5712 C CA . SER B 1 141 ? 35.062 105.991 288.263 1.00 84.84 141 SER B CA 1
ATOM 5713 C C . SER B 1 141 ? 34.414 106.155 286.876 1.00 78.35 141 SER B C 1
ATOM 5714 O O . SER B 1 141 ? 33.383 105.525 286.540 1.00 69.62 141 SER B O 1
ATOM 5717 N N . LEU B 1 142 ? 35.073 107.022 286.105 1.00 81.48 142 LEU B N 1
ATOM 5718 C CA . LEU B 1 142 ? 34.779 107.295 284.690 1.00 76.86 142 LEU B CA 1
ATOM 5719 C C . LEU B 1 142 ? 35.747 106.564 283.799 1.00 67.63 142 LEU B C 1
ATOM 5720 O O . LEU B 1 142 ? 36.741 107.129 283.388 1.00 96.31 142 LEU B O 1
ATOM 5725 N N . ASP B 1 143 ? 35.464 105.306 283.540 1.00 59.28 143 ASP B N 1
ATOM 5726 C CA . ASP B 1 143 ? 36.226 104.484 282.666 1.00 56.16 143 ASP B CA 1
ATOM 5727 C C . ASP B 1 143 ? 35.589 104.544 281.239 1.00 52.64 143 ASP B C 1
ATOM 5728 O O . ASP B 1 143 ? 36.105 105.190 280.408 1.00 64.70 143 ASP B O 1
ATOM 5733 N N . LEU B 1 144 ? 34.458 103.936 280.968 1.00 50.72 144 LEU B N 1
ATOM 5734 C CA . LEU B 1 144 ? 33.815 103.955 279.641 1.00 46.24 144 LEU B CA 1
ATOM 5735 C C . LEU B 1 144 ? 32.781 105.044 279.564 1.00 44.82 144 LEU B C 1
ATOM 5736 O O . LEU B 1 144 ? 31.876 105.004 280.277 1.00 47.18 144 LEU B O 1
ATOM 5741 N N . ILE B 1 145 ? 32.988 106.058 278.742 1.00 45.03 145 ILE B N 1
ATOM 5742 C CA . ILE B 1 145 ? 32.122 107.171 278.569 1.00 45.35 145 ILE B CA 1
ATOM 5743 C C . ILE B 1 145 ? 31.273 106.908 277.315 1.00 47.18 145 ILE B C 1
ATOM 5744 O O . ILE B 1 145 ? 31.808 106.482 276.285 1.00 47.44 145 ILE B O 1
ATOM 5749 N N . PRO B 1 146 ? 29.963 107.151 277.400 1.00 45.03 146 PRO B N 1
ATOM 5750 C CA . PRO B 1 146 ? 29.104 106.910 276.284 1.00 47.39 146 PRO B CA 1
ATOM 5751 C C . PRO B 1 146 ? 29.090 108.091 275.357 1.00 49.14 146 PRO B C 1
ATOM 5752 O O . PRO B 1 146 ? 28.738 109.161 275.751 1.00 50.81 146 PRO B O 1
ATOM 5756 N N . PHE B 1 147 ? 29.426 107.851 274.103 1.00 50.47 147 PHE B N 1
ATOM 5757 C CA . PHE B 1 147 ? 29.474 108.868 273.089 1.00 46.98 147 PHE B CA 1
ATOM 5758 C C . PHE B 1 147 ? 28.217 108.844 272.238 1.00 48.84 147 PHE B C 1
ATOM 5759 O O . PHE B 1 147 ? 27.773 109.877 271.738 1.00 51.27 147 PHE B O 1
ATOM 5767 N N . ASP B 1 148 ? 27.649 107.671 272.052 1.00 49.46 148 ASP B N 1
ATOM 5768 C CA . ASP B 1 148 ? 26.395 107.577 271.298 1.00 49.13 148 ASP B CA 1
ATOM 5769 C C . ASP B 1 148 ? 25.708 106.265 271.721 1.00 46.93 148 ASP B C 1
ATOM 5770 O O . ASP B 1 148 ? 26.227 105.513 272.529 1.00 45.23 148 ASP B O 1
ATOM 5775 N N . GLY B 1 149 ? 24.568 105.986 271.135 1.00 45.41 149 GLY B N 1
ATOM 5776 C CA . GLY B 1 149 ? 23.774 104.865 271.532 1.00 46.03 149 GLY B CA 1
ATOM 5777 C C . GLY B 1 149 ? 24.398 103.526 271.325 1.00 46.39 149 GLY B C 1
ATOM 5778 O O . GLY B 1 149 ? 23.924 102.531 271.881 1.00 47.28 149 GLY B O 1
ATOM 5779 N N . ASP B 1 150 ? 25.464 103.471 270.547 1.00 49.55 150 ASP B N 1
ATOM 5780 C CA . ASP B 1 150 ? 26.165 102.195 270.335 1.00 48.26 150 ASP B CA 1
ATOM 5781 C C . ASP B 1 150 ? 27.659 102.348 270.506 1.00 43.49 150 ASP B C 1
ATOM 5782 O O . ASP B 1 150 ? 28.439 101.605 269.931 1.00 43.38 150 ASP B O 1
ATOM 5787 N N . LEU B 1 151 ? 28.085 103.335 271.272 1.00 43.64 151 LEU B N 1
ATOM 5788 C CA . LEU B 1 151 ? 29.507 103.665 271.259 1.00 42.01 151 LEU B CA 1
ATOM 5789 C C . LEU B 1 151 ? 30.015 104.170 272.585 1.00 42.84 151 LEU B C 1
ATOM 5790 O O . LEU B 1 151 ? 29.439 105.113 273.134 1.00 42.50 151 LEU B O 1
ATOM 5795 N N . LEU B 1 152 ? 31.120 103.569 273.058 1.00 43.92 152 LEU B N 1
ATOM 5796 C CA . LEU B 1 152 ? 31.746 103.889 274.347 1.00 44.10 152 LEU B CA 1
ATOM 5797 C C . LEU B 1 152 ? 33.218 104.041 274.173 1.00 44.26 152 LEU B C 1
ATOM 5798 O O . LEU B 1 152 ? 33.851 103.200 273.537 1.00 43.92 152 LEU B O 1
ATOM 5803 N N . SER B 1 153 ? 33.800 105.075 274.784 1.00 45.36 153 SER B N 1
ATOM 5804 C CA . SER B 1 153 ? 35.258 105.208 274.813 1.00 45.55 153 SER B CA 1
ATOM 5805 C C . SER B 1 153 ? 35.789 105.563 276.218 1.00 47.99 153 SER B C 1
ATOM 5806 O O . SER B 1 153 ? 35.142 106.254 276.988 1.00 45.15 153 SER B O 1
ATOM 5809 N N . MET B 1 154 ? 36.995 105.080 276.489 1.00 49.22 154 MET B N 1
ATOM 5810 C CA . MET B 1 154 ? 37.795 105.484 277.639 1.00 48.44 154 MET B CA 1
ATOM 5811 C C . MET B 1 154 ? 38.518 106.800 277.355 1.00 48.89 154 MET B C 1
ATOM 5812 O O . MET B 1 154 ? 38.904 107.515 278.262 1.00 48.35 154 MET B O 1
ATOM 5817 N N . GLU B 1 155 ? 38.707 107.140 276.093 1.00 48.62 155 GLU B N 1
ATOM 5818 C CA . GLU B 1 155 ? 39.431 108.345 275.773 1.00 47.99 155 GLU B CA 1
ATOM 5819 C C . GLU B 1 155 ? 40.755 108.394 276.590 1.00 47.40 155 GLU B C 1
ATOM 5820 O O . GLU B 1 155 ? 41.129 109.433 277.137 1.00 41.88 155 GLU B O 1
ATOM 5826 N N . SER B 1 156 ? 41.478 107.272 276.501 1.00 48.10 156 SER B N 1
ATOM 5827 C CA . SER B 1 156 ? 42.857 107.116 276.983 1.00 54.35 156 SER B CA 1
ATOM 5828 C C . SER B 1 156 ? 43.859 107.053 275.809 1.00 53.44 156 SER B C 1
ATOM 5829 O O . SER B 1 156 ? 44.142 106.014 275.214 1.00 55.17 156 SER B O 1
ATOM 5832 N N . GLU B 1 157 ? 44.315 108.197 275.380 1.00 58.39 157 GLU B N 1
ATOM 5833 C CA . GLU B 1 157 ? 45.112 108.289 274.116 1.00 58.81 157 GLU B CA 1
ATOM 5834 C C . GLU B 1 157 ? 46.442 107.605 274.235 1.00 54.71 157 GLU B C 1
ATOM 5835 O O . GLU B 1 157 ? 46.994 107.157 273.246 1.00 52.78 157 GLU B O 1
ATOM 5841 N N . GLY B 1 158 ? 46.954 107.513 275.463 1.00 52.28 158 GLY B N 1
ATOM 5842 C CA . GLY B 1 158 ? 48.248 106.881 275.730 1.00 49.77 158 GLY B CA 1
ATOM 5843 C C . GLY B 1 158 ? 48.272 105.368 275.767 1.00 47.16 158 GLY B C 1
ATOM 5844 O O . GLY B 1 158 ? 49.350 104.782 275.861 1.00 49.21 158 GLY B O 1
ATOM 5845 N N . ALA B 1 159 ? 47.113 104.725 275.728 1.00 45.90 159 ALA B N 1
ATOM 5846 C CA . ALA B 1 159 ? 47.040 103.271 275.964 1.00 47.02 159 ALA B CA 1
ATOM 5847 C C . ALA B 1 159 ? 47.835 102.488 274.973 1.00 49.29 159 ALA B C 1
ATOM 5848 O O . ALA B 1 159 ? 48.462 101.512 275.344 1.00 53.31 159 ALA B O 1
ATOM 5850 N N . PHE B 1 160 ? 47.768 102.858 273.704 1.00 51.69 160 PHE B N 1
ATOM 5851 C CA . PHE B 1 160 ? 48.506 102.104 272.692 1.00 52.40 160 PHE B CA 1
ATOM 5852 C C . PHE B 1 160 ? 50.002 102.157 273.062 1.00 53.81 160 PHE B C 1
ATOM 5853 O O . PHE B 1 160 ? 50.692 101.155 273.102 1.00 54.70 160 PHE B O 1
ATOM 5861 N N . LYS B 1 161 ? 50.522 103.354 273.257 1.00 55.77 161 LYS B N 1
ATOM 5862 C CA . LYS B 1 161 ? 51.962 103.507 273.598 1.00 58.93 161 LYS B CA 1
ATOM 5863 C C . LYS B 1 161 ? 52.321 102.781 274.912 1.00 58.99 161 LYS B C 1
ATOM 5864 O O . LYS B 1 161 ? 53.266 102.013 274.987 1.00 55.89 161 LYS B O 1
ATOM 5870 N N . GLU B 1 162 ? 51.520 102.990 275.950 1.00 58.87 162 GLU B N 1
ATOM 5871 C CA . GLU B 1 162 ? 51.828 102.388 277.244 1.00 56.95 162 GLU B CA 1
ATOM 5872 C C . GLU B 1 162 ? 51.930 100.867 277.142 1.00 54.50 162 GLU B C 1
ATOM 5873 O O . GLU B 1 162 ? 52.954 100.264 277.547 1.00 50.30 162 GLU B O 1
ATOM 5879 N N . CYS B 1 163 ? 50.923 100.253 276.522 1.00 51.97 163 CYS B N 1
ATOM 5880 C CA . CYS B 1 163 ? 50.916 98.797 276.372 1.00 52.56 163 CYS B CA 1
ATOM 5881 C C . CYS B 1 163 ? 52.003 98.268 275.469 1.00 55.59 163 CYS B C 1
ATOM 5882 O O . CYS B 1 163 ? 52.734 97.387 275.886 1.00 57.10 163 CYS B O 1
ATOM 5885 N N . TYR B 1 164 ? 52.136 98.779 274.248 1.00 56.73 164 TYR B N 1
ATOM 5886 C CA . TYR B 1 164 ? 53.006 98.108 273.272 1.00 59.53 164 TYR B CA 1
ATOM 5887 C C . TYR B 1 164 ? 54.468 98.531 273.341 1.00 59.71 164 TYR B C 1
ATOM 5888 O O . TYR B 1 164 ? 55.323 97.733 273.031 1.00 61.54 164 TYR B O 1
ATOM 5897 N N . LEU B 1 165 ? 54.740 99.778 273.725 1.00 58.12 165 LEU B N 1
ATOM 5898 C CA . LEU B 1 165 ? 56.092 100.305 273.784 1.00 57.99 165 LEU B CA 1
ATOM 5899 C C . LEU B 1 165 ? 56.663 100.299 275.182 1.00 58.26 165 LEU B C 1
ATOM 5900 O O . LEU B 1 165 ? 57.831 100.060 275.337 1.00 59.64 165 LEU B O 1
ATOM 5905 N N . GLU B 1 166 ? 55.866 100.600 276.195 1.00 60.46 166 GLU B N 1
ATOM 5906 C CA . GLU B 1 166 ? 56.411 100.766 277.555 1.00 62.61 166 GLU B CA 1
ATOM 5907 C C . GLU B 1 166 ? 56.176 99.567 278.515 1.00 60.24 166 GLU B C 1
ATOM 5908 O O . GLU B 1 166 ? 56.783 99.514 279.556 1.00 58.95 166 GLU B O 1
ATOM 5914 N N . GLY B 1 167 ? 55.335 98.597 278.146 1.00 60.93 167 GLY B N 1
ATOM 5915 C CA . GLY B 1 167 ? 54.967 97.456 279.034 1.00 61.70 167 GLY B CA 1
ATOM 5916 C C . GLY B 1 167 ? 54.066 97.791 280.231 1.00 61.84 167 GLY B C 1
ATOM 5917 O O . GLY B 1 167 ? 53.949 97.021 281.167 1.00 65.55 167 GLY B O 1
ATOM 5918 N N . ASP B 1 168 ? 53.447 98.964 280.183 1.00 62.92 168 ASP B N 1
ATOM 5919 C CA . ASP B 1 168 ? 52.536 99.502 281.206 1.00 60.48 168 ASP B CA 1
ATOM 5920 C C . ASP B 1 168 ? 51.110 99.160 280.839 1.00 58.21 168 ASP B C 1
ATOM 5921 O O . ASP B 1 168 ? 50.538 99.677 279.854 1.00 58.86 168 ASP B O 1
ATOM 5926 N N . GLN B 1 169 ? 50.515 98.264 281.604 1.00 56.75 169 GLN B N 1
ATOM 5927 C CA . GLN B 1 169 ? 49.134 97.848 281.300 1.00 55.53 169 GLN B CA 1
ATOM 5928 C C . GLN B 1 169 ? 48.062 98.437 282.214 1.00 52.50 169 GLN B C 1
ATOM 5929 O O . GLN B 1 169 ? 47.002 97.888 282.378 1.00 53.95 169 GLN B O 1
ATOM 5935 N N . THR B 1 170 ? 48.338 99.583 282.770 1.00 52.21 170 THR B N 1
ATOM 5936 C CA . THR B 1 170 ? 47.366 100.273 283.523 1.00 55.00 170 THR B CA 1
ATOM 5937 C C . THR B 1 170 ? 46.041 100.377 282.789 1.00 54.77 170 THR B C 1
ATOM 5938 O O . THR B 1 170 ? 44.980 100.178 283.391 1.00 56.54 170 THR B O 1
ATOM 5942 N N . SER B 1 171 ? 46.084 100.691 281.501 1.00 52.38 171 SER B N 1
ATOM 5943 C CA . SER B 1 171 ? 44.854 100.936 280.756 1.00 53.06 171 SER B CA 1
ATOM 5944 C C . SER B 1 171 ? 44.046 99.658 280.617 1.00 52.52 171 SER B C 1
ATOM 5945 O O . SER B 1 171 ? 42.858 99.739 280.448 1.00 53.74 171 SER B O 1
ATOM 5948 N N . LEU B 1 172 ? 44.682 98.493 280.661 1.00 50.73 172 LEU B N 1
ATOM 5949 C CA . LEU B 1 172 ? 43.941 97.225 280.544 1.00 49.74 172 LEU B CA 1
ATOM 5950 C C . LEU B 1 172 ? 43.211 96.938 281.857 1.00 49.59 172 LEU B C 1
ATOM 5951 O O . LEU B 1 172 ? 42.160 96.352 281.846 1.00 50.77 172 LEU B O 1
ATOM 5956 N N . TYR B 1 173 ? 43.792 97.330 282.992 1.00 52.34 173 TYR B N 1
ATOM 5957 C CA . TYR B 1 173 ? 43.133 97.185 284.289 1.00 51.14 173 TYR B CA 1
ATOM 5958 C C . TYR B 1 173 ? 41.893 98.045 284.263 1.00 49.68 173 TYR B C 1
ATOM 5959 O O . TYR B 1 173 ? 40.833 97.590 284.666 1.00 51.01 173 TYR B O 1
ATOM 5968 N N . HIS B 1 174 ? 41.981 99.260 283.722 1.00 51.84 174 HIS B N 1
ATOM 5969 C CA . HIS B 1 174 ? 40.827 100.179 283.699 1.00 50.19 174 HIS B CA 1
ATOM 5970 C C . HIS B 1 174 ? 39.776 99.630 282.711 1.00 49.22 174 HIS B C 1
ATOM 5971 O O . HIS B 1 174 ? 38.548 99.746 282.963 1.00 47.09 174 HIS B O 1
ATOM 5978 N N . ALA B 1 175 ? 40.214 99.010 281.621 1.00 47.19 175 ALA B N 1
ATOM 5979 C CA . ALA B 1 175 ? 39.259 98.405 280.683 1.00 49.30 175 ALA B CA 1
ATOM 5980 C C . ALA B 1 175 ? 38.543 97.280 281.393 1.00 48.80 175 ALA B C 1
ATOM 5981 O O . ALA B 1 175 ? 37.319 97.164 281.297 1.00 51.18 175 ALA B O 1
ATOM 5983 N N . ALA B 1 176 ? 39.270 96.456 282.128 1.00 47.68 176 ALA B N 1
ATOM 5984 C CA . ALA B 1 176 ? 38.583 95.369 282.876 1.00 49.70 176 ALA B CA 1
ATOM 5985 C C . ALA B 1 176 ? 37.594 95.893 283.899 1.00 48.77 176 ALA B C 1
ATOM 5986 O O . ALA B 1 176 ? 36.460 95.418 283.976 1.00 49.77 176 ALA B O 1
ATOM 5988 N N . LYS B 1 177 ? 37.991 96.922 284.646 1.00 51.61 177 LYS B N 1
ATOM 5989 C CA . LYS B 1 177 ? 37.063 97.638 285.588 1.00 54.01 177 LYS B CA 1
ATOM 5990 C C . LYS B 1 177 ? 35.831 98.155 284.847 1.00 52.06 177 LYS B C 1
ATOM 5991 O O . LYS B 1 177 ? 34.696 97.948 285.263 1.00 53.73 177 LYS B O 1
ATOM 5997 N N . GLY B 1 178 ? 36.057 98.801 283.714 1.00 47.55 178 GLY B N 1
ATOM 5998 C CA . GLY B 1 178 ? 34.954 99.259 282.867 1.00 43.91 178 GLY B CA 1
ATOM 5999 C C . GLY B 1 178 ? 33.985 98.160 282.554 1.00 43.02 178 GLY B C 1
ATOM 6000 O O . GLY B 1 178 ? 32.758 98.325 282.672 1.00 46.30 178 GLY B O 1
ATOM 6001 N N . LEU B 1 179 ? 34.517 97.006 282.201 1.00 43.07 179 LEU B N 1
ATOM 6002 C CA . LEU B 1 179 ? 33.658 95.833 281.962 1.00 42.67 179 LEU B CA 1
ATOM 6003 C C . LEU B 1 179 ? 32.966 95.329 283.170 1.00 44.91 179 LEU B C 1
ATOM 6004 O O . LEU B 1 179 ? 31.832 94.857 283.057 1.00 48.87 179 LEU B O 1
ATOM 6009 N N . MET B 1 180 ? 33.580 95.437 284.356 1.00 45.75 180 MET B N 1
ATOM 6010 C CA . MET B 1 180 ? 32.817 95.083 285.585 1.00 45.84 180 MET B CA 1
ATOM 6011 C C . MET B 1 180 ? 31.710 96.057 285.852 1.00 46.58 180 MET B C 1
ATOM 6012 O O . MET B 1 180 ? 30.609 95.652 286.169 1.00 51.35 180 MET B O 1
ATOM 6017 N N . THR B 1 181 ? 31.928 97.347 285.681 1.00 47.63 181 THR B N 1
ATOM 6018 C CA . THR B 1 181 ? 30.790 98.298 285.794 1.00 48.93 181 THR B CA 1
ATOM 6019 C C . THR B 1 181 ? 29.632 97.979 284.795 1.00 49.33 181 THR B C 1
ATOM 6020 O O . THR B 1 181 ? 28.431 97.959 285.188 1.00 48.52 181 THR B O 1
ATOM 6024 N N . LEU B 1 182 ? 29.972 97.742 283.518 1.00 45.05 182 LEU B N 1
ATOM 6025 C CA . LEU B 1 182 ? 28.940 97.350 282.566 1.00 44.90 182 LEU B CA 1
ATOM 6026 C C . LEU B 1 182 ? 28.230 96.066 282.964 1.00 45.28 182 LEU B C 1
ATOM 6027 O O . LEU B 1 182 ? 27.017 95.977 282.810 1.00 47.43 182 LEU B O 1
ATOM 6032 N N . GLN B 1 183 ? 28.933 95.083 283.512 1.00 44.41 183 GLN B N 1
ATOM 6033 C CA . GLN B 1 183 ? 28.206 93.869 283.981 1.00 46.01 183 GLN B CA 1
ATOM 6034 C C . GLN B 1 183 ? 27.338 94.066 285.200 1.00 45.09 183 GLN B C 1
ATOM 6035 O O . GLN B 1 183 ? 26.316 93.460 285.310 1.00 46.86 183 GLN B O 1
ATOM 6041 N N . ALA B 1 184 ? 27.726 94.950 286.097 1.00 44.77 184 ALA B N 1
ATOM 6042 C CA . ALA B 1 184 ? 26.866 95.365 287.223 1.00 44.64 184 ALA B CA 1
ATOM 6043 C C . ALA B 1 184 ? 25.596 96.062 286.734 1.00 46.07 184 ALA B C 1
ATOM 6044 O O . ALA B 1 184 ? 24.565 95.964 287.357 1.00 50.76 184 ALA B O 1
ATOM 6046 N N . LEU B 1 185 ? 25.645 96.766 285.599 1.00 47.09 185 LEU B N 1
ATOM 6047 C CA . LEU B 1 185 ? 24.413 97.462 285.105 1.00 48.11 185 LEU B CA 1
ATOM 6048 C C . LEU B 1 185 ? 23.614 96.695 284.068 1.00 45.89 185 LEU B C 1
ATOM 6049 O O . LEU B 1 185 ? 22.428 96.798 284.019 1.00 47.37 185 LEU B O 1
ATOM 6054 N N . TYR B 1 186 ? 24.280 95.888 283.262 1.00 46.02 186 TYR B N 1
ATOM 6055 C CA . TYR B 1 186 ? 23.634 95.259 282.125 1.00 45.37 186 TYR B CA 1
ATOM 6056 C C . TYR B 1 186 ? 23.751 93.744 282.153 1.00 45.78 186 TYR B C 1
ATOM 6057 O O . TYR B 1 186 ? 23.398 93.082 281.203 1.00 47.58 186 TYR B O 1
ATOM 6066 N N . GLY B 1 187 ? 24.278 93.192 283.247 1.00 47.61 187 GLY B N 1
ATOM 6067 C CA . GLY B 1 187 ? 24.289 91.745 283.491 1.00 46.65 187 GLY B CA 1
ATOM 6068 C C . GLY B 1 187 ? 25.571 91.119 282.980 1.00 47.17 187 GLY B C 1
ATOM 6069 O O . GLY B 1 187 ? 26.335 91.707 282.174 1.00 44.40 187 GLY B O 1
ATOM 6070 N N . THR B 1 188 ? 25.783 89.892 283.409 1.00 47.88 188 THR B N 1
ATOM 6071 C CA . THR B 1 188 ? 26.997 89.175 283.047 1.00 49.42 188 THR B CA 1
ATOM 6072 C C . THR B 1 188 ? 27.072 88.899 281.551 1.00 48.71 188 THR B C 1
ATOM 6073 O O . THR B 1 188 ? 26.061 88.609 280.945 1.00 49.52 188 THR B O 1
ATOM 6077 N N . ILE B 1 189 ? 28.270 88.970 280.986 1.00 48.52 189 ILE B N 1
ATOM 6078 C CA . ILE B 1 189 ? 28.500 88.601 279.621 1.00 48.63 189 ILE B CA 1
ATOM 6079 C C . ILE B 1 189 ? 28.932 87.142 279.580 1.00 48.44 189 ILE B C 1
ATOM 6080 O O . ILE B 1 189 ? 30.003 86.826 280.013 1.00 47.78 189 ILE B O 1
ATOM 6085 N N . PRO B 1 190 ? 28.124 86.251 279.032 1.00 48.08 190 PRO B N 1
ATOM 6086 C CA . PRO B 1 190 ? 28.416 84.813 279.133 1.00 49.86 190 PRO B CA 1
ATOM 6087 C C . PRO B 1 190 ? 29.547 84.253 278.298 1.00 52.06 190 PRO B C 1
ATOM 6088 O O . PRO B 1 190 ? 30.104 83.239 278.683 1.00 53.05 190 PRO B O 1
ATOM 6092 N N . GLN B 1 191 ? 29.837 84.871 277.143 1.00 55.03 191 GLN B N 1
ATOM 6093 C CA . GLN B 1 191 ? 30.864 84.406 276.219 1.00 57.11 191 GLN B CA 1
ATOM 6094 C C . GLN B 1 191 ? 31.864 85.496 275.946 1.00 55.63 191 GLN B C 1
ATOM 6095 O O . GLN B 1 191 ? 31.496 86.633 275.649 1.00 50.52 191 GLN B O 1
ATOM 6101 N N . ILE B 1 192 ? 33.140 85.136 275.998 1.00 56.01 192 ILE B N 1
ATOM 6102 C CA . ILE B 1 192 ? 34.197 86.057 275.702 1.00 53.41 192 ILE B CA 1
ATOM 6103 C C . ILE B 1 192 ? 35.076 85.458 274.641 1.00 53.31 192 ILE B C 1
ATOM 6104 O O . ILE B 1 192 ? 35.490 84.331 274.773 1.00 55.71 192 ILE B O 1
ATOM 6109 N N . PHE B 1 193 ? 35.350 86.213 273.593 1.00 53.95 193 PHE B N 1
ATOM 6110 C CA . PHE B 1 193 ? 36.284 85.811 272.526 1.00 53.41 193 PHE B CA 1
ATOM 6111 C C . PHE B 1 193 ? 37.337 86.881 272.454 1.00 52.82 193 PHE B C 1
ATOM 6112 O O . PHE B 1 193 ? 37.053 88.066 272.724 1.00 48.92 193 PHE B O 1
ATOM 6120 N N . GLY B 1 194 ? 38.545 86.508 272.046 1.00 53.68 194 GLY B N 1
ATOM 6121 C CA . GLY B 1 194 ? 39.570 87.508 271.742 1.00 51.36 194 GLY B CA 1
ATOM 6122 C C . GLY B 1 194 ? 40.688 87.112 270.785 1.00 52.77 194 GLY B C 1
ATOM 6123 O O . GLY B 1 194 ? 40.963 85.908 270.577 1.00 53.43 194 GLY B O 1
ATOM 6124 N N . LYS B 1 195 ? 41.360 88.154 270.272 1.00 51.33 195 LYS B N 1
ATOM 6125 C CA . LYS B 1 195 ? 42.576 88.028 269.532 1.00 52.35 195 LYS B CA 1
ATOM 6126 C C . LYS B 1 195 ? 43.534 89.154 269.947 1.00 52.65 195 LYS B C 1
ATOM 6127 O O . LYS B 1 195 ? 43.203 90.337 269.823 1.00 48.84 195 LYS B O 1
ATOM 6133 N N . GLY B 1 196 ? 44.707 88.784 270.475 1.00 57.23 196 GLY B N 1
ATOM 6134 C CA . GLY B 1 196 ? 45.758 89.739 270.875 1.00 56.39 196 GLY B CA 1
ATOM 6135 C C . GLY B 1 196 ? 46.301 89.574 272.301 1.00 57.76 196 GLY B C 1
ATOM 6136 O O . GLY B 1 196 ? 45.629 89.044 273.178 1.00 62.09 196 GLY B O 1
ATOM 6137 N N . GLU B 1 197 ? 47.536 90.017 272.521 1.00 59.05 197 GLU B N 1
ATOM 6138 C CA . GLU B 1 197 ? 48.147 90.019 273.820 1.00 61.68 197 GLU B CA 1
ATOM 6139 C C . GLU B 1 197 ? 47.312 90.810 274.834 1.00 58.80 197 GLU B C 1
ATOM 6140 O O . GLU B 1 197 ? 47.019 90.324 275.925 1.00 59.83 197 GLU B O 1
ATOM 6146 N N . CYS B 1 198 ? 46.977 92.037 274.492 1.00 55.29 198 CYS B N 1
ATOM 6147 C CA . CYS B 1 198 ? 46.244 92.867 275.409 1.00 55.01 198 CYS B CA 1
ATOM 6148 C C . CYS B 1 198 ? 44.910 92.245 275.760 1.00 54.49 198 CYS B C 1
ATOM 6149 O O . CYS B 1 198 ? 44.501 92.269 276.897 1.00 57.37 198 CYS B O 1
ATOM 6152 N N . ALA B 1 199 ? 44.241 91.700 274.760 1.00 51.62 199 ALA B N 1
ATOM 6153 C CA . ALA B 1 199 ? 43.005 91.016 274.910 1.00 48.90 199 ALA B CA 1
ATOM 6154 C C . ALA B 1 199 ? 43.044 89.874 275.889 1.00 49.52 199 ALA B C 1
ATOM 6155 O O . ALA B 1 199 ? 42.098 89.729 276.709 1.00 49.72 199 ALA B O 1
ATOM 6157 N N . ARG B 1 200 ? 44.097 89.060 275.807 1.00 48.88 200 ARG B N 1
ATOM 6158 C CA . ARG B 1 200 ? 44.286 87.937 276.747 1.00 49.83 200 ARG B CA 1
ATOM 6159 C C . ARG B 1 200 ? 44.329 88.427 278.189 1.00 50.87 200 ARG B C 1
ATOM 6160 O O . ARG B 1 200 ? 43.783 87.762 279.107 1.00 52.35 200 ARG B O 1
ATOM 6168 N N . GLN B 1 201 ? 44.961 89.575 278.393 1.00 51.66 201 GLN B N 1
ATOM 6169 C CA . GLN B 1 201 ? 45.074 90.138 279.738 1.00 55.13 201 GLN B CA 1
ATOM 6170 C C . GLN B 1 201 ? 43.745 90.680 280.248 1.00 51.57 201 GLN B C 1
ATOM 6171 O O . GLN B 1 201 ? 43.372 90.472 281.416 1.00 53.09 201 GLN B O 1
ATOM 6177 N N . VAL B 1 202 ? 43.042 91.380 279.394 1.00 47.31 202 VAL B N 1
ATOM 6178 C CA . VAL B 1 202 ? 41.774 91.939 279.819 1.00 48.60 202 VAL B CA 1
ATOM 6179 C C . VAL B 1 202 ? 40.830 90.815 280.214 1.00 50.98 202 VAL B C 1
ATOM 6180 O O . VAL B 1 202 ? 40.224 90.857 281.289 1.00 51.79 202 VAL B O 1
ATOM 6184 N N . ALA B 1 203 ? 40.731 89.789 279.367 1.00 52.19 203 ALA B N 1
ATOM 6185 C CA . ALA B 1 203 ? 39.929 88.626 279.718 1.00 49.62 203 ALA B CA 1
ATOM 6186 C C . ALA B 1 203 ? 40.368 88.084 281.073 1.00 51.84 203 ALA B C 1
ATOM 6187 O O . ALA B 1 203 ? 39.515 87.831 281.976 1.00 51.46 203 ALA B O 1
ATOM 6189 N N . ASN B 1 204 ? 41.676 87.893 281.253 1.00 50.94 204 ASN B N 1
ATOM 6190 C CA . ASN B 1 204 ? 42.132 87.243 282.488 1.00 52.44 204 ASN B CA 1
ATOM 6191 C C . ASN B 1 204 ? 41.743 88.103 283.683 1.00 52.72 204 ASN B C 1
ATOM 6192 O O . ASN B 1 204 ? 41.356 87.559 284.675 1.00 53.62 204 ASN B O 1
ATOM 6197 N N . MET B 1 205 ? 41.815 89.440 283.560 1.00 52.83 205 MET B N 1
ATOM 6198 C CA . MET B 1 205 ? 41.417 90.305 284.653 1.00 53.41 205 MET B CA 1
ATOM 6199 C C . MET B 1 205 ? 39.927 90.338 284.931 1.00 52.88 205 MET B C 1
ATOM 6200 O O . MET B 1 205 ? 39.535 90.335 286.063 1.00 53.43 205 MET B O 1
ATOM 6205 N N . MET B 1 206 ? 39.096 90.422 283.901 1.00 55.21 206 MET B N 1
ATOM 6206 C CA . MET B 1 206 ? 37.637 90.285 284.049 1.00 53.78 206 MET B CA 1
ATOM 6207 C C . MET B 1 206 ? 37.274 89.109 284.945 1.00 51.72 206 MET B C 1
ATOM 6208 O O . MET B 1 206 ? 36.428 89.206 285.806 1.00 52.45 206 MET B O 1
ATOM 6213 N N . ILE B 1 207 ? 37.872 87.969 284.634 1.00 51.37 207 ILE B N 1
ATOM 6214 C CA . ILE B 1 207 ? 37.478 86.723 285.204 1.00 53.52 207 ILE B CA 1
ATOM 6215 C C . ILE B 1 207 ? 37.955 86.769 286.640 1.00 55.17 207 ILE B C 1
ATOM 6216 O O . ILE B 1 207 ? 37.144 86.474 287.528 1.00 53.98 207 ILE B O 1
ATOM 6221 N N . ARG B 1 208 ? 39.216 87.168 286.874 1.00 54.18 208 ARG B N 1
ATOM 6222 C CA . ARG B 1 208 ? 39.691 87.267 288.259 1.00 59.88 208 ARG B CA 1
ATOM 6223 C C . ARG B 1 208 ? 38.859 88.245 289.069 1.00 57.16 208 ARG B C 1
ATOM 6224 O O . ARG B 1 208 ? 38.584 87.951 290.224 1.00 56.50 208 ARG B O 1
ATOM 6232 N N . MET B 1 209 ? 38.491 89.386 288.490 1.00 52.29 209 MET B N 1
ATOM 6233 C CA . MET B 1 209 ? 37.798 90.419 289.252 1.00 55.04 209 MET B CA 1
ATOM 6234 C C . MET B 1 209 ? 36.441 89.908 289.712 1.00 57.13 209 MET B C 1
ATOM 6235 O O . MET B 1 209 ? 35.976 90.202 290.820 1.00 54.83 209 MET B O 1
ATOM 6240 N N . LYS B 1 210 ? 35.815 89.154 288.821 1.00 60.12 210 LYS B N 1
ATOM 6241 C CA . LYS B 1 210 ? 34.534 88.527 289.119 1.00 61.75 210 LYS B CA 1
ATOM 6242 C C . LYS B 1 210 ? 34.673 87.467 290.167 1.00 59.88 210 LYS B C 1
ATOM 6243 O O . LYS B 1 210 ? 33.815 87.372 291.056 1.00 60.03 210 LYS B O 1
ATOM 6249 N N . ARG B 1 211 ? 35.708 86.634 290.040 1.00 57.59 211 ARG B N 1
ATOM 6250 C CA . ARG B 1 211 ? 35.954 85.575 291.023 1.00 61.85 211 ARG B CA 1
ATOM 6251 C C . ARG B 1 211 ? 36.264 86.146 292.416 1.00 61.10 211 ARG B C 1
ATOM 6252 O O . ARG B 1 211 ? 35.893 85.587 293.356 1.00 59.01 211 ARG B O 1
ATOM 6260 N N . GLU B 1 212 ? 36.913 87.291 292.496 1.00 64.07 212 GLU B N 1
ATOM 6261 C CA . GLU B 1 212 ? 37.324 87.886 293.754 1.00 65.82 212 GLU B CA 1
ATOM 6262 C C . GLU B 1 212 ? 36.276 88.845 294.319 1.00 65.97 212 GLU B C 1
ATOM 6263 O O . GLU B 1 212 ? 36.374 89.278 295.441 1.00 68.27 212 GLU B O 1
ATOM 6269 N N . PHE B 1 213 ? 35.259 89.163 293.576 1.00 70.23 213 PHE B N 1
ATOM 6270 C CA . PHE B 1 213 ? 34.229 90.046 294.101 1.00 79.46 213 PHE B CA 1
ATOM 6271 C C . PHE B 1 213 ? 33.441 89.355 295.238 1.00 84.88 213 PHE B C 1
ATOM 6272 O O . PHE B 1 213 ? 33.205 88.152 295.196 1.00 83.72 213 PHE B O 1
ATOM 6280 N N . THR B 1 214 ? 33.033 90.086 296.263 1.00 92.86 214 THR B N 1
ATOM 6281 C CA . THR B 1 214 ? 32.176 89.481 297.308 1.00 101.09 214 THR B CA 1
ATOM 6282 C C . THR B 1 214 ? 31.052 90.403 297.787 1.00 101.36 214 THR B C 1
ATOM 6283 O O . THR B 1 214 ? 30.517 90.188 298.872 1.00 108.51 214 THR B O 1
ATOM 6287 N N . GLY B 1 215 ? 30.726 91.424 296.987 1.00 105.23 215 GLY B N 1
ATOM 6288 C CA . GLY B 1 215 ? 29.613 92.332 297.252 1.00 108.29 215 GLY B CA 1
ATOM 6289 C C . GLY B 1 215 ? 28.274 91.750 296.813 1.00 113.66 215 GLY B C 1
ATOM 6290 O O . GLY B 1 215 ? 28.192 90.570 296.441 1.00 116.13 215 GLY B O 1
ATOM 6291 N N . SER B 1 216 ? 27.235 92.592 296.867 1.00 122.27 216 SER B N 1
ATOM 6292 C CA . SER B 1 216 ? 25.853 92.242 296.466 1.00 120.20 216 SER B CA 1
ATOM 6293 C C . SER B 1 216 ? 25.688 91.993 294.969 1.00 121.21 216 SER B C 1
ATOM 6294 O O . SER B 1 216 ? 26.114 92.780 294.135 1.00 101.04 216 SER B O 1
ATOM 6297 N N . GLN B 1 217 ? 25.038 90.881 294.659 1.00 131.10 217 GLN B N 1
ATOM 6298 C CA . GLN B 1 217 ? 24.728 90.510 293.291 1.00 128.33 217 GLN B CA 1
ATOM 6299 C C . GLN B 1 217 ? 23.325 90.937 292.941 1.00 116.04 217 GLN B C 1
ATOM 6300 O O . GLN B 1 217 ? 22.348 90.295 293.363 1.00 123.01 217 GLN B O 1
ATOM 6306 N N . ASN B 1 218 ? 23.204 92.023 292.196 1.00 104.59 218 ASN B N 1
ATOM 6307 C CA . ASN B 1 218 ? 21.919 92.346 291.579 1.00 101.48 218 ASN B CA 1
ATOM 6308 C C . ASN B 1 218 ? 21.623 91.312 290.446 1.00 94.27 218 ASN B C 1
ATOM 6309 O O . ASN B 1 218 ? 22.489 90.991 289.626 1.00 99.12 218 ASN B O 1
ATOM 6314 N N . SER B 1 219 ? 20.431 90.728 290.462 1.00 82.94 219 SER B N 1
ATOM 6315 C CA . SER B 1 219 ? 20.053 89.816 289.394 1.00 80.40 219 SER B CA 1
ATOM 6316 C C . SER B 1 219 ? 19.526 90.615 288.152 1.00 73.19 219 SER B C 1
ATOM 6317 O O . SER B 1 219 ? 18.517 91.339 288.194 1.00 68.41 219 SER B O 1
ATOM 6320 N N . ILE B 1 220 ? 20.312 90.567 287.083 1.00 67.42 220 ILE B N 1
ATOM 6321 C CA . ILE B 1 220 ? 20.086 91.360 285.893 1.00 61.93 220 ILE B CA 1
ATOM 6322 C C . ILE B 1 220 ? 20.186 90.496 284.654 1.00 59.03 220 ILE B C 1
ATOM 6323 O O . ILE B 1 220 ? 21.171 89.787 284.434 1.00 60.11 220 ILE B O 1
ATOM 6328 N N . PHE B 1 221 ? 19.156 90.562 283.836 1.00 59.23 221 PHE B N 1
ATOM 6329 C CA . PHE B 1 221 ? 19.120 89.766 282.624 1.00 59.19 221 PHE B CA 1
ATOM 6330 C C . PHE B 1 221 ? 20.124 90.280 281.614 1.00 55.36 221 PHE B C 1
ATOM 6331 O O . PHE B 1 221 ? 20.104 91.455 281.291 1.00 57.01 221 PHE B O 1
ATOM 6339 N N . PRO B 1 222 ? 21.028 89.411 281.154 1.00 53.98 222 PRO B N 1
ATOM 6340 C CA . PRO B 1 222 ? 22.102 89.824 280.278 1.00 53.46 222 PRO B CA 1
ATOM 6341 C C . PRO B 1 222 ? 21.605 90.492 279.030 1.00 51.44 222 PRO B C 1
ATOM 6342 O O . PRO B 1 222 ? 20.780 89.947 278.327 1.00 50.26 222 PRO B O 1
ATOM 6346 N N . VAL B 1 223 ? 22.170 91.649 278.755 1.00 51.66 223 VAL B N 1
ATOM 6347 C CA . VAL B 1 223 ? 21.940 92.410 277.540 1.00 51.28 223 VAL B CA 1
ATOM 6348 C C . VAL B 1 223 ? 22.929 92.013 276.438 1.00 50.08 223 VAL B C 1
ATOM 6349 O O . VAL B 1 223 ? 22.543 91.924 275.278 1.00 54.44 223 VAL B O 1
ATOM 6353 N N . PHE B 1 224 ? 24.196 91.850 276.789 1.00 48.33 224 PHE B N 1
ATOM 6354 C CA . PHE B 1 224 ? 25.209 91.391 275.855 1.00 48.72 224 PHE B CA 1
ATOM 6355 C C . PHE B 1 224 ? 25.311 89.874 275.835 1.00 53.03 224 PHE B C 1
ATOM 6356 O O . PHE B 1 224 ? 25.440 89.242 276.904 1.00 63.30 224 PHE B O 1
ATOM 6364 N N . ASP B 1 225 ? 25.257 89.282 274.642 1.00 51.17 225 ASP B N 1
ATOM 6365 C CA . ASP B 1 225 ? 25.467 87.864 274.471 1.00 52.48 225 ASP B CA 1
ATOM 6366 C C . ASP B 1 225 ? 26.956 87.512 274.404 1.00 53.59 225 ASP B C 1
ATOM 6367 O O . ASP B 1 225 ? 27.333 86.425 274.807 1.00 55.92 225 ASP B O 1
ATOM 6372 N N . ASN B 1 226 ? 27.804 88.436 273.920 1.00 50.07 226 ASN B N 1
ATOM 6373 C CA . ASN B 1 226 ? 29.193 88.171 273.658 1.00 50.12 226 ASN B CA 1
ATOM 6374 C C . ASN B 1 226 ? 30.028 89.382 273.875 1.00 48.84 226 ASN B C 1
ATOM 6375 O O . ASN B 1 226 ? 29.561 90.484 273.593 1.00 48.45 226 ASN B O 1
ATOM 6380 N N . LEU B 1 227 ? 31.298 89.172 274.238 1.00 47.17 227 LEU B N 1
ATOM 6381 C CA . LEU B 1 227 ? 32.301 90.186 274.141 1.00 47.05 227 LEU B CA 1
ATOM 6382 C C . LEU B 1 227 ? 33.384 89.716 273.209 1.00 48.55 227 LEU B C 1
ATOM 6383 O O . LEU B 1 227 ? 33.808 88.553 273.291 1.00 49.27 227 LEU B O 1
ATOM 6388 N N . LEU B 1 228 ? 33.849 90.607 272.326 1.00 46.36 228 LEU B N 1
ATOM 6389 C CA . LEU B 1 228 ? 35.000 90.317 271.485 1.00 45.96 228 LEU B CA 1
ATOM 6390 C C . LEU B 1 228 ? 36.053 91.348 271.758 1.00 47.61 228 LEU B C 1
ATOM 6391 O O . LEU B 1 228 ? 35.802 92.578 271.500 1.00 47.22 228 LEU B O 1
ATOM 6396 N N . LEU B 1 229 ? 37.222 90.877 272.232 1.00 46.45 229 LEU B N 1
ATOM 6397 C CA . LEU B 1 229 ? 38.333 91.744 272.586 1.00 47.39 229 LEU B CA 1
ATOM 6398 C C . LEU B 1 229 ? 39.345 91.724 271.470 1.00 51.65 229 LEU B C 1
ATOM 6399 O O . LEU B 1 229 ? 39.838 90.646 271.088 1.00 51.51 229 LEU B O 1
ATOM 6404 N N . LEU B 1 230 ? 39.729 92.906 271.001 1.00 51.97 230 LEU B N 1
ATOM 6405 C CA . LEU B 1 230 ? 40.585 92.968 269.865 1.00 51.57 230 LEU B CA 1
ATOM 6406 C C . LEU B 1 230 ? 41.751 93.929 270.000 1.00 51.20 230 LEU B C 1
ATOM 6407 O O . LEU B 1 230 ? 41.551 95.118 270.176 1.00 47.88 230 LEU B O 1
ATOM 6412 N N . ASP B 1 231 ? 42.983 93.425 269.872 1.00 53.06 231 ASP B N 1
ATOM 6413 C CA . ASP B 1 231 ? 44.170 94.280 269.952 1.00 53.31 231 ASP B CA 1
ATOM 6414 C C . ASP B 1 231 ? 44.325 95.143 268.689 1.00 50.77 231 ASP B C 1
ATOM 6415 O O . ASP B 1 231 ? 44.229 94.665 267.590 1.00 49.35 231 ASP B O 1
ATOM 6420 N N . ARG B 1 232 ? 44.655 96.403 268.870 1.00 49.30 232 ARG B N 1
ATOM 6421 C CA . ARG B 1 232 ? 44.921 97.266 267.755 1.00 49.75 232 ARG B CA 1
ATOM 6422 C C . ARG B 1 232 ? 46.065 96.736 266.897 1.00 51.43 232 ARG B C 1
ATOM 6423 O O . ARG B 1 232 ? 46.069 96.918 265.697 1.00 50.81 232 ARG B O 1
ATOM 6431 N N . ASN B 1 233 ? 47.053 96.104 267.514 1.00 51.60 233 ASN B N 1
ATOM 6432 C CA . ASN B 1 233 ? 48.235 95.681 266.759 1.00 53.77 233 ASN B CA 1
ATOM 6433 C C . ASN B 1 233 ? 47.988 94.442 265.946 1.00 55.05 233 ASN B C 1
ATOM 6434 O O . ASN B 1 233 ? 48.872 94.005 265.242 1.00 62.06 233 ASN B O 1
ATOM 6439 N N . VAL B 1 234 ? 46.797 93.884 266.030 1.00 55.42 234 VAL B N 1
ATOM 6440 C CA . VAL B 1 234 ? 46.398 92.829 265.112 1.00 58.09 234 VAL B CA 1
ATOM 6441 C C . VAL B 1 234 ? 46.113 93.425 263.730 1.00 58.58 234 VAL B C 1
ATOM 6442 O O . VAL B 1 234 ? 46.294 92.756 262.723 1.00 59.81 234 VAL B O 1
ATOM 6446 N N . ASP B 1 235 ? 45.661 94.675 263.696 1.00 56.41 235 ASP B N 1
ATOM 6447 C CA . ASP B 1 235 ? 45.397 95.372 262.447 1.00 55.84 235 ASP B CA 1
ATOM 6448 C C . ASP B 1 235 ? 45.991 96.802 262.527 1.00 57.74 235 ASP B C 1
ATOM 6449 O O . ASP B 1 235 ? 45.282 97.767 262.832 1.00 50.94 235 ASP B O 1
ATOM 6454 N N . LEU B 1 236 ? 47.301 96.890 262.228 1.00 58.64 236 LEU B N 1
ATOM 6455 C CA . LEU B 1 236 ? 48.028 98.132 262.145 1.00 58.04 236 LEU B CA 1
ATOM 6456 C C . LEU B 1 236 ? 47.747 98.918 260.893 1.00 57.48 236 LEU B C 1
ATOM 6457 O O . LEU B 1 236 ? 48.039 100.116 260.823 1.00 57.22 236 LEU B O 1
ATOM 6462 N N . LEU B 1 237 ? 47.185 98.276 259.888 1.00 60.98 237 LEU B N 1
ATOM 6463 C CA . LEU B 1 237 ? 46.982 98.947 258.593 1.00 61.57 237 LEU B CA 1
ATOM 6464 C C . LEU B 1 237 ? 45.837 99.983 258.668 1.00 58.10 237 LEU B C 1
ATOM 6465 O O . LEU B 1 237 ? 46.006 101.155 258.295 1.00 57.91 237 LEU B O 1
ATOM 6470 N N . THR B 1 238 ? 44.674 99.554 259.136 1.00 55.42 238 THR B N 1
ATOM 6471 C CA . THR B 1 238 ? 43.443 100.313 258.906 1.00 54.18 238 THR B CA 1
ATOM 6472 C C . THR B 1 238 ? 43.531 101.812 259.291 1.00 54.75 238 THR B C 1
ATOM 6473 O O . THR B 1 238 ? 43.078 102.699 258.536 1.00 59.09 238 THR B O 1
ATOM 6477 N N . PRO B 1 239 ? 44.116 102.113 260.455 1.00 51.43 239 PRO B N 1
ATOM 6478 C CA . PRO B 1 239 ? 44.147 103.515 260.864 1.00 50.94 239 PRO B CA 1
ATOM 6479 C C . PRO B 1 239 ? 45.028 104.431 260.001 1.00 52.57 239 PRO B C 1
ATOM 6480 O O . PRO B 1 239 ? 44.812 105.630 259.981 1.00 51.40 239 PRO B O 1
ATOM 6484 N N . LEU B 1 240 ? 45.983 103.854 259.291 1.00 53.11 240 LEU B N 1
ATOM 6485 C CA . LEU B 1 240 ? 46.924 104.623 258.438 1.00 56.42 240 LEU B CA 1
ATOM 6486 C C . LEU B 1 240 ? 46.255 105.124 257.170 1.00 55.52 240 LEU B C 1
ATOM 6487 O O . LEU B 1 240 ? 46.509 106.209 256.771 1.00 51.29 240 LEU B O 1
ATOM 6492 N N . ALA B 1 241 ? 45.328 104.351 256.619 1.00 57.72 241 ALA B N 1
ATOM 6493 C CA . ALA B 1 241 ? 44.627 104.740 255.402 1.00 58.41 241 ALA B CA 1
ATOM 6494 C C . ALA B 1 241 ? 43.686 105.937 255.605 1.00 57.35 241 ALA B C 1
ATOM 6495 O O . ALA B 1 241 ? 43.090 106.130 256.668 1.00 64.57 241 ALA B O 1
ATOM 6497 N N . THR B 1 242 ? 43.527 106.723 254.567 1.00 57.70 242 THR B N 1
ATOM 6498 C CA . THR B 1 242 ? 42.536 107.790 254.571 1.00 57.35 242 THR B CA 1
ATOM 6499 C C . THR B 1 242 ? 41.115 107.290 254.519 1.00 56.04 242 THR B C 1
ATOM 6500 O O . THR B 1 242 ? 40.709 106.556 253.607 1.00 60.24 242 THR B O 1
ATOM 6504 N N . GLN B 1 243 ? 40.340 107.737 255.486 1.00 56.36 243 GLN B N 1
ATOM 6505 C CA . GLN B 1 243 ? 38.918 107.342 255.577 1.00 55.09 243 GLN B CA 1
ATOM 6506 C C . GLN B 1 243 ? 38.069 108.037 254.556 1.00 54.78 243 GLN B C 1
ATOM 6507 O O . GLN B 1 243 ? 38.301 109.203 254.257 1.00 57.75 243 GLN B O 1
ATOM 6513 N N . LEU B 1 244 ? 37.050 107.353 254.058 1.00 53.82 244 LEU B N 1
ATOM 6514 C CA . LEU B 1 244 ? 36.295 107.874 252.937 1.00 53.85 244 LEU B CA 1
ATOM 6515 C C . LEU B 1 244 ? 34.795 108.000 253.227 1.00 56.32 244 LEU B C 1
ATOM 6516 O O . LEU B 1 244 ? 33.985 108.308 252.311 1.00 61.60 244 LEU B O 1
ATOM 6521 N N . THR B 1 245 ? 34.394 107.806 254.483 1.00 51.57 245 THR B N 1
ATOM 6522 C CA . THR B 1 245 ? 32.999 108.123 254.867 1.00 49.51 245 THR B CA 1
ATOM 6523 C C . THR B 1 245 ? 32.863 109.583 255.210 1.00 50.98 245 THR B C 1
ATOM 6524 O O . THR B 1 245 ? 33.886 110.275 255.391 1.00 51.96 245 THR B O 1
ATOM 6528 N N . TYR B 1 246 ? 31.623 110.061 255.344 1.00 50.34 246 TYR B N 1
ATOM 6529 C CA . TYR B 1 246 ? 31.368 111.485 255.688 1.00 50.59 246 TYR B CA 1
ATOM 6530 C C . TYR B 1 246 ? 32.003 111.783 257.054 1.00 52.59 246 TYR B C 1
ATOM 6531 O O . TYR B 1 246 ? 32.828 112.697 257.165 1.00 53.63 246 TYR B O 1
ATOM 6540 N N . GLU B 1 247 ? 31.676 110.972 258.075 1.00 50.99 247 GLU B N 1
ATOM 6541 C CA . GLU B 1 247 ? 32.180 111.211 259.409 1.00 51.72 247 GLU B CA 1
ATOM 6542 C C . GLU B 1 247 ? 33.706 110.975 259.409 1.00 50.97 247 GLU B C 1
ATOM 6543 O O . GLU B 1 247 ? 34.459 111.771 259.933 1.00 48.40 247 GLU B O 1
ATOM 6549 N N . GLY B 1 248 ? 34.163 109.950 258.722 1.00 50.87 248 GLY B N 1
ATOM 6550 C CA . GLY B 1 248 ? 35.605 109.736 258.574 1.00 52.02 248 GLY B CA 1
ATOM 6551 C C . GLY B 1 248 ? 36.394 110.905 257.998 1.00 52.82 248 GLY B C 1
ATOM 6552 O O . GLY B 1 248 ? 37.393 111.344 258.547 1.00 52.47 248 GLY B O 1
ATOM 6553 N N . LEU B 1 249 ? 35.866 111.503 256.954 1.00 54.36 249 LEU B N 1
ATOM 6554 C CA . LEU B 1 249 ? 36.528 112.651 256.387 1.00 53.94 249 LEU B CA 1
ATOM 6555 C C . LEU B 1 249 ? 36.449 113.905 257.266 1.00 54.22 249 LEU B C 1
ATOM 6556 O O . LEU B 1 249 ? 37.361 114.727 257.237 1.00 54.27 249 LEU B O 1
ATOM 6561 N N . ILE B 1 250 ? 35.365 114.102 258.004 1.00 52.72 250 ILE B N 1
ATOM 6562 C CA . ILE B 1 250 ? 35.314 115.255 258.878 1.00 53.02 250 ILE B CA 1
ATOM 6563 C C . ILE B 1 250 ? 36.439 115.071 259.874 1.00 53.75 250 ILE B C 1
ATOM 6564 O O . ILE B 1 250 ? 37.166 116.019 260.209 1.00 55.25 250 ILE B O 1
ATOM 6569 N N . ASP B 1 251 ? 36.572 113.842 260.366 1.00 53.19 251 ASP B N 1
ATOM 6570 C CA . ASP B 1 251 ? 37.604 113.547 261.330 1.00 54.78 251 ASP B CA 1
ATOM 6571 C C . ASP B 1 251 ? 39.000 113.727 260.701 1.00 53.66 251 ASP B C 1
ATOM 6572 O O . ASP B 1 251 ? 39.880 114.295 261.327 1.00 53.45 251 ASP B O 1
ATOM 6577 N N . GLU B 1 252 ? 39.203 113.221 259.499 1.00 53.26 252 GLU B N 1
ATOM 6578 C CA . GLU B 1 252 ? 40.521 113.305 258.898 1.00 56.94 252 GLU B CA 1
ATOM 6579 C C . GLU B 1 252 ? 40.926 114.756 258.716 1.00 56.42 252 GLU B C 1
ATOM 6580 O O . GLU B 1 252 ? 42.087 115.106 258.942 1.00 49.50 252 GLU B O 1
ATOM 6586 N N . ILE B 1 253 ? 39.979 115.592 258.328 1.00 55.08 253 ILE B N 1
ATOM 6587 C CA . ILE B 1 253 ? 40.325 116.947 257.849 1.00 54.83 253 ILE B CA 1
ATOM 6588 C C . ILE B 1 253 ? 40.283 117.946 258.973 1.00 55.63 253 ILE B C 1
ATOM 6589 O O . ILE B 1 253 ? 41.212 118.728 259.088 1.00 55.09 253 ILE B O 1
ATOM 6594 N N . TYR B 1 254 ? 39.212 117.940 259.778 1.00 56.40 254 TYR B N 1
ATOM 6595 C CA . TYR B 1 254 ? 39.055 118.916 260.896 1.00 56.13 254 TYR B CA 1
ATOM 6596 C C . TYR B 1 254 ? 39.250 118.354 262.298 1.00 53.24 254 TYR B C 1
ATOM 6597 O O . TYR B 1 254 ? 39.526 119.104 263.209 1.00 56.78 254 TYR B O 1
ATOM 6606 N N . GLY B 1 255 ? 39.087 117.046 262.467 1.00 55.05 255 GLY B N 1
ATOM 6607 C CA . GLY B 1 255 ? 39.217 116.341 263.774 1.00 52.66 255 GLY B CA 1
ATOM 6608 C C . GLY B 1 255 ? 37.946 116.462 264.612 1.00 55.37 255 GLY B C 1
ATOM 6609 O O . GLY B 1 255 ? 37.413 117.573 264.749 1.00 65.44 255 GLY B O 1
ATOM 6610 N N . ILE B 1 256 ? 37.391 115.334 265.090 1.00 53.22 256 ILE B N 1
ATOM 6611 C CA . ILE B 1 256 ? 36.230 115.363 265.966 1.00 51.82 256 ILE B CA 1
ATOM 6612 C C . ILE B 1 256 ? 36.721 115.077 267.384 1.00 56.05 256 ILE B C 1
ATOM 6613 O O . ILE B 1 256 ? 37.375 114.083 267.623 1.00 61.19 256 ILE B O 1
ATOM 6618 N N . GLN B 1 257 ? 36.450 115.975 268.315 1.00 59.66 257 GLN B N 1
ATOM 6619 C CA . GLN B 1 257 ? 36.881 115.792 269.709 1.00 58.02 257 GLN B CA 1
ATOM 6620 C C . GLN B 1 257 ? 35.641 115.797 270.593 1.00 56.96 257 GLN B C 1
ATOM 6621 O O . GLN B 1 257 ? 34.906 116.775 270.586 1.00 51.25 257 GLN B O 1
ATOM 6627 N N . ASN B 1 258 ? 35.423 114.736 271.364 1.00 54.91 258 ASN B N 1
ATOM 6628 C CA . ASN B 1 258 ? 34.307 114.720 272.329 1.00 53.20 258 ASN B CA 1
ATOM 6629 C C . ASN B 1 258 ? 32.960 115.015 271.671 1.00 55.03 258 ASN B C 1
ATOM 6630 O O . ASN B 1 258 ? 32.062 115.634 272.257 1.00 54.05 258 ASN B O 1
ATOM 6635 N N . SER B 1 259 ? 32.860 114.483 270.445 1.00 56.36 259 SER B N 1
ATOM 6636 C CA . SER B 1 259 ? 31.718 114.604 269.500 1.00 56.73 259 SER B CA 1
ATOM 6637 C C . SER B 1 259 ? 31.418 116.027 268.988 1.00 52.27 259 SER B C 1
ATOM 6638 O O . SER B 1 259 ? 30.314 116.274 268.512 1.00 52.65 259 SER B O 1
ATOM 6641 N N . TYR B 1 260 ? 32.373 116.938 269.118 1.00 52.38 260 TYR B N 1
ATOM 6642 C CA . TYR B 1 260 ? 32.288 118.275 268.535 1.00 55.28 260 TYR B CA 1
ATOM 6643 C C . TYR B 1 260 ? 33.392 118.497 267.478 1.00 53.03 260 TYR B C 1
ATOM 6644 O O . TYR B 1 260 ? 34.507 117.945 267.557 1.00 51.76 260 TYR B O 1
ATOM 6653 N N . VAL B 1 261 ? 33.064 119.284 266.481 1.00 53.30 261 VAL B N 1
ATOM 6654 C CA . VAL B 1 261 ? 34.018 119.680 265.455 1.00 53.04 261 VAL B CA 1
ATOM 6655 C C . VAL B 1 261 ? 34.043 121.188 265.382 1.00 55.32 261 VAL B C 1
ATOM 6656 O O . VAL B 1 261 ? 33.024 121.867 265.567 1.00 55.54 261 VAL B O 1
ATOM 6660 N N . LYS B 1 262 ? 35.230 121.723 265.148 1.00 61.16 262 LYS B N 1
ATOM 6661 C CA . LYS B 1 262 ? 35.413 123.166 264.923 1.00 65.03 262 LYS B CA 1
ATOM 6662 C C . LYS B 1 262 ? 35.661 123.407 263.455 1.00 61.15 262 LYS B C 1
ATOM 6663 O O . LYS B 1 262 ? 36.587 122.882 262.905 1.00 58.69 262 LYS B O 1
ATOM 6669 N N . LEU B 1 263 ? 34.803 124.197 262.837 1.00 61.51 263 LEU B N 1
ATOM 6670 C CA . LEU B 1 263 ? 34.893 124.452 261.422 1.00 63.07 263 LEU B CA 1
ATOM 6671 C C . LEU B 1 263 ? 35.209 125.900 261.088 1.00 64.64 263 LEU B C 1
ATOM 6672 O O . LEU B 1 263 ? 34.891 126.804 261.856 1.00 68.81 263 LEU B O 1
ATOM 6677 N N . PRO B 1 264 ? 35.741 126.146 259.893 1.00 67.23 264 PRO B N 1
ATOM 6678 C CA . PRO B 1 264 ? 35.853 127.554 259.428 1.00 70.37 264 PRO B CA 1
ATOM 6679 C C . PRO B 1 264 ? 34.472 128.185 259.295 1.00 73.01 264 PRO B C 1
ATOM 6680 O O . PRO B 1 264 ? 33.554 127.541 258.800 1.00 75.26 264 PRO B O 1
ATOM 6684 N N . PRO B 1 265 ? 34.315 129.438 259.726 1.00 77.13 265 PRO B N 1
ATOM 6685 C CA . PRO B 1 265 ? 32.958 130.005 259.933 1.00 78.00 265 PRO B CA 1
ATOM 6686 C C . PRO B 1 265 ? 32.279 130.648 258.737 1.00 78.89 265 PRO B C 1
ATOM 6687 O O . PRO B 1 265 ? 31.095 130.978 258.842 1.00 80.45 265 PRO B O 1
ATOM 6691 N N . GLU B 1 266 ? 32.979 130.803 257.613 1.00 83.34 266 GLU B N 1
ATOM 6692 C CA . GLU B 1 266 ? 32.474 131.657 256.503 1.00 89.51 266 GLU B CA 1
ATOM 6693 C C . GLU B 1 266 ? 31.128 131.211 255.997 1.00 85.55 266 GLU B C 1
ATOM 6694 O O . GLU B 1 266 ? 30.267 132.030 255.793 1.00 85.61 266 GLU B O 1
ATOM 6700 N N . LYS B 1 267 ? 30.945 129.912 255.808 1.00 82.85 267 LYS B N 1
ATOM 6701 C CA . LYS B 1 267 ? 29.727 129.429 255.169 1.00 82.21 267 LYS B CA 1
ATOM 6702 C C . LYS B 1 267 ? 28.550 129.412 256.117 1.00 86.39 267 LYS B C 1
ATOM 6703 O O . LYS B 1 267 ? 27.409 129.175 255.674 1.00 85.63 267 LYS B O 1
ATOM 6709 N N . PHE B 1 268 ? 28.828 129.620 257.409 1.00 87.41 268 PHE B N 1
ATOM 6710 C CA . PHE B 1 268 ? 27.822 129.543 258.457 1.00 89.26 268 PHE B CA 1
ATOM 6711 C C . PHE B 1 268 ? 27.443 130.979 258.882 1.00 101.83 268 PHE B C 1
ATOM 6712 O O . PHE B 1 268 ? 28.172 131.952 258.595 1.00 102.44 268 PHE B O 1
ATOM 6720 N N . ALA B 1 269 ? 26.267 131.112 259.492 1.00 120.07 269 ALA B N 1
ATOM 6721 C CA . ALA B 1 269 ? 25.738 132.424 259.936 1.00 139.00 269 ALA B CA 1
ATOM 6722 C C . ALA B 1 269 ? 26.437 132.930 261.213 1.00 137.76 269 ALA B C 1
ATOM 6723 O O . ALA B 1 269 ? 26.769 132.139 262.115 1.00 141.53 269 ALA B O 1
ATOM 6725 N N . THR B 1 282 ? 37.166 136.521 263.705 1.00 120.08 282 THR B N 1
ATOM 6726 C CA . THR B 1 282 ? 36.025 135.907 264.382 1.00 124.98 282 THR B CA 1
ATOM 6727 C C . THR B 1 282 ? 36.150 134.365 264.437 1.00 124.37 282 THR B C 1
ATOM 6728 O O . THR B 1 282 ? 36.774 133.718 263.580 1.00 123.70 282 THR B O 1
ATOM 6732 N N . GLU B 1 283 ? 35.530 133.805 265.465 1.00 117.76 283 GLU B N 1
ATOM 6733 C CA . GLU B 1 283 ? 35.771 132.431 265.901 1.00 107.20 283 GLU B CA 1
ATOM 6734 C C . GLU B 1 283 ? 35.102 131.310 265.035 1.00 93.04 283 GLU B C 1
ATOM 6735 O O . GLU B 1 283 ? 34.141 131.526 264.268 1.00 86.44 283 GLU B O 1
ATOM 6741 N N . ALA B 1 284 ? 35.624 130.105 265.221 1.00 81.69 284 ALA B N 1
ATOM 6742 C CA . ALA B 1 284 ? 35.176 128.908 264.527 1.00 81.70 284 ALA B CA 1
ATOM 6743 C C . ALA B 1 284 ? 33.741 128.523 264.898 1.00 80.44 284 ALA B C 1
ATOM 6744 O O . ALA B 1 284 ? 33.311 128.720 266.011 1.00 79.64 284 ALA B O 1
ATOM 6746 N N . LYS B 1 285 ? 33.023 127.979 263.926 1.00 80.40 285 LYS B N 1
ATOM 6747 C CA . LYS B 1 285 ? 31.713 127.404 264.124 1.00 77.62 285 LYS B CA 1
ATOM 6748 C C . LYS B 1 285 ? 31.915 126.033 264.760 1.00 72.86 285 LYS B C 1
ATOM 6749 O O . LYS B 1 285 ? 32.593 125.172 264.190 1.00 65.13 285 LYS B O 1
ATOM 6755 N N . LYS B 1 286 ? 31.362 125.857 265.962 1.00 74.09 286 LYS B N 1
ATOM 6756 C CA . LYS B 1 286 ? 31.481 124.597 266.756 1.00 69.17 286 LYS B CA 1
ATOM 6757 C C . LYS B 1 286 ? 30.167 123.822 266.674 1.00 65.21 286 LYS B C 1
ATOM 6758 O O . LYS B 1 286 ? 29.128 124.396 266.919 1.00 64.51 286 LYS B O 1
ATOM 6764 N N . LEU B 1 287 ? 30.195 122.562 266.245 1.00 62.21 287 LEU B N 1
ATOM 6765 C CA . LEU B 1 287 ? 28.970 121.774 266.079 1.00 62.17 287 LEU B CA 1
ATOM 6766 C C . LEU B 1 287 ? 29.090 120.419 266.712 1.00 60.93 287 LEU B C 1
ATOM 6767 O O . LEU B 1 287 ? 30.145 119.767 266.591 1.00 56.53 287 LEU B O 1
ATOM 6772 N N . GLN B 1 288 ? 27.974 119.947 267.264 1.00 56.76 288 GLN B N 1
ATOM 6773 C CA . GLN B 1 288 ? 27.932 118.613 267.763 1.00 56.64 288 GLN B CA 1
ATOM 6774 C C . GLN B 1 288 ? 27.553 117.586 266.692 1.00 53.14 288 GLN B C 1
ATOM 6775 O O . GLN B 1 288 ? 26.632 117.767 265.995 1.00 48.55 288 GLN B O 1
ATOM 6781 N N . LEU B 1 289 ? 28.260 116.474 266.632 1.00 50.89 289 LEU B N 1
ATOM 6782 C CA . LEU B 1 289 ? 28.003 115.420 265.666 1.00 50.78 289 LEU B CA 1
ATOM 6783 C C . LEU B 1 289 ? 27.684 114.061 266.300 1.00 49.14 289 LEU B C 1
ATOM 6784 O O . LEU B 1 289 ? 28.573 113.354 266.832 1.00 51.40 289 LEU B O 1
ATOM 6789 N N . ASN B 1 290 ? 26.400 113.719 266.327 1.00 49.42 290 ASN B N 1
ATOM 6790 C CA . ASN B 1 290 ? 25.980 112.435 266.873 1.00 47.87 290 ASN B CA 1
ATOM 6791 C C . ASN B 1 290 ? 24.598 112.095 266.353 1.00 47.90 290 ASN B C 1
ATOM 6792 O O . ASN B 1 290 ? 24.036 112.913 265.624 1.00 47.49 290 ASN B O 1
ATOM 6797 N N . SER B 1 291 ? 24.065 110.922 266.760 1.00 46.21 291 SER B N 1
ATOM 6798 C CA . SER B 1 291 ? 22.809 110.384 266.232 1.00 49.30 291 SER B CA 1
ATOM 6799 C C . SER B 1 291 ? 21.555 111.085 266.662 1.00 48.16 291 SER B C 1
ATOM 6800 O O . SER B 1 291 ? 20.490 110.722 266.225 1.00 46.82 291 SER B O 1
ATOM 6803 N N . ALA B 1 292 ? 21.653 112.076 267.508 1.00 48.90 292 ALA B N 1
ATOM 6804 C CA . ALA B 1 292 ? 20.433 112.813 267.882 1.00 52.27 292 ALA B CA 1
ATOM 6805 C C . ALA B 1 292 ? 19.898 113.617 266.724 1.00 54.16 292 ALA B C 1
ATOM 6806 O O . ALA B 1 292 ? 18.745 113.963 266.723 1.00 60.74 292 ALA B O 1
ATOM 6808 N N . GLU B 1 293 ? 20.756 113.978 265.776 1.00 55.62 293 GLU B N 1
ATOM 6809 C CA . GLU B 1 293 ? 20.363 114.726 264.564 1.00 55.67 293 GLU B CA 1
ATOM 6810 C C . GLU B 1 293 ? 19.956 113.740 263.441 1.00 54.46 293 GLU B C 1
ATOM 6811 O O . GLU B 1 293 ? 20.802 113.014 262.902 1.00 53.51 293 GLU B O 1
ATOM 6817 N N . GLU B 1 294 ? 18.688 113.717 263.078 1.00 55.67 294 GLU B N 1
ATOM 6818 C CA . GLU B 1 294 ? 18.188 112.736 262.064 1.00 56.94 294 GLU B CA 1
ATOM 6819 C C . GLU B 1 294 ? 19.047 112.699 260.813 1.00 55.28 294 GLU B C 1
ATOM 6820 O O . GLU B 1 294 ? 19.407 111.639 260.317 1.00 53.60 294 GLU B O 1
ATOM 6826 N N . LEU B 1 295 ? 19.396 113.867 260.309 1.00 54.14 295 LEU B N 1
ATOM 6827 C CA . LEU B 1 295 ? 20.020 113.886 259.035 1.00 54.87 295 LEU B CA 1
ATOM 6828 C C . LEU B 1 295 ? 21.438 113.338 259.160 1.00 53.51 295 LEU B C 1
ATOM 6829 O O . LEU B 1 295 ? 21.885 112.581 258.319 1.00 52.22 295 LEU B O 1
ATOM 6834 N N . TYR B 1 296 ? 22.145 113.720 260.212 1.00 51.62 296 TYR B N 1
ATOM 6835 C CA . TYR B 1 296 ? 23.474 113.161 260.458 1.00 49.80 296 TYR B CA 1
ATOM 6836 C C . TYR B 1 296 ? 23.437 111.632 260.644 1.00 49.32 296 TYR B C 1
ATOM 6837 O O . TYR B 1 296 ? 24.309 110.883 260.134 1.00 48.08 296 TYR B O 1
ATOM 6846 N N . ALA B 1 297 ? 22.440 111.156 261.362 1.00 50.29 297 ALA B N 1
ATOM 6847 C CA . ALA B 1 297 ? 22.325 109.705 261.561 1.00 52.88 297 ALA B CA 1
ATOM 6848 C C . ALA B 1 297 ? 22.251 109.021 260.193 1.00 54.30 297 ALA B C 1
ATOM 6849 O O . ALA B 1 297 ? 22.793 107.919 259.998 1.00 51.67 297 ALA B O 1
ATOM 6851 N N . GLU B 1 298 ? 21.609 109.684 259.240 1.00 54.34 298 GLU B N 1
ATOM 6852 C CA . GLU B 1 298 ? 21.374 109.071 257.949 1.00 57.91 298 GLU B CA 1
ATOM 6853 C C . GLU B 1 298 ? 22.625 109.069 257.054 1.00 58.00 298 GLU B C 1
ATOM 6854 O O . GLU B 1 298 ? 22.807 108.124 256.303 1.00 61.22 298 GLU B O 1
ATOM 6860 N N . ILE B 1 299 ? 23.487 110.100 257.138 1.00 53.56 299 ILE B N 1
ATOM 6861 C CA . ILE B 1 299 ? 24.626 110.240 256.220 1.00 51.80 299 ILE B CA 1
ATOM 6862 C C . ILE B 1 299 ? 25.994 109.993 256.814 1.00 52.11 299 ILE B C 1
ATOM 6863 O O . ILE B 1 299 ? 26.960 109.833 256.082 1.00 50.94 299 ILE B O 1
ATOM 6868 N N . ARG B 1 300 ? 26.121 109.996 258.144 1.00 51.08 300 ARG B N 1
ATOM 6869 C CA . ARG B 1 300 ? 27.432 109.877 258.722 1.00 49.87 300 ARG B CA 1
ATOM 6870 C C . ARG B 1 300 ? 28.217 108.620 258.307 1.00 50.12 300 ARG B C 1
ATOM 6871 O O . ARG B 1 300 ? 29.430 108.690 258.123 1.00 51.46 300 ARG B O 1
ATOM 6879 N N . ASP B 1 301 ? 27.548 107.475 258.206 1.00 51.25 301 ASP B N 1
ATOM 6880 C CA . ASP B 1 301 ? 28.211 106.219 257.898 1.00 55.10 301 ASP B CA 1
ATOM 6881 C C . ASP B 1 301 ? 28.343 105.964 256.368 1.00 57.38 301 ASP B C 1
ATOM 6882 O O . ASP B 1 301 ? 28.896 104.934 255.937 1.00 57.88 301 ASP B O 1
ATOM 6887 N N . LYS B 1 302 ? 27.785 106.860 255.553 1.00 54.50 302 LYS B N 1
ATOM 6888 C CA . LYS B 1 302 ? 27.862 106.712 254.106 1.00 54.77 302 LYS B CA 1
ATOM 6889 C C . LYS B 1 302 ? 29.206 107.065 253.511 1.00 54.73 302 LYS B C 1
ATOM 6890 O O . LYS B 1 302 ? 29.901 107.964 254.003 1.00 53.12 302 LYS B O 1
ATOM 6896 N N . ASN B 1 303 ? 29.584 106.368 252.441 1.00 55.24 303 ASN B N 1
ATOM 6897 C CA . ASN B 1 303 ? 30.733 106.834 251.618 1.00 55.43 303 ASN B CA 1
ATOM 6898 C C . ASN B 1 303 ? 30.461 108.265 251.193 1.00 54.69 303 ASN B C 1
ATOM 6899 O O . ASN B 1 303 ? 29.333 108.591 250.810 1.00 53.94 303 ASN B O 1
ATOM 6904 N N . PHE B 1 304 ? 31.464 109.120 251.258 1.00 54.47 304 PHE B N 1
ATOM 6905 C CA . PHE B 1 304 ? 31.217 110.515 250.955 1.00 57.06 304 PHE B CA 1
ATOM 6906 C C . PHE B 1 304 ? 30.593 110.747 249.579 1.00 58.80 304 PHE B C 1
ATOM 6907 O O . PHE B 1 304 ? 29.869 111.742 249.387 1.00 60.89 304 PHE B O 1
ATOM 6915 N N . ASN B 1 305 ? 30.822 109.850 248.623 1.00 57.51 305 ASN B N 1
ATOM 6916 C CA . ASN B 1 305 ? 30.225 110.062 247.300 1.00 58.45 305 ASN B CA 1
ATOM 6917 C C . ASN B 1 305 ? 28.726 109.817 247.220 1.00 57.62 305 ASN B C 1
ATOM 6918 O O . ASN B 1 305 ? 28.144 110.127 246.238 1.00 57.71 305 ASN B O 1
ATOM 6923 N N . ALA B 1 306 ? 28.118 109.254 248.258 1.00 57.12 306 ALA B N 1
ATOM 6924 C CA . ALA B 1 306 ? 26.663 109.051 248.329 1.00 57.44 306 ALA B CA 1
ATOM 6925 C C . ALA B 1 306 ? 25.955 110.170 249.060 1.00 58.01 306 ALA B C 1
ATOM 6926 O O . ALA B 1 306 ? 24.724 110.195 249.102 1.00 61.60 306 ALA B O 1
ATOM 6928 N N . VAL B 1 307 ? 26.701 111.122 249.605 1.00 57.40 307 VAL B N 1
ATOM 6929 C CA . VAL B 1 307 ? 26.057 112.130 250.413 1.00 57.98 307 VAL B CA 1
ATOM 6930 C C . VAL B 1 307 ? 25.267 113.178 249.642 1.00 59.91 307 VAL B C 1
ATOM 6931 O O . VAL B 1 307 ? 24.096 113.455 249.981 1.00 57.77 307 VAL B O 1
ATOM 6935 N N . GLY B 1 308 ? 25.912 113.759 248.619 1.00 62.96 308 GLY B N 1
ATOM 6936 C CA . GLY B 1 308 ? 25.231 114.625 247.648 1.00 64.16 308 GLY B CA 1
ATOM 6937 C C . GLY B 1 308 ? 23.787 114.249 247.338 1.00 64.21 308 GLY B C 1
ATOM 6938 O O . GLY B 1 308 ? 22.904 115.071 247.480 1.00 65.11 308 GLY B O 1
ATOM 6939 N N . SER B 1 309 ? 23.519 113.020 246.916 1.00 67.40 309 SER B N 1
ATOM 6940 C CA . SER B 1 309 ? 22.130 112.648 246.543 1.00 71.46 309 SER B CA 1
ATOM 6941 C C . SER B 1 309 ? 21.201 112.761 247.713 1.00 73.25 309 SER B C 1
ATOM 6942 O O . SER B 1 309 ? 20.054 113.217 247.521 1.00 79.72 309 SER B O 1
ATOM 6945 N N . VAL B 1 310 ? 21.642 112.282 248.896 1.00 65.35 310 VAL B N 1
ATOM 6946 C CA . VAL B 1 310 ? 20.785 112.406 250.053 1.00 62.03 310 VAL B CA 1
ATOM 6947 C C . VAL B 1 310 ? 20.384 113.882 250.314 1.00 62.81 310 VAL B C 1
ATOM 6948 O O . VAL B 1 310 ? 19.176 114.196 250.449 1.00 62.56 310 VAL B O 1
ATOM 6952 N N . LEU B 1 311 ? 21.372 114.779 250.271 1.00 62.43 311 LEU B N 1
ATOM 6953 C CA . LEU B 1 311 ? 21.125 116.224 250.461 1.00 62.85 311 LEU B CA 1
ATOM 6954 C C . LEU B 1 311 ? 20.168 116.856 249.446 1.00 65.61 311 LEU B C 1
ATOM 6955 O O . LEU B 1 311 ? 19.296 117.631 249.824 1.00 67.14 311 LEU B O 1
ATOM 6960 N N . SER B 1 312 ? 20.311 116.506 248.171 1.00 69.02 312 SER B N 1
ATOM 6961 C CA . SER B 1 312 ? 19.352 116.938 247.148 1.00 71.87 312 SER B CA 1
ATOM 6962 C C . SER B 1 312 ? 17.937 116.550 247.441 1.00 72.23 312 SER B C 1
ATOM 6963 O O . SER B 1 312 ? 17.043 117.322 247.204 1.00 72.40 312 SER B O 1
ATOM 6966 N N . LYS B 1 313 ? 17.725 115.294 247.825 1.00 74.00 313 LYS B N 1
ATOM 6967 C CA . LYS B 1 313 ? 16.389 114.837 248.181 1.00 75.89 313 LYS B CA 1
ATOM 6968 C C . LYS B 1 313 ? 15.841 115.662 249.318 1.00 71.74 313 LYS B C 1
ATOM 6969 O O . LYS B 1 313 ? 14.691 116.082 249.246 1.00 69.40 313 LYS B O 1
ATOM 6975 N N . LYS B 1 314 ? 16.638 115.918 250.366 1.00 68.50 314 LYS B N 1
ATOM 6976 C CA . LYS B 1 314 ? 16.070 116.660 251.487 1.00 69.35 314 LYS B CA 1
ATOM 6977 C C . LYS B 1 314 ? 15.776 118.078 251.104 1.00 65.84 314 LYS B C 1
ATOM 6978 O O . LYS B 1 314 ? 14.736 118.625 251.504 1.00 64.18 314 LYS B O 1
ATOM 6984 N N . ALA B 1 315 ? 16.654 118.656 250.290 1.00 63.32 315 ALA B N 1
ATOM 6985 C CA . ALA B 1 315 ? 16.406 119.999 249.794 1.00 65.09 315 ALA B CA 1
ATOM 6986 C C . ALA B 1 315 ? 15.061 120.088 249.114 1.00 67.50 315 ALA B C 1
ATOM 6987 O O . ALA B 1 315 ? 14.306 120.988 249.421 1.00 69.85 315 ALA B O 1
ATOM 6989 N N . LYS B 1 316 ? 14.740 119.146 248.235 1.00 68.76 316 LYS B N 1
ATOM 6990 C CA . LYS B 1 316 ? 13.465 119.157 247.586 1.00 71.35 316 LYS B CA 1
ATOM 6991 C C . LYS B 1 316 ? 12.283 119.000 248.524 1.00 69.14 316 LYS B C 1
ATOM 6992 O O . LYS B 1 316 ? 11.251 119.651 248.363 1.00 68.91 316 LYS B O 1
ATOM 6998 N N . ILE B 1 317 ? 12.400 118.137 249.507 1.00 67.63 317 ILE B N 1
ATOM 6999 C CA . ILE B 1 317 ? 11.289 117.954 250.434 1.00 69.09 317 ILE B CA 1
ATOM 7000 C C . ILE B 1 317 ? 11.009 119.218 251.250 1.00 69.69 317 ILE B C 1
ATOM 7001 O O . ILE B 1 317 ? 9.859 119.682 251.349 1.00 71.36 317 ILE B O 1
ATOM 7006 N N . ILE B 1 318 ? 12.071 119.778 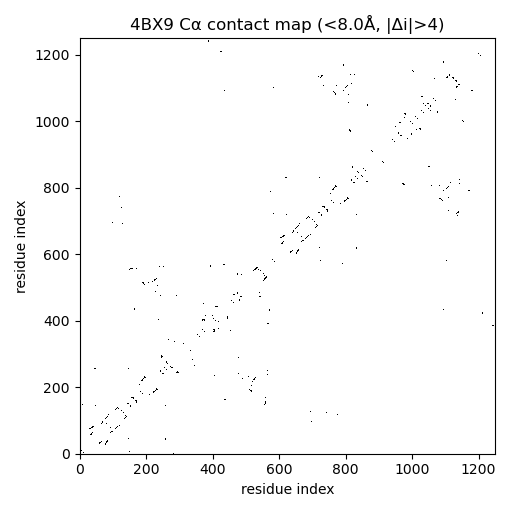251.802 1.00 70.45 318 ILE B N 1
ATOM 7007 C CA . ILE B 1 318 ? 11.987 120.970 252.666 1.00 73.31 318 ILE B CA 1
ATOM 7008 C C . ILE B 1 318 ? 11.541 122.181 251.864 1.00 75.65 318 ILE B C 1
ATOM 7009 O O . ILE B 1 318 ? 10.571 122.893 252.187 1.00 77.54 318 ILE B O 1
ATOM 7014 N N . SER B 1 319 ? 12.197 122.353 250.748 1.00 76.60 319 SER B N 1
ATOM 7015 C CA . SER B 1 319 ? 11.814 123.396 249.819 1.00 77.45 319 SER B CA 1
ATOM 7016 C C . SER B 1 319 ? 10.326 123.390 249.461 1.00 78.78 319 SER B C 1
ATOM 7017 O O . SER B 1 319 ? 9.670 124.408 249.497 1.00 84.71 319 SER B O 1
ATOM 7020 N N . ALA B 1 320 ? 9.772 122.231 249.154 1.00 79.84 320 ALA B N 1
ATOM 7021 C CA . ALA B 1 320 ? 8.335 122.114 248.863 1.00 80.73 320 ALA B CA 1
ATOM 7022 C C . ALA B 1 320 ? 7.421 122.363 250.061 1.00 79.03 320 ALA B C 1
ATOM 7023 O O . ALA B 1 320 ? 6.333 122.865 249.890 1.00 81.53 320 ALA B O 1
ATOM 7025 N N . ALA B 1 321 ? 7.838 121.972 251.262 1.00 75.89 321 ALA B N 1
ATOM 7026 C CA . ALA B 1 321 ? 7.054 122.242 252.470 1.00 76.32 321 ALA B CA 1
ATOM 7027 C C . ALA B 1 321 ? 6.905 123.740 252.681 1.00 81.76 321 ALA B C 1
ATOM 7028 O O . ALA B 1 321 ? 5.793 124.218 252.885 1.00 83.47 321 ALA B O 1
ATOM 7030 N N . PHE B 1 322 ? 8.016 124.477 252.577 1.00 83.57 322 PHE B N 1
ATOM 7031 C CA . PHE B 1 322 ? 8.011 125.946 252.692 1.00 88.16 322 PHE B CA 1
ATOM 7032 C C . PHE B 1 322 ? 7.268 126.590 251.545 1.00 90.21 322 PHE B C 1
ATOM 7033 O O . PHE B 1 322 ? 6.453 127.484 251.784 1.00 94.11 322 PHE B O 1
ATOM 7041 N N . GLU B 1 323 ? 7.525 126.167 250.308 1.00 93.06 323 GLU B N 1
ATOM 7042 C CA . GLU B 1 323 ? 6.788 126.728 249.139 1.00 101.48 323 GLU B CA 1
ATOM 7043 C C . GLU B 1 323 ? 5.274 126.654 249.303 1.00 99.40 323 GLU B C 1
ATOM 7044 O O . GLU B 1 323 ? 4.561 127.466 248.796 1.00 106.72 323 GLU B O 1
ATOM 7050 N N . GLU B 1 324 ? 4.821 125.675 250.057 1.00 101.50 324 GLU B N 1
ATOM 7051 C CA . GLU B 1 324 ? 3.422 125.360 250.249 1.00 107.03 324 GLU B CA 1
ATOM 7052 C C . GLU B 1 324 ? 2.760 126.092 251.457 1.00 112.23 324 GLU B C 1
ATOM 7053 O O . GLU B 1 324 ? 1.612 126.551 251.380 1.00 116.43 324 GLU B O 1
ATOM 7059 N N . ARG B 1 325 ? 3.489 126.199 252.565 1.00 119.64 325 ARG B N 1
ATOM 7060 C CA . ARG B 1 325 ? 3.079 127.032 253.707 1.00 125.12 325 ARG B CA 1
ATOM 7061 C C . ARG B 1 325 ? 3.026 128.526 253.335 1.00 126.74 325 ARG B C 1
ATOM 7062 O O . ARG B 1 325 ? 2.186 129.262 253.868 1.00 117.81 325 ARG B O 1
ATOM 7070 N N . HIS B 1 326 ? 3.921 128.961 252.434 1.00 130.68 326 HIS B N 1
ATOM 7071 C CA . HIS B 1 326 ? 3.896 130.329 251.883 1.00 133.74 326 HIS B CA 1
ATOM 7072 C C . HIS B 1 326 ? 2.621 130.611 251.092 1.00 131.69 326 HIS B C 1
ATOM 7073 O O . HIS B 1 326 ? 2.173 131.749 251.081 1.00 133.91 326 HIS B O 1
ATOM 7080 N N . ASN B 1 327 ? 2.062 129.595 250.424 1.00 132.46 327 ASN B N 1
ATOM 7081 C CA . ASN B 1 327 ? 0.783 129.726 249.664 1.00 133.83 327 ASN B CA 1
ATOM 7082 C C . ASN B 1 327 ? -0.529 129.383 250.416 1.00 130.73 327 ASN B C 1
ATOM 7083 O O . ASN B 1 327 ? -1.595 129.480 249.828 1.00 136.92 327 ASN B O 1
ATOM 7088 N N . ALA B 1 328 ? -0.454 129.059 251.707 1.00 125.74 328 ALA B N 1
ATOM 7089 C CA . ALA B 1 328 ? -1.635 128.687 252.534 1.00 128.79 328 ALA B CA 1
ATOM 7090 C C . ALA B 1 328 ? -2.643 129.836 252.753 1.00 133.28 328 ALA B C 1
ATOM 7091 O O . ALA B 1 328 ? -2.248 130.860 253.273 1.00 129.43 328 ALA B O 1
ATOM 7093 N N . LYS B 1 329 ? -3.924 129.649 252.384 1.00 142.06 329 LYS B N 1
ATOM 7094 C CA . LYS B 1 329 ? -5.009 130.669 252.543 1.00 153.27 329 LYS B CA 1
ATOM 7095 C C . LYS B 1 329 ? -6.211 130.296 253.488 1.00 165.14 329 LYS B C 1
ATOM 7096 O O . LYS B 1 329 ? -6.835 131.184 254.089 1.00 174.51 329 LYS B O 1
ATOM 7098 N N . THR B 1 330 ? -6.527 129.000 253.590 1.00 169.67 330 THR B N 1
ATOM 7099 C CA . THR B 1 330 ? -7.671 128.438 254.362 1.00 164.46 330 THR B CA 1
ATOM 7100 C C . THR B 1 330 ? -7.379 128.342 255.866 1.00 158.55 330 THR B C 1
ATOM 7101 O O . THR B 1 330 ? -6.239 128.553 256.270 1.00 156.85 330 THR B O 1
ATOM 7105 N N . VAL B 1 331 ? -8.384 128.008 256.689 1.00 153.14 331 VAL B N 1
ATOM 7106 C CA . VAL B 1 331 ? -8.127 127.599 258.092 1.00 146.98 331 VAL B CA 1
ATOM 7107 C C . VAL B 1 331 ? -7.499 126.195 258.138 1.00 152.55 331 VAL B C 1
ATOM 7108 O O . VAL B 1 331 ? -6.679 125.917 259.019 1.00 150.84 331 VAL B O 1
ATOM 7112 N N . GLY B 1 332 ? -7.894 125.316 257.208 1.00 157.37 332 GLY B N 1
ATOM 7113 C CA . GLY B 1 332 ? -7.388 123.933 257.153 1.00 154.45 332 GLY B CA 1
ATOM 7114 C C . GLY B 1 332 ? -5.881 123.814 256.917 1.00 155.97 332 GLY B C 1
ATOM 7115 O O . GLY B 1 332 ? -5.166 123.166 257.702 1.00 153.17 332 GLY B O 1
ATOM 7116 N N . GLU B 1 333 ? -5.406 124.442 255.835 1.00 158.58 333 GLU B N 1
ATOM 7117 C CA . GLU B 1 333 ? -3.991 124.371 255.396 1.00 155.41 333 GLU B CA 1
ATOM 7118 C C . GLU B 1 333 ? -3.038 125.339 256.136 1.00 157.54 333 GLU B C 1
ATOM 7119 O O . GLU B 1 333 ? -1.822 125.276 255.934 1.00 151.78 333 GLU B O 1
ATOM 7125 N N . ILE B 1 334 ? -3.598 126.218 256.976 1.00 158.36 334 ILE B N 1
ATOM 7126 C CA . ILE B 1 334 ? -2.820 127.015 257.942 1.00 154.10 334 ILE B CA 1
ATOM 7127 C C . ILE B 1 334 ? -2.526 126.246 259.240 1.00 150.89 334 ILE B C 1
ATOM 7128 O O . ILE B 1 334 ? -1.394 126.264 259.709 1.00 155.35 334 ILE B O 1
ATOM 7133 N N . LYS B 1 335 ? -3.534 125.587 259.816 1.00 149.02 335 LYS B N 1
ATOM 7134 C CA . LYS B 1 335 ? -3.429 124.976 261.162 1.00 148.06 335 LYS B CA 1
ATOM 7135 C C . LYS B 1 335 ? -2.310 123.937 261.216 1.00 150.42 335 LYS B C 1
ATOM 7136 O O . LYS B 1 335 ? -1.393 123.987 262.074 1.00 139.24 335 LYS B O 1
ATOM 7142 N N . GLN B 1 336 ? -2.436 123.023 260.252 1.00 154.64 336 GLN B N 1
ATOM 7143 C CA . GLN B 1 336 ? -1.488 121.956 259.904 1.00 158.26 336 GLN B CA 1
ATOM 7144 C C . GLN B 1 336 ? -0.036 122.452 259.749 1.00 165.86 336 GLN B C 1
ATOM 7145 O O . GLN B 1 336 ? 0.893 121.836 260.276 1.00 150.98 336 GLN B O 1
ATOM 7151 N N . PHE B 1 337 ? 0.163 123.547 259.007 1.00 181.97 337 PHE B N 1
ATOM 7152 C CA . PHE B 1 337 ? 1.539 124.016 258.751 1.00 179.31 337 PHE B CA 1
ATOM 7153 C C . PHE B 1 337 ? 2.234 124.641 259.947 1.00 176.98 337 PHE B C 1
ATOM 7154 O O . PHE B 1 337 ? 3.288 124.139 260.364 1.00 174.62 337 PHE B O 1
ATOM 7162 N N . VAL B 1 338 ? 1.631 125.689 260.508 1.00 175.29 338 VAL B N 1
ATOM 7163 C CA . VAL B 1 338 ? 2.274 126.489 261.554 1.00 181.97 338 VAL B CA 1
ATOM 7164 C C . VAL B 1 338 ? 2.598 125.667 262.822 1.00 173.29 338 VAL B C 1
ATOM 7165 O O . VAL B 1 338 ? 3.592 125.938 263.514 1.00 171.78 338 VAL B O 1
ATOM 7169 N N . SER B 1 339 ? 1.779 124.663 263.124 1.00 161.98 339 SER B N 1
ATOM 7170 C CA . SER B 1 339 ? 2.116 123.718 264.206 1.00 151.06 339 SER B CA 1
ATOM 7171 C C . SER B 1 339 ? 3.358 122.818 263.922 1.00 135.78 339 SER B C 1
ATOM 7172 O O . SER B 1 339 ? 3.999 122.371 264.865 1.00 124.85 339 SER B O 1
ATOM 7175 N N . GLN B 1 340 ? 3.691 122.592 262.639 1.00 128.87 340 GLN B N 1
ATOM 7176 C CA . GLN B 1 340 ? 4.866 121.794 262.180 1.00 121.56 340 GLN B CA 1
ATOM 7177 C C . GLN B 1 340 ? 6.149 122.610 261.875 1.00 114.84 340 GLN B C 1
ATOM 7178 O O . GLN B 1 340 ? 7.180 122.053 261.484 1.00 110.52 340 GLN B O 1
ATOM 7184 N N . LEU B 1 341 ? 6.063 123.929 262.045 1.00 112.26 341 LEU B N 1
ATOM 7185 C CA . LEU B 1 341 ? 7.105 124.889 261.640 1.00 106.59 341 LEU B CA 1
ATOM 7186 C C . LEU B 1 341 ? 8.412 124.724 262.407 1.00 100.73 341 LEU B C 1
ATOM 7187 O O . LEU B 1 341 ? 9.478 124.842 261.808 1.00 97.51 341 LEU B O 1
ATOM 7192 N N . PRO B 1 342 ? 8.338 124.434 263.723 1.00 96.16 342 PRO B N 1
ATOM 7193 C CA . PRO B 1 342 ? 9.590 124.244 264.482 1.00 93.70 342 PRO B CA 1
ATOM 7194 C C . PRO B 1 342 ? 10.459 123.135 263.927 1.00 88.48 342 PRO B C 1
ATOM 7195 O O . PRO B 1 342 ? 11.680 123.267 263.846 1.00 84.67 342 PRO B O 1
ATOM 7199 N N . HIS B 1 343 ? 9.796 122.075 263.497 1.00 87.00 343 HIS B N 1
ATOM 7200 C CA . HIS B 1 343 ? 10.478 120.950 262.932 1.00 82.81 343 HIS B CA 1
ATOM 7201 C C . HIS B 1 343 ? 11.004 121.297 261.536 1.00 78.25 343 HIS B C 1
ATOM 7202 O O . HIS B 1 343 ? 12.155 121.027 261.228 1.00 74.12 343 HIS B O 1
ATOM 7209 N N . MET B 1 344 ? 10.175 121.912 260.704 1.00 77.88 344 MET B N 1
ATOM 7210 C CA . MET B 1 344 ? 10.644 122.407 259.404 1.00 79.05 344 MET B CA 1
ATOM 7211 C C . MET B 1 344 ? 11.888 123.288 259.541 1.00 78.74 344 MET B C 1
ATOM 7212 O O . MET B 1 344 ? 12.831 123.156 258.750 1.00 77.52 344 MET B O 1
ATOM 7217 N N . GLN B 1 345 ? 11.894 124.184 260.535 1.00 77.73 345 GLN B N 1
ATOM 7218 C CA . GLN B 1 345 ? 13.001 125.109 260.692 1.00 77.85 345 GLN B CA 1
ATOM 7219 C C . GLN B 1 345 ? 14.285 124.426 261.121 1.00 73.78 345 GLN B C 1
ATOM 7220 O O . GLN B 1 345 ? 15.355 124.710 260.593 1.00 71.20 345 GLN B O 1
ATOM 7226 N N . ALA B 1 346 ? 14.164 123.503 262.046 1.00 68.53 346 ALA B N 1
ATOM 7227 C CA . ALA B 1 346 ? 15.292 122.744 262.449 1.00 65.25 346 ALA B CA 1
ATOM 7228 C C . ALA B 1 346 ? 15.837 121.853 261.275 1.00 64.55 346 ALA B C 1
ATOM 7229 O O . ALA B 1 346 ? 17.062 121.714 261.069 1.00 63.78 346 ALA B O 1
ATOM 7231 N N . ALA B 1 347 ? 14.936 121.259 260.496 1.00 63.54 347 ALA B N 1
ATOM 7232 C CA . ALA B 1 347 ? 15.335 120.441 259.349 1.00 61.16 347 ALA B CA 1
ATOM 7233 C C . ALA B 1 347 ? 16.076 121.292 258.308 1.00 61.28 347 ALA B C 1
ATOM 7234 O O . ALA B 1 347 ? 17.104 120.871 257.798 1.00 58.17 347 ALA B O 1
ATOM 7236 N N . ARG B 1 348 ? 15.559 122.496 258.030 1.00 63.97 348 ARG B N 1
ATOM 7237 C CA . ARG B 1 348 ? 16.249 123.460 257.172 1.00 67.49 348 ARG B CA 1
ATOM 7238 C C . ARG B 1 348 ? 17.640 123.850 257.707 1.00 68.53 348 ARG B C 1
ATOM 7239 O O . ARG B 1 348 ? 18.604 123.901 256.920 1.00 68.69 348 ARG B O 1
ATOM 7247 N N . GLY B 1 349 ? 17.758 124.088 259.028 1.00 65.63 349 GLY B N 1
ATOM 7248 C CA . GLY B 1 349 ? 19.024 124.494 259.604 1.00 60.27 349 GLY B CA 1
ATOM 7249 C C . GLY B 1 349 ? 19.990 123.331 259.548 1.00 58.97 349 GLY B C 1
ATOM 7250 O O . GLY B 1 349 ? 21.171 123.469 259.203 1.00 60.38 349 GLY B O 1
ATOM 7251 N N . SER B 1 350 ? 19.517 122.153 259.890 1.00 57.23 350 SER B N 1
ATOM 7252 C CA . SER B 1 350 ? 20.370 120.959 259.818 1.00 57.26 350 SER B CA 1
ATOM 7253 C C . SER B 1 350 ? 20.898 120.700 258.401 1.00 58.39 350 SER B C 1
ATOM 7254 O O . SER B 1 350 ? 22.071 120.427 258.172 1.00 55.07 350 SER B O 1
ATOM 7257 N N . LEU B 1 351 ? 20.008 120.826 257.426 1.00 61.30 351 LEU B N 1
ATOM 7258 C CA . LEU B 1 351 ? 20.386 120.689 256.043 1.00 61.92 351 LEU B CA 1
ATOM 7259 C C . LEU B 1 351 ? 21.390 121.760 255.617 1.00 62.15 351 LEU B C 1
ATOM 7260 O O . LEU B 1 351 ? 22.308 121.464 254.874 1.00 66.81 351 LEU B O 1
ATOM 7265 N N . ALA B 1 352 ? 21.228 123.007 256.041 1.00 59.67 352 ALA B N 1
ATOM 7266 C CA . ALA B 1 352 ? 22.201 124.029 255.638 1.00 58.38 352 ALA B CA 1
ATOM 7267 C C . ALA B 1 352 ? 23.607 123.671 256.237 1.00 59.08 352 ALA B C 1
ATOM 7268 O O . ALA B 1 352 ? 24.610 123.732 255.550 1.00 59.21 352 ALA B O 1
ATOM 7270 N N . ASN B 1 353 ? 23.670 123.208 257.488 1.00 58.58 353 ASN B N 1
ATOM 7271 C CA . ASN B 1 353 ? 24.963 122.921 258.070 1.00 57.21 353 ASN B CA 1
ATOM 7272 C C . ASN B 1 353 ? 25.652 121.810 257.379 1.00 56.30 353 ASN B C 1
ATOM 7273 O O . ASN B 1 353 ? 26.801 121.938 257.024 1.00 58.47 353 ASN B O 1
ATOM 7278 N N . HIS B 1 354 ? 24.956 120.724 257.096 1.00 56.71 354 HIS B N 1
ATOM 7279 C CA . HIS B 1 354 ? 25.624 119.625 256.416 1.00 56.96 354 HIS B CA 1
ATOM 7280 C C . HIS B 1 354 ? 25.882 119.844 254.944 1.00 58.80 354 HIS B C 1
ATOM 7281 O O . HIS B 1 354 ? 26.858 119.293 254.425 1.00 61.90 354 HIS B O 1
ATOM 7288 N N . THR B 1 355 ? 25.060 120.665 254.278 1.00 60.07 355 THR B N 1
ATOM 7289 C CA . THR B 1 355 ? 25.376 121.075 252.912 1.00 61.47 355 THR B CA 1
ATOM 7290 C C . THR B 1 355 ? 26.687 121.878 252.854 1.00 62.52 355 THR B C 1
ATOM 7291 O O . THR B 1 355 ? 27.498 121.666 251.966 1.00 64.11 355 THR B O 1
ATOM 7295 N N . SER B 1 356 ? 26.919 122.737 253.852 1.00 61.20 356 SER B N 1
ATOM 7296 C CA . SER B 1 356 ? 28.143 123.517 253.926 1.00 61.50 356 SER B CA 1
ATOM 7297 C C . SER B 1 356 ? 29.357 122.641 254.256 1.00 61.72 356 SER B C 1
ATOM 7298 O O . SER B 1 356 ? 30.421 122.813 253.699 1.00 63.75 356 SER B O 1
ATOM 7301 N N . ILE B 1 357 ? 29.196 121.704 255.178 1.00 60.77 357 ILE B N 1
ATOM 7302 C CA . ILE B 1 357 ? 30.269 120.792 255.524 1.00 59.09 357 ILE B CA 1
ATOM 7303 C C . ILE B 1 357 ? 30.644 119.940 254.319 1.00 57.96 357 ILE B C 1
ATOM 7304 O O . ILE B 1 357 ? 31.804 119.817 254.010 1.00 59.56 357 ILE B O 1
ATOM 7309 N N . ALA B 1 358 ? 29.668 119.362 253.633 1.00 59.39 358 ALA B N 1
ATOM 7310 C CA . ALA B 1 358 ? 29.936 118.630 252.365 1.00 61.16 358 ALA B CA 1
ATOM 7311 C C . ALA B 1 358 ? 30.703 119.479 251.349 1.00 61.99 358 ALA B C 1
ATOM 7312 O O . ALA B 1 358 ? 31.594 118.965 250.723 1.00 64.00 358 ALA B O 1
ATOM 7314 N N . GLU B 1 359 ? 30.406 120.765 251.220 1.00 63.60 359 GLU B N 1
ATOM 7315 C CA . GLU B 1 359 ? 31.191 121.618 250.310 1.00 67.11 359 GLU B CA 1
ATOM 7316 C C . GLU B 1 359 ? 32.646 121.728 250.735 1.00 67.89 359 GLU B C 1
ATOM 7317 O O . GLU B 1 359 ? 33.536 121.651 249.906 1.00 67.51 359 GLU B O 1
ATOM 7323 N N . LEU B 1 360 ? 32.891 121.897 252.034 1.00 68.20 360 LEU B N 1
ATOM 7324 C CA . LEU B 1 360 ? 34.251 121.964 252.525 1.00 66.34 360 LEU B CA 1
ATOM 7325 C C . LEU B 1 360 ? 35.016 120.684 252.259 1.00 66.61 360 LEU B C 1
ATOM 7326 O O . LEU B 1 360 ? 36.164 120.708 251.921 1.00 68.46 360 LEU B O 1
ATOM 7331 N N . ILE B 1 361 ? 34.359 119.550 252.392 1.00 68.70 361 ILE B N 1
ATOM 7332 C CA . ILE B 1 361 ? 35.006 118.269 252.141 1.00 69.38 361 ILE B CA 1
ATOM 7333 C C . ILE B 1 361 ? 35.298 118.086 250.671 1.00 68.32 361 ILE B C 1
ATOM 7334 O O . ILE B 1 361 ? 36.348 117.609 250.296 1.00 70.16 361 ILE B O 1
ATOM 7339 N N . LYS B 1 362 ? 34.371 118.518 249.847 1.00 75.48 362 LYS B N 1
ATOM 7340 C CA . LYS B 1 362 ? 34.511 118.493 248.392 1.00 77.03 362 LYS B CA 1
ATOM 7341 C C . LYS B 1 362 ? 35.731 119.300 247.894 1.00 79.47 362 LYS B C 1
ATOM 7342 O O . LYS B 1 362 ? 36.473 118.848 246.998 1.00 77.49 362 LYS B O 1
ATOM 7348 N N . ASP B 1 363 ? 35.950 120.478 248.489 1.00 81.37 363 ASP B N 1
ATOM 7349 C CA . ASP B 1 363 ? 37.131 121.297 248.203 1.00 84.95 363 ASP B CA 1
ATOM 7350 C C . ASP B 1 363 ? 38.406 120.453 248.398 1.00 81.90 363 ASP B C 1
ATOM 7351 O O . ASP B 1 363 ? 39.353 120.534 247.623 1.00 84.03 363 ASP B O 1
ATOM 7356 N N . VAL B 1 364 ? 38.416 119.605 249.408 1.00 75.92 364 VAL B N 1
ATOM 7357 C CA . VAL B 1 364 ? 39.563 118.758 249.616 1.00 74.25 364 VAL B CA 1
ATOM 7358 C C . VAL B 1 364 ? 39.544 117.531 248.720 1.00 72.61 364 VAL B C 1
ATOM 7359 O O . VAL B 1 364 ? 40.557 117.221 248.098 1.00 74.82 364 VAL B O 1
ATOM 7363 N N . THR B 1 365 ? 38.427 116.827 248.635 1.00 68.35 365 THR B N 1
ATOM 7364 C CA . THR B 1 365 ? 38.440 115.565 247.890 1.00 69.27 365 THR B CA 1
ATOM 7365 C C . THR B 1 365 ? 38.517 115.689 246.391 1.00 72.68 365 THR B C 1
ATOM 7366 O O . THR B 1 365 ? 38.717 114.686 245.726 1.00 73.82 365 THR B O 1
ATOM 7370 N N . THR B 1 366 ? 38.325 116.888 245.843 1.00 76.47 366 THR B N 1
ATOM 7371 C CA . THR B 1 366 ? 38.489 117.097 244.379 1.00 75.87 366 THR B CA 1
ATOM 7372 C C . THR B 1 366 ? 39.830 117.712 244.061 1.00 74.08 366 THR B C 1
ATOM 7373 O O . THR B 1 366 ? 40.075 117.995 242.915 1.00 74.00 366 THR B O 1
ATOM 7377 N N . SER B 1 367 ? 40.688 117.914 245.062 1.00 69.67 367 SER B N 1
ATOM 7378 C CA . SER B 1 367 ? 41.996 118.466 244.794 1.00 71.79 367 SER B CA 1
ATOM 7379 C C . SER B 1 367 ? 42.907 117.425 244.130 1.00 76.23 367 SER B C 1
ATOM 7380 O O . SER B 1 367 ? 42.674 116.216 244.200 1.00 72.55 367 SER B O 1
ATOM 7383 N N . GLU B 1 368 ? 43.947 117.900 243.438 1.00 87.46 368 GLU B N 1
ATOM 7384 C CA . GLU B 1 368 ? 44.901 116.978 242.830 1.00 88.24 368 GLU B CA 1
ATOM 7385 C C . GLU B 1 368 ? 45.699 116.200 243.892 1.00 83.90 368 GLU B C 1
ATOM 7386 O O . GLU B 1 368 ? 45.907 114.970 243.754 1.00 80.28 368 GLU B O 1
ATOM 7392 N N . ASP B 1 369 ? 46.123 116.899 244.952 1.00 78.64 369 ASP B N 1
ATOM 7393 C CA . ASP B 1 369 ? 46.909 116.243 245.985 1.00 77.87 369 ASP B CA 1
ATOM 7394 C C . ASP B 1 369 ? 46.152 115.047 246.590 1.00 73.89 369 ASP B C 1
ATOM 7395 O O . ASP B 1 369 ? 46.740 114.003 246.878 1.00 71.46 369 ASP B O 1
ATOM 7400 N N . PHE B 1 370 ? 44.844 115.189 246.761 1.00 71.33 370 PHE B N 1
ATOM 7401 C CA . PHE B 1 370 ? 44.053 114.105 247.296 1.00 69.10 370 PHE B CA 1
ATOM 7402 C C . PHE B 1 370 ? 44.007 112.920 246.333 1.00 69.71 370 PHE B C 1
ATOM 7403 O O . PHE B 1 370 ? 44.269 111.795 246.704 1.00 68.15 370 PHE B O 1
ATOM 7411 N N . PHE B 1 371 ? 43.735 113.187 245.079 1.00 73.50 371 PHE B N 1
ATOM 7412 C CA . PHE B 1 371 ? 43.685 112.118 244.113 1.00 77.80 371 PHE B CA 1
ATOM 7413 C C . PHE B 1 371 ? 44.991 111.309 244.114 1.00 79.12 371 PHE B C 1
ATOM 7414 O O . PHE B 1 371 ? 44.950 110.060 244.069 1.00 76.59 371 PHE B O 1
ATOM 7422 N N . ASP B 1 372 ? 46.139 112.013 244.178 1.00 77.99 372 ASP B N 1
ATOM 7423 C CA . ASP B 1 372 ? 47.451 111.350 244.139 1.00 75.42 372 ASP B CA 1
ATOM 7424 C C . ASP B 1 372 ? 47.714 110.515 245.403 1.00 73.73 372 ASP B C 1
ATOM 7425 O O . ASP B 1 372 ? 48.181 109.377 245.302 1.00 75.87 372 ASP B O 1
ATOM 7430 N N . LYS B 1 373 ? 47.410 111.074 246.576 1.00 68.95 373 LYS B N 1
ATOM 7431 C CA . LYS B 1 373 ? 47.586 110.377 247.838 1.00 67.83 373 LYS B CA 1
ATOM 7432 C C . LYS B 1 373 ? 46.820 109.065 247.828 1.00 66.44 373 LYS B C 1
ATOM 7433 O O . LYS B 1 373 ? 47.330 108.025 248.175 1.00 63.45 373 LYS B O 1
ATOM 7439 N N . LEU B 1 374 ? 45.593 109.129 247.337 1.00 68.24 374 LEU B N 1
ATOM 7440 C CA . LEU B 1 374 ? 44.704 107.991 247.323 1.00 68.85 374 LEU B CA 1
ATOM 7441 C C . LEU B 1 374 ? 45.093 106.921 246.306 1.00 71.78 374 LEU B C 1
ATOM 7442 O O . LEU B 1 374 ? 44.991 105.732 246.557 1.00 74.83 374 LEU B O 1
ATOM 7447 N N . THR B 1 375 ? 45.538 107.352 245.141 1.00 76.50 375 THR B N 1
ATOM 7448 C CA . THR B 1 375 ? 46.104 106.446 244.175 1.00 75.84 375 THR B CA 1
ATOM 7449 C C . THR B 1 375 ? 47.234 105.654 244.866 1.00 75.39 375 THR B C 1
ATOM 7450 O O . THR B 1 375 ? 47.273 104.409 244.789 1.00 74.46 375 THR B O 1
ATOM 7454 N N . VAL B 1 376 ? 48.124 106.369 245.568 1.00 73.01 376 VAL B N 1
ATOM 7455 C CA . VAL B 1 376 ? 49.243 105.707 246.268 1.00 71.76 376 VAL B CA 1
ATOM 7456 C C . VAL B 1 376 ? 48.713 104.741 247.333 1.00 68.58 376 VAL B C 1
ATOM 7457 O O . VAL B 1 376 ? 49.193 103.612 247.417 1.00 69.39 376 VAL B O 1
ATOM 7461 N N . GLU B 1 377 ? 47.748 105.174 248.137 1.00 66.28 377 GLU B N 1
ATOM 7462 C CA . GLU B 1 377 ? 47.273 104.339 249.275 1.00 67.00 377 GLU B CA 1
ATOM 7463 C C . GLU B 1 377 ? 46.729 103.055 248.711 1.00 67.63 377 GLU B C 1
ATOM 7464 O O . GLU B 1 377 ? 46.965 101.977 249.224 1.00 64.25 377 GLU B O 1
ATOM 7470 N N . GLN B 1 378 ? 46.009 103.203 247.602 1.00 69.73 378 GLN B N 1
ATOM 7471 C CA . GLN B 1 378 ? 45.328 102.080 246.981 1.00 70.05 378 GLN B CA 1
ATOM 7472 C C . GLN B 1 378 ? 46.279 101.154 246.277 1.00 71.13 378 GLN B C 1
ATOM 7473 O O . GLN B 1 378 ? 46.046 99.943 246.268 1.00 70.80 378 GLN B O 1
ATOM 7479 N N . GLU B 1 379 ? 47.329 101.717 245.694 1.00 72.62 379 GLU B N 1
ATOM 7480 C CA . GLU B 1 379 ? 48.411 100.898 245.191 1.00 76.52 379 GLU B CA 1
ATOM 7481 C C . GLU B 1 379 ? 48.945 99.990 246.311 1.00 74.80 379 GLU B C 1
ATOM 7482 O O . GLU B 1 379 ? 48.962 98.773 246.179 1.00 74.70 379 GLU B O 1
ATOM 7488 N N . PHE B 1 380 ? 49.311 100.568 247.444 1.00 74.47 380 PHE B N 1
ATOM 7489 C CA . PHE B 1 380 ? 49.879 99.776 248.543 1.00 72.76 380 PHE B CA 1
ATOM 7490 C C . PHE B 1 380 ? 48.916 98.737 249.113 1.00 73.21 380 PHE B C 1
ATOM 7491 O O . PHE B 1 380 ? 49.323 97.607 249.369 1.00 73.66 380 PHE B O 1
ATOM 7499 N N . MET B 1 381 ? 47.646 99.109 249.311 1.00 72.53 381 MET B N 1
ATOM 7500 C CA . MET B 1 381 ? 46.677 98.160 249.839 1.00 71.53 381 MET B CA 1
ATOM 7501 C C . MET B 1 381 ? 46.389 97.022 248.849 1.00 74.42 381 MET B C 1
ATOM 7502 O O . MET B 1 381 ? 46.181 95.901 249.246 1.00 82.13 381 MET B O 1
ATOM 7507 N N . SER B 1 382 ? 46.399 97.284 247.570 1.00 75.96 382 SER B N 1
ATOM 7508 C CA . SER B 1 382 ? 46.133 96.204 246.627 1.00 80.46 382 SER B CA 1
ATOM 7509 C C . SER B 1 382 ? 47.416 95.499 246.221 1.00 86.56 382 SER B C 1
ATOM 7510 O O . SER B 1 382 ? 47.406 94.803 245.249 1.00 87.78 382 SER B O 1
ATOM 7513 N N . GLY B 1 383 ? 48.524 95.675 246.955 1.00 92.51 383 GLY B N 1
ATOM 7514 C CA . GLY B 1 383 ? 49.727 94.852 246.749 1.00 92.93 383 GLY B CA 1
ATOM 7515 C C . GLY B 1 383 ? 50.546 95.132 245.494 1.00 99.95 383 GLY B C 1
ATOM 7516 O O . GLY B 1 383 ? 51.148 94.221 244.933 1.00 98.55 383 GLY B O 1
ATOM 7517 N N . ILE B 1 384 ? 50.547 96.392 245.046 1.00 105.43 384 ILE B N 1
ATOM 7518 C CA . ILE B 1 384 ? 51.463 96.905 243.984 1.00 109.38 384 ILE B CA 1
ATOM 7519 C C . ILE B 1 384 ? 52.669 97.735 244.522 1.00 109.61 384 ILE B C 1
ATOM 7520 O O . ILE B 1 384 ? 52.483 98.799 245.111 1.00 107.38 384 ILE B O 1
ATOM 7525 N N . ASP B 1 385 ? 53.896 97.302 244.240 1.00 114.01 385 ASP B N 1
ATOM 7526 C CA . ASP B 1 385 ? 55.074 98.174 244.412 1.00 116.50 385 ASP B CA 1
ATOM 7527 C C . ASP B 1 385 ? 55.255 98.604 245.848 1.00 109.99 385 ASP B C 1
ATOM 7528 O O . ASP B 1 385 ? 55.638 99.746 246.134 1.00 111.22 385 ASP B O 1
ATOM 7533 N N . THR B 1 386 ? 55.016 97.688 246.762 1.00 100.29 386 THR B N 1
ATOM 7534 C CA . THR B 1 386 ? 55.081 98.076 248.144 1.00 100.07 386 THR B CA 1
ATOM 7535 C C . THR B 1 386 ? 56.532 98.025 248.633 1.00 103.96 386 THR B C 1
ATOM 7536 O O . THR B 1 386 ? 56.749 98.150 249.847 1.00 106.37 386 THR B O 1
ATOM 7540 N N . ASP B 1 387 ? 57.513 97.838 247.738 1.00 97.15 387 ASP B N 1
ATOM 7541 C CA . ASP B 1 387 ? 58.909 97.791 248.187 1.00 100.78 387 ASP B CA 1
ATOM 7542 C C . ASP B 1 387 ? 59.853 98.837 247.586 1.00 101.61 387 ASP B C 1
ATOM 7543 O O . ASP B 1 387 ? 60.962 98.981 248.050 1.00 103.20 387 ASP B O 1
ATOM 7548 N N . LYS B 1 388 ? 59.435 99.578 246.571 1.00 102.39 388 LYS B N 1
ATOM 7549 C CA . LYS B 1 388 ? 60.296 100.617 246.028 1.00 100.70 388 LYS B CA 1
ATOM 7550 C C . LYS B 1 388 ? 60.116 101.937 246.774 1.00 91.42 388 LYS B C 1
ATOM 7551 O O . LYS B 1 388 ? 59.076 102.157 247.342 1.00 88.83 388 LYS B O 1
ATOM 7557 N N . VAL B 1 389 ? 61.132 102.804 246.787 1.00 86.89 389 VAL B N 1
ATOM 7558 C CA . VAL B 1 389 ? 60.948 104.203 247.194 1.00 83.89 389 VAL B CA 1
ATOM 7559 C C . VAL B 1 389 ? 59.885 104.814 246.296 1.00 83.31 389 VAL B C 1
ATOM 7560 O O . VAL B 1 389 ? 59.938 104.676 245.108 1.00 89.80 389 VAL B O 1
ATOM 7564 N N . ASN B 1 390 ? 58.916 105.490 246.873 1.00 81.84 390 ASN B N 1
ATOM 7565 C CA . ASN B 1 390 ? 57.758 105.930 246.154 1.00 81.79 390 ASN B CA 1
ATOM 7566 C C . ASN B 1 390 ? 57.888 107.397 245.876 1.00 84.42 390 ASN B C 1
ATOM 7567 O O . ASN B 1 390 ? 58.094 108.226 246.784 1.00 80.89 390 ASN B O 1
ATOM 7572 N N . ASN B 1 391 ? 57.703 107.728 244.611 1.00 88.19 391 ASN B N 1
ATOM 7573 C CA . ASN B 1 391 ? 58.036 109.042 244.148 1.00 91.31 391 ASN B CA 1
ATOM 7574 C C . ASN B 1 391 ? 57.078 110.135 244.683 1.00 87.02 391 ASN B C 1
ATOM 7575 O O . ASN B 1 391 ? 57.485 111.275 244.883 1.00 81.93 391 ASN B O 1
ATOM 7580 N N . TYR B 1 392 ? 55.818 109.793 244.957 1.00 86.39 392 TYR B N 1
ATOM 7581 C CA . TYR B 1 392 ? 54.891 110.795 245.483 1.00 83.93 392 TYR B CA 1
ATOM 7582 C C . TYR B 1 392 ? 55.280 111.124 246.922 1.00 85.92 392 TYR B C 1
ATOM 7583 O O . TYR B 1 392 ? 55.236 112.301 247.343 1.00 84.69 392 TYR B O 1
ATOM 7592 N N . ILE B 1 393 ? 55.698 110.097 247.665 1.00 85.59 393 ILE B N 1
ATOM 7593 C CA . ILE B 1 393 ? 56.165 110.334 249.019 1.00 86.75 393 ILE B CA 1
ATOM 7594 C C . ILE B 1 393 ? 57.353 111.313 248.961 1.00 88.48 393 ILE B C 1
ATOM 7595 O O . ILE B 1 393 ? 57.380 112.311 249.685 1.00 87.91 393 ILE B O 1
ATOM 7600 N N . GLU B 1 394 ? 58.317 111.033 248.091 1.00 91.73 394 GLU B N 1
ATOM 7601 C CA . GLU B 1 394 ? 59.494 111.913 247.916 1.00 92.03 394 GLU B CA 1
ATOM 7602 C C . GLU B 1 394 ? 59.119 113.372 247.638 1.00 87.80 394 GLU B C 1
ATOM 7603 O O . GLU B 1 394 ? 59.705 114.284 248.213 1.00 83.23 394 GLU B O 1
ATOM 7609 N N . ASP B 1 395 ? 58.177 113.577 246.720 1.00 88.00 395 ASP B N 1
ATOM 7610 C CA . ASP B 1 395 ? 57.688 114.926 246.381 1.00 90.32 395 ASP B CA 1
ATOM 7611 C C . ASP B 1 395 ? 57.136 115.603 247.629 1.00 86.90 395 ASP B C 1
ATOM 7612 O O . ASP B 1 395 ? 57.420 116.775 247.865 1.00 89.21 395 ASP B O 1
ATOM 7617 N N . CYS B 1 396 ? 56.329 114.889 248.406 1.00 82.12 396 CYS B N 1
ATOM 7618 C CA . CYS B 1 396 ? 55.751 115.487 249.623 1.00 80.90 396 CYS B CA 1
ATOM 7619 C C . CYS B 1 396 ? 56.862 115.873 250.601 1.00 81.20 396 CYS B C 1
ATOM 7620 O O . CYS B 1 396 ? 56.782 116.899 251.275 1.00 77.26 396 CYS B O 1
ATOM 7623 N N . ILE B 1 397 ? 57.889 115.034 250.705 1.00 84.74 397 ILE B N 1
ATOM 7624 C CA . ILE B 1 397 ? 58.989 115.349 251.609 1.00 85.98 397 ILE B CA 1
ATOM 7625 C C . ILE B 1 397 ? 59.732 116.578 251.097 1.00 88.14 397 ILE B C 1
ATOM 7626 O O . ILE B 1 397 ? 60.054 117.462 251.877 1.00 89.06 397 ILE B O 1
ATOM 7631 N N . ALA B 1 398 ? 59.977 116.636 249.791 1.00 89.81 398 ALA B N 1
ATOM 7632 C CA . ALA B 1 398 ? 60.690 117.801 249.168 1.00 95.98 398 ALA B CA 1
ATOM 7633 C C . ALA B 1 398 ? 59.903 119.118 249.271 1.00 96.27 398 ALA B C 1
ATOM 7634 O O . ALA B 1 398 ? 60.478 120.182 249.470 1.00 98.67 398 ALA B O 1
ATOM 7636 N N . GLN B 1 399 ? 58.583 119.038 249.193 1.00 93.91 399 GLN B N 1
ATOM 7637 C CA . GLN B 1 399 ? 57.760 120.222 249.346 1.00 91.91 399 GLN B CA 1
ATOM 7638 C C . GLN B 1 399 ? 57.448 120.521 250.789 1.00 90.98 399 GLN B C 1
ATOM 7639 O O . GLN B 1 399 ? 56.695 121.448 251.059 1.00 87.24 399 GLN B O 1
ATOM 7645 N N . LYS B 1 400 ? 58.049 119.759 251.712 1.00 89.93 400 LYS B N 1
ATOM 7646 C CA . LYS B 1 400 ? 57.828 119.946 253.121 1.00 91.63 400 LYS B CA 1
ATOM 7647 C C . LYS B 1 400 ? 56.310 120.000 253.503 1.00 84.08 400 LYS B C 1
ATOM 7648 O O . LYS B 1 400 ? 55.864 120.914 254.167 1.00 82.71 400 LYS B O 1
ATOM 7654 N N . HIS B 1 401 ? 55.526 119.025 253.055 1.00 79.99 401 HIS B N 1
ATOM 7655 C CA . HIS B 1 401 ? 54.175 118.834 253.573 1.00 79.47 401 HIS B CA 1
ATOM 7656 C C . HIS B 1 401 ? 54.208 118.358 255.039 1.00 79.99 401 HIS B C 1
ATOM 7657 O O . HIS B 1 401 ? 55.295 118.116 255.602 1.00 77.57 401 HIS B O 1
ATOM 7664 N N . SER B 1 402 ? 53.032 118.196 255.659 1.00 75.61 402 SER B N 1
ATOM 7665 C CA . SER B 1 402 ? 52.980 117.719 257.063 1.00 73.00 402 SER B CA 1
ATOM 7666 C C . SER B 1 402 ? 53.818 116.481 257.294 1.00 69.73 402 SER B C 1
ATOM 7667 O O . SER B 1 402 ? 53.595 115.428 256.681 1.00 70.67 402 SER B O 1
ATOM 7670 N N . LEU B 1 403 ? 54.655 116.532 258.288 1.00 66.18 403 LEU B N 1
ATOM 7671 C CA . LEU B 1 403 ? 55.359 115.337 258.680 1.00 65.28 403 LEU B CA 1
ATOM 7672 C C . LEU B 1 403 ? 54.471 114.127 258.873 1.00 63.82 403 LEU B C 1
ATOM 7673 O O . LEU B 1 403 ? 54.809 113.017 258.465 1.00 63.75 403 LEU B O 1
ATOM 7678 N N . ILE B 1 404 ? 53.329 114.328 259.526 1.00 63.18 404 ILE B N 1
ATOM 7679 C CA . ILE B 1 404 ? 52.471 113.207 259.863 1.00 60.30 404 ILE B CA 1
ATOM 7680 C C . ILE B 1 404 ? 51.797 112.614 258.636 1.00 60.38 404 ILE B C 1
ATOM 7681 O O . ILE B 1 404 ? 51.555 111.388 258.592 1.00 59.01 404 ILE B O 1
ATOM 7686 N N . LYS B 1 405 ? 51.481 113.444 257.639 1.00 63.08 405 LYS B N 1
ATOM 7687 C CA . LYS B 1 405 ? 50.985 112.881 256.359 1.00 62.97 405 LYS B CA 1
ATOM 7688 C C . LYS B 1 405 ? 52.047 111.958 255.731 1.00 63.90 405 LYS B C 1
ATOM 7689 O O . LYS B 1 405 ? 51.735 110.844 255.297 1.00 63.70 405 LYS B O 1
ATOM 7695 N N . VAL B 1 406 ? 53.308 112.401 255.751 1.00 62.56 406 VAL B N 1
ATOM 7696 C CA . VAL B 1 406 ? 54.386 111.579 255.257 1.00 62.68 406 VAL B CA 1
ATOM 7697 C C . VAL B 1 406 ? 54.568 110.291 256.076 1.00 62.39 406 VAL B C 1
ATOM 7698 O O . VAL B 1 406 ? 54.706 109.213 255.505 1.00 64.69 406 VAL B O 1
ATOM 7702 N N . LEU B 1 407 ? 54.521 110.368 257.403 1.00 60.29 407 LEU B N 1
ATOM 7703 C CA . LEU B 1 407 ? 54.737 109.168 258.222 1.00 58.76 407 LEU B CA 1
ATOM 7704 C C . LEU B 1 407 ? 53.648 108.134 258.010 1.00 56.40 407 LEU B C 1
ATOM 7705 O O . LEU B 1 407 ? 53.882 106.932 257.960 1.00 55.71 407 LEU B O 1
ATOM 7710 N N . ARG B 1 408 ? 52.433 108.607 257.845 1.00 57.78 408 ARG B N 1
ATOM 7711 C CA . ARG B 1 408 ? 51.314 107.667 257.553 1.00 59.26 408 ARG B CA 1
ATOM 7712 C C . ARG B 1 408 ? 51.551 106.911 256.316 1.00 58.44 408 ARG B C 1
ATOM 7713 O O . ARG B 1 408 ? 51.335 105.714 256.278 1.00 56.24 408 ARG B O 1
ATOM 7721 N N . LEU B 1 409 ? 52.027 107.621 255.308 1.00 62.77 409 LEU B N 1
ATOM 7722 C CA . LEU B 1 409 ? 52.244 106.998 254.016 1.00 64.73 409 LEU B CA 1
ATOM 7723 C C . LEU B 1 409 ? 53.423 106.008 254.035 1.00 66.64 409 LEU B C 1
ATOM 7724 O O . LEU B 1 409 ? 53.264 104.887 253.552 1.00 69.84 409 LEU B O 1
ATOM 7729 N N . VAL B 1 410 ? 54.562 106.356 254.645 1.00 65.18 410 VAL B N 1
ATOM 7730 C CA . VAL B 1 410 ? 55.666 105.358 254.741 1.00 65.95 410 VAL B CA 1
ATOM 7731 C C . VAL B 1 410 ? 55.327 104.174 255.669 1.00 65.67 410 VAL B C 1
ATOM 7732 O O . VAL B 1 410 ? 55.803 103.059 255.430 1.00 66.76 410 VAL B O 1
ATOM 7736 N N . CYS B 1 411 ? 54.503 104.393 256.705 1.00 63.53 411 CYS B N 1
ATOM 7737 C CA . CYS B 1 411 ? 54.103 103.277 257.573 1.00 64.07 411 CYS B CA 1
ATOM 7738 C C . CYS B 1 411 ? 53.127 102.346 256.819 1.00 64.33 411 CYS B C 1
ATOM 7739 O O . CYS B 1 411 ? 53.200 101.125 256.948 1.00 63.73 411 CYS B O 1
ATOM 7742 N N . LEU B 1 412 ? 52.240 102.918 256.027 1.00 63.09 412 LEU B N 1
ATOM 7743 C CA . LEU B 1 412 ? 51.346 102.102 255.232 1.00 63.80 412 LEU B CA 1
ATOM 7744 C C . LEU B 1 412 ? 52.154 101.202 254.286 1.00 66.18 412 LEU B C 1
ATOM 7745 O O . LEU B 1 412 ? 51.880 99.994 254.129 1.00 64.09 412 LEU B O 1
ATOM 7750 N N . GLN B 1 413 ? 53.167 101.796 253.683 1.00 66.24 413 GLN B N 1
ATOM 7751 C CA . GLN B 1 413 ? 54.053 101.029 252.832 1.00 70.19 413 GLN B CA 1
ATOM 7752 C C . GLN B 1 413 ? 54.726 99.909 253.614 1.00 69.34 413 GLN B C 1
ATOM 7753 O O . GLN B 1 413 ? 54.769 98.768 253.151 1.00 71.81 413 GLN B O 1
ATOM 7759 N N . SER B 1 414 ? 55.220 100.206 254.805 1.00 67.25 414 SER B N 1
ATOM 7760 C CA . SER B 1 414 ? 55.944 99.180 255.575 1.00 67.92 414 SER B CA 1
ATOM 7761 C C . SER B 1 414 ? 54.982 98.050 255.973 1.00 65.80 414 SER B C 1
ATOM 7762 O O . SER B 1 414 ? 55.288 96.856 255.821 1.00 66.72 414 SER B O 1
ATOM 7765 N N . VAL B 1 415 ? 53.809 98.412 256.458 1.00 61.05 415 VAL B N 1
ATOM 7766 C CA . VAL B 1 415 ? 52.869 97.411 256.869 1.00 60.47 415 VAL B CA 1
ATOM 7767 C C . VAL B 1 415 ? 52.421 96.530 255.695 1.00 63.51 415 VAL B C 1
ATOM 7768 O O . VAL B 1 415 ? 52.256 95.330 255.877 1.00 66.59 415 VAL B O 1
ATOM 7772 N N . CYS B 1 416 ? 52.204 97.106 254.516 1.00 64.43 416 CYS B N 1
ATOM 7773 C CA . CYS B 1 416 ? 51.786 96.318 253.358 1.00 67.60 416 CYS B CA 1
ATOM 7774 C C . CYS B 1 416 ? 52.878 95.448 252.764 1.00 72.17 416 CYS B C 1
ATOM 7775 O O . CYS B 1 416 ? 52.580 94.502 252.064 1.00 74.33 416 CYS B O 1
ATOM 7778 N N . ASN B 1 417 ? 54.131 95.770 253.061 1.00 73.70 417 ASN B N 1
ATOM 7779 C CA . ASN B 1 417 ? 55.274 94.987 252.662 1.00 77.73 417 ASN B CA 1
ATOM 7780 C C . ASN B 1 417 ? 55.876 94.057 253.752 1.00 78.73 417 ASN B C 1
ATOM 7781 O O . ASN B 1 417 ? 56.860 93.348 253.466 1.00 82.51 417 ASN B O 1
ATOM 7786 N N . SER B 1 418 ? 55.338 94.071 254.987 1.00 73.13 418 SER B N 1
ATOM 7787 C CA . SER B 1 418 ? 56.023 93.453 256.175 1.00 74.61 418 SER B CA 1
ATOM 7788 C C . SER B 1 418 ? 57.452 94.016 256.413 1.00 74.91 418 SER B C 1
ATOM 7789 O O . SER B 1 418 ? 58.404 93.259 256.603 1.00 75.34 418 SER B O 1
ATOM 7792 N N . GLY B 1 419 ? 57.585 95.336 256.370 1.00 73.43 419 GLY B N 1
ATOM 7793 C CA . GLY B 1 419 ? 58.859 95.984 256.560 1.00 76.85 419 GLY B CA 1
ATOM 7794 C C . GLY B 1 419 ? 59.414 96.373 255.210 1.00 82.75 419 GLY B C 1
ATOM 7795 O O . GLY B 1 419 ? 58.907 95.934 254.170 1.00 86.53 419 GLY B O 1
ATOM 7796 N N . LEU B 1 420 ? 60.436 97.218 255.220 1.00 82.87 420 LEU B N 1
ATOM 7797 C CA . LEU B 1 420 ? 61.059 97.666 254.007 1.00 84.33 420 LEU B CA 1
ATOM 7798 C C . LEU B 1 420 ? 62.513 97.198 254.021 1.00 89.69 420 LEU B C 1
ATOM 7799 O O . LEU B 1 420 ? 63.116 97.076 255.094 1.00 88.88 420 LEU B O 1
ATOM 7804 N N . LYS B 1 421 ? 63.069 96.923 252.840 1.00 95.69 421 LYS B N 1
ATOM 7805 C CA . LYS B 1 421 ? 64.487 96.591 252.731 1.00 101.55 421 LYS B CA 1
ATOM 7806 C C . LYS B 1 421 ? 65.323 97.735 253.282 1.00 99.11 421 LYS B C 1
ATOM 7807 O O . LYS B 1 421 ? 64.884 98.882 253.230 1.00 96.55 421 LYS B O 1
ATOM 7813 N N . GLN B 1 422 ? 66.480 97.407 253.862 1.00 99.65 422 GLN B N 1
ATOM 7814 C CA . GLN B 1 422 ? 67.348 98.394 254.511 1.00 102.54 422 GLN B CA 1
ATOM 7815 C C . GLN B 1 422 ? 67.531 99.671 253.703 1.00 101.96 422 GLN B C 1
ATOM 7816 O O . GLN B 1 422 ? 67.414 100.762 254.244 1.00 103.71 422 GLN B O 1
ATOM 7822 N N . LYS B 1 423 ? 67.838 99.541 252.425 1.00 105.04 423 LYS B N 1
ATOM 7823 C CA . LYS B 1 423 ? 68.192 100.722 251.625 1.00 108.70 423 LYS B CA 1
ATOM 7824 C C . LYS B 1 423 ? 67.018 101.672 251.493 1.00 103.81 423 LYS B C 1
ATOM 7825 O O . LYS B 1 423 ? 67.167 102.880 251.588 1.00 103.02 423 LYS B O 1
ATOM 7831 N N . VAL B 1 424 ? 65.845 101.106 251.298 1.00 100.52 424 VAL B N 1
ATOM 7832 C CA . VAL B 1 424 ? 64.635 101.888 251.196 1.00 95.68 424 VAL B CA 1
ATOM 7833 C C . VAL B 1 424 ? 64.306 102.559 252.543 1.00 91.05 424 VAL B C 1
ATOM 7834 O O . VAL B 1 424 ? 64.069 103.750 252.622 1.00 92.78 424 VAL B O 1
ATOM 7838 N N . LEU B 1 425 ? 64.324 101.800 253.611 1.00 85.01 425 LEU B N 1
ATOM 7839 C CA . LEU B 1 425 ? 63.983 102.357 254.904 1.00 83.55 425 LEU B CA 1
ATOM 7840 C C . LEU B 1 425 ? 64.918 103.509 255.273 1.00 83.67 425 LEU B C 1
ATOM 7841 O O . LEU B 1 425 ? 64.486 104.559 255.714 1.00 81.98 425 LEU B O 1
ATOM 7846 N N . ASP B 1 426 ? 66.208 103.262 255.120 1.00 89.20 426 ASP B N 1
ATOM 7847 C CA . ASP B 1 426 ? 67.274 104.241 255.416 1.00 93.06 426 ASP B CA 1
ATOM 7848 C C . ASP B 1 426 ? 67.215 105.483 254.542 1.00 91.26 426 ASP B C 1
ATOM 7849 O O . ASP B 1 426 ? 67.554 106.574 254.985 1.00 91.33 426 ASP B O 1
ATOM 7854 N N . TYR B 1 427 ? 66.755 105.330 253.311 1.00 91.45 427 TYR B N 1
ATOM 7855 C CA . TYR B 1 427 ? 66.602 106.475 252.458 1.00 90.96 427 TYR B CA 1
ATOM 7856 C C . TYR B 1 427 ? 65.470 107.365 252.983 1.00 88.17 427 TYR B C 1
ATOM 7857 O O . TYR B 1 427 ? 65.618 108.567 253.182 1.00 86.57 427 TYR B O 1
ATOM 7866 N N . TYR B 1 428 ? 64.318 106.756 253.204 1.00 88.45 428 TYR B N 1
ATOM 7867 C CA . TYR B 1 428 ? 63.212 107.454 253.857 1.00 83.80 428 TYR B CA 1
ATOM 7868 C C . TYR B 1 428 ? 63.664 108.147 255.137 1.00 81.51 428 TYR B C 1
ATOM 7869 O O . TYR B 1 428 ? 63.361 109.308 255.348 1.00 79.48 428 TYR B O 1
ATOM 7878 N N . LYS B 1 429 ? 64.436 107.481 255.973 1.00 85.81 429 LYS B N 1
ATOM 7879 C CA . LYS B 1 429 ? 64.766 108.088 257.280 1.00 87.39 429 LYS B CA 1
ATOM 7880 C C . LYS B 1 429 ? 65.710 109.302 257.193 1.00 86.29 429 LYS B C 1
ATOM 7881 O O . LYS B 1 429 ? 65.485 110.345 257.806 1.00 80.84 429 LYS B O 1
ATOM 7887 N N . ARG B 1 430 ? 66.725 109.183 256.373 1.00 89.71 430 ARG B N 1
ATOM 7888 C CA . ARG B 1 430 ? 67.652 110.300 256.153 1.00 96.26 430 ARG B CA 1
ATOM 7889 C C . ARG B 1 430 ? 66.910 111.553 255.655 1.00 89.43 430 ARG B C 1
ATOM 7890 O O . ARG B 1 430 ? 67.116 112.636 256.155 1.00 89.83 430 ARG B O 1
ATOM 7898 N N . GLU B 1 431 ? 66.006 111.391 254.719 1.00 86.05 431 GLU B N 1
ATOM 7899 C CA . GLU B 1 431 ? 65.280 112.529 254.204 1.00 88.23 431 GLU B CA 1
ATOM 7900 C C . GLU B 1 431 ? 64.349 113.147 255.215 1.00 82.57 431 GLU B C 1
ATOM 7901 O O . GLU B 1 431 ? 64.138 114.359 255.212 1.00 79.89 431 GLU B O 1
ATOM 7907 N N . ILE B 1 432 ? 63.727 112.299 256.022 1.00 78.71 432 ILE B N 1
ATOM 7908 C CA . ILE B 1 432 ? 62.813 112.795 256.998 1.00 75.49 432 ILE B CA 1
ATOM 7909 C C . ILE B 1 432 ? 63.578 113.575 258.046 1.00 77.76 432 ILE B C 1
ATOM 7910 O O . ILE B 1 432 ? 63.188 114.682 258.341 1.00 81.68 432 ILE B O 1
ATOM 7915 N N . LEU B 1 433 ? 64.691 113.062 258.555 1.00 79.21 433 LEU B N 1
ATOM 7916 C CA . LEU B 1 433 ? 65.490 113.845 259.518 1.00 82.06 433 LEU B CA 1
ATOM 7917 C C . LEU B 1 433 ? 66.042 115.153 258.967 1.00 85.56 433 LEU B C 1
ATOM 7918 O O . LEU B 1 433 ? 66.014 116.156 259.665 1.00 85.97 433 LEU B O 1
ATOM 7923 N N . GLN B 1 434 ? 66.590 115.142 257.745 1.00 91.56 434 GLN B N 1
ATOM 7924 C CA . GLN B 1 434 ? 67.115 116.372 257.097 1.00 92.72 434 GLN B CA 1
ATOM 7925 C C . GLN B 1 434 ? 66.058 117.452 256.926 1.00 88.50 434 GLN B C 1
ATOM 7926 O O . GLN B 1 434 ? 66.312 118.604 257.156 1.00 88.09 434 GLN B O 1
ATOM 7932 N N . THR B 1 435 ? 64.860 117.055 256.540 1.00 84.80 435 THR B N 1
ATOM 7933 C CA . THR B 1 435 ? 63.794 117.996 256.253 1.00 83.84 435 THR B CA 1
ATOM 7934 C C . THR B 1 435 ? 63.048 118.468 257.508 1.00 82.23 435 THR B C 1
ATOM 7935 O O . THR B 1 435 ? 62.720 119.648 257.651 1.00 83.38 435 THR B O 1
ATOM 7939 N N . TYR B 1 436 ? 62.755 117.554 258.414 1.00 80.44 436 TYR B N 1
ATOM 7940 C CA . TYR B 1 436 ? 61.910 117.892 259.561 1.00 78.06 436 TYR B CA 1
ATOM 7941 C C . TYR B 1 436 ? 62.611 118.015 260.912 1.00 78.55 436 TYR B C 1
ATOM 7942 O O . TYR B 1 436 ? 61.969 118.444 261.876 1.00 78.54 436 TYR B O 1
ATOM 7951 N N . GLY B 1 437 ? 63.881 117.604 260.991 1.00 77.33 437 GLY B N 1
ATOM 7952 C CA . GLY B 1 437 ? 64.662 117.738 262.210 1.00 78.35 437 GLY B CA 1
ATOM 7953 C C . GLY B 1 437 ? 65.161 116.428 262.818 1.00 80.98 437 GLY B C 1
ATOM 7954 O O . GLY B 1 437 ? 64.449 115.434 262.868 1.00 80.21 437 GLY B O 1
ATOM 7955 N N . TYR B 1 438 ? 66.392 116.451 263.306 1.00 88.37 438 TYR B N 1
ATOM 7956 C CA . TYR B 1 438 ? 67.060 115.311 263.926 1.00 93.62 438 TYR B CA 1
ATOM 7957 C C . TYR B 1 438 ? 66.350 114.728 265.142 1.00 87.59 438 TYR B C 1
ATOM 7958 O O . TYR B 1 438 ? 66.413 113.506 265.377 1.00 83.65 438 TYR B O 1
ATOM 7967 N N . GLU B 1 439 ? 65.687 115.590 265.919 1.00 85.27 439 GLU B N 1
ATOM 7968 C CA . GLU B 1 439 ? 64.928 115.143 267.095 1.00 84.08 439 GLU B CA 1
ATOM 7969 C C . GLU B 1 439 ? 63.871 114.078 266.731 1.00 78.13 439 GLU B C 1
ATOM 7970 O O . GLU B 1 439 ? 63.441 113.327 267.605 1.00 80.95 439 GLU B O 1
ATOM 7976 N N . HIS B 1 440 ? 63.508 113.962 265.455 1.00 73.53 440 HIS B N 1
ATOM 7977 C CA . HIS B 1 440 ? 62.533 112.986 265.044 1.00 74.76 440 HIS B CA 1
ATOM 7978 C C . HIS B 1 440 ? 63.107 111.568 264.911 1.00 73.97 440 HIS B C 1
ATOM 7979 O O . HIS B 1 440 ? 62.363 110.621 264.632 1.00 80.42 440 HIS B O 1
ATOM 7986 N N . ILE B 1 441 ? 64.369 111.371 265.205 1.00 72.61 441 ILE B N 1
ATOM 7987 C CA . ILE B 1 441 ? 64.854 110.002 265.236 1.00 74.68 441 ILE B CA 1
ATOM 7988 C C . ILE B 1 441 ? 64.148 109.190 266.325 1.00 72.08 441 ILE B C 1
ATOM 7989 O O . ILE B 1 441 ? 64.019 107.983 266.205 1.00 67.31 441 ILE B O 1
ATOM 7994 N N . LEU B 1 442 ? 63.684 109.869 267.371 1.00 72.17 442 LEU B N 1
ATOM 7995 C CA . LEU B 1 442 ? 62.903 109.224 268.423 1.00 71.19 442 LEU B CA 1
ATOM 7996 C C . LEU B 1 442 ? 61.549 108.777 267.909 1.00 70.45 442 LEU B C 1
ATOM 7997 O O . LEU B 1 442 ? 61.094 107.678 268.228 1.00 69.69 442 LEU B O 1
ATOM 8002 N N . THR B 1 443 ? 60.910 109.625 267.102 1.00 68.06 443 THR B N 1
ATOM 8003 C CA . THR B 1 443 ? 59.651 109.306 266.483 1.00 62.81 443 THR B CA 1
ATOM 8004 C C . THR B 1 443 ? 59.833 108.060 265.609 1.00 63.66 443 THR B C 1
ATOM 8005 O O . THR B 1 443 ? 59.009 107.156 265.647 1.00 64.28 443 THR B O 1
ATOM 8009 N N . LEU B 1 444 ? 60.933 107.983 264.855 1.00 65.11 444 LEU B N 1
ATOM 8010 C CA . LEU B 1 444 ? 61.186 106.833 263.974 1.00 66.45 444 LEU B CA 1
ATOM 8011 C C . LEU B 1 444 ? 61.406 105.570 264.770 1.00 67.35 444 LEU B C 1
ATOM 8012 O O . LEU B 1 444 ? 60.862 104.532 264.488 1.00 72.98 444 LEU B O 1
ATOM 8017 N N . HIS B 1 445 ? 62.205 105.667 265.805 1.00 67.56 445 HIS B N 1
ATOM 8018 C CA . HIS B 1 445 ? 62.358 104.572 266.771 1.00 66.42 445 HIS B CA 1
ATOM 8019 C C . HIS B 1 445 ? 61.031 104.117 267.384 1.00 63.39 445 HIS B C 1
ATOM 8020 O O . HIS B 1 445 ? 60.781 102.906 267.521 1.00 64.73 445 HIS B O 1
ATOM 8027 N N . ASN B 1 446 ? 60.169 105.042 267.761 1.00 59.12 446 ASN B N 1
ATOM 8028 C CA . ASN B 1 446 ? 58.921 104.578 268.331 1.00 58.03 446 ASN B CA 1
ATOM 8029 C C . ASN B 1 446 ? 58.068 103.881 267.291 1.00 59.67 446 ASN B C 1
ATOM 8030 O O . ASN B 1 446 ? 57.366 102.947 267.633 1.00 60.18 446 ASN B O 1
ATOM 8035 N N . LEU B 1 447 ? 58.153 104.319 266.017 1.00 61.96 447 LEU B N 1
ATOM 8036 C CA . LEU B 1 447 ? 57.388 103.713 264.964 1.00 61.39 447 LEU B CA 1
ATOM 8037 C C . LEU B 1 447 ? 57.919 102.339 264.723 1.00 62.02 447 LEU B C 1
ATOM 8038 O O . LEU B 1 447 ? 57.140 101.405 264.451 1.00 62.72 447 LEU B O 1
ATOM 8043 N N . GLU B 1 448 ? 59.216 102.170 264.889 1.00 61.47 448 GLU B N 1
ATOM 8044 C CA . GLU B 1 448 ? 59.753 100.835 264.717 1.00 65.51 448 GLU B CA 1
ATOM 8045 C C . GLU B 1 448 ? 59.222 99.873 265.832 1.00 64.30 448 GLU B C 1
ATOM 8046 O O . GLU B 1 448 ? 58.896 98.701 265.579 1.00 60.44 448 GLU B O 1
ATOM 8052 N N . LYS B 1 449 ? 59.203 100.373 267.052 1.00 65.38 449 LYS B N 1
ATOM 8053 C CA . LYS B 1 449 ? 58.857 99.538 268.202 1.00 69.02 449 LYS B CA 1
ATOM 8054 C C . LYS B 1 449 ? 57.388 99.160 268.112 1.00 66.58 449 LYS B C 1
ATOM 8055 O O . LYS B 1 449 ? 57.057 98.051 268.422 1.00 71.79 449 LYS B O 1
ATOM 8061 N N . ALA B 1 450 ? 56.538 100.058 267.620 1.00 63.42 450 ALA B N 1
ATOM 8062 C CA . ALA B 1 450 ? 55.127 99.763 267.323 1.00 60.42 450 ALA B CA 1
ATOM 8063 C C . ALA B 1 450 ? 54.881 98.764 266.191 1.00 61.39 450 ALA B C 1
ATOM 8064 O O . ALA B 1 450 ? 53.760 98.331 266.017 1.00 56.98 450 ALA B O 1
ATOM 8066 N N . GLY B 1 451 ? 55.912 98.390 265.434 1.00 64.13 451 GLY B N 1
ATOM 8067 C CA . GLY B 1 451 ? 55.706 97.565 264.238 1.00 66.16 451 GLY B CA 1
ATOM 8068 C C . GLY B 1 451 ? 55.164 98.293 263.004 1.00 64.21 451 GLY B C 1
ATOM 8069 O O . GLY B 1 451 ? 54.757 97.651 262.065 1.00 62.84 451 GLY B O 1
ATOM 8070 N N . LEU B 1 452 ? 55.206 99.625 262.999 1.00 63.10 452 LEU B N 1
ATOM 8071 C CA . LEU B 1 452 ? 54.690 100.425 261.901 1.00 63.02 452 LEU B CA 1
ATOM 8072 C C . LEU B 1 452 ? 55.743 100.769 260.799 1.00 68.62 452 LEU B C 1
ATOM 8073 O O . LEU B 1 452 ? 55.378 100.950 259.641 1.00 73.73 452 LEU B O 1
ATOM 8078 N N . LEU B 1 453 ? 57.013 100.926 261.147 1.00 66.42 453 LEU B N 1
ATOM 8079 C CA . LEU B 1 453 ? 57.994 101.303 260.188 1.00 67.91 453 LEU B CA 1
ATOM 8080 C C . LEU B 1 453 ? 59.246 100.609 260.584 1.00 70.75 453 LEU B C 1
ATOM 8081 O O . LEU B 1 453 ? 59.969 101.061 261.475 1.00 70.49 453 LEU B O 1
ATOM 8086 N N . LYS B 1 454 ? 59.531 99.522 259.891 1.00 74.95 454 LYS B N 1
ATOM 8087 C CA . LYS B 1 454 ? 60.581 98.626 260.325 1.00 80.29 454 LYS B CA 1
ATOM 8088 C C . LYS B 1 454 ? 61.316 97.976 259.161 1.00 81.81 454 LYS B C 1
ATOM 8089 O O . LYS B 1 454 ? 60.821 97.987 258.040 1.00 83.43 454 LYS B O 1
ATOM 8095 N N . PRO B 1 455 ? 62.462 97.343 259.453 1.00 84.90 455 PRO B N 1
ATOM 8096 C CA . PRO B 1 455 ? 63.087 96.512 258.435 1.00 89.57 455 PRO B CA 1
ATOM 8097 C C . PRO B 1 455 ? 62.333 95.205 258.209 1.00 91.49 455 PRO B C 1
ATOM 8098 O O . PRO B 1 455 ? 61.812 94.603 259.151 1.00 88.83 455 PRO B O 1
ATOM 8102 N N . GLN B 1 456 ? 62.284 94.794 256.950 1.00 95.89 456 GLN B N 1
ATOM 8103 C CA . GLN B 1 456 ? 61.810 93.481 256.552 1.00 101.50 456 GLN B CA 1
ATOM 8104 C C . GLN B 1 456 ? 62.789 92.423 257.033 1.00 105.68 456 GLN B C 1
ATOM 8105 O O . GLN B 1 456 ? 63.986 92.663 256.981 1.00 108.32 456 GLN B O 1
ATOM 8111 N N . THR B 1 457 ? 62.307 91.268 257.490 1.00 107.74 457 THR B N 1
ATOM 8112 C CA . THR B 1 457 ? 63.210 90.143 257.823 1.00 113.67 457 THR B CA 1
ATOM 8113 C C . THR B 1 457 ? 63.025 88.935 256.880 1.00 117.42 457 THR B C 1
ATOM 8114 O O . THR B 1 457 ? 61.912 88.581 256.483 1.00 104.81 457 THR B O 1
ATOM 8118 N N . GLY B 1 458 ? 64.152 88.297 256.554 1.00 128.40 458 GLY B N 1
ATOM 8119 C CA . GLY B 1 458 ? 64.225 87.348 255.439 1.00 129.93 458 GLY B CA 1
ATOM 8120 C C . GLY B 1 458 ? 63.756 88.103 254.214 1.00 131.70 458 GLY B C 1
ATOM 8121 O O . GLY B 1 458 ? 63.700 89.335 254.228 1.00 133.96 458 GLY B O 1
ATOM 8122 N N . GLY B 1 459 ? 63.395 87.388 253.158 1.00 133.02 459 GLY B N 1
ATOM 8123 C CA . GLY B 1 459 ? 62.591 87.987 252.082 1.00 131.83 459 GLY B CA 1
ATOM 8124 C C . GLY B 1 459 ? 61.085 87.812 252.313 1.00 131.43 459 GLY B C 1
ATOM 8125 O O . GLY B 1 459 ? 60.297 88.099 251.401 1.00 132.73 459 GLY B O 1
ATOM 8126 N N . ARG B 1 460 ? 60.690 87.385 253.529 1.00 124.41 460 ARG B N 1
ATOM 8127 C CA . ARG B 1 460 ? 59.337 86.894 253.807 1.00 117.98 460 ARG B CA 1
ATOM 8128 C C . ARG B 1 460 ? 58.312 88.068 253.889 1.00 113.05 460 ARG B C 1
ATOM 8129 O O . ARG B 1 460 ? 58.622 89.144 254.437 1.00 115.51 460 ARG B O 1
ATOM 8131 N N . ASN B 1 461 ? 57.133 87.888 253.271 1.00 105.95 461 ASN B N 1
ATOM 8132 C CA . ASN B 1 461 ? 56.028 88.878 253.335 1.00 96.94 461 ASN B CA 1
ATOM 8133 C C . ASN B 1 461 ? 54.643 88.247 253.295 1.00 91.91 461 ASN B C 1
ATOM 8134 O O . ASN B 1 461 ? 54.209 87.757 252.273 1.00 86.37 461 ASN B O 1
ATOM 8139 N N . ASN B 1 462 ? 53.917 88.360 254.406 1.00 93.54 462 ASN B N 1
ATOM 8140 C CA . ASN B 1 462 ? 52.623 87.682 254.583 1.00 86.95 462 ASN B CA 1
ATOM 8141 C C . ASN B 1 462 ? 51.363 88.445 254.242 1.00 83.90 462 ASN B C 1
ATOM 8142 O O . ASN B 1 462 ? 50.287 87.818 254.109 1.00 79.58 462 ASN B O 1
ATOM 8147 N N . TYR B 1 463 ? 51.476 89.759 254.046 1.00 82.08 463 TYR B N 1
ATOM 8148 C CA . TYR B 1 463 ? 50.277 90.533 253.794 1.00 85.38 463 TYR B CA 1
ATOM 8149 C C . TYR B 1 463 ? 49.502 89.959 252.584 1.00 85.44 463 TYR B C 1
ATOM 8150 O O . TYR B 1 463 ? 48.294 89.787 252.684 1.00 94.24 463 TYR B O 1
ATOM 8159 N N . PRO B 1 464 ? 50.178 89.573 251.491 1.00 84.70 464 PRO B N 1
ATOM 8160 C CA . PRO B 1 464 ? 49.383 89.037 250.359 1.00 85.47 464 PRO B CA 1
ATOM 8161 C C . PRO B 1 464 ? 48.499 87.803 250.676 1.00 85.73 464 PRO B C 1
ATOM 8162 O O . PRO B 1 464 ? 47.338 87.737 250.235 1.00 86.62 464 PRO B O 1
ATOM 8166 N N . THR B 1 465 ? 49.014 86.855 251.447 1.00 84.62 465 THR B N 1
ATOM 8167 C CA . THR B 1 465 ? 48.185 85.730 251.902 1.00 86.06 465 THR B CA 1
ATOM 8168 C C . THR B 1 465 ? 47.028 86.225 252.734 1.00 82.48 465 THR B C 1
ATOM 8169 O O . THR B 1 465 ? 45.905 85.748 252.572 1.00 82.74 465 THR B O 1
ATOM 8173 N N . ILE B 1 466 ? 47.303 87.154 253.654 1.00 79.06 466 ILE B N 1
ATOM 8174 C CA . ILE B 1 466 ? 46.241 87.675 254.504 1.00 74.37 466 ILE B CA 1
ATOM 8175 C C . ILE B 1 466 ? 45.189 88.410 253.666 1.00 73.26 466 ILE B C 1
ATOM 8176 O O . ILE B 1 466 ? 43.998 88.268 253.892 1.00 68.18 466 ILE B O 1
ATOM 8181 N N . ARG B 1 467 ? 45.651 89.210 252.712 1.00 77.70 467 ARG B N 1
ATOM 8182 C CA . ARG B 1 467 ? 44.768 90.049 251.900 1.00 76.43 467 ARG B CA 1
ATOM 8183 C C . ARG B 1 467 ? 43.884 89.192 251.026 1.00 75.92 467 ARG B C 1
ATOM 8184 O O . ARG B 1 467 ? 42.668 89.333 251.014 1.00 71.52 467 ARG B O 1
ATOM 8192 N N . LYS B 1 468 ? 44.504 88.282 250.310 1.00 79.25 468 LYS B N 1
ATOM 8193 C CA . LYS B 1 468 ? 43.748 87.421 249.420 1.00 86.86 468 LYS B CA 1
ATOM 8194 C C . LYS B 1 468 ? 42.755 86.555 250.238 1.00 82.76 468 LYS B C 1
ATOM 8195 O O . LYS B 1 468 ? 41.574 86.511 249.910 1.00 82.16 468 LYS B O 1
ATOM 8201 N N . THR B 1 469 ? 43.203 85.935 251.320 1.00 79.73 469 THR B N 1
ATOM 8202 C CA . THR B 1 469 ? 42.348 85.014 252.062 1.00 79.88 469 THR B CA 1
ATOM 8203 C C . THR B 1 469 ? 41.160 85.677 252.767 1.00 78.65 469 THR B C 1
ATOM 8204 O O . THR B 1 469 ? 40.060 85.143 252.718 1.00 81.97 469 THR B O 1
ATOM 8208 N N . LEU B 1 470 ? 41.361 86.824 253.406 1.00 75.30 470 LEU B N 1
ATOM 8209 C CA . LEU B 1 470 ? 40.249 87.570 254.016 1.00 73.02 470 LEU B CA 1
ATOM 8210 C C . LEU B 1 470 ? 39.507 88.555 253.101 1.00 72.02 470 LEU B C 1
ATOM 8211 O O . LEU B 1 470 ? 38.650 89.307 253.592 1.00 69.74 470 LEU B O 1
ATOM 8216 N N . ARG B 1 471 ? 39.818 88.530 251.800 1.00 71.34 471 ARG B N 1
ATOM 8217 C CA . ARG B 1 471 ? 39.224 89.402 250.812 1.00 72.05 471 ARG B CA 1
ATOM 8218 C C . ARG B 1 471 ? 39.336 90.848 251.287 1.00 66.63 471 ARG B C 1
ATOM 8219 O O . ARG B 1 471 ? 38.364 91.554 251.381 1.00 63.05 471 ARG B O 1
ATOM 8227 N N . LEU B 1 472 ? 40.540 91.289 251.611 1.00 66.45 472 LEU B N 1
ATOM 8228 C CA . LEU B 1 472 ? 40.743 92.656 252.139 1.00 65.32 472 LEU B CA 1
ATOM 8229 C C . LEU B 1 472 ? 40.789 93.796 251.085 1.00 68.76 472 LEU B C 1
ATOM 8230 O O . LEU B 1 472 ? 40.644 94.956 251.456 1.00 72.40 472 LEU B O 1
ATOM 8235 N N . TRP B 1 473 ? 41.081 93.488 249.822 1.00 66.95 473 TRP B N 1
ATOM 8236 C CA . TRP B 1 473 ? 41.023 94.483 248.779 1.00 69.34 473 TRP B CA 1
ATOM 8237 C C . TRP B 1 473 ? 40.079 93.999 247.698 1.00 72.51 473 TRP B C 1
ATOM 8238 O O . TRP B 1 473 ? 40.185 92.864 247.299 1.00 71.02 473 TRP B O 1
ATOM 8249 N N . MET B 1 474 ? 39.166 94.857 247.248 1.00 76.28 474 MET B N 1
ATOM 8250 C CA . MET B 1 474 ? 38.276 94.554 246.116 1.00 86.21 474 MET B CA 1
ATOM 8251 C C . MET B 1 474 ? 38.184 95.727 245.114 1.00 86.63 474 MET B C 1
ATOM 8252 O O . MET B 1 474 ? 38.163 96.890 245.496 1.00 80.09 474 MET B O 1
ATOM 8257 N N . ASP B 1 475 ? 38.211 95.423 243.817 1.00 91.31 475 ASP B N 1
ATOM 8258 C CA . ASP B 1 475 ? 38.032 96.461 242.810 1.00 88.39 475 ASP B CA 1
ATOM 8259 C C . ASP B 1 475 ? 36.542 96.642 242.519 1.00 87.73 475 ASP B C 1
ATOM 8260 O O . ASP B 1 475 ? 35.699 95.738 242.769 1.00 75.93 475 ASP B O 1
ATOM 8265 N N . ASP B 1 476 ? 36.215 97.845 242.051 1.00 91.96 476 ASP B N 1
ATOM 8266 C CA . ASP B 1 476 ? 34.822 98.183 241.643 1.00 98.90 476 ASP B CA 1
ATOM 8267 C C . ASP B 1 476 ? 33.774 97.915 242.736 1.00 89.13 476 ASP B C 1
ATOM 8268 O O . ASP B 1 476 ? 32.801 97.198 242.546 1.00 92.10 476 ASP B O 1
ATOM 8273 N N . VAL B 1 477 ? 33.981 98.547 243.867 1.00 82.61 477 VAL B N 1
ATOM 8274 C CA . VAL B 1 477 ? 33.083 98.443 244.982 1.00 74.01 477 VAL B CA 1
ATOM 8275 C C . VAL B 1 477 ? 31.869 99.351 244.852 1.00 71.30 477 VAL B C 1
ATOM 8276 O O . VAL B 1 477 ? 31.992 100.503 244.508 1.00 74.04 477 VAL B O 1
ATOM 8280 N N . ASN B 1 478 ? 30.688 98.853 245.183 1.00 68.03 478 ASN B N 1
ATOM 8281 C CA . ASN B 1 478 ? 29.531 99.737 245.254 1.00 66.69 478 ASN B CA 1
ATOM 8282 C C . ASN B 1 478 ? 29.567 100.704 246.451 1.00 64.07 478 ASN B C 1
ATOM 8283 O O . ASN B 1 478 ? 29.461 100.288 247.582 1.00 60.02 478 ASN B O 1
ATOM 8288 N N . GLU B 1 479 ? 29.671 101.987 246.150 1.00 66.52 479 GLU B N 1
ATOM 8289 C CA . GLU B 1 479 ? 29.662 103.066 247.124 1.00 68.23 479 GLU B CA 1
ATOM 8290 C C . GLU B 1 479 ? 28.264 103.614 247.439 1.00 70.01 479 GLU B C 1
ATOM 8291 O O . GLU B 1 479 ? 28.075 104.265 248.453 1.00 77.26 479 GLU B O 1
ATOM 8297 N N . GLN B 1 480 ? 27.296 103.377 246.581 1.00 70.86 480 GLN B N 1
ATOM 8298 C CA . GLN B 1 480 ? 25.994 104.041 246.712 1.00 71.40 480 GLN B CA 1
ATOM 8299 C C . GLN B 1 480 ? 25.031 103.174 247.465 1.00 70.10 480 GLN B C 1
ATOM 8300 O O . GLN B 1 480 ? 24.306 103.671 248.297 1.00 64.27 480 GLN B O 1
ATOM 8306 N N . ASN B 1 481 ? 25.012 101.885 247.120 1.00 72.47 481 ASN B N 1
ATOM 8307 C CA . ASN B 1 481 ? 24.255 100.860 247.830 1.00 70.11 481 ASN B CA 1
ATOM 8308 C C . ASN B 1 481 ? 25.197 99.739 248.187 1.00 65.91 481 ASN B C 1
ATOM 8309 O O . ASN B 1 481 ? 25.372 98.795 247.449 1.00 68.36 481 ASN B O 1
ATOM 8314 N N . PRO B 1 482 ? 25.882 99.889 249.295 1.00 64.56 482 PRO B N 1
ATOM 8315 C CA . PRO B 1 482 ? 26.947 98.947 249.578 1.00 64.23 482 PRO B CA 1
ATOM 8316 C C . PRO B 1 482 ? 26.476 97.518 249.865 1.00 63.70 482 PRO B C 1
ATOM 8317 O O . PRO B 1 482 ? 25.351 97.296 250.332 1.00 60.01 482 PRO B O 1
ATOM 8321 N N . THR B 1 483 ? 27.349 96.574 249.522 1.00 63.03 483 THR B N 1
ATOM 8322 C CA . THR B 1 483 ? 27.140 95.160 249.808 1.00 62.77 483 THR B CA 1
ATOM 8323 C C . THR B 1 483 ? 28.281 94.593 250.656 1.00 62.12 483 THR B C 1
ATOM 8324 O O . THR B 1 483 ? 28.228 93.446 251.011 1.00 63.80 483 THR B O 1
ATOM 8328 N N . ASP B 1 484 ? 29.312 95.366 250.968 1.00 58.44 484 ASP B N 1
ATOM 8329 C CA . ASP B 1 484 ? 30.400 94.833 251.736 1.00 57.42 484 ASP B CA 1
ATOM 8330 C C . ASP B 1 484 ? 31.070 95.901 252.550 1.00 54.65 484 ASP B C 1
ATOM 8331 O O . ASP B 1 484 ? 31.070 97.075 252.184 1.00 54.94 484 ASP B O 1
ATOM 8336 N N . ILE B 1 485 ? 31.680 95.507 253.650 1.00 53.54 485 ILE B N 1
ATOM 8337 C CA . ILE B 1 485 ? 32.355 96.504 254.504 1.00 53.60 485 ILE B CA 1
ATOM 8338 C C . ILE B 1 485 ? 33.433 97.300 253.792 1.00 54.37 485 ILE B C 1
ATOM 8339 O O . ILE B 1 485 ? 33.860 98.314 254.311 1.00 55.52 485 ILE B O 1
ATOM 8344 N N . SER B 1 486 ? 33.896 96.846 252.621 1.00 58.75 486 SER B N 1
ATOM 8345 C CA . SER B 1 486 ? 34.923 97.591 251.899 1.00 58.20 486 SER B CA 1
ATOM 8346 C C . SER B 1 486 ? 34.468 98.991 251.455 1.00 57.72 486 SER B C 1
ATOM 8347 O O . SER B 1 486 ? 35.307 99.811 251.091 1.00 59.31 486 SER B O 1
ATOM 8350 N N . TYR B 1 487 ? 33.170 99.273 251.489 1.00 56.33 487 TYR B N 1
ATOM 8351 C CA . TYR B 1 487 ? 32.676 100.549 250.991 1.00 56.42 487 TYR B CA 1
ATOM 8352 C C . TYR B 1 487 ? 33.327 101.699 251.770 1.00 57.52 487 TYR B C 1
ATOM 8353 O O . TYR B 1 487 ? 33.522 102.797 251.225 1.00 58.46 487 TYR B O 1
ATOM 8362 N N . VAL B 1 488 ? 33.695 101.468 253.026 1.00 55.24 488 VAL B N 1
ATOM 8363 C CA . VAL B 1 488 ? 34.133 102.581 253.874 1.00 54.27 488 VAL B CA 1
ATOM 8364 C C . VAL B 1 488 ? 35.513 103.091 253.524 1.00 53.79 488 VAL B C 1
ATOM 8365 O O . VAL B 1 488 ? 35.860 104.235 253.878 1.00 55.41 488 VAL B O 1
ATOM 8369 N N . TYR B 1 489 ? 36.311 102.259 252.870 1.00 54.61 489 TYR B N 1
ATOM 8370 C CA . TYR B 1 489 ? 37.609 102.690 252.234 1.00 57.57 489 TYR B CA 1
ATOM 8371 C C . TYR B 1 489 ? 37.614 102.471 250.709 1.00 58.76 489 TYR B C 1
ATOM 8372 O O . TYR B 1 489 ? 38.665 102.266 250.146 1.00 60.52 489 TYR B O 1
ATOM 8381 N N . SER B 1 490 ? 36.448 102.519 250.060 1.00 57.52 490 SER B N 1
ATOM 8382 C CA . SER B 1 490 ? 36.342 102.315 248.617 1.00 61.42 490 SER B CA 1
ATOM 8383 C C . SER B 1 490 ? 37.214 101.199 248.103 1.00 63.76 490 SER B C 1
ATOM 8384 O O . SER B 1 490 ? 37.837 101.345 247.069 1.00 67.92 490 SER B O 1
ATOM 8387 N N . GLY B 1 491 ? 37.260 100.089 248.819 1.00 62.50 491 GLY B N 1
ATOM 8388 C CA . GLY B 1 491 ? 37.898 98.901 248.300 1.00 62.08 491 GLY B CA 1
ATOM 8389 C C . GLY B 1 491 ? 38.554 98.068 249.347 1.00 61.46 491 GLY B C 1
ATOM 8390 O O . GLY B 1 491 ? 38.578 96.857 249.223 1.00 62.90 491 GLY B O 1
ATOM 8391 N N . TYR B 1 492 ? 39.059 98.725 250.388 1.00 61.85 492 TYR B N 1
ATOM 8392 C CA . TYR B 1 492 ? 39.782 98.038 251.473 1.00 60.07 492 TYR B CA 1
ATOM 8393 C C . TYR B 1 492 ? 38.805 97.719 252.570 1.00 57.70 492 TYR B C 1
ATOM 8394 O O . TYR B 1 492 ? 38.133 98.618 253.100 1.00 57.34 492 TYR B O 1
ATOM 8403 N N . ALA B 1 493 ? 38.688 96.435 252.876 1.00 56.60 493 ALA B N 1
ATOM 8404 C CA . ALA B 1 493 ? 37.866 95.965 254.017 1.00 55.07 493 ALA B CA 1
ATOM 8405 C C . ALA B 1 493 ? 38.714 95.973 255.283 1.00 54.03 493 ALA B C 1
ATOM 8406 O O . ALA B 1 493 ? 39.664 95.209 255.390 1.00 54.48 493 ALA B O 1
ATOM 8408 N N . PRO B 1 494 ? 38.371 96.791 256.268 1.00 53.88 494 PRO B N 1
ATOM 8409 C CA . PRO B 1 494 ? 39.194 96.763 257.492 1.00 53.87 494 PRO B CA 1
ATOM 8410 C C . PRO B 1 494 ? 39.356 95.356 258.035 1.00 53.45 494 PRO B C 1
ATOM 8411 O O . PRO B 1 494 ? 38.373 94.653 258.208 1.00 53.52 494 PRO B O 1
ATOM 8415 N N . LEU B 1 495 ? 40.596 94.942 258.271 1.00 54.61 495 LEU B N 1
ATOM 8416 C CA . LEU B 1 495 ? 40.886 93.592 258.790 1.00 56.38 495 LEU B CA 1
ATOM 8417 C C . LEU B 1 495 ? 40.166 93.307 260.124 1.00 54.09 495 LEU B C 1
ATOM 8418 O O . LEU B 1 495 ? 39.611 92.266 260.308 1.00 53.52 495 LEU B O 1
ATOM 8423 N N . SER B 1 496 ? 40.241 94.248 261.047 1.00 50.81 496 SER B N 1
ATOM 8424 C CA . SER B 1 496 ? 39.588 94.122 262.301 1.00 51.56 496 SER B CA 1
ATOM 8425 C C . SER B 1 496 ? 38.128 93.732 262.158 1.00 51.03 496 SER B C 1
ATOM 8426 O O . SER B 1 496 ? 37.642 92.826 262.823 1.00 51.40 496 SER B O 1
ATOM 8429 N N . VAL B 1 497 ? 37.404 94.415 261.297 1.00 52.53 497 VAL B N 1
ATOM 8430 C CA . VAL B 1 497 ? 35.944 94.167 261.157 1.00 51.75 497 VAL B CA 1
ATOM 8431 C C . VAL B 1 497 ? 35.732 92.853 260.426 1.00 52.16 497 VAL B C 1
ATOM 8432 O O . VAL B 1 497 ? 34.768 92.125 260.672 1.00 50.46 497 VAL B O 1
ATOM 8436 N N . ARG B 1 498 ? 36.645 92.536 259.527 1.00 54.77 498 ARG B N 1
ATOM 8437 C CA . ARG B 1 498 ? 36.541 91.288 258.799 1.00 58.51 498 ARG B CA 1
ATOM 8438 C C . ARG B 1 498 ? 36.642 90.086 259.777 1.00 60.16 498 ARG B C 1
ATOM 8439 O O . ARG B 1 498 ? 35.899 89.086 259.672 1.00 58.58 498 ARG B O 1
ATOM 8447 N N . LEU B 1 499 ? 37.534 90.220 260.760 1.00 58.62 499 LEU B N 1
ATOM 8448 C CA . LEU B 1 499 ? 37.694 89.201 261.779 1.00 61.43 499 LEU B CA 1
ATOM 8449 C C . LEU B 1 499 ? 36.432 89.056 262.638 1.00 60.68 499 LEU B C 1
ATOM 8450 O O . LEU B 1 499 ? 36.015 87.941 262.961 1.00 65.87 499 LEU B O 1
ATOM 8455 N N . ALA B 1 500 ? 35.808 90.175 262.975 1.00 54.68 500 ALA B N 1
ATOM 8456 C CA . ALA B 1 500 ? 34.583 90.117 263.741 1.00 53.48 500 ALA B CA 1
ATOM 8457 C C . ALA B 1 500 ? 33.508 89.394 262.952 1.00 53.87 500 ALA B C 1
ATOM 8458 O O . ALA B 1 500 ? 32.755 88.573 263.464 1.00 60.50 500 ALA B O 1
ATOM 8460 N N . GLN B 1 501 ? 33.410 89.752 261.696 1.00 56.28 501 GLN B N 1
ATOM 8461 C CA . GLN B 1 501 ? 32.392 89.227 260.797 1.00 56.71 501 GLN B CA 1
ATOM 8462 C C . GLN B 1 501 ? 32.511 87.711 260.669 1.00 59.37 501 GLN B C 1
ATOM 8463 O O . GLN B 1 501 ? 31.548 86.986 260.812 1.00 57.80 501 GLN B O 1
ATOM 8469 N N . LEU B 1 502 ? 33.738 87.244 260.511 1.00 62.03 502 LEU B N 1
ATOM 8470 C CA . LEU B 1 502 ? 33.977 85.850 260.361 1.00 62.60 502 LEU B CA 1
ATOM 8471 C C . LEU B 1 502 ? 33.857 85.050 261.671 1.00 65.90 502 LEU B C 1
ATOM 8472 O O . LEU B 1 502 ? 33.678 83.833 261.606 1.00 70.16 502 LEU B O 1
ATOM 8477 N N . LEU B 1 503 ? 34.028 85.684 262.840 1.00 65.05 503 LEU B N 1
ATOM 8478 C CA . LEU B 1 503 ? 33.737 85.023 264.124 1.00 67.52 503 LEU B CA 1
ATOM 8479 C C . LEU B 1 503 ? 32.240 84.660 264.230 1.00 69.08 503 LEU B C 1
ATOM 8480 O O . LEU B 1 503 ? 31.858 83.549 264.584 1.00 70.01 503 LEU B O 1
ATOM 8485 N N . SER B 1 504 ? 31.413 85.640 263.904 1.00 66.77 504 SER B N 1
ATOM 8486 C CA . SER B 1 504 ? 29.997 85.476 263.866 1.00 68.94 504 SER B CA 1
ATOM 8487 C C . SER B 1 504 ? 29.544 84.445 262.805 1.00 75.94 504 SER B C 1
ATOM 8488 O O . SER B 1 504 ? 28.687 83.634 263.095 1.00 82.17 504 SER B O 1
ATOM 8491 N N . ARG B 1 505 ? 30.130 84.457 261.599 1.00 80.88 505 ARG B N 1
ATOM 8492 C CA . ARG B 1 505 ? 29.755 83.507 260.529 1.00 86.45 505 ARG B CA 1
ATOM 8493 C C . ARG B 1 505 ? 30.815 83.332 259.420 1.00 86.45 505 ARG B C 1
ATOM 8494 O O . ARG B 1 505 ? 31.159 84.303 258.725 1.00 86.50 505 ARG B O 1
ATOM 8502 N N . PRO B 1 506 ? 31.313 82.089 259.221 1.00 85.66 506 PRO B N 1
ATOM 8503 C CA . PRO B 1 506 ? 30.948 80.786 259.809 1.00 84.60 506 PRO B CA 1
ATOM 8504 C C . PRO B 1 506 ? 31.689 80.393 261.102 1.00 83.95 506 PRO B C 1
ATOM 8505 O O . PRO B 1 506 ? 31.491 79.293 261.590 1.00 85.38 506 PRO B O 1
ATOM 8509 N N . GLY B 1 507 ? 32.552 81.262 261.625 1.00 80.95 507 GLY B N 1
ATOM 8510 C CA . GLY B 1 507 ? 33.364 80.957 262.794 1.00 75.97 507 GLY B CA 1
ATOM 8511 C C . GLY B 1 507 ? 34.856 80.985 262.493 1.00 76.15 507 GLY B C 1
ATOM 8512 O O . GLY B 1 507 ? 35.292 80.841 261.346 1.00 70.53 507 GLY B O 1
ATOM 8513 N N . TRP B 1 508 ? 35.654 81.110 263.545 1.00 75.13 508 TRP B N 1
ATOM 8514 C CA . TRP B 1 508 ? 37.086 81.262 263.350 1.00 75.02 508 TRP B CA 1
ATOM 8515 C C . TRP B 1 508 ? 37.812 79.975 262.973 1.00 79.93 508 TRP B C 1
ATOM 8516 O O . TRP B 1 508 ? 38.983 80.036 262.602 1.00 83.51 508 TRP B O 1
ATOM 8527 N N . ARG B 1 509 ? 37.141 78.822 263.037 1.00 86.20 509 ARG B N 1
ATOM 8528 C CA . ARG B 1 509 ? 37.772 77.563 262.584 1.00 95.09 509 ARG B CA 1
ATOM 8529 C C . ARG B 1 509 ? 38.121 77.665 261.092 1.00 91.04 509 ARG B C 1
ATOM 8530 O O . ARG B 1 509 ? 39.184 77.232 260.668 1.00 87.36 509 ARG B O 1
ATOM 8538 N N . SER B 1 510 ? 37.261 78.312 260.317 1.00 87.61 510 SER B N 1
ATOM 8539 C CA . SER B 1 510 ? 37.500 78.431 258.893 1.00 90.01 510 SER B CA 1
ATOM 8540 C C . SER B 1 510 ? 38.753 79.258 258.508 1.00 89.00 510 SER B C 1
ATOM 8541 O O . SER B 1 510 ? 39.163 79.213 257.352 1.00 90.01 510 SER B O 1
ATOM 8544 N N . ILE B 1 511 ? 39.382 79.977 259.440 1.00 86.14 511 ILE B N 1
ATOM 8545 C CA . ILE B 1 511 ? 40.573 80.821 259.110 1.00 88.27 511 ILE B CA 1
ATOM 8546 C C . ILE B 1 511 ? 41.757 80.629 260.063 1.00 86.84 511 ILE B C 1
ATOM 8547 O O . ILE B 1 511 ? 42.640 81.495 260.198 1.00 80.48 511 ILE B O 1
ATOM 8552 N N . GLU B 1 512 ? 41.746 79.482 260.723 1.00 90.60 512 GLU B N 1
ATOM 8553 C CA . GLU B 1 512 ? 42.840 79.059 261.580 1.00 91.90 512 GLU B CA 1
ATOM 8554 C C . GLU B 1 512 ? 44.208 79.450 261.005 1.00 87.70 512 GLU B C 1
ATOM 8555 O O . GLU B 1 512 ? 44.991 80.123 261.673 1.00 82.78 512 GLU B O 1
ATOM 8561 N N . GLU B 1 513 ? 44.488 79.059 259.765 1.00 93.55 513 GLU B N 1
ATOM 8562 C CA . GLU B 1 513 ? 45.825 79.266 259.188 1.00 96.50 513 GLU B CA 1
ATOM 8563 C C . GLU B 1 513 ? 46.223 80.744 259.230 1.00 91.45 513 GLU B C 1
ATOM 8564 O O . GLU B 1 513 ? 47.372 81.079 259.533 1.00 83.82 513 GLU B O 1
ATOM 8570 N N . VAL B 1 514 ? 45.263 81.626 258.958 1.00 86.73 514 VAL B N 1
ATOM 8571 C CA . VAL B 1 514 ? 45.555 83.051 258.932 1.00 85.73 514 VAL B CA 1
ATOM 8572 C C . VAL B 1 514 ? 45.713 83.670 260.337 1.00 80.58 514 VAL B C 1
ATOM 8573 O O . VAL B 1 514 ? 46.623 84.475 260.576 1.00 76.17 514 VAL B O 1
ATOM 8577 N N . LEU B 1 515 ? 44.832 83.300 261.255 1.00 76.13 515 LEU B N 1
ATOM 8578 C CA . LEU B 1 515 ? 44.960 83.754 262.635 1.00 72.10 515 LEU B CA 1
ATOM 8579 C C . LEU B 1 515 ? 46.300 83.409 263.242 1.00 73.62 515 LEU B C 1
ATOM 8580 O O . LEU B 1 515 ? 46.869 84.232 263.973 1.00 74.41 515 LEU B O 1
ATOM 8585 N N . ARG B 1 516 ? 46.837 82.233 262.926 1.00 78.35 516 ARG B N 1
ATOM 8586 C CA . ARG B 1 516 ? 48.162 81.859 263.450 1.00 83.08 516 ARG B CA 1
ATOM 8587 C C . ARG B 1 516 ? 49.280 82.746 262.966 1.00 85.21 516 ARG B C 1
ATOM 8588 O O . ARG B 1 516 ? 50.321 82.731 263.601 1.00 85.50 516 ARG B O 1
ATOM 8596 N N . ILE B 1 517 ? 49.106 83.511 261.870 1.00 86.51 517 ILE B N 1
ATOM 8597 C CA . ILE B 1 517 ? 50.159 84.484 261.493 1.00 90.49 517 ILE B CA 1
ATOM 8598 C C . ILE B 1 517 ? 49.870 85.922 261.875 1.00 82.33 517 ILE B C 1
ATOM 8599 O O . ILE B 1 517 ? 50.670 86.792 261.600 1.00 83.12 517 ILE B O 1
ATOM 8604 N N . LEU B 1 518 ? 48.775 86.148 262.581 1.00 76.73 518 LEU B N 1
ATOM 8605 C CA . LEU B 1 518 ? 48.512 87.456 263.200 1.00 71.97 518 LEU B CA 1
ATOM 8606 C C . LEU B 1 518 ? 48.937 87.455 264.678 1.00 68.68 518 LEU B C 1
ATOM 8607 O O . LEU B 1 518 ? 48.961 86.404 265.306 1.00 68.70 518 LEU B O 1
ATOM 8612 N N . PRO B 1 519 ? 49.265 88.626 265.242 1.00 65.86 519 PRO B N 1
ATOM 8613 C CA . PRO B 1 519 ? 49.853 88.676 266.593 1.00 67.54 519 PRO B CA 1
ATOM 8614 C C . PRO B 1 519 ? 48.935 88.245 267.743 1.00 69.77 519 PRO B C 1
ATOM 8615 O O . PRO B 1 519 ? 47.754 88.561 267.772 1.00 70.84 519 PRO B O 1
ATOM 8619 N N . GLY B 1 520 ? 49.520 87.534 268.686 1.00 68.50 520 GLY B N 1
ATOM 8620 C CA . GLY B 1 520 ? 48.841 87.149 269.886 1.00 68.07 520 GLY B CA 1
ATOM 8621 C C . GLY B 1 520 ? 48.008 85.912 269.707 1.00 66.73 520 GLY B C 1
ATOM 8622 O O . GLY B 1 520 ? 47.854 85.413 268.601 1.00 66.12 520 GLY B O 1
ATOM 8623 N N . PRO B 1 521 ? 47.429 85.435 270.807 1.00 63.59 521 PRO B N 1
ATOM 8624 C CA . PRO B 1 521 ? 46.576 84.258 270.770 1.00 64.35 521 PRO B CA 1
ATOM 8625 C C . PRO B 1 521 ? 45.158 84.631 270.461 1.00 62.76 521 PRO B C 1
ATOM 8626 O O . PRO B 1 521 ? 44.752 85.778 270.721 1.00 60.45 521 PRO B O 1
ATOM 8630 N N . HIS B 1 522 ? 44.438 83.648 269.906 1.00 64.11 522 HIS B N 1
ATOM 8631 C CA . HIS B 1 522 ? 42.987 83.658 269.759 1.00 62.75 522 HIS B CA 1
ATOM 8632 C C . HIS B 1 522 ? 42.426 82.727 270.819 1.00 61.20 522 HIS B C 1
ATOM 8633 O O . HIS B 1 522 ? 42.930 81.655 271.012 1.00 58.53 522 HIS B O 1
ATOM 8640 N N . PHE B 1 523 ? 41.388 83.149 271.532 1.00 58.99 523 PHE B N 1
ATOM 8641 C CA . PHE B 1 523 ? 40.936 82.354 272.678 1.00 58.93 523 PHE B CA 1
ATOM 8642 C C . PHE B 1 523 ? 39.456 82.562 272.897 1.00 58.79 523 PHE B C 1
ATOM 8643 O O . PHE B 1 523 ? 38.839 83.474 272.335 1.00 56.53 523 PHE B O 1
ATOM 8651 N N . GLU B 1 524 ? 38.908 81.751 273.785 1.00 63.17 524 GLU B N 1
ATOM 8652 C CA . GLU B 1 524 ? 37.474 81.774 274.088 1.00 64.48 524 GLU B CA 1
ATOM 8653 C C . GLU B 1 524 ? 37.298 81.447 275.564 1.00 62.07 524 GLU B C 1
ATOM 8654 O O . GLU B 1 524 ? 38.026 80.653 276.102 1.00 62.65 524 GLU B O 1
ATOM 8660 N N . GLU B 1 525 ? 36.353 82.081 276.246 1.00 62.62 525 GLU B N 1
ATOM 8661 C CA . GLU B 1 525 ? 36.077 81.743 277.661 1.00 62.07 525 GLU B CA 1
ATOM 8662 C C . GLU B 1 525 ? 34.613 81.890 277.931 1.00 58.10 525 GLU B C 1
ATOM 8663 O O . GLU B 1 525 ? 33.991 82.657 277.268 1.00 57.96 525 GLU B O 1
ATOM 8669 N N . ARG B 1 526 ? 34.085 81.184 278.933 1.00 62.19 526 ARG B N 1
ATOM 8670 C CA . ARG B 1 526 ? 32.710 81.359 279.392 1.00 65.74 526 ARG B CA 1
ATOM 8671 C C . ARG B 1 526 ? 32.608 81.861 280.804 1.00 63.35 526 ARG B C 1
ATOM 8672 O O . ARG B 1 526 ? 33.511 81.622 281.630 1.00 64.14 526 ARG B O 1
ATOM 8680 N N . GLN B 1 527 ? 31.466 82.500 281.078 1.00 58.55 527 GLN B N 1
ATOM 8681 C CA . GLN B 1 527 ? 31.153 82.987 282.391 1.00 56.35 527 GLN B CA 1
ATOM 8682 C C . GLN B 1 527 ? 29.789 82.456 282.747 1.00 55.91 527 GLN B C 1
ATOM 8683 O O . GLN B 1 527 ? 28.877 82.468 281.955 1.00 54.75 527 GLN B O 1
ATOM 8689 N N . PRO B 1 528 ? 29.629 81.959 283.960 1.00 58.98 528 PRO B N 1
ATOM 8690 C CA . PRO B 1 528 ? 28.299 81.439 284.363 1.00 59.70 528 PRO B CA 1
ATOM 8691 C C . PRO B 1 528 ? 27.341 82.604 284.631 1.00 58.88 528 PRO B C 1
ATOM 8692 O O . PRO B 1 528 ? 27.756 83.656 285.092 1.00 53.96 528 PRO B O 1
ATOM 8696 N N . LEU B 1 529 ? 26.076 82.412 284.299 1.00 61.39 529 LEU B N 1
ATOM 8697 C CA . LEU B 1 529 ? 25.063 83.402 284.591 1.00 64.08 529 LEU B CA 1
ATOM 8698 C C . LEU B 1 529 ? 24.560 83.198 286.002 1.00 63.60 529 LEU B C 1
ATOM 8699 O O . LEU B 1 529 ? 24.696 82.082 286.494 1.00 60.78 529 LEU B O 1
ATOM 8704 N N . PRO B 1 530 ? 23.872 84.216 286.612 1.00 65.08 530 PRO B N 1
ATOM 8705 C CA . PRO B 1 530 ? 23.357 84.026 288.001 1.00 63.48 530 PRO B CA 1
ATOM 8706 C C . PRO B 1 530 ? 22.449 82.820 288.102 1.00 65.70 530 PRO B C 1
ATOM 8707 O O . PRO B 1 530 ? 21.662 82.565 287.194 1.00 62.02 530 PRO B O 1
ATOM 8711 N N . THR B 1 531 ? 22.583 82.067 289.207 1.00 67.57 531 THR B N 1
ATOM 8712 C CA . THR B 1 531 ? 21.923 80.785 289.330 1.00 67.77 531 THR B CA 1
ATOM 8713 C C . THR B 1 531 ? 20.427 80.894 289.162 1.00 71.31 531 THR B C 1
ATOM 8714 O O . THR B 1 531 ? 19.748 79.893 288.813 1.00 79.11 531 THR B O 1
ATOM 8718 N N . GLY B 1 532 ? 19.848 82.059 289.425 1.00 68.37 532 GLY B N 1
ATOM 8719 C CA . GLY B 1 532 ? 18.398 82.118 289.254 1.00 70.87 532 GLY B CA 1
ATOM 8720 C C . GLY B 1 532 ? 17.876 82.376 287.844 1.00 70.05 532 GLY B C 1
ATOM 8721 O O . GLY B 1 532 ? 16.662 82.250 287.531 1.00 68.40 532 GLY B O 1
ATOM 8722 N N . LEU B 1 533 ? 18.745 82.813 286.960 1.00 69.27 533 LEU B N 1
ATOM 8723 C CA . LEU B 1 533 ? 18.196 83.167 285.667 1.00 74.97 533 LEU B CA 1
ATOM 8724 C C . LEU B 1 533 ? 18.998 82.466 284.613 1.00 75.68 533 LEU B C 1
ATOM 8725 O O . LEU B 1 533 ? 19.340 83.014 283.581 1.00 71.99 533 LEU B O 1
ATOM 8730 N N . GLN B 1 534 ? 19.214 81.193 284.909 1.00 90.72 534 GLN B N 1
ATOM 8731 C CA . GLN B 1 534 ? 20.143 80.328 284.189 1.00 111.13 534 GLN B CA 1
ATOM 8732 C C . GLN B 1 534 ? 19.552 80.110 282.810 1.00 118.82 534 GLN B C 1
ATOM 8733 O O . GLN B 1 534 ? 20.235 79.623 281.906 1.00 152.91 534 GLN B O 1
ATOM 8739 N N . LYS B 1 535 ? 18.303 80.507 282.624 1.00 107.42 535 LYS B N 1
ATOM 8740 C CA . LYS B 1 535 ? 17.821 80.634 281.273 1.00 112.15 535 LYS B CA 1
ATOM 8741 C C . LYS B 1 535 ? 18.149 81.986 280.595 1.00 106.52 535 LYS B C 1
ATOM 8742 O O . LYS B 1 535 ? 17.583 83.025 280.902 1.00 101.57 535 LYS B O 1
ATOM 8748 N N . LYS B 1 536 ? 19.139 81.940 279.710 1.00 108.02 536 LYS B N 1
ATOM 8749 C CA . LYS B 1 536 ? 19.091 82.702 278.453 1.00 111.82 536 LYS B CA 1
ATOM 8750 C C . LYS B 1 536 ? 19.155 81.699 277.265 1.00 110.79 536 LYS B C 1
ATOM 8751 O O . LYS B 1 536 ? 20.123 80.966 277.158 1.00 116.66 536 LYS B O 1
ATOM 8757 N N . ARG B 1 537 ? 18.133 81.646 276.401 1.00 119.30 537 ARG B N 1
ATOM 8758 C CA . ARG B 1 537 ? 18.273 81.037 275.041 1.00 128.41 537 ARG B CA 1
ATOM 8759 C C . ARG B 1 537 ? 17.677 81.928 273.938 1.00 130.16 537 ARG B C 1
ATOM 8760 O O . ARG B 1 537 ? 16.494 82.253 273.990 1.00 139.61 537 ARG B O 1
ATOM 8768 N N . GLN B 1 538 ? 18.492 82.305 272.950 1.00 135.06 538 GLN B N 1
ATOM 8769 C CA . GLN B 1 538 ? 18.062 83.046 271.718 1.00 139.00 538 GLN B CA 1
ATOM 8770 C C . GLN B 1 538 ? 16.559 83.475 271.587 1.00 124.01 538 GLN B C 1
ATOM 8771 O O . GLN B 1 538 ? 15.750 82.854 270.877 1.00 99.76 538 GLN B O 1
ATOM 8777 N N . ASN B 1 542 ? 18.500 87.943 266.934 1.00 86.82 542 ASN B N 1
ATOM 8778 C CA . ASN B 1 542 ? 19.792 88.639 266.702 1.00 92.89 542 ASN B CA 1
ATOM 8779 C C . ASN B 1 542 ? 20.555 88.745 268.025 1.00 85.11 542 ASN B C 1
ATOM 8780 O O . ASN B 1 542 ? 20.054 89.337 268.989 1.00 77.13 542 ASN B O 1
ATOM 8785 N N . ARG B 1 543 ? 21.760 88.194 268.060 1.00 74.87 543 ARG B N 1
ATOM 8786 C CA . ARG B 1 543 ? 22.632 88.360 269.213 1.00 72.72 543 ARG B CA 1
ATOM 8787 C C . ARG B 1 543 ? 23.228 89.766 269.330 1.00 63.41 543 ARG B C 1
ATOM 8788 O O . ARG B 1 543 ? 23.450 90.469 268.343 1.00 57.07 543 ARG B O 1
ATOM 8796 N N . VAL B 1 544 ? 23.543 90.173 270.551 1.00 56.41 544 VAL B N 1
ATOM 8797 C CA . VAL B 1 544 ? 24.262 91.443 270.742 1.00 50.38 544 VAL B CA 1
ATOM 8798 C C . VAL B 1 544 ? 25.691 91.214 271.174 1.00 48.81 544 VAL B C 1
ATOM 8799 O O . VAL B 1 544 ? 25.915 90.590 272.202 1.00 50.82 544 VAL B O 1
ATOM 8803 N N . THR B 1 545 ? 26.648 91.707 270.380 1.00 45.69 545 THR B N 1
ATOM 8804 C CA . THR B 1 545 ? 28.042 91.556 270.668 1.00 44.00 545 THR B CA 1
ATOM 8805 C C . THR B 1 545 ? 28.609 92.896 271.040 1.00 44.08 545 THR B C 1
ATOM 8806 O O . THR B 1 545 ? 28.458 93.909 270.325 1.00 43.75 545 THR B O 1
ATOM 8810 N N . LEU B 1 546 ? 29.366 92.908 272.129 1.00 45.27 546 LEU B N 1
ATOM 8811 C CA . LEU B 1 546 ? 30.143 94.082 272.488 1.00 43.29 546 LEU B CA 1
ATOM 8812 C C . LEU B 1 546 ? 31.534 93.825 271.934 1.00 46.09 546 LEU B C 1
ATOM 8813 O O . LEU B 1 546 ? 32.167 92.794 272.251 1.00 48.69 546 LEU B O 1
ATOM 8818 N N . ILE B 1 547 ? 32.024 94.753 271.121 1.00 44.71 547 ILE B N 1
ATOM 8819 C CA . ILE B 1 547 ? 33.330 94.631 270.556 1.00 44.65 547 ILE B CA 1
ATOM 8820 C C . ILE B 1 547 ? 34.236 95.737 271.079 1.00 44.75 547 ILE B C 1
ATOM 8821 O O . ILE B 1 547 ? 33.912 96.909 270.918 1.00 47.03 547 ILE B O 1
ATOM 8826 N N . PHE B 1 548 ? 35.381 95.362 271.667 1.00 42.23 548 PHE B N 1
ATOM 8827 C CA . PHE B 1 548 ? 36.212 96.312 272.403 1.00 42.99 548 PHE B CA 1
ATOM 8828 C C . PHE B 1 548 ? 37.584 96.404 271.771 1.00 43.18 548 PHE B C 1
ATOM 8829 O O . PHE B 1 548 ? 38.368 95.428 271.769 1.00 42.77 548 PHE B O 1
ATOM 8837 N N . PHE B 1 549 ? 37.870 97.554 271.177 1.00 43.15 549 PHE B N 1
ATOM 8838 C CA . PHE B 1 549 ? 39.151 97.771 270.518 1.00 43.72 549 PHE B CA 1
ATOM 8839 C C . PHE B 1 549 ? 40.156 98.258 271.556 1.00 44.81 549 PHE B C 1
ATOM 8840 O O . PHE B 1 549 ? 40.003 99.330 272.136 1.00 45.37 549 PHE B O 1
ATOM 8848 N N . LEU B 1 550 ? 41.216 97.507 271.764 1.00 47.01 550 LEU B N 1
ATOM 8849 C CA . LEU B 1 550 ? 42.242 97.882 272.753 1.00 45.37 550 LEU B CA 1
ATOM 8850 C C . LEU B 1 550 ? 43.389 98.539 272.022 1.00 45.00 550 LEU B C 1
ATOM 8851 O O . LEU B 1 550 ? 44.199 97.859 271.414 1.00 47.07 550 LEU B O 1
ATOM 8856 N N . GLY B 1 551 ? 43.447 99.858 272.079 1.00 44.14 551 GLY B N 1
ATOM 8857 C CA . GLY B 1 551 ? 44.484 100.621 271.425 1.00 42.50 551 GLY B CA 1
ATOM 8858 C C . GLY B 1 551 ? 43.947 101.576 270.371 1.00 44.90 551 GLY B C 1
ATOM 8859 O O . GLY B 1 551 ? 44.753 102.214 269.650 1.00 42.82 551 GLY B O 1
ATOM 8860 N N . GLY B 1 552 ? 42.612 101.677 270.235 1.00 43.40 552 GLY B N 1
ATOM 8861 C CA . GLY B 1 552 ? 41.999 102.716 269.351 1.00 42.66 552 GLY B CA 1
ATOM 8862 C C . GLY B 1 552 ? 41.096 102.147 268.251 1.00 44.06 552 GLY B C 1
ATOM 8863 O O . GLY B 1 552 ? 41.237 100.987 267.853 1.00 44.98 552 GLY B O 1
ATOM 8864 N N . VAL B 1 553 ? 40.128 102.951 267.797 1.00 44.31 553 VAL B N 1
ATOM 8865 C CA . VAL B 1 553 ? 39.261 102.591 266.689 1.00 43.08 553 VAL B CA 1
ATOM 8866 C C . VAL B 1 553 ? 38.967 103.832 265.836 1.00 44.09 553 VAL B C 1
ATOM 8867 O O . VAL B 1 553 ? 38.967 104.956 266.334 1.00 44.26 553 VAL B O 1
ATOM 8871 N N . THR B 1 554 ? 38.702 103.628 264.554 1.00 45.49 554 THR B N 1
ATOM 8872 C CA . THR B 1 554 ? 38.406 104.734 263.622 1.00 46.02 554 THR B CA 1
ATOM 8873 C C . THR B 1 554 ? 36.938 104.769 263.343 1.00 46.82 554 THR B C 1
ATOM 8874 O O . THR B 1 554 ? 36.250 103.751 263.445 1.00 44.41 554 THR B O 1
ATOM 8878 N N . PHE B 1 555 ? 36.455 105.951 262.976 1.00 46.73 555 PHE B N 1
ATOM 8879 C CA . PHE B 1 555 ? 35.038 106.093 262.616 1.00 47.25 555 PHE B CA 1
ATOM 8880 C C . PHE B 1 555 ? 34.632 105.247 261.389 1.00 46.21 555 PHE B C 1
ATOM 8881 O O . PHE B 1 555 ? 33.544 104.756 261.324 1.00 47.37 555 PHE B O 1
ATOM 8889 N N . ALA B 1 556 ? 35.551 105.025 260.469 1.00 46.71 556 ALA B N 1
ATOM 8890 C CA . ALA B 1 556 ? 35.297 104.095 259.376 1.00 48.83 556 ALA B CA 1
ATOM 8891 C C . ALA B 1 556 ? 35.074 102.646 259.823 1.00 48.83 556 ALA B C 1
ATOM 8892 O O . ALA B 1 556 ? 34.165 101.948 259.326 1.00 46.11 556 ALA B O 1
ATOM 8894 N N . GLU B 1 557 ? 35.885 102.194 260.784 1.00 48.85 557 GLU B N 1
ATOM 8895 C CA . GLU B 1 557 ? 35.648 100.879 261.385 1.00 48.33 557 GLU B CA 1
ATOM 8896 C C . GLU B 1 557 ? 34.290 100.810 262.100 1.00 46.27 557 GLU B C 1
ATOM 8897 O O . GLU B 1 557 ? 33.547 99.798 261.998 1.00 44.35 557 GLU B O 1
ATOM 8903 N N . ILE B 1 558 ? 33.933 101.903 262.772 1.00 44.16 558 ILE B N 1
ATOM 8904 C CA . ILE B 1 558 ? 32.629 101.972 263.420 1.00 42.42 558 ILE B CA 1
ATOM 8905 C C . ILE B 1 558 ? 31.536 101.853 262.363 1.00 41.22 558 ILE B C 1
ATOM 8906 O O . ILE B 1 558 ? 30.582 101.113 262.548 1.00 43.11 558 ILE B O 1
ATOM 8911 N N . ALA B 1 559 ? 31.673 102.551 261.245 1.00 42.09 559 ALA B N 1
ATOM 8912 C CA . ALA B 1 559 ? 30.612 102.523 260.197 1.00 45.52 559 ALA B CA 1
ATOM 8913 C C . ALA B 1 559 ? 30.429 101.132 259.596 1.00 44.89 559 ALA B C 1
ATOM 8914 O O . ALA B 1 559 ? 29.324 100.677 259.379 1.00 46.30 559 ALA B O 1
ATOM 8916 N N . ALA B 1 560 ? 31.532 100.458 259.355 1.00 44.31 560 ALA B N 1
ATOM 8917 C CA . ALA B 1 560 ? 31.484 99.099 258.887 1.00 45.77 560 ALA B CA 1
ATOM 8918 C C . ALA B 1 560 ? 30.759 98.150 259.830 1.00 46.44 560 ALA B C 1
ATOM 8919 O O . ALA B 1 560 ? 30.044 97.267 259.380 1.00 45.58 560 ALA B O 1
ATOM 8921 N N . LEU B 1 561 ? 30.973 98.326 261.147 1.00 45.08 561 LEU B N 1
ATOM 8922 C CA . LEU B 1 561 ? 30.278 97.510 262.157 1.00 43.27 561 LEU B CA 1
ATOM 8923 C C . LEU B 1 561 ? 28.822 97.828 262.169 1.00 44.15 561 LEU B C 1
ATOM 8924 O O . LEU B 1 561 ? 27.990 96.924 262.368 1.00 43.83 561 LEU B O 1
ATOM 8929 N N . ARG B 1 562 ? 28.470 99.107 261.960 1.00 43.89 562 ARG B N 1
ATOM 8930 C CA . ARG B 1 562 ? 27.033 99.455 261.862 1.00 44.78 562 ARG B CA 1
ATOM 8931 C C . ARG B 1 562 ? 26.420 98.802 260.625 1.00 46.85 562 ARG B C 1
ATOM 8932 O O . ARG B 1 562 ? 25.251 98.356 260.604 1.00 48.46 562 ARG B O 1
ATOM 8940 N N . PHE B 1 563 ? 27.228 98.734 259.587 1.00 47.21 563 PHE B N 1
ATOM 8941 C CA . PHE B 1 563 ? 26.763 98.126 258.362 1.00 50.58 563 PHE B CA 1
ATOM 8942 C C . PHE B 1 563 ? 26.463 96.631 258.588 1.00 50.61 563 PHE B C 1
ATOM 8943 O O . PHE B 1 563 ? 25.410 96.154 258.199 1.00 51.42 563 PHE B O 1
ATOM 8951 N N . LEU B 1 564 ? 27.357 95.890 259.237 1.00 49.95 564 LEU B N 1
ATOM 8952 C CA . LEU B 1 564 ? 27.030 94.499 259.580 1.00 51.05 564 LEU B CA 1
ATOM 8953 C C . LEU B 1 564 ? 25.829 94.414 260.493 1.00 50.72 564 LEU B C 1
ATOM 8954 O O . LEU B 1 564 ? 24.985 93.560 260.331 1.00 51.23 564 LEU B O 1
ATOM 8959 N N . SER B 1 565 ? 25.737 95.341 261.440 1.00 53.41 565 SER B N 1
ATOM 8960 C CA . SER B 1 565 ? 24.651 95.324 262.421 1.00 55.71 565 SER B CA 1
ATOM 8961 C C . SER B 1 565 ? 23.309 95.418 261.742 1.00 58.66 565 SER B C 1
ATOM 8962 O O . SER B 1 565 ? 22.362 94.895 262.254 1.00 64.88 565 SER B O 1
ATOM 8965 N N . GLN B 1 566 ? 23.220 96.112 260.622 1.00 61.54 566 GLN B N 1
ATOM 8966 C CA . GLN B 1 566 ? 21.927 96.341 259.989 1.00 67.38 566 GLN B CA 1
ATOM 8967 C C . GLN B 1 566 ? 21.611 95.359 258.877 1.00 67.02 566 GLN B C 1
ATOM 8968 O O . GLN B 1 566 ? 20.536 95.442 258.330 1.00 72.58 566 GLN B O 1
ATOM 8974 N N . LEU B 1 567 ? 22.490 94.433 258.523 1.00 69.18 567 LEU B N 1
ATOM 8975 C CA . LEU B 1 567 ? 22.032 93.323 257.678 1.00 74.28 567 LEU B CA 1
ATOM 8976 C C . LEU B 1 567 ? 21.057 92.508 258.523 1.00 88.77 567 LEU B C 1
ATOM 8977 O O . LEU B 1 567 ? 21.394 92.140 259.662 1.00 107.44 567 LEU B O 1
ATOM 8982 N N . GLU B 1 568 ? 19.835 92.281 258.046 1.00 93.69 568 GLU B N 1
ATOM 8983 C CA . GLU B 1 568 ? 18.884 91.442 258.815 1.00 104.61 568 GLU B CA 1
ATOM 8984 C C . GLU B 1 568 ? 18.998 90.034 258.248 1.00 109.07 568 GLU B C 1
ATOM 8985 O O . GLU B 1 568 ? 18.029 89.450 257.767 1.00 121.45 568 GLU B O 1
ATOM 8991 N N . ASP B 1 569 ? 20.228 89.535 258.274 1.00 112.09 569 ASP B N 1
ATOM 8992 C CA . ASP B 1 569 ? 20.596 88.223 257.767 1.00 110.77 569 ASP B CA 1
ATOM 8993 C C . ASP B 1 569 ? 20.722 87.220 258.928 1.00 108.25 569 ASP B C 1
ATOM 8994 O O . ASP B 1 569 ? 21.489 86.266 258.826 1.00 99.51 569 ASP B O 1
ATOM 8999 N N . GLY B 1 570 ? 19.989 87.448 260.028 1.00 105.34 570 GLY B N 1
ATOM 9000 C CA . GLY B 1 570 ? 20.163 86.675 261.276 1.00 110.89 570 GLY B CA 1
ATOM 9001 C C . GLY B 1 570 ? 21.544 86.710 262.009 1.00 114.40 570 GLY B C 1
ATOM 9002 O O . GLY B 1 570 ? 21.813 85.809 262.805 1.00 115.96 570 GLY B O 1
ATOM 9003 N N . GLY B 1 571 ? 22.410 87.716 261.765 1.00 99.10 571 GLY B N 1
ATOM 9004 C CA . GLY B 1 571 ? 23.727 87.774 262.389 1.00 85.24 571 GLY B CA 1
ATOM 9005 C C . GLY B 1 571 ? 23.656 88.445 263.774 1.00 84.82 571 GLY B C 1
ATOM 9006 O O . GLY B 1 571 ? 22.835 88.112 264.625 1.00 96.89 571 GLY B O 1
ATOM 9007 N N . THR B 1 572 ? 24.482 89.455 263.952 1.00 69.84 572 THR B N 1
ATOM 9008 C CA . THR B 1 572 ? 24.762 90.057 265.198 1.00 65.42 572 THR B CA 1
ATOM 9009 C C . THR B 1 572 ? 24.670 91.534 265.058 1.00 57.21 572 THR B C 1
ATOM 9010 O O . THR B 1 572 ? 24.963 92.060 264.017 1.00 61.21 572 THR B O 1
ATOM 9014 N N . GLU B 1 573 ? 24.366 92.196 266.147 1.00 55.42 573 GLU B N 1
ATOM 9015 C CA . GLU B 1 573 ? 24.422 93.626 266.257 1.00 54.51 573 GLU B CA 1
ATOM 9016 C C . GLU B 1 573 ? 25.560 94.006 267.178 1.00 52.26 573 GLU B C 1
ATOM 9017 O O . GLU B 1 573 ? 25.808 93.345 268.171 1.00 51.48 573 GLU B O 1
ATOM 9023 N N . TYR B 1 574 ? 26.222 95.099 266.858 1.00 50.32 574 TYR B N 1
ATOM 9024 C CA . TYR B 1 574 ? 27.384 95.499 267.548 1.00 49.37 574 TYR B CA 1
ATOM 9025 C C . TYR B 1 574 ? 27.131 96.739 268.402 1.00 48.77 574 TYR B C 1
ATOM 9026 O O . TYR B 1 574 ? 26.417 97.604 267.981 1.00 51.27 574 TYR B O 1
ATOM 9035 N N . VAL B 1 575 ? 27.690 96.745 269.625 1.00 44.86 575 VAL B N 1
ATOM 9036 C CA . VAL B 1 575 ? 27.918 97.931 270.396 1.00 44.57 575 VAL B CA 1
ATOM 9037 C C . VAL B 1 575 ? 29.438 98.029 270.498 1.00 46.09 575 VAL B C 1
ATOM 9038 O O . VAL B 1 575 ? 30.103 97.037 270.807 1.00 45.13 575 VAL B O 1
ATOM 9042 N N . ILE B 1 576 ? 29.990 99.205 270.227 1.00 43.49 576 ILE B N 1
ATOM 9043 C CA . ILE B 1 576 ? 31.412 99.375 270.143 1.00 45.45 576 ILE B CA 1
ATOM 9044 C C . ILE B 1 576 ? 32.021 100.060 271.370 1.00 44.76 576 ILE B C 1
ATOM 9045 O O . ILE B 1 576 ? 31.571 101.128 271.785 1.00 44.32 576 ILE B O 1
ATOM 9050 N N . ALA B 1 577 ? 33.111 99.500 271.879 1.00 44.09 577 ALA B N 1
ATOM 9051 C CA . ALA B 1 577 ? 33.915 100.132 272.932 1.00 43.12 577 ALA B CA 1
ATOM 9052 C C . ALA B 1 577 ? 35.324 100.235 272.480 1.00 43.29 577 ALA B C 1
ATOM 9053 O O . ALA B 1 577 ? 35.767 99.445 271.621 1.00 43.01 577 ALA B O 1
ATOM 9055 N N . THR B 1 578 ? 36.051 101.186 273.074 1.00 43.26 578 THR B N 1
ATOM 9056 C CA . THR B 1 578 ? 37.444 101.433 272.704 1.00 42.12 578 THR B CA 1
ATOM 9057 C C . THR B 1 578 ? 38.195 102.173 273.793 1.00 42.68 578 THR B C 1
ATOM 9058 O O . THR B 1 578 ? 37.588 102.840 274.651 1.00 41.70 578 THR B O 1
ATOM 9062 N N . THR B 1 579 ? 39.516 102.042 273.758 1.00 43.47 579 THR B N 1
ATOM 9063 C CA . THR B 1 579 ? 40.381 102.806 274.630 1.00 44.16 579 THR B CA 1
ATOM 9064 C C . THR B 1 579 ? 40.443 104.240 274.169 1.00 45.35 579 THR B C 1
ATOM 9065 O O . THR B 1 579 ? 40.656 105.179 274.978 1.00 46.20 579 THR B O 1
ATOM 9069 N N . LYS B 1 580 ? 40.243 104.413 272.875 1.00 45.24 580 LYS B N 1
ATOM 9070 C CA . LYS B 1 580 ? 40.318 105.740 272.270 1.00 48.16 580 LYS B CA 1
ATOM 9071 C C . LYS B 1 580 ? 39.672 105.825 270.909 1.00 45.15 580 LYS B C 1
ATOM 9072 O O . LYS B 1 580 ? 39.784 104.929 270.085 1.00 44.94 580 LYS B O 1
ATOM 9078 N N . LEU B 1 581 ? 39.014 106.928 270.655 1.00 45.44 581 LEU B N 1
ATOM 9079 C CA . LEU B 1 581 ? 38.538 107.219 269.295 1.00 43.54 581 LEU B CA 1
ATOM 9080 C C . LEU B 1 581 ? 39.630 107.927 268.605 1.00 43.48 581 LEU B C 1
ATOM 9081 O O . LEU B 1 581 ? 40.022 108.970 269.057 1.00 43.27 581 LEU B O 1
ATOM 9086 N N . MET B 1 582 ? 40.192 107.359 267.549 1.00 48.39 582 MET B N 1
ATOM 9087 C CA . MET B 1 582 ? 41.244 108.069 266.833 1.00 53.37 582 MET B CA 1
ATOM 9088 C C . MET B 1 582 ? 41.226 107.920 265.341 1.00 54.06 582 MET B C 1
ATOM 9089 O O . MET B 1 582 ? 40.424 107.158 264.772 1.00 55.07 582 MET B O 1
ATOM 9094 N N . ASN B 1 583 ? 42.179 108.635 264.727 1.00 53.51 583 ASN B N 1
ATOM 9095 C CA . ASN B 1 583 ? 42.527 108.431 263.316 1.00 52.42 583 ASN B CA 1
ATOM 9096 C C . ASN B 1 583 ? 44.047 108.284 263.222 1.00 51.71 583 ASN B C 1
ATOM 9097 O O . ASN B 1 583 ? 44.766 108.401 264.231 1.00 56.52 583 ASN B O 1
ATOM 9102 N N . GLY B 1 584 ? 44.529 108.041 262.031 1.00 48.83 584 GLY B N 1
ATOM 9103 C CA . GLY B 1 584 ? 45.940 107.837 261.799 1.00 52.77 584 GLY B CA 1
ATOM 9104 C C . GLY B 1 584 ? 46.790 109.009 262.192 1.00 54.14 584 GLY B C 1
ATOM 9105 O O . GLY B 1 584 ? 47.885 108.809 262.725 1.00 56.32 584 GLY B O 1
ATOM 9106 N N . THR B 1 585 ? 46.278 110.228 261.996 1.00 52.77 585 THR B N 1
ATOM 9107 C CA . THR B 1 585 ? 46.999 111.436 262.392 1.00 53.50 585 THR B CA 1
ATOM 9108 C C . THR B 1 585 ? 47.141 111.571 263.895 1.00 52.27 585 THR B C 1
ATOM 9109 O O . THR B 1 585 ? 48.213 111.794 264.400 1.00 54.74 585 THR B O 1
ATOM 9113 N N . SER B 1 586 ? 46.086 111.380 264.639 1.00 50.23 586 SER B N 1
ATOM 9114 C CA . SER B 1 586 ? 46.225 111.567 266.094 1.00 47.69 586 SER B CA 1
ATOM 9115 C C . SER B 1 586 ? 46.922 110.378 266.769 1.00 49.16 586 SER B C 1
ATOM 9116 O O . SER B 1 586 ? 47.520 110.532 267.882 1.00 45.67 586 SER B O 1
ATOM 9119 N N . TRP B 1 587 ? 46.789 109.193 266.136 1.00 49.36 587 TRP B N 1
ATOM 9120 C CA . TRP B 1 587 ? 47.516 107.965 266.563 1.00 47.77 587 TRP B CA 1
ATOM 9121 C C . TRP B 1 587 ? 48.994 108.200 266.510 1.00 51.65 587 TRP B C 1
ATOM 9122 O O . TRP B 1 587 ? 49.679 108.013 267.478 1.00 56.69 587 TRP B O 1
ATOM 9133 N N . ILE B 1 588 ? 49.502 108.681 265.377 1.00 55.45 588 ILE B N 1
ATOM 9134 C CA . ILE B 1 588 ? 50.921 108.894 265.254 1.00 55.51 588 ILE B CA 1
ATOM 9135 C C . ILE B 1 588 ? 51.369 110.082 266.087 1.00 59.01 588 ILE B C 1
ATOM 9136 O O . ILE B 1 588 ? 52.458 110.011 266.668 1.00 57.27 588 ILE B O 1
ATOM 9141 N N . GLU B 1 589 ? 50.566 111.145 266.209 1.00 61.24 589 GLU B N 1
ATOM 9142 C CA . GLU B 1 589 ? 50.990 112.229 267.117 1.00 66.33 589 GLU B CA 1
ATOM 9143 C C . GLU B 1 589 ? 51.227 111.685 268.481 1.00 64.42 589 GLU B C 1
ATOM 9144 O O . GLU B 1 589 ? 52.193 112.069 269.119 1.00 62.67 589 GLU B O 1
ATOM 9150 N N . ALA B 1 590 ? 50.345 110.797 268.935 1.00 59.98 590 ALA B N 1
ATOM 9151 C CA . ALA B 1 590 ? 50.485 110.237 270.288 1.00 60.03 590 ALA B CA 1
ATOM 9152 C C . ALA B 1 590 ? 51.710 109.352 270.386 1.00 60.04 590 ALA B C 1
ATOM 9153 O O . ALA B 1 590 ? 52.193 109.156 271.433 1.00 65.07 590 ALA B O 1
ATOM 9155 N N . LEU B 1 591 ? 52.236 108.843 269.286 1.00 64.06 591 LEU B N 1
ATOM 9156 C CA . LEU B 1 591 ? 53.543 108.149 269.327 1.00 65.24 591 LEU B CA 1
ATOM 9157 C C . LEU B 1 591 ? 54.791 109.038 269.247 1.00 67.50 591 LEU B C 1
ATOM 9158 O O . LEU B 1 591 ? 55.898 108.541 269.390 1.00 69.50 591 LEU B O 1
ATOM 9163 N N . MET B 1 592 ? 54.648 110.336 269.055 1.00 67.15 592 MET B N 1
ATOM 9164 C CA . MET B 1 592 ? 55.815 111.196 269.122 1.00 70.09 592 MET B CA 1
ATOM 9165 C C . MET B 1 592 ? 56.152 111.544 270.572 1.00 72.77 592 MET B C 1
ATOM 9166 O O . MET B 1 592 ? 55.365 111.263 271.464 1.00 84.28 592 MET B O 1
ATOM 9171 N N . GLU B 1 593 ? 57.324 112.136 270.794 1.00 86.10 593 GLU B N 1
ATOM 9172 C CA . GLU B 1 593 ? 57.753 112.607 272.129 1.00 86.02 593 GLU B CA 1
ATOM 9173 C C . GLU B 1 593 ? 57.636 114.151 272.222 1.00 90.78 593 GLU B C 1
ATOM 9174 O O . GLU B 1 593 ? 57.642 114.843 271.199 1.00 91.13 593 GLU B O 1
ATOM 9180 N N . LYS B 1 594 ? 57.456 114.653 273.449 1.00 100.23 594 LYS B N 1
ATOM 9181 C CA . LYS B 1 594 ? 57.432 116.101 273.789 1.00 112.61 594 LYS B CA 1
ATOM 9182 C C . LYS B 1 594 ? 58.860 116.724 273.779 1.00 124.47 594 LYS B C 1
ATOM 9183 O O . LYS B 1 594 ? 59.585 116.585 274.779 1.00 145.51 594 LYS B O 1
ATOM 9185 N N . PRO B 1 595 ? 59.267 117.429 272.687 1.00 124.07 595 PRO B N 1
ATOM 9186 C CA . PRO B 1 595 ? 60.704 117.819 272.490 1.00 129.81 595 PRO B CA 1
ATOM 9187 C C . PRO B 1 595 ? 61.233 118.892 273.473 1.00 129.15 595 PRO B C 1
ATOM 9188 O O . PRO B 1 595 ? 60.440 119.699 273.940 1.00 138.90 595 PRO B O 1
ATOM 9192 N N . PHE B 1 596 ? 62.543 118.908 273.770 1.00 124.32 596 PHE B N 1
ATOM 9193 C CA . PHE B 1 596 ? 63.125 119.787 274.832 1.00 126.64 596 PHE B CA 1
ATOM 9194 C C . PHE B 1 596 ? 64.128 120.864 274.320 1.00 134.85 596 PHE B C 1
ATOM 9195 O O . PHE B 1 596 ? 64.390 120.956 273.107 1.00 141.93 596 PHE B O 1
ATOM 9203 N N . HIS B 1 597 ? 64.656 121.680 275.250 1.00 132.14 597 HIS B N 1
ATOM 9204 C CA . HIS B 1 597 ? 65.551 122.824 274.952 1.00 128.89 597 HIS B CA 1
ATOM 9205 C C . HIS B 1 597 ? 64.934 123.727 273.882 1.00 130.98 597 HIS B C 1
ATOM 9206 O O . HIS B 1 597 ? 65.401 123.760 272.747 1.00 126.66 597 HIS B O 1
ATOM 9208 N N . GLU C 2 5 ? 11.236 108.988 299.764 1.00 129.57 642 GLU C N 1
ATOM 9209 C CA . GLU C 2 5 ? 12.221 108.890 298.655 1.00 133.19 642 GLU C CA 1
ATOM 9210 C C . GLU C 2 5 ? 13.303 107.808 298.909 1.00 132.07 642 GLU C C 1
ATOM 9211 O O . GLU C 2 5 ? 13.823 107.213 297.964 1.00 132.03 642 GLU C O 1
ATOM 9213 N N . ARG C 2 6 ? 13.628 107.541 300.174 1.00 132.30 643 ARG C N 1
ATOM 9214 C CA . ARG C 2 6 ? 14.781 106.673 300.524 1.00 128.50 643 ARG C CA 1
ATOM 9215 C C . ARG C 2 6 ? 14.743 105.213 299.972 1.00 118.67 643 ARG C C 1
ATOM 9216 O O . ARG C 2 6 ? 15.803 104.594 299.793 1.00 115.72 643 ARG C O 1
ATOM 9224 N N . ILE C 2 7 ? 13.555 104.680 299.677 1.00 109.72 644 ILE C N 1
ATOM 9225 C CA . ILE C 2 7 ? 13.461 103.321 299.112 1.00 104.09 644 ILE C CA 1
ATOM 9226 C C . ILE C 2 7 ? 13.145 103.214 297.605 1.00 100.32 644 ILE C C 1
ATOM 9227 O O . ILE C 2 7 ? 13.083 102.110 297.058 1.00 96.20 644 ILE C O 1
ATOM 9232 N N . GLU C 2 8 ? 12.935 104.329 296.927 1.00 100.57 645 GLU C N 1
ATOM 9233 C CA . GLU C 2 8 ? 12.759 104.274 295.484 1.00 98.99 645 GLU C CA 1
ATOM 9234 C C . GLU C 2 8 ? 13.871 103.502 294.768 1.00 94.04 645 GLU C C 1
ATOM 9235 O O . GLU C 2 8 ? 13.590 102.758 293.849 1.00 91.96 645 GLU C O 1
ATOM 9241 N N . GLY C 2 9 ? 15.126 103.699 295.162 1.00 92.79 646 GLY C N 1
ATOM 9242 C CA . GLY C 2 9 ? 16.252 103.041 294.509 1.00 90.45 646 GLY C CA 1
ATOM 9243 C C . GLY C 2 9 ? 16.227 101.550 294.725 1.00 86.25 646 GLY C C 1
ATOM 9244 O O . GLY C 2 9 ? 16.419 100.764 293.813 1.00 83.82 646 GLY C O 1
ATOM 9245 N N . ARG C 2 10 ? 15.969 101.136 295.951 1.00 85.96 647 ARG C N 1
ATOM 9246 C CA . ARG C 2 10 ? 15.918 99.722 296.239 1.00 83.64 647 ARG C CA 1
ATOM 9247 C C . ARG C 2 10 ? 14.745 99.070 295.534 1.00 78.90 647 ARG C C 1
ATOM 9248 O O . ARG C 2 10 ? 14.844 97.922 295.097 1.00 76.22 647 ARG C O 1
ATOM 9256 N N . VAL C 2 11 ? 13.631 99.804 295.423 1.00 77.99 648 VAL C N 1
ATOM 9257 C CA . VAL C 2 11 ? 12.450 99.318 294.696 1.00 75.02 648 VAL C CA 1
ATOM 9258 C C . VAL C 2 11 ? 12.679 99.181 293.198 1.00 73.58 648 VAL C C 1
ATOM 9259 O O . VAL C 2 11 ? 12.265 98.224 292.586 1.00 71.70 648 VAL C O 1
ATOM 9263 N N . ALA C 2 12 ? 13.360 100.126 292.603 1.00 75.38 649 ALA C N 1
ATOM 9264 C CA . ALA C 2 12 ? 13.754 100.005 291.209 1.00 75.14 649 ALA C CA 1
ATOM 9265 C C . ALA C 2 12 ? 14.637 98.804 290.951 1.00 72.81 649 ALA C C 1
ATOM 9266 O O . ALA C 2 12 ? 14.507 98.205 289.910 1.00 72.19 649 ALA C O 1
ATOM 9268 N N . ALA C 2 13 ? 15.550 98.449 291.874 1.00 71.80 650 ALA C N 1
ATOM 9269 C CA . ALA C 2 13 ? 16.439 97.303 291.633 1.00 69.69 650 ALA C CA 1
ATOM 9270 C C . ALA C 2 13 ? 15.623 96.032 291.651 1.00 66.88 650 ALA C C 1
ATOM 9271 O O . ALA C 2 13 ? 15.811 95.164 290.796 1.00 66.14 650 ALA C O 1
ATOM 9273 N N . LEU C 2 14 ? 14.720 95.936 292.626 1.00 65.20 651 LEU C N 1
ATOM 9274 C CA . LEU C 2 14 ? 13.870 94.808 292.707 1.00 63.26 651 LEU C CA 1
ATOM 9275 C C . LEU C 2 14 ? 12.975 94.635 291.478 1.00 62.74 651 LEU C C 1
ATOM 9276 O O . LEU C 2 14 ? 12.766 93.525 290.985 1.00 60.67 651 LEU C O 1
ATOM 9281 N N . GLN C 2 15 ? 12.463 95.735 290.966 1.00 64.79 652 GLN C N 1
ATOM 9282 C CA . GLN C 2 15 ? 11.726 95.687 289.709 1.00 65.82 652 GLN C CA 1
ATOM 9283 C C . GLN C 2 15 ? 12.573 95.121 288.592 1.00 65.22 652 GLN C C 1
ATOM 9284 O O . GLN C 2 15 ? 12.151 94.238 287.873 1.00 64.22 652 GLN C O 1
ATOM 9290 N N . THR C 2 16 ? 13.780 95.644 288.450 1.00 66.15 653 THR C N 1
ATOM 9291 C CA . THR C 2 16 ? 14.672 95.172 287.411 1.00 66.28 653 THR C CA 1
ATOM 9292 C C . THR C 2 16 ? 14.838 93.676 287.593 1.00 64.34 653 THR C C 1
ATOM 9293 O O . THR C 2 16 ? 14.786 92.944 286.625 1.00 65.24 653 THR C O 1
ATOM 9297 N N . ALA C 2 17 ? 14.913 93.210 288.832 1.00 62.54 654 ALA C N 1
ATOM 9298 C CA . ALA C 2 17 ? 15.060 91.798 289.099 1.00 60.83 654 ALA C CA 1
ATOM 9299 C C . ALA C 2 17 ? 13.789 90.933 288.771 1.00 60.15 654 ALA C C 1
ATOM 9300 O O . ALA C 2 17 ? 13.911 89.870 288.141 1.00 59.72 654 ALA C O 1
ATOM 9302 N N . ALA C 2 18 ? 12.599 91.366 289.210 1.00 60.11 655 ALA C N 1
ATOM 9303 C CA . ALA C 2 18 ? 11.343 90.751 288.772 1.00 60.07 655 ALA C CA 1
ATOM 9304 C C . ALA C 2 18 ? 11.354 90.568 287.252 1.00 62.19 655 ALA C C 1
ATOM 9305 O O . ALA C 2 18 ? 11.154 89.469 286.760 1.00 62.62 655 ALA C O 1
ATOM 9307 N N . ASP C 2 19 ? 11.630 91.634 286.509 1.00 64.22 656 ASP C N 1
ATOM 9308 C CA . ASP C 2 19 ? 11.615 91.571 285.038 1.00 65.97 656 ASP C CA 1
ATOM 9309 C C . ASP C 2 19 ? 12.566 90.512 284.554 1.00 65.40 656 ASP C C 1
ATOM 9310 O O . ASP C 2 19 ? 12.252 89.734 283.669 1.00 66.22 656 ASP C O 1
ATOM 9315 N N . ALA C 2 20 ? 13.726 90.462 285.176 1.00 64.43 657 ALA C N 1
ATOM 9316 C CA . ALA C 2 20 ? 14.699 89.449 284.846 1.00 64.03 657 ALA C CA 1
ATOM 9317 C C . ALA C 2 20 ? 14.150 88.046 285.106 1.00 63.22 657 ALA C C 1
ATOM 9318 O O . ALA C 2 20 ? 14.267 87.179 284.251 1.00 64.41 657 ALA C O 1
ATOM 9320 N N . PHE C 2 21 ? 13.557 87.798 286.264 1.00 61.40 658 PHE C N 1
ATOM 9321 C CA . PHE C 2 21 ? 13.118 86.444 286.520 1.00 61.01 658 PHE C CA 1
ATOM 9322 C C . PHE C 2 21 ? 11.974 86.033 285.587 1.00 63.93 658 PHE C C 1
ATOM 9323 O O . PHE C 2 21 ? 11.893 84.885 285.228 1.00 66.34 658 PHE C O 1
ATOM 9331 N N . TYR C 2 22 ? 11.086 86.944 285.205 1.00 66.02 659 TYR C N 1
ATOM 9332 C CA . TYR C 2 22 ? 10.093 86.685 284.127 1.00 68.26 659 TYR C CA 1
ATOM 9333 C C . TYR C 2 22 ? 10.727 86.350 282.775 1.00 70.71 659 TYR C C 1
ATOM 9334 O O . TYR C 2 22 ? 10.350 85.337 282.172 1.00 72.01 659 TYR C O 1
ATOM 9343 N N . LYS C 2 23 ? 11.666 87.155 282.277 1.00 72.38 660 LYS C N 1
ATOM 9344 C CA . LYS C 2 23 ? 12.290 86.789 281.005 1.00 75.96 660 LYS C CA 1
ATOM 9345 C C . LYS C 2 23 ? 12.864 85.385 281.157 1.00 73.90 660 LYS C C 1
ATOM 9346 O O . LYS C 2 23 ? 12.827 84.582 280.234 1.00 74.87 660 LYS C O 1
ATOM 9352 N N . ALA C 2 24 ? 13.366 85.068 282.346 1.00 70.93 661 ALA C N 1
ATOM 9353 C CA . ALA C 2 24 ? 14.016 83.778 282.571 1.00 69.70 661 ALA C CA 1
ATOM 9354 C C . ALA C 2 24 ? 13.083 82.596 282.789 1.00 69.75 661 ALA C C 1
ATOM 9355 O O . ALA C 2 24 ? 13.529 81.486 282.769 1.00 69.17 661 ALA C O 1
ATOM 9357 N N . LYS C 2 25 ? 11.762 82.849 282.859 1.00 72.10 662 LYS C N 1
ATOM 9358 C CA . LYS C 2 25 ? 10.702 81.832 283.106 1.00 72.41 662 LYS C CA 1
ATOM 9359 C C . LYS C 2 25 ? 10.852 81.296 284.497 1.00 69.80 662 LYS C C 1
ATOM 9360 O O . LYS C 2 25 ? 10.528 80.157 284.768 1.00 71.89 662 LYS C O 1
ATOM 9366 N N . ASN C 2 26 ? 11.303 82.115 285.421 1.00 66.49 663 ASN C N 1
ATOM 9367 C CA . ASN C 2 26 ? 11.410 81.641 286.776 1.00 64.02 663 ASN C CA 1
ATOM 9368 C C . ASN C 2 26 ? 10.276 82.324 287.561 1.00 63.52 663 ASN C C 1
ATOM 9369 O O . ASN C 2 26 ? 10.417 83.404 288.185 1.00 62.66 663 ASN C O 1
ATOM 9374 N N . GLU C 2 27 ? 9.111 81.695 287.483 1.00 64.65 664 GLU C N 1
ATOM 9375 C CA . GLU C 2 27 ? 7.929 82.303 288.010 1.00 64.74 664 GLU C CA 1
ATOM 9376 C C . GLU C 2 27 ? 7.987 82.527 289.511 1.00 61.68 664 GLU C C 1
ATOM 9377 O O . GLU C 2 27 ? 7.620 83.605 289.995 1.00 61.73 664 GLU C O 1
ATOM 9383 N N . PHE C 2 28 ? 8.442 81.525 290.259 1.00 59.82 665 PHE C N 1
ATOM 9384 C CA . PHE C 2 28 ? 8.515 81.662 291.716 1.00 57.03 665 PHE C CA 1
ATOM 9385 C C . PHE C 2 28 ? 9.342 82.862 292.120 1.00 55.52 665 PHE C C 1
ATOM 9386 O O . PHE C 2 28 ? 8.912 83.659 292.943 1.00 54.68 665 PHE C O 1
ATOM 9394 N N . ALA C 2 29 ? 10.501 83.005 291.505 1.00 55.41 666 ALA C N 1
ATOM 9395 C CA . ALA C 2 29 ? 11.376 84.133 291.811 1.00 55.15 666 ALA C CA 1
ATOM 9396 C C . ALA C 2 29 ? 10.740 85.508 291.557 1.00 55.27 666 ALA C C 1
ATOM 9397 O O . ALA C 2 29 ? 10.832 86.419 292.398 1.00 53.87 666 ALA C O 1
ATOM 9399 N N . ALA C 2 30 ? 10.140 85.657 290.380 1.00 57.07 667 ALA C N 1
ATOM 9400 C CA . ALA C 2 30 ? 9.416 86.900 290.058 1.00 58.50 667 ALA C CA 1
ATOM 9401 C C . ALA C 2 30 ? 8.393 87.266 291.144 1.00 58.22 667 ALA C C 1
ATOM 9402 O O . ALA C 2 30 ? 8.356 88.447 291.601 1.00 57.98 667 ALA C O 1
ATOM 9404 N N . LYS C 2 31 ? 7.576 86.282 291.556 1.00 57.89 668 LYS C N 1
ATOM 9405 C CA . LYS C 2 31 ? 6.509 86.590 292.511 1.00 58.26 668 LYS C CA 1
ATOM 9406 C C . LYS C 2 31 ? 7.081 86.966 293.846 1.00 56.60 668 LYS C C 1
ATOM 9407 O O . LYS C 2 31 ? 6.599 87.906 294.480 1.00 56.73 668 LYS C O 1
ATOM 9413 N N . ALA C 2 32 ? 8.094 86.216 294.278 1.00 55.13 669 ALA C N 1
ATOM 9414 C CA . ALA C 2 32 ? 8.764 86.504 295.515 1.00 54.07 669 ALA C CA 1
ATOM 9415 C C . ALA C 2 32 ? 9.364 87.898 295.531 1.00 54.39 669 ALA C C 1
ATOM 9416 O O . ALA C 2 32 ? 9.405 88.562 296.540 1.00 54.98 669 ALA C O 1
ATOM 9418 N N . THR C 2 33 ? 9.893 88.321 294.403 1.00 54.99 670 THR C N 1
ATOM 9419 C CA . THR C 2 33 ? 10.492 89.637 294.280 1.00 55.12 670 THR C CA 1
ATOM 9420 C C . THR C 2 33 ? 9.371 90.684 294.338 1.00 55.67 670 THR C C 1
ATOM 9421 O O . THR C 2 33 ? 9.484 91.659 295.075 1.00 55.33 670 THR C O 1
ATOM 9425 N N . GLU C 2 34 ? 8.271 90.444 293.620 1.00 56.34 671 GLU C N 1
ATOM 9426 C CA . GLU C 2 34 ? 7.026 91.245 293.844 1.00 57.87 671 GLU C CA 1
ATOM 9427 C C . GLU C 2 34 ? 6.564 91.343 295.331 1.00 57.79 671 GLU C C 1
ATOM 9428 O O . GLU C 2 34 ? 6.376 92.429 295.849 1.00 58.31 671 GLU C O 1
ATOM 9434 N N . ASP C 2 35 ? 6.472 90.238 296.037 1.00 57.18 672 ASP C N 1
ATOM 9435 C CA . ASP C 2 35 ? 6.176 90.287 297.485 1.00 57.90 672 ASP C CA 1
ATOM 9436 C C . ASP C 2 35 ? 7.173 91.108 298.347 1.00 57.84 672 ASP C C 1
ATOM 9437 O O . ASP C 2 35 ? 6.748 91.822 299.300 1.00 58.17 672 ASP C O 1
ATOM 9442 N N . GLN C 2 36 ? 8.480 91.016 298.020 1.00 56.52 673 GLN C N 1
ATOM 9443 C CA . GLN C 2 36 ? 9.458 91.772 298.751 1.00 56.13 673 GLN C CA 1
ATOM 9444 C C . GLN C 2 36 ? 9.279 93.261 298.474 1.00 58.00 673 GLN C C 1
ATOM 9445 O O . GLN C 2 36 ? 9.427 94.092 299.364 1.00 58.56 673 GLN C O 1
ATOM 9451 N N . MET C 2 37 ? 8.913 93.604 297.254 1.00 59.36 674 MET C N 1
ATOM 9452 C CA . MET C 2 37 ? 8.670 95.011 296.949 1.00 62.80 674 MET C CA 1
ATOM 9453 C C . MET C 2 37 ? 7.472 95.515 297.770 1.00 63.58 674 MET C C 1
ATOM 9454 O O . MET C 2 37 ? 7.498 96.599 298.343 1.00 64.00 674 MET C O 1
ATOM 9459 N N . ARG C 2 38 ? 6.446 94.685 297.853 1.00 63.59 675 ARG C N 1
ATOM 9460 C CA . ARG C 2 38 ? 5.241 95.059 298.569 1.00 66.58 675 ARG C CA 1
ATOM 9461 C C . ARG C 2 38 ? 5.575 95.202 300.029 1.00 64.61 675 ARG C C 1
ATOM 9462 O O . ARG C 2 38 ? 5.082 96.089 300.670 1.00 65.83 675 ARG C O 1
ATOM 9470 N N . LEU C 2 39 ? 6.464 94.367 300.537 1.00 61.79 676 LEU C N 1
ATOM 9471 C CA . LEU C 2 39 ? 6.767 94.425 301.927 1.00 60.97 676 LEU C CA 1
ATOM 9472 C C . LEU C 2 39 ? 7.668 95.575 302.291 1.00 63.29 676 LEU C C 1
ATOM 9473 O O . LEU C 2 39 ? 7.485 96.190 303.330 1.00 64.42 676 LEU C O 1
ATOM 9478 N N . LEU C 2 40 ? 8.670 95.867 301.470 1.00 64.43 677 LEU C N 1
ATOM 9479 C CA . LEU C 2 40 ? 9.434 97.065 301.703 1.00 67.27 677 LEU C CA 1
ATOM 9480 C C . LEU C 2 40 ? 8.583 98.334 301.690 1.00 70.22 677 LEU C C 1
ATOM 9481 O O . LEU C 2 40 ? 8.868 99.291 302.411 1.00 71.49 677 LEU C O 1
ATOM 9486 N N . ARG C 2 41 ? 7.588 98.386 300.817 1.00 71.48 678 ARG C N 1
ATOM 9487 C CA . ARG C 2 41 ? 6.734 99.579 300.766 1.00 75.58 678 ARG C CA 1
ATOM 9488 C C . ARG C 2 41 ? 5.935 99.716 302.085 1.00 75.97 678 ARG C C 1
ATOM 9489 O O . ARG C 2 41 ? 5.814 100.805 302.661 1.00 78.37 678 ARG C O 1
ATOM 9497 N N . LEU C 2 42 ? 5.427 98.600 302.572 1.00 73.45 679 LEU C N 1
ATOM 9498 C CA . LEU C 2 42 ? 4.721 98.594 303.823 1.00 74.29 679 LEU C CA 1
ATOM 9499 C C . LEU C 2 42 ? 5.650 98.946 304.953 1.00 73.46 679 LEU C C 1
ATOM 9500 O O . LEU C 2 42 ? 5.309 99.709 305.836 1.00 74.21 679 LEU C O 1
ATOM 9505 N N . GLN C 2 43 ? 6.853 98.430 304.914 1.00 72.15 680 GLN C N 1
ATOM 9506 C CA . GLN C 2 43 ? 7.773 98.746 305.960 1.00 73.79 680 GLN C CA 1
ATOM 9507 C C . GLN C 2 43 ? 8.046 100.249 306.072 1.00 76.98 680 GLN C C 1
ATOM 9508 O O . GLN C 2 43 ? 8.195 100.773 307.149 1.00 77.63 680 GLN C O 1
ATOM 9514 N N . ARG C 2 44 ? 8.100 100.954 304.959 1.00 80.05 681 ARG C N 1
ATOM 9515 C CA . ARG C 2 44 ? 8.338 102.401 305.007 1.00 85.08 681 ARG C CA 1
ATOM 9516 C C . ARG C 2 44 ? 7.121 103.150 305.586 1.00 86.44 681 ARG C C 1
ATOM 9517 O O . ARG C 2 44 ? 7.314 104.026 306.406 1.00 88.61 681 ARG C O 1
ATOM 9525 N N . ARG C 2 45 ? 5.888 102.805 305.202 1.00 85.07 682 ARG C N 1
ATOM 9526 C CA . ARG C 2 45 ? 4.722 103.365 305.898 1.00 88.19 682 ARG C CA 1
ATOM 9527 C C . ARG C 2 45 ? 4.883 103.247 307.418 1.00 87.11 682 ARG C C 1
ATOM 9528 O O . ARG C 2 45 ? 4.613 104.203 308.127 1.00 90.36 682 ARG C O 1
ATOM 9536 N N . LEU C 2 46 ? 5.255 102.054 307.904 1.00 82.08 683 LEU C N 1
ATOM 9537 C CA . LEU C 2 46 ? 5.321 101.779 309.332 1.00 81.08 683 LEU C CA 1
ATOM 9538 C C . LEU C 2 46 ? 6.343 102.660 310.042 1.00 84.17 683 LEU C C 1
ATOM 9539 O O . LEU C 2 46 ? 6.091 103.074 311.173 1.00 86.20 683 LEU C O 1
ATOM 9544 N N . GLU C 2 47 ? 7.498 102.915 309.413 1.00 84.79 684 GLU C N 1
ATOM 9545 C CA . GLU C 2 47 ? 8.473 103.884 309.949 1.00 88.36 684 GLU C CA 1
ATOM 9546 C C . GLU C 2 47 ? 7.872 105.270 309.984 1.00 91.98 684 GLU C C 1
ATOM 9547 O O . GLU C 2 47 ? 8.066 106.003 310.930 1.00 95.00 684 GLU C O 1
ATOM 9553 N N . ASP C 2 48 ? 7.129 105.593 308.931 1.00 92.44 685 ASP C N 1
ATOM 9554 C CA . ASP C 2 48 ? 6.461 106.888 308.774 1.00 97.32 685 ASP C CA 1
ATOM 9555 C C . ASP C 2 48 ? 5.364 107.067 309.823 1.00 97.97 685 ASP C C 1
ATOM 9556 O O . ASP C 2 48 ? 5.263 108.150 310.425 1.00 102.59 685 ASP C O 1
ATOM 9561 N N . GLU C 2 49 ? 4.531 106.035 309.998 1.00 93.50 686 GLU C N 1
ATOM 9562 C CA . GLU C 2 49 ? 3.383 106.091 310.913 1.00 93.53 686 GLU C CA 1
ATOM 9563 C C . GLU C 2 49 ? 3.740 105.839 312.394 1.00 93.04 686 GLU C C 1
ATOM 9564 O O . GLU C 2 49 ? 3.025 106.260 313.249 1.00 94.91 686 GLU C O 1
ATOM 9570 N N . LEU C 2 50 ? 4.843 105.178 312.702 1.00 91.15 687 LEU C N 1
ATOM 9571 C CA . LEU C 2 50 ? 5.126 104.781 314.091 1.00 90.83 687 LEU C CA 1
ATOM 9572 C C . LEU C 2 50 ? 6.539 105.077 314.554 1.00 92.34 687 LEU C C 1
ATOM 9573 O O . LEU C 2 50 ? 6.805 104.947 315.743 1.00 91.99 687 LEU C O 1
ATOM 9578 N N . GLY C 2 51 ? 7.437 105.442 313.628 1.00 93.28 688 GLY C N 1
ATOM 9579 C CA . GLY C 2 51 ? 8.849 105.588 313.947 1.00 95.70 688 GLY C CA 1
ATOM 9580 C C . GLY C 2 51 ? 9.501 104.284 314.396 1.00 93.53 688 GLY C C 1
ATOM 9581 O O . GLY C 2 51 ? 8.833 103.255 314.565 1.00 90.56 688 GLY C O 1
ATOM 9582 N N . GLY C 2 52 ? 10.809 104.340 314.629 1.00 95.98 689 GLY C N 1
ATOM 9583 C CA . GLY C 2 52 ? 11.619 103.138 314.842 1.00 94.20 689 GLY C CA 1
ATOM 9584 C C . GLY C 2 52 ? 11.999 102.596 313.472 1.00 92.19 689 GLY C C 1
ATOM 9585 O O . GLY C 2 52 ? 11.668 103.214 312.442 1.00 92.85 689 GLY C O 1
ATOM 9586 N N . GLN C 2 53 ? 12.671 101.443 313.432 1.00 89.81 690 GLN C N 1
ATOM 9587 C CA . GLN C 2 53 ? 13.143 100.889 312.146 1.00 86.99 690 GLN C CA 1
ATOM 9588 C C . GLN C 2 53 ? 12.411 99.624 311.762 1.00 81.33 690 GLN C C 1
ATOM 9589 O O . GLN C 2 53 ? 12.193 98.753 312.583 1.00 79.51 690 GLN C O 1
ATOM 9595 N N . PHE C 2 54 ? 11.990 99.543 310.518 1.00 78.36 691 PHE C N 1
ATOM 9596 C CA . PHE C 2 54 ? 11.334 98.337 310.037 1.00 74.25 691 PHE C CA 1
ATOM 9597 C C . PHE C 2 54 ? 11.878 97.873 308.676 1.00 73.11 691 PHE C C 1
ATOM 9598 O O . PHE C 2 54 ? 11.662 96.732 308.266 1.00 71.44 691 PHE C O 1
ATOM 9606 N N . LEU C 2 55 ? 12.526 98.756 307.939 1.00 74.71 692 LEU C N 1
ATOM 9607 C CA . LEU C 2 55 ? 13.081 98.370 306.664 1.00 72.97 692 LEU C CA 1
ATOM 9608 C C . LEU C 2 55 ? 14.024 97.184 306.773 1.00 70.19 692 LEU C C 1
ATOM 9609 O O . LEU C 2 55 ? 14.909 97.137 307.628 1.00 70.41 692 LEU C O 1
ATOM 9614 N N . ASP C 2 56 ? 13.804 96.232 305.873 1.00 66.93 693 ASP C N 1
ATOM 9615 C CA . ASP C 2 56 ? 14.758 95.156 305.637 1.00 65.67 693 ASP C CA 1
ATOM 9616 C C . ASP C 2 56 ? 14.559 93.933 306.506 1.00 63.52 693 ASP C C 1
ATOM 9617 O O . ASP C 2 56 ? 15.184 92.916 306.257 1.00 62.01 693 ASP C O 1
ATOM 9622 N N . LEU C 2 57 ? 13.650 94.032 307.467 1.00 62.29 694 LEU C N 1
ATOM 9623 C CA . LEU C 2 57 ? 13.264 92.892 308.225 1.00 60.64 694 LEU C CA 1
ATOM 9624 C C . LEU C 2 57 ? 12.540 91.898 307.327 1.00 58.17 694 LEU C C 1
ATOM 9625 O O . LEU C 2 57 ? 11.879 92.280 306.303 1.00 57.72 694 LEU C O 1
ATOM 9630 N N . SER C 2 58 ? 12.706 90.630 307.683 1.00 56.68 695 SER C N 1
ATOM 9631 C CA . SER C 2 58 ? 11.884 89.613 307.104 1.00 55.36 695 SER C CA 1
ATOM 9632 C C . SER C 2 58 ? 10.424 89.836 307.520 1.00 55.09 695 SER C C 1
ATOM 9633 O O . SER C 2 58 ? 10.121 90.545 308.522 1.00 56.41 695 SER C O 1
ATOM 9636 N N . LEU C 2 59 ? 9.521 89.208 306.788 1.00 53.40 696 LEU C N 1
ATOM 9637 C CA . LEU C 2 59 ? 8.115 89.322 307.139 1.00 53.10 696 LEU C CA 1
ATOM 9638 C C . LEU C 2 59 ? 7.854 88.845 308.580 1.00 53.52 696 LEU C C 1
ATOM 9639 O O . LEU C 2 59 ? 7.159 89.477 309.326 1.00 54.21 696 LEU C O 1
ATOM 9644 N N . HIS C 2 60 ? 8.442 87.749 308.962 1.00 53.53 697 HIS C N 1
ATOM 9645 C CA . HIS C 2 60 ? 8.254 87.203 310.285 1.00 54.39 697 HIS C CA 1
ATOM 9646 C C . HIS C 2 60 ? 8.805 88.149 311.316 1.00 55.50 697 HIS C C 1
ATOM 9647 O O . HIS C 2 60 ? 8.224 88.370 312.374 1.00 56.02 697 HIS C O 1
ATOM 9654 N N . ASP C 2 61 ? 9.959 88.714 311.039 1.00 56.15 698 ASP C N 1
ATOM 9655 C CA . ASP C 2 61 ? 10.525 89.662 311.990 1.00 57.89 698 ASP C CA 1
ATOM 9656 C C . ASP C 2 61 ? 9.687 90.971 312.099 1.00 58.30 698 ASP C C 1
ATOM 9657 O O . ASP C 2 61 ? 9.705 91.645 313.156 1.00 59.97 698 ASP C O 1
ATOM 9662 N N . THR C 2 62 ? 8.929 91.293 311.046 1.00 56.59 699 THR C N 1
ATOM 9663 C CA . THR C 2 62 ? 8.144 92.506 311.034 1.00 57.14 699 THR C CA 1
ATOM 9664 C C . THR C 2 62 ? 6.914 92.340 311.891 1.00 56.88 699 THR C C 1
ATOM 9665 O O . THR C 2 62 ? 6.580 93.182 312.732 1.00 58.11 699 THR C O 1
ATOM 9669 N N . VAL C 2 63 ? 6.284 91.201 311.733 1.00 55.49 700 VAL C N 1
ATOM 9670 C CA . VAL C 2 63 ? 5.121 90.847 312.529 1.00 55.66 700 VAL C CA 1
ATOM 9671 C C . VAL C 2 63 ? 5.535 90.799 314.008 1.00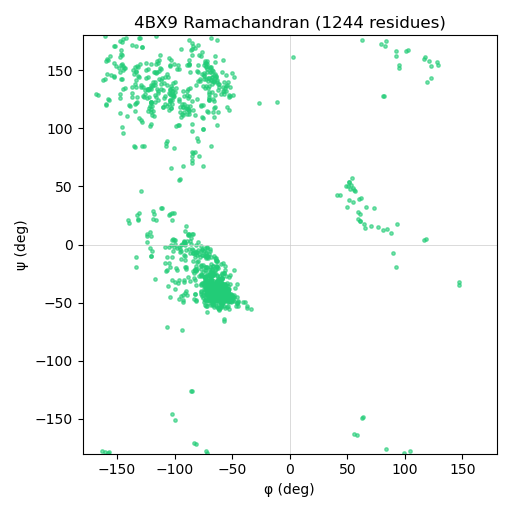 56.96 700 VAL C C 1
ATOM 9672 O O . VAL C 2 63 ? 4.878 91.427 314.872 1.00 58.19 700 VAL C O 1
ATOM 9676 N N . THR C 2 64 ? 6.647 90.104 314.280 1.00 56.95 701 THR C N 1
ATOM 9677 C CA . THR C 2 64 ? 7.153 89.911 315.637 1.00 58.37 701 THR C CA 1
ATOM 9678 C C . THR C 2 64 ? 7.393 91.295 316.269 1.00 59.79 701 THR C C 1
ATOM 9679 O O . THR C 2 64 ? 6.938 91.580 317.393 1.00 60.94 701 THR C O 1
ATOM 9683 N N . THR C 2 65 ? 8.070 92.170 315.547 1.00 59.73 702 THR C N 1
ATOM 9684 C CA . THR C 2 65 ? 8.332 93.491 316.120 1.00 61.86 702 THR C CA 1
ATOM 9685 C C . THR C 2 65 ? 7.054 94.254 316.419 1.00 62.36 702 THR C C 1
ATOM 9686 O O . THR C 2 65 ? 6.953 94.991 317.379 1.00 64.48 702 THR C O 1
ATOM 9690 N N . LEU C 2 66 ? 6.081 94.104 315.552 1.00 60.80 703 LEU C N 1
ATOM 9691 C CA . LEU C 2 66 ? 4.826 94.798 315.749 1.00 61.67 703 LEU C CA 1
ATOM 9692 C C . LEU C 2 66 ? 4.086 94.327 316.982 1.00 61.91 703 LEU C C 1
ATOM 9693 O O . LEU C 2 66 ? 3.542 95.130 317.715 1.00 63.58 703 LEU C O 1
ATOM 9698 N N . ILE C 2 67 ? 4.076 93.025 317.177 1.00 60.38 704 ILE C N 1
ATOM 9699 C CA . ILE C 2 67 ? 3.478 92.408 318.370 1.00 61.02 704 ILE C CA 1
ATOM 9700 C C . ILE C 2 67 ? 4.149 92.944 319.599 1.00 63.08 704 ILE C C 1
ATOM 9701 O O . ILE C 2 67 ? 3.494 93.423 320.506 1.00 64.80 704 ILE C O 1
ATOM 9706 N N . LEU C 2 68 ? 5.463 92.899 319.592 1.00 63.35 705 LEU C N 1
ATOM 9707 C CA . LEU C 2 68 ? 6.267 93.386 320.715 1.00 65.83 705 LEU C CA 1
ATOM 9708 C C . LEU C 2 68 ? 6.104 94.885 321.033 1.00 68.39 705 LEU C C 1
ATOM 9709 O O . LEU C 2 68 ? 6.257 95.286 322.193 1.00 70.72 705 LEU C O 1
ATOM 9714 N N . GLY C 2 69 ? 5.808 95.707 320.028 1.00 68.20 706 GLY C N 1
ATOM 9715 C CA . GLY C 2 69 ? 5.593 97.128 320.271 1.00 71.02 706 GLY C CA 1
ATOM 9716 C C . GLY C 2 69 ? 4.151 97.464 320.646 1.00 71.80 706 GLY C C 1
ATOM 9717 O O . GLY C 2 69 ? 3.832 98.635 320.794 1.00 74.23 706 GLY C O 1
ATOM 9718 N N . GLY C 2 70 ? 3.281 96.450 320.777 1.00 70.04 707 GLY C N 1
ATOM 9719 C CA . GLY C 2 70 ? 1.863 96.658 321.044 1.00 71.00 707 GLY C CA 1
ATOM 9720 C C . GLY C 2 70 ? 0.943 96.936 319.852 1.00 70.67 707 GLY C C 1
ATOM 9721 O O . GLY C 2 70 ? -0.185 97.337 320.033 1.00 71.90 707 GLY C O 1
ATOM 9722 N N . HIS C 2 71 ? 1.413 96.715 318.633 1.00 69.32 708 HIS C N 1
ATOM 9723 C CA . HIS C 2 71 ? 0.642 96.999 317.437 1.00 69.18 708 HIS C CA 1
ATOM 9724 C C . HIS C 2 71 ? 0.076 95.689 316.828 1.00 66.66 708 HIS C C 1
ATOM 9725 O O . HIS C 2 71 ? 0.429 95.266 315.705 1.00 64.42 708 HIS C O 1
ATOM 9732 N N . ASN C 2 72 ? -0.831 95.084 317.602 1.00 67.03 709 ASN C N 1
ATOM 9733 C CA . ASN C 2 72 ? -1.390 93.753 317.344 1.00 65.36 709 ASN C CA 1
ATOM 9734 C C . ASN C 2 72 ? -2.388 93.709 316.236 1.00 65.02 709 ASN C C 1
ATOM 9735 O O . ASN C 2 72 ? -2.369 92.744 315.483 1.00 63.00 709 ASN C O 1
ATOM 9740 N N . LYS C 2 73 ? -3.269 94.710 316.154 1.00 66.95 710 LYS C N 1
ATOM 9741 C CA . LYS C 2 73 ? -4.061 94.890 314.925 1.00 67.62 710 LYS C CA 1
ATOM 9742 C C . LYS C 2 73 ? -3.217 94.987 313.617 1.00 66.17 710 LYS C C 1
ATOM 9743 O O . LYS C 2 73 ? -3.411 94.221 312.692 1.00 64.72 710 LYS C O 1
ATOM 9749 N N . ARG C 2 74 ? -2.230 95.863 313.553 1.00 66.87 711 ARG C N 1
ATOM 9750 C CA . ARG C 2 74 ? -1.365 95.924 312.338 1.00 65.75 711 ARG C CA 1
ATOM 9751 C C . ARG C 2 74 ? -0.662 94.624 312.027 1.00 63.35 711 ARG C C 1
ATOM 9752 O O . ARG C 2 74 ? -0.557 94.245 310.874 1.00 62.32 711 ARG C O 1
ATOM 9760 N N . ALA C 2 75 ? -0.209 93.921 313.058 1.00 62.88 712 ALA C N 1
ATOM 9761 C CA . ALA C 2 75 ? 0.477 92.643 312.876 1.00 61.05 712 ALA C CA 1
ATOM 9762 C C . ALA C 2 75 ? -0.391 91.535 312.300 1.00 60.89 712 ALA C C 1
ATOM 9763 O O . ALA C 2 75 ? 0.012 90.789 311.439 1.00 58.91 712 ALA C O 1
ATOM 9765 N N . GLU C 2 76 ? -1.590 91.413 312.806 1.00 63.99 713 GLU C N 1
ATOM 9766 C CA . GLU C 2 76 ? -2.566 90.458 312.272 1.00 66.35 713 GLU C CA 1
ATOM 9767 C C . GLU C 2 76 ? -2.888 90.753 310.800 1.00 66.03 713 GLU C C 1
ATOM 9768 O O . GLU C 2 76 ? -2.824 89.878 309.923 1.00 64.38 713 GLU C O 1
ATOM 9774 N N . GLN C 2 77 ? -3.176 92.012 310.530 1.00 67.48 714 GLN C N 1
ATOM 9775 C CA . GLN C 2 77 ? -3.454 92.444 309.184 1.00 68.49 714 GLN C CA 1
ATOM 9776 C C . GLN C 2 77 ? -2.279 92.128 308.278 1.00 65.22 714 GLN C C 1
ATOM 9777 O O . GLN C 2 77 ? -2.448 91.665 307.153 1.00 63.99 714 GLN C O 1
ATOM 9783 N N . LEU C 2 78 ? -1.063 92.347 308.789 1.00 62.94 715 LEU C N 1
ATOM 9784 C CA . LEU C 2 78 ? 0.116 92.124 307.998 1.00 60.32 715 LEU C CA 1
ATOM 9785 C C . LEU C 2 78 ? 0.211 90.633 307.664 1.00 58.84 715 LEU C C 1
ATOM 9786 O O . LEU C 2 78 ? 0.437 90.282 306.541 1.00 58.46 715 LEU C O 1
ATOM 9791 N N . ALA C 2 79 ? -0.087 89.760 308.610 1.00 58.84 716 ALA C N 1
ATOM 9792 C CA . ALA C 2 79 ? -0.068 88.308 308.396 1.00 57.94 716 ALA C CA 1
ATOM 9793 C C . ALA C 2 79 ? -1.115 87.854 307.419 1.00 58.96 716 ALA C C 1
ATOM 9794 O O . ALA C 2 79 ? -0.823 87.031 306.561 1.00 57.75 716 ALA C O 1
ATOM 9796 N N . ARG C 2 80 ? -2.341 88.363 307.545 1.00 61.34 717 ARG C N 1
ATOM 9797 C CA . ARG C 2 80 ? -3.353 88.066 306.522 1.00 63.58 717 ARG C CA 1
ATOM 9798 C C . ARG C 2 80 ? -2.952 88.492 305.132 1.00 63.04 717 ARG C C 1
ATOM 9799 O O . ARG C 2 80 ? -3.157 87.761 304.199 1.00 62.30 717 ARG C O 1
ATOM 9807 N N . ASP C 2 81 ? -2.400 89.682 304.988 1.00 63.97 718 ASP C N 1
ATOM 9808 C CA . ASP C 2 81 ? -1.993 90.153 303.665 1.00 65.30 718 ASP C CA 1
ATOM 9809 C C . ASP C 2 81 ? -1.011 89.173 302.978 1.00 64.23 718 ASP C C 1
ATOM 9810 O O . ASP C 2 81 ? -1.110 88.947 301.784 1.00 65.37 718 ASP C O 1
ATOM 9815 N N . PHE C 2 82 ? -0.121 88.527 303.713 1.00 62.18 719 PHE C N 1
ATOM 9816 C CA . PHE C 2 82 ? 0.763 87.567 303.058 1.00 61.47 719 PHE C CA 1
ATOM 9817 C C . PHE C 2 82 ? 0.374 86.116 303.270 1.00 61.09 719 PHE C C 1
ATOM 9818 O O . PHE C 2 82 ? 1.208 85.231 303.120 1.00 60.31 719 PHE C O 1
ATOM 9826 N N . ARG C 2 83 ? -0.881 85.882 303.620 1.00 63.44 720 ARG C N 1
ATOM 9827 C CA . ARG C 2 83 ? -1.459 84.539 303.754 1.00 64.79 720 ARG C CA 1
ATOM 9828 C C . ARG C 2 83 ? -0.631 83.568 304.614 1.00 61.49 720 ARG C C 1
ATOM 9829 O O . ARG C 2 83 ? -0.645 82.382 304.393 1.00 62.11 720 ARG C O 1
ATOM 9837 N N . ILE C 2 84 ? 0.055 84.069 305.621 1.00 58.63 721 ILE C N 1
ATOM 9838 C CA . ILE C 2 84 ? 0.688 83.199 306.623 1.00 58.11 721 ILE C CA 1
ATOM 9839 C C . ILE C 2 84 ? -0.302 82.177 307.261 1.00 58.99 721 ILE C C 1
ATOM 9840 O O . ILE C 2 84 ? -1.236 82.544 307.888 1.00 58.53 721 ILE C O 1
ATOM 9845 N N . PRO C 2 85 ? -0.093 80.880 307.063 1.00 60.02 722 PRO C N 1
ATOM 9846 C CA . PRO C 2 85 ? -1.095 79.949 307.651 1.00 62.26 722 PRO C CA 1
ATOM 9847 C C . PRO C 2 85 ? -1.155 79.954 309.190 1.00 62.66 722 PRO C C 1
ATOM 9848 O O . PRO C 2 85 ? -0.212 80.350 309.867 1.00 61.21 722 PRO C O 1
ATOM 9852 N N . ASP C 2 86 ? -2.283 79.538 309.722 1.00 65.86 723 ASP C N 1
ATOM 9853 C CA . ASP C 2 86 ? -2.566 79.547 311.183 1.00 67.04 723 ASP C CA 1
ATOM 9854 C C . ASP C 2 86 ? -1.476 78.954 312.078 1.00 66.76 723 ASP C C 1
ATOM 9855 O O . ASP C 2 86 ? -1.069 79.547 313.062 1.00 64.55 723 ASP C O 1
ATOM 9860 N N . LYS C 2 87 ? -0.957 77.810 311.677 1.00 69.38 724 LYS C N 1
ATOM 9861 C CA . LYS C 2 87 ? 0.034 77.106 312.473 1.00 71.66 724 LYS C CA 1
ATOM 9862 C C . LYS C 2 87 ? 1.316 77.880 312.611 1.00 68.18 724 LYS C C 1
ATOM 9863 O O . LYS C 2 87 ? 1.897 77.941 313.709 1.00 67.25 724 LYS C O 1
ATOM 9869 N N . ARG C 2 88 ? 1.752 78.476 311.503 1.00 65.48 725 ARG C N 1
ATOM 9870 C CA . ARG C 2 88 ? 3.004 79.240 311.485 1.00 63.67 725 ARG C CA 1
ATOM 9871 C C . ARG C 2 88 ? 2.852 80.542 312.295 1.00 62.23 725 ARG C C 1
ATOM 9872 O O . ARG C 2 88 ? 3.726 80.899 313.062 1.00 61.55 725 ARG C O 1
ATOM 9880 N N . LEU C 2 89 ? 1.720 81.225 312.169 1.00 62.32 726 LEU C N 1
ATOM 9881 C CA . LEU C 2 89 ? 1.461 82.419 313.001 1.00 61.35 726 LEU C CA 1
ATOM 9882 C C . LEU C 2 89 ? 1.425 82.140 314.481 1.00 61.37 726 LEU C C 1
ATOM 9883 O O . LEU C 2 89 ? 1.893 82.942 315.286 1.00 61.60 726 LEU C O 1
ATOM 9888 N N . TRP C 2 90 ? 0.907 80.985 314.831 1.00 61.58 727 TRP C N 1
ATOM 9889 C CA . TRP C 2 90 ? 0.748 80.601 316.267 1.00 62.17 727 TRP C CA 1
ATOM 9890 C C . TRP C 2 90 ? 2.135 80.421 316.864 1.00 61.68 727 TRP C C 1
ATOM 9891 O O . TRP C 2 90 ? 2.444 80.992 317.913 1.00 61.58 727 TRP C O 1
ATOM 9902 N N . TRP C 2 91 ? 2.979 79.674 316.153 1.00 61.17 728 TRP C N 1
ATOM 9903 C CA . TRP C 2 91 ? 4.380 79.493 316.565 1.00 61.49 728 TRP C CA 1
ATOM 9904 C C . TRP C 2 91 ? 5.151 80.794 316.659 1.00 60.50 728 TRP C C 1
ATOM 9905 O O . TRP C 2 91 ? 5.882 81.039 317.580 1.00 61.09 728 TRP C O 1
ATOM 9916 N N . LEU C 2 92 ? 4.934 81.658 315.702 1.00 59.94 729 LEU C N 1
ATOM 9917 C CA . LEU C 2 92 ? 5.514 83.005 315.716 1.00 59.98 729 LEU C CA 1
ATOM 9918 C C . LEU C 2 92 ? 5.160 83.810 316.979 1.00 61.40 729 LEU C C 1
ATOM 9919 O O . LEU C 2 92 ? 6.032 84.311 317.667 1.00 61.62 729 LEU C O 1
ATOM 9924 N N . LYS C 2 93 ? 3.872 83.940 317.259 1.00 62.61 730 LYS C N 1
ATOM 9925 C CA . LYS C 2 93 ? 3.422 84.544 318.499 1.00 64.78 730 LYS C CA 1
ATOM 9926 C C . LYS C 2 93 ? 4.013 83.913 319.733 1.00 66.44 730 LYS C C 1
ATOM 9927 O O . LYS C 2 93 ? 4.394 84.602 320.698 1.00 66.90 730 LYS C O 1
ATOM 9933 N N . LEU C 2 94 ? 4.097 82.601 319.720 1.00 67.53 731 LEU C N 1
ATOM 9934 C CA . LEU C 2 94 ? 4.532 81.924 320.929 1.00 70.80 731 LEU C CA 1
ATOM 9935 C C . LEU C 2 94 ? 6.013 82.159 321.178 1.00 72.04 731 LEU C C 1
ATOM 9936 O O . LEU C 2 94 ? 6.416 82.405 322.304 1.00 74.26 731 LEU C O 1
ATOM 9941 N N . THR C 2 95 ? 6.835 82.087 320.134 1.00 71.61 732 THR C N 1
ATOM 9942 C CA . THR C 2 95 ? 8.256 82.415 320.283 1.00 71.82 732 THR C CA 1
ATOM 9943 C C . THR C 2 95 ? 8.516 83.907 320.525 1.00 72.38 732 THR C C 1
ATOM 9944 O O . THR C 2 95 ? 9.386 84.237 321.269 1.00 76.20 732 THR C O 1
ATOM 9948 N N . ALA C 2 96 ? 7.746 84.808 319.957 1.00 71.45 733 ALA C N 1
ATOM 9949 C CA . ALA C 2 96 ? 7.823 86.210 320.357 1.00 73.31 733 ALA C CA 1
ATOM 9950 C C . ALA C 2 96 ? 7.639 86.420 321.853 1.00 76.26 733 ALA C C 1
ATOM 9951 O O . ALA C 2 96 ? 8.400 87.134 322.461 1.00 78.55 733 ALA C O 1
ATOM 9953 N N . LEU C 2 97 ? 6.635 85.800 322.460 1.00 79.28 734 LEU C N 1
ATOM 9954 C CA . LEU C 2 97 ? 6.274 86.125 323.853 1.00 83.02 734 LEU C CA 1
ATOM 9955 C C . LEU C 2 97 ? 6.914 85.335 324.963 1.00 85.85 734 LEU C C 1
ATOM 9956 O O . LEU C 2 97 ? 6.619 85.591 326.086 1.00 88.38 734 LEU C O 1
ATOM 9961 N N . ALA C 2 98 ? 7.768 84.381 324.666 1.00 91.62 735 ALA C N 1
ATOM 9962 C CA . ALA C 2 98 ? 8.244 83.420 325.687 1.00 101.75 735 ALA C CA 1
ATOM 9963 C C . ALA C 2 98 ? 9.615 83.787 326.342 1.00 105.09 735 ALA C C 1
ATOM 9964 O O . ALA C 2 98 ? 10.450 84.411 325.702 1.00 103.15 735 ALA C O 1
ATOM 9966 N N . ASP C 2 99 ? 9.833 83.367 327.601 1.00 113.51 736 ASP C N 1
ATOM 9967 C CA . ASP C 2 99 ? 11.156 83.503 328.307 1.00 117.49 736 ASP C CA 1
ATOM 9968 C C . ASP C 2 99 ? 12.123 82.395 327.912 1.00 118.69 736 ASP C C 1
ATOM 9969 O O . ASP C 2 99 ? 12.782 82.493 326.880 1.00 125.15 736 ASP C O 1
#

Foldseek 3Di:
DVQLPPDQDNCVVVLVVLLVVVLVVLVVVDWAEEEEEAVVPPLLCVLNDDVVVVVVSRDPYYHYQDAAEDDDDPIQEYEYEEELDQVSLVRVLRHVVRDDPPDDDHQYAYEYPADHDPVSLVSNVVSPHNVSHPYYYYRRDAWRDLGNQETARAQLCQLCCVLPVVHLPNLLSVLVVVVVCCLRANDAFKEWEAFPSSVVSVVNNVVVVVPDDDDDRPHDHSANYEYEYECLLFVQVQLAQWFALLSLQCVPFRAGSQKGWACPCLHPPRPGTDIDGQYVVDPLSVVRRLAGLVQNVVSLVVLCVVLVVLVVCPVVPPDPVVVVVSVVCVVVSVVSVRVSSVVVVSSVVSCVVCVDPLNVVLLVLLQCLQVQHPLADQDVNLVVCLVVVPPLLNSLSSQLNSCLSFVEYAPVNLVVVVVSSCVRVHPLCVQLVVLCCSSSRHHHHPDSDGCNVVVCVVLVQFAAPADRNDGDALCNRSRGGRRPVLSVVQVCQPPRCVVPVVVSVPGHGDIDMDGDDDPVCHEYEYEYRNEDEVSSVSSLCVVQPPPPSTHHYRYYYNHYHHSSSSSVSSGDDD/DVQLAPDLDNCVVVLVVLLVVVLVVLVVVDWAEEEEEAVVPPLLCVLNDDVVSVVVSRDPYYHYQDAAEDDDDPIQEYEYEEEQDQVSLVRVLRHVVRDDPPDDDHQYAYEYPAAHDPVNLVNNVVSPCNVSHPYYYHRRQQWRDLGNQETARAQLCQQCCVQPVVHNPNLLSVLVVVVVCCQRANDAFKEWEAFPSSVVSVVNNVVVVVPDDDDDDAHDHSANYEYEYECLLFVQPQLDQWFALLSLQCVPFRATSQKTWACPPLDPVGTDIDGQYVVDPLSVVRRLAGLVQNVVSLVVLCVVLVVLVVQCVVDDDPVSVVVNVVCVVVSVVSVNVSSVVVVSSVVSVVVCPDPLNVVLLVLLLCLLVLHPLADQDVNLVVCLVVVPDPLNSLSSQLSSCLSFVEYAPVNLVVSVVSSCVRPHPLCVQLVVLCCSSSRHHHHPDSDGCNVVVCVVLVQFDAPADRNDGDALCNRSNGGRRPVVSVVVVCQPPRCVVPVVPSVPGHGDIDMDGDQGPPVPSDDDDLGEYEYEYRNEDEVSSVSSLCVVQPPPPSTHHYRYYYNHYHHSSSSSVSSRDDDDD/DVCPVVLVVLVVVLVVCVVVVNVVRNVVSVVLSVVQVVQVVCCVVPNDHRHPDDLLVNLLVCVVVVNNVVSVVSCVVVVPDPVRVVVSVVVSPDD